Protein AF-A0A6S6SLJ6-F1 (afdb_monomer)

Radius of gyration: 41.12 Å; Cα contacts (8 Å, |Δi|>4): 2462; chains: 1; bounding box: 123×84×104 Å

Organism: NCBI:txid298394

Foldseek 3Di:
DDDDDDPDDPPDPPDPPPPQAFKWKAQEFAAAPLQADPVVRWGHQLCLVVVQAAQFFPQCDPPNVDPDGAGADPVQSPDDDQSHWQYKKKKFKAAVPGPPHGPDMDIFTATRNGITARRHPRDSIDIDRRDHFHWIKIWIGDLFFAIDIDDTDTIGSPYYYYYQQADDPDFLCFDDDPRTTHTQGARQVRPQKQALDDPPHSLVSLLCCQQVDPVNPVSDQQHWDAHDGSQSRSSNRTAHSDDPPHSSCSSQCCQQVRPVPPVSDNGRMRHHVVPPDDPPPQPPLLVVCLLVVDNPRPALLSLLVLLLSLLVVLLCACLVLLCLLQVDPSVLHRDPVNSGLQWWWAQQFLFFFFKDADGFFKAANDWFQDFPPPFDGDTTGQWIWGDDLATEIAGRAARLQVCVVPVVRTDVSNVSSVVSVLCSRLVHPDLQPAAFEEEEEQADCDPVGNRVVSVVVSCCVVRPPRYDYDDPNCCYAPNVLVVCVVPGSEYEYEQHDDPPHDLQRVLVSVLVSSNVHHYYYYHYGTQDADPSNVSNCVSSNMDTDGRSNRRSTIHGSHGCSVPSSPRDPLSVQLSLQSVCLVVVDDDWDLVPAPALRPVPIPCCVRNAVSNLQSLLVLLLVCQQSLPACSVDPIPSSLSSLLSSLLNLLQVDAALDAPPPDRPSNLRSPLSSLSSDHWSYQFRAARCYQFPPWHRDLVVFDFDKDKDKDFAFPFKDFPQWKARAGHKKKKFWADQDPKKKWKKFDDDDLLLQSSHHGSRNRGRRCRIGRIYTAHHRGMGMTHHSHMHTMMMGIPDGGDMIMMMMGRIHRALEAEAPVCFVVNVVRLVVCSTQWHKYDYQAEIETEGSVLQVVLQVVQVTSNSQRVLLLQQQNAQLVLLLQAAEPSHDDDCLSVVLCVVLVFDHHHDRHHAYEYCHRASDDQWAADRHTYHVHRDHSLDQRSQQSVLVVRFDPLLDAPPADDSLRRRLSSLRSQLVVCVVPVDDGDHFFAPQQLLLLQLLQLLVDPHSLVSLVVRPVVPDHSRSRNLLQLQLLLLLLLVVLDVRSSSLSNQLSRLVVLLVVQLPDQVSVCVNCRSSLNNVDGSVVSVVAHSLLSNQRRSCSSRLARCPVVCVSSSGDDDPSSVVSSVVSVGHHRAQKRFADGRSCVSNCGSSVVHIDHSNSPDHRPDD

Solvent-accessible surface area (backbone atoms only — not comparable to full-atom values): 61371 Å² total; per-residue (Å²): 139,81,88,88,85,92,87,88,88,85,85,86,88,80,74,79,74,75,72,78,51,49,44,25,26,35,28,45,30,45,42,54,39,58,28,52,36,83,92,78,72,30,38,51,39,40,23,47,79,69,69,42,64,66,55,52,65,87,42,55,48,84,88,63,56,38,86,74,84,50,43,55,38,71,75,54,70,73,41,57,79,57,61,16,44,40,48,72,33,38,39,36,34,20,49,60,97,42,88,87,64,59,72,42,73,49,68,28,31,29,21,16,65,18,43,37,21,36,36,72,78,64,37,50,70,42,74,44,62,85,39,70,65,47,53,25,24,48,30,49,35,47,70,23,30,37,48,43,70,48,71,75,39,77,43,28,68,61,69,38,81,44,65,59,34,64,67,62,101,81,63,77,50,34,45,72,55,96,83,33,20,18,35,35,42,33,10,41,82,58,79,50,42,27,32,48,41,69,83,95,21,26,50,56,53,41,44,49,54,43,34,67,35,88,86,34,84,79,54,43,63,60,40,76,44,73,49,77,55,42,50,28,36,45,45,62,34,51,30,26,58,41,67,90,89,26,30,49,60,53,33,42,46,48,27,35,67,32,89,85,34,81,81,54,38,55,64,38,73,46,56,36,88,88,59,92,79,70,70,85,73,61,58,72,38,46,55,51,21,54,64,61,45,42,55,90,75,43,55,57,64,62,33,48,53,48,36,55,49,46,54,61,57,37,41,55,57,62,42,69,56,52,22,57,37,33,41,35,36,98,84,48,44,73,38,93,84,66,73,27,48,53,56,25,29,36,48,56,48,38,45,9,26,29,41,38,68,32,82,73,60,32,37,68,76,36,58,22,72,24,37,46,94,96,44,72,65,55,82,40,32,36,23,37,39,36,67,76,70,25,31,37,37,43,28,23,23,47,68,43,38,34,32,71,76,37,72,81,29,39,40,72,44,37,52,49,32,53,54,31,45,54,28,59,45,54,71,38,95,57,60,73,84,41,76,44,41,36,42,56,28,32,55,44,72,45,96,90,43,41,37,43,61,23,46,51,52,49,47,48,69,75,22,71,90,18,65,45,64,67,62,85,80,64,28,35,56,86,40,30,54,69,58,49,72,73,63,41,54,29,39,37,37,37,42,53,74,62,101,83,57,53,45,63,63,43,34,51,45,52,50,52,41,24,70,72,45,33,11,37,41,38,33,32,75,34,32,71,80,44,71,38,34,54,47,42,27,60,75,67,54,40,40,86,66,43,54,18,62,88,40,28,47,20,32,54,61,37,46,50,71,84,52,72,62,62,68,55,70,57,58,49,26,34,50,49,27,50,50,39,64,73,67,62,64,58,82,75,64,66,87,58,32,65,74,59,48,54,87,75,30,79,54,51,52,71,51,35,47,49,11,36,50,38,43,27,51,52,28,44,50,36,30,46,67,65,48,42,59,59,82,46,88,68,56,59,56,63,50,33,48,33,44,35,14,54,42,34,32,62,70,38,67,55,59,34,25,81,84,83,35,58,52,47,61,53,49,46,37,53,37,17,47,28,23,56,57,36,31,34,80,49,24,74,50,36,68,48,33,43,82,69,42,78,55,84,59,86,88,60,76,65,42,68,50,75,47,80,44,70,31,29,29,59,47,46,78,61,66,34,21,41,42,45,31,39,48,31,36,41,33,31,72,35,80,56,99,57,58,38,25,43,30,31,46,79,62,57,53,51,36,34,39,55,54,30,91,54,27,24,26,39,70,44,60,66,33,51,65,60,34,72,51,54,69,69,31,72,51,62,33,5,38,34,72,30,36,51,30,35,41,30,27,79,41,62,82,43,67,42,34,41,39,40,34,49,27,40,75,44,28,43,32,69,50,72,88,29,48,62,61,24,52,51,38,58,66,68,52,88,45,54,46,29,37,45,44,53,97,46,42,36,42,43,20,34,36,69,35,43,54,50,30,30,59,79,41,77,35,59,53,52,41,51,54,41,28,45,49,34,47,47,11,43,34,37,36,41,48,27,36,38,42,81,76,33,64,90,49,63,79,56,52,51,50,29,57,75,36,76,47,76,70,53,70,53,76,57,49,43,39,32,33,27,40,64,23,50,39,81,67,54,24,64,59,81,50,20,23,21,63,53,54,63,45,44,74,34,58,64,58,30,31,35,54,17,64,78,63,49,60,77,58,81,42,51,83,93,59,74,76,78,28,64,18,48,59,40,28,43,51,23,27,23,50,46,21,74,75,69,69,50,84,59,90,54,77,74,34,57,50,64,64,52,47,53,53,49,23,54,24,67,78,45,99,50,37,45,63,43,32,42,65,75,42,58,69,74,50,55,45,48,55,55,38,47,54,53,51,45,53,21,31,50,32,28,65,72,66,48,27,92,57,22,72,49,54,48,12,42,47,38,34,46,53,53,52,53,58,60,19,66,74,42,67,69,47,26,71,70,38,25,60,52,62,53,40,68,89,57,52,67,71,54,61,74,66,57,50,36,35,31,49,42,52,33,41,54,18,57,66,39,56,28,30,36,69,69,42,46,43,65,71,38,50,74,65,49,73,66,40,55,50,51,48,57,73,66,70,42,59,68,47,73,67,60,46,60,46,42,58,46,42,35,51,40,78,40,39,19,66,76,56,45,62,46,61,66,74,50,73,73,73,82,91,73,135

InterPro domains:
  IPR000591 DEP domain [PS50186] (82-140)
  IPR031161 Peptidase family M60 domain [PS51723] (713-1036)
  IPR031161 Peptidase family M60 domain [SM01276] (713-1036)
  IPR040711 Immunomodulating metalloprotease, N-terminal domain [PF18650] (408-538)
  IPR041549 Immunomodulating metalloprotease, helical domain [PF18642] (575-681)
  IPR042279 Peptidase M60, enhancin-like domain 3 [G3DSA:1.10.390.30] (952-1143)
  IPR061490 Immunomodulating metalloprotease [NF038322] (289-1164)

Mean predicted aligned error: 14.6 Å

Structure (mmCIF, N/CA/C/O backbone):
data_AF-A0A6S6SLJ6-F1
#
_entry.id   AF-A0A6S6SLJ6-F1
#
loop_
_atom_site.group_PDB
_atom_site.id
_atom_site.type_symbol
_atom_site.label_atom_id
_atom_site.label_alt_id
_atom_site.label_comp_id
_atom_site.label_asym_id
_atom_site.label_entity_id
_atom_site.label_seq_id
_atom_site.pdbx_PDB_ins_code
_atom_site.Cartn_x
_atom_site.Cartn_y
_atom_site.Cartn_z
_atom_site.occupancy
_atom_site.B_iso_or_equiv
_atom_site.auth_seq_id
_atom_site.auth_comp_id
_atom_site.auth_asym_id
_atom_site.auth_atom_id
_atom_site.pdbx_PDB_model_num
ATOM 1 N N . MET A 1 1 ? -48.165 -51.529 -27.892 1.00 27.25 1 MET A N 1
ATOM 2 C CA . MET A 1 1 ? -47.359 -52.430 -27.039 1.00 27.25 1 MET A CA 1
ATOM 3 C C . MET A 1 1 ? -45.905 -52.014 -27.163 1.00 27.25 1 MET A C 1
ATOM 5 O O . MET A 1 1 ? -45.481 -51.895 -28.305 1.00 27.25 1 MET A O 1
ATOM 9 N N . PRO A 1 2 ? -45.128 -51.916 -26.074 1.00 43.16 2 PRO A N 1
ATOM 10 C CA . PRO A 1 2 ? -45.458 -51.512 -24.693 1.00 43.16 2 PRO A CA 1
ATOM 11 C C . PRO A 1 2 ? -44.649 -50.238 -24.293 1.00 43.16 2 PRO A C 1
ATOM 13 O O . PRO A 1 2 ? -43.641 -49.961 -24.926 1.00 43.16 2 PRO A O 1
ATOM 16 N N . ILE A 1 3 ? -45.086 -49.311 -23.424 1.00 32.50 3 ILE A N 1
ATOM 17 C CA . ILE A 1 3 ? -45.541 -49.354 -22.007 1.00 32.50 3 ILE A CA 1
ATOM 18 C C . ILE A 1 3 ? -44.363 -49.267 -21.003 1.00 32.50 3 ILE A C 1
ATOM 20 O O . ILE A 1 3 ? -43.396 -50.005 -21.144 1.00 32.50 3 ILE A O 1
ATOM 24 N N . TYR A 1 4 ? -44.564 -48.413 -19.974 1.00 33.16 4 TYR A N 1
ATOM 25 C CA . TYR A 1 4 ? -43.795 -48.115 -18.737 1.00 33.16 4 TYR A CA 1
ATOM 26 C C . TYR A 1 4 ? -42.821 -46.918 -18.848 1.00 33.16 4 TYR A C 1
ATOM 28 O O . TYR A 1 4 ? -41.809 -47.030 -19.513 1.00 33.16 4 TYR A O 1
ATOM 36 N N . ARG A 1 5 ? -43.007 -45.738 -18.229 1.00 32.59 5 ARG A N 1
ATOM 37 C CA . ARG A 1 5 ? -43.882 -45.263 -17.138 1.00 32.59 5 ARG A CA 1
ATOM 38 C C . ARG A 1 5 ? -44.220 -43.770 -17.354 1.00 32.59 5 ARG A C 1
ATOM 40 O O . ARG A 1 5 ? -43.352 -42.919 -17.223 1.00 32.59 5 ARG A O 1
ATOM 47 N N . VAL A 1 6 ? -45.490 -43.470 -17.623 1.00 36.97 6 VAL A N 1
ATOM 48 C CA . VAL A 1 6 ? -46.121 -42.151 -17.442 1.00 36.97 6 VAL A CA 1
ATOM 49 C C . VAL A 1 6 ? -47.198 -42.364 -16.390 1.00 36.97 6 VAL A C 1
ATOM 51 O O . VAL A 1 6 ? -48.203 -42.997 -16.689 1.00 36.97 6 VAL A O 1
ATOM 54 N N . LEU A 1 7 ? -46.923 -41.948 -15.155 1.00 33.97 7 LEU A N 1
ATOM 55 C CA . LEU A 1 7 ? -47.858 -41.777 -14.033 1.00 33.97 7 LEU A CA 1
ATOM 56 C C . LEU A 1 7 ? -46.991 -41.458 -12.812 1.00 33.97 7 LEU A C 1
ATOM 58 O O . LEU A 1 7 ? -46.484 -42.388 -12.205 1.00 33.97 7 LEU A O 1
ATOM 62 N N . PHE A 1 8 ? -46.722 -40.171 -12.568 1.00 31.16 8 PHE A N 1
ATOM 63 C CA . PHE A 1 8 ? -46.411 -39.521 -11.274 1.00 31.16 8 PHE A CA 1
ATOM 64 C C . PHE A 1 8 ? -45.802 -38.128 -11.537 1.00 31.16 8 PHE A C 1
ATOM 66 O O . PHE A 1 8 ? -44.668 -37.841 -11.184 1.00 31.16 8 PHE A O 1
ATOM 73 N N . ALA A 1 9 ? -46.551 -37.264 -12.225 1.00 32.75 9 ALA A N 1
ATOM 74 C CA . ALA A 1 9 ? -46.218 -35.842 -12.363 1.00 32.75 9 ALA A CA 1
ATOM 75 C C . ALA A 1 9 ? -47.490 -35.012 -12.608 1.00 32.75 9 ALA A C 1
ATOM 77 O O . ALA A 1 9 ? -47.533 -34.187 -13.513 1.00 32.75 9 ALA A O 1
ATOM 78 N N . THR A 1 10 ? -48.585 -35.305 -11.891 1.00 36.28 10 THR A N 1
ATOM 79 C CA . THR A 1 10 ? -49.792 -34.442 -11.859 1.00 36.28 10 THR A CA 1
ATOM 80 C C . THR A 1 10 ? -50.740 -34.793 -10.702 1.00 36.28 10 THR A C 1
ATOM 82 O O . THR A 1 10 ? -51.956 -34.797 -10.854 1.00 36.28 10 THR A O 1
ATOM 85 N N . LEU A 1 11 ? -50.194 -35.144 -9.532 1.00 33.16 11 LEU A N 1
ATOM 86 C CA . LEU A 1 11 ? -50.977 -35.316 -8.300 1.00 33.16 11 LEU A CA 1
ATOM 87 C C . LEU A 1 11 ? -50.059 -35.211 -7.073 1.00 33.16 11 LEU A C 1
ATOM 89 O O . LEU A 1 11 ? -49.830 -36.183 -6.369 1.00 33.16 11 LEU A O 1
ATOM 93 N N . LEU A 1 12 ? -49.476 -34.030 -6.857 1.00 33.16 12 LEU A N 1
ATOM 94 C CA . LEU A 1 12 ? -48.928 -33.632 -5.552 1.00 33.16 12 LEU A CA 1
ATOM 95 C C . LEU A 1 12 ? -49.021 -32.102 -5.389 1.00 33.16 12 LEU A C 1
ATOM 97 O O . LEU A 1 12 ? -48.075 -31.410 -5.048 1.00 33.16 12 LEU A O 1
ATOM 101 N N . LEU A 1 13 ? -50.205 -31.578 -5.702 1.00 38.47 13 LEU A N 1
ATOM 102 C CA . LEU A 1 13 ? -50.665 -30.221 -5.399 1.00 38.47 13 LEU A CA 1
ATOM 103 C C . LEU A 1 13 ? -52.056 -30.367 -4.765 1.00 38.47 13 LEU A C 1
ATOM 105 O O . LEU A 1 13 ? -53.057 -29.947 -5.325 1.00 38.47 13 LEU A O 1
ATOM 109 N N . ALA A 1 14 ? -52.116 -31.131 -3.668 1.00 38.00 14 ALA A N 1
ATOM 110 C CA . ALA A 1 14 ? -53.239 -31.222 -2.723 1.00 38.00 14 ALA A CA 1
ATOM 111 C C . ALA A 1 14 ? -52.898 -32.211 -1.589 1.00 38.00 14 ALA A C 1
ATOM 113 O O . ALA A 1 14 ? -53.624 -33.161 -1.315 1.00 38.00 14 ALA A O 1
ATOM 114 N N . SER A 1 15 ? -51.766 -32.001 -0.926 1.00 32.50 15 SER A N 1
ATOM 115 C CA . SER A 1 15 ? -51.633 -32.348 0.487 1.00 32.50 15 SER A CA 1
ATOM 116 C C . SER A 1 15 ? -50.831 -31.229 1.128 1.00 32.50 15 SER A C 1
ATOM 118 O O . SER A 1 15 ? -49.655 -31.379 1.448 1.00 32.50 15 SER A O 1
ATOM 120 N N . LEU A 1 16 ? -51.480 -30.069 1.252 1.00 37.25 16 LEU A N 1
ATOM 121 C CA . LEU A 1 16 ? -51.178 -29.173 2.355 1.00 37.25 16 LEU A CA 1
ATOM 122 C C . LEU A 1 16 ? -51.302 -30.041 3.607 1.00 37.25 16 LEU A C 1
ATOM 124 O O . LEU A 1 16 ? -52.408 -30.353 4.047 1.00 37.25 16 LEU A O 1
ATOM 128 N N . SER A 1 17 ? -50.173 -30.490 4.150 1.00 37.19 17 SER A N 1
ATOM 129 C CA . SER A 1 17 ? -50.115 -30.689 5.581 1.00 37.19 17 SER A CA 1
ATOM 130 C C . SER A 1 17 ? -50.408 -29.311 6.161 1.00 37.19 17 SER A C 1
ATOM 132 O O . SER A 1 17 ? -49.519 -28.466 6.249 1.00 37.19 17 SER A O 1
ATOM 134 N N . GLN A 1 18 ? -51.668 -29.057 6.515 1.00 36.84 18 GLN A N 1
ATOM 135 C CA . GLN A 1 18 ? -51.919 -28.230 7.680 1.00 36.84 18 GLN A CA 1
ATOM 136 C C . GLN A 1 18 ? -51.166 -28.936 8.804 1.00 36.84 18 GLN A C 1
ATOM 138 O O . GLN A 1 18 ? -51.639 -29.915 9.380 1.00 36.84 18 GLN A O 1
ATOM 143 N N . SER A 1 19 ? -49.926 -28.497 9.022 1.00 35.44 19 SER A N 1
ATOM 144 C CA . SER A 1 19 ? -49.346 -28.520 10.347 1.00 35.44 19 SER A CA 1
ATOM 145 C C . SER A 1 19 ? -50.387 -27.822 11.206 1.00 35.44 19 SER A C 1
ATOM 147 O O . SER A 1 19 ? -50.580 -26.614 11.094 1.00 35.44 19 SER A O 1
ATOM 149 N N . VAL A 1 20 ? -51.172 -28.607 11.939 1.00 43.00 20 VAL A N 1
ATOM 150 C CA . VAL A 1 20 ? -52.000 -28.085 13.017 1.00 43.00 20 VAL A CA 1
ATOM 151 C C . VAL A 1 20 ? -50.983 -27.658 14.064 1.00 43.00 20 VAL A C 1
ATOM 153 O O . VAL A 1 20 ? -50.576 -28.458 14.906 1.00 43.00 20 VAL A O 1
ATOM 156 N N . PHE A 1 21 ? -50.456 -26.443 13.907 1.00 47.69 21 PHE A N 1
ATOM 157 C CA . PHE A 1 21 ? -49.617 -25.832 14.917 1.00 47.69 21 PHE A CA 1
ATOM 158 C C . PHE A 1 21 ? -50.450 -25.751 16.197 1.00 47.69 21 PHE A C 1
ATOM 160 O O . PHE A 1 21 ? -51.665 -25.544 16.172 1.00 47.69 21 PHE A O 1
ATOM 167 N N . ALA A 1 22 ? -49.813 -26.068 17.316 1.00 54.38 22 ALA A N 1
ATOM 168 C CA . ALA A 1 22 ? -50.456 -26.041 18.612 1.00 54.38 22 ALA A CA 1
ATOM 169 C C . ALA A 1 22 ? -50.836 -24.591 18.942 1.00 54.38 22 ALA A C 1
ATOM 171 O O . ALA A 1 22 ? -49.946 -23.796 19.193 1.00 54.38 22 ALA A O 1
ATOM 172 N N . GLU A 1 23 ? -52.129 -24.265 18.955 1.00 72.81 23 GLU A N 1
ATOM 173 C CA . GLU A 1 23 ? -52.632 -22.953 19.379 1.00 72.81 23 GLU A CA 1
ATOM 174 C C . GLU A 1 23 ? -52.159 -22.673 20.812 1.00 72.81 23 GLU A C 1
ATOM 176 O O . GLU A 1 23 ? -52.597 -23.352 21.746 1.00 72.81 23 GLU A O 1
ATOM 181 N N . ILE A 1 24 ? -51.236 -21.722 20.996 1.00 86.00 24 ILE A N 1
ATOM 182 C CA . ILE A 1 24 ? -50.855 -21.311 22.348 1.00 86.00 24 ILE A CA 1
ATOM 183 C C . ILE A 1 24 ? -51.872 -20.318 22.888 1.00 86.00 24 ILE A C 1
ATOM 185 O O . ILE A 1 24 ? -52.482 -19.540 22.146 1.00 86.00 24 ILE A O 1
ATOM 189 N N . SER A 1 25 ? -52.038 -20.331 24.204 1.00 88.81 25 SER A N 1
ATOM 190 C CA . SER A 1 25 ? -53.030 -19.509 24.873 1.00 88.81 25 SER A CA 1
ATOM 191 C C . SER A 1 25 ? -52.442 -18.805 26.089 1.00 88.81 25 SER A C 1
ATOM 193 O O . SER A 1 25 ? -51.774 -19.432 26.910 1.00 88.81 25 SER A O 1
ATOM 195 N N . ILE A 1 26 ? -52.727 -17.510 26.239 1.00 94.50 26 ILE A N 1
ATOM 196 C CA . ILE A 1 26 ? -52.340 -16.731 27.420 1.00 94.50 26 ILE A CA 1
ATOM 197 C C . ILE A 1 26 ? -53.535 -15.981 28.006 1.00 94.50 26 ILE A C 1
ATOM 199 O O . ILE A 1 26 ? -54.493 -15.640 27.311 1.00 94.50 26 ILE A O 1
ATOM 203 N N . GLN A 1 27 ? -53.448 -15.692 29.298 1.00 96.12 27 GLN A N 1
ATOM 204 C CA . GLN A 1 27 ? -54.256 -14.692 29.981 1.00 96.12 27 GLN A CA 1
ATOM 205 C C . GLN A 1 27 ? -53.297 -13.634 30.520 1.00 96.12 27 GLN A C 1
ATOM 207 O O . GLN A 1 27 ? -52.374 -13.977 31.251 1.00 96.12 27 GLN A O 1
ATOM 212 N N . ALA A 1 28 ? -53.502 -12.365 30.173 1.00 95.81 28 ALA A N 1
ATOM 213 C CA . ALA A 1 28 ? -52.604 -11.284 30.565 1.00 95.81 28 ALA A CA 1
ATOM 214 C C . ALA A 1 28 ? -53.331 -10.202 31.372 1.00 95.81 28 ALA A C 1
ATOM 216 O O . ALA A 1 28 ? -54.507 -9.907 31.135 1.00 95.81 28 ALA A O 1
ATOM 217 N N . LYS A 1 29 ? -52.618 -9.605 32.330 1.00 96.44 29 LYS A N 1
ATOM 218 C CA . LYS A 1 29 ? -53.109 -8.499 33.153 1.00 96.44 29 LYS A CA 1
ATOM 219 C C . LYS A 1 29 ? -52.073 -7.383 33.247 1.00 96.44 29 LYS A C 1
ATOM 221 O O . LYS A 1 29 ? -50.943 -7.646 33.642 1.00 96.44 29 LYS A O 1
ATOM 226 N N . ALA A 1 30 ? -52.467 -6.152 32.940 1.00 96.00 30 ALA A N 1
ATOM 227 C CA . ALA A 1 30 ? -51.624 -4.959 33.013 1.00 96.00 30 ALA A CA 1
ATOM 228 C C . ALA A 1 30 ? -52.422 -3.758 33.547 1.00 96.00 30 ALA A C 1
ATOM 230 O O . ALA A 1 30 ? -53.651 -3.766 33.549 1.00 96.00 30 ALA A O 1
ATOM 231 N N . ILE A 1 31 ? -51.740 -2.724 34.037 1.00 96.31 31 ILE A N 1
ATOM 232 C CA . ILE A 1 31 ? -52.368 -1.463 34.458 1.00 96.31 31 ILE A CA 1
ATOM 233 C C . ILE A 1 31 ? -51.555 -0.311 33.873 1.00 96.31 31 ILE A C 1
ATOM 235 O O . ILE A 1 31 ? -50.328 -0.321 33.948 1.00 96.31 31 ILE A O 1
ATOM 239 N N . LEU A 1 32 ? -52.251 0.678 33.317 1.00 96.69 32 LEU A N 1
ATOM 240 C CA . LEU A 1 32 ? -51.667 1.910 32.799 1.00 96.69 32 LEU A CA 1
ATOM 241 C C . LEU A 1 32 ? -51.605 2.965 33.906 1.00 96.69 32 LEU A C 1
ATOM 243 O O . LEU A 1 32 ? -52.598 3.213 34.605 1.00 96.69 32 LEU A O 1
ATOM 247 N N . GLN A 1 33 ? -50.440 3.589 34.068 1.00 94.06 33 GLN A N 1
ATOM 248 C CA . GLN A 1 33 ? -50.315 4.793 34.880 1.00 94.06 33 GLN A CA 1
ATOM 249 C C . GLN A 1 33 ? -51.179 5.924 34.274 1.00 94.06 33 GLN A C 1
ATOM 251 O O . GLN A 1 33 ? -51.623 5.858 33.137 1.00 94.06 33 GLN A O 1
ATOM 256 N N . GLY A 1 34 ? -51.540 6.941 35.056 1.00 92.81 34 GLY A N 1
ATOM 257 C CA . GLY A 1 34 ? -52.418 8.028 34.595 1.00 92.81 34 GLY A CA 1
ATOM 258 C C . GLY A 1 34 ? -53.908 7.670 34.661 1.00 92.81 34 GLY A C 1
ATOM 259 O O . GLY A 1 34 ? -54.676 8.371 35.329 1.00 92.81 34 GLY A O 1
ATOM 260 N N . ALA A 1 35 ? -54.308 6.533 34.081 1.00 95.12 35 ALA A N 1
ATOM 261 C CA . ALA A 1 35 ? -55.680 6.021 34.153 1.00 95.12 35 ALA A CA 1
ATOM 262 C C . ALA A 1 35 ? -56.014 5.384 35.515 1.00 95.12 35 ALA A C 1
ATOM 264 O O . ALA A 1 35 ? -57.177 5.362 35.916 1.00 95.12 35 ALA A O 1
ATOM 265 N N . TYR A 1 36 ? -55.024 4.843 36.233 1.00 95.50 36 TYR A N 1
ATOM 266 C CA . TYR A 1 36 ? -55.238 4.144 37.505 1.00 95.50 36 TYR A CA 1
ATOM 267 C C . TYR A 1 36 ? -55.753 5.061 38.630 1.00 95.50 36 TYR A C 1
ATOM 269 O O . TYR A 1 36 ? -55.135 6.076 38.952 1.00 95.50 36 TYR A O 1
ATOM 277 N N . ASP A 1 37 ? -56.859 4.672 39.272 1.00 92.12 37 ASP A N 1
ATOM 278 C CA . ASP A 1 37 ? -57.400 5.313 40.471 1.00 92.12 37 ASP A CA 1
ATOM 279 C C . ASP A 1 37 ? -57.075 4.469 41.723 1.00 92.12 37 ASP A C 1
ATOM 281 O O . ASP A 1 37 ? -57.679 3.411 41.957 1.00 92.12 37 ASP A O 1
ATOM 285 N N . PRO A 1 38 ? -56.144 4.925 42.582 1.00 85.94 38 PRO A N 1
ATOM 286 C CA . PRO A 1 38 ? -55.786 4.193 43.792 1.00 85.94 38 PRO A CA 1
ATOM 287 C C . PRO A 1 38 ? -56.949 4.067 44.791 1.00 85.94 38 PRO A C 1
ATOM 289 O O . PRO A 1 38 ? -56.953 3.144 45.604 1.00 85.94 38 PRO A O 1
ATOM 292 N N . GLY A 1 39 ? -57.955 4.950 44.740 1.00 87.12 39 GLY A N 1
ATOM 293 C CA . GLY A 1 39 ? -59.072 4.973 45.688 1.00 87.12 39 GLY A CA 1
ATOM 294 C C . GLY A 1 39 ? -60.032 3.786 45.560 1.00 87.12 39 GLY A C 1
ATOM 295 O O . GLY A 1 39 ? -60.636 3.376 46.551 1.00 87.12 39 GLY A O 1
ATOM 296 N N . ASN A 1 40 ? -60.158 3.210 44.363 1.00 90.00 40 ASN A N 1
ATOM 297 C CA . ASN A 1 40 ? -61.001 2.037 44.097 1.00 90.00 40 ASN A CA 1
ATOM 298 C C . ASN A 1 40 ? -60.239 0.870 43.449 1.00 90.00 40 ASN A C 1
ATOM 300 O O . ASN A 1 40 ? -60.836 -0.177 43.200 1.00 90.00 40 ASN A O 1
ATOM 304 N N . SER A 1 41 ? -58.926 1.015 43.232 1.00 89.25 41 SER A N 1
ATOM 305 C CA . SER A 1 41 ? -58.064 -0.012 42.644 1.00 89.25 41 SER A CA 1
ATOM 306 C C . SER A 1 41 ? -58.429 -0.423 41.208 1.00 89.25 41 SER A C 1
ATOM 308 O O . SER A 1 41 ? -58.032 -1.513 40.780 1.00 89.25 41 SER A O 1
ATOM 310 N N . LEU A 1 42 ? -59.134 0.441 40.469 1.00 94.44 42 LEU A N 1
ATOM 311 C CA . LEU A 1 42 ? -59.495 0.284 39.058 1.00 94.44 42 LEU A CA 1
ATOM 312 C C . LEU A 1 42 ? -58.897 1.424 38.220 1.00 94.44 42 LEU A C 1
ATOM 314 O O . LEU A 1 42 ? -58.641 2.511 38.725 1.00 94.44 42 LEU A O 1
ATOM 318 N N . MET A 1 43 ? -58.713 1.200 36.921 1.00 97.38 43 MET A N 1
ATOM 319 C CA . MET A 1 43 ? -58.466 2.290 35.968 1.00 97.38 43 MET A CA 1
ATOM 320 C C . MET A 1 43 ? -59.762 3.048 35.668 1.00 97.38 43 MET A C 1
ATOM 322 O O . MET A 1 43 ? -60.850 2.495 35.829 1.00 97.38 43 MET A O 1
ATOM 326 N N . ARG A 1 44 ? -59.666 4.311 35.254 1.00 96.31 44 ARG A N 1
ATOM 327 C CA . ARG A 1 44 ? -60.773 5.078 34.669 1.00 96.31 44 ARG A CA 1
ATOM 328 C C . ARG A 1 44 ? -60.997 4.646 33.217 1.00 96.31 44 ARG A C 1
ATOM 330 O O . ARG A 1 44 ? -60.064 4.218 32.550 1.00 96.31 44 ARG A O 1
ATOM 337 N N . ASP A 1 45 ? -62.232 4.752 32.739 1.00 96.12 45 ASP A N 1
ATOM 338 C CA . ASP A 1 45 ? -62.656 4.445 31.364 1.00 96.12 45 ASP A CA 1
ATOM 339 C C . ASP A 1 45 ? -63.163 5.701 30.636 1.00 96.12 45 ASP A C 1
ATOM 341 O O . ASP A 1 45 ? -64.176 5.680 29.933 1.00 96.12 45 ASP A O 1
ATOM 345 N N . ASP A 1 46 ? -62.485 6.831 30.850 1.00 96.69 46 ASP A N 1
ATOM 346 C CA . ASP A 1 46 ? -62.913 8.145 30.361 1.00 96.69 46 ASP A CA 1
ATOM 347 C C . ASP A 1 46 ? -63.022 8.180 28.825 1.00 96.69 46 ASP A C 1
ATOM 349 O O . ASP A 1 46 ? -64.018 8.680 28.295 1.00 96.69 46 ASP A O 1
ATOM 353 N N . LEU A 1 47 ? -62.076 7.556 28.110 1.00 96.81 47 LEU A N 1
ATOM 354 C CA . LEU A 1 47 ? -62.101 7.430 26.646 1.00 96.81 47 LEU A CA 1
ATOM 355 C C . LEU A 1 47 ? -63.346 6.690 26.140 1.00 96.81 47 LEU A C 1
ATOM 357 O O . LEU A 1 47 ? -63.985 7.139 25.186 1.00 96.81 47 LEU A O 1
ATOM 361 N N . ARG A 1 48 ? -63.743 5.593 26.799 1.00 95.88 48 ARG A N 1
ATOM 362 C CA . ARG A 1 48 ? -64.969 4.850 26.468 1.00 95.88 48 ARG A CA 1
ATOM 363 C C . ARG A 1 48 ? -66.210 5.697 26.739 1.00 95.88 48 ARG A C 1
ATOM 365 O O . ARG A 1 48 ? -67.054 5.841 25.858 1.00 95.88 48 ARG A O 1
ATOM 372 N N . ASN A 1 49 ? -66.303 6.311 27.922 1.00 95.19 49 ASN A N 1
ATOM 373 C CA . ASN A 1 49 ? -67.440 7.161 28.302 1.00 95.19 49 ASN A CA 1
ATOM 374 C C . ASN A 1 49 ? -67.606 8.379 27.378 1.00 95.19 49 ASN A C 1
ATOM 376 O O . ASN A 1 49 ? -68.730 8.819 27.135 1.00 95.19 49 ASN A O 1
ATOM 380 N N . LYS A 1 50 ? -66.502 8.908 26.838 1.00 96.25 50 LYS A N 1
ATOM 381 C CA . LYS A 1 50 ? -66.494 9.997 25.851 1.00 96.25 50 LYS A CA 1
ATOM 382 C C . LYS A 1 50 ? -66.652 9.517 24.401 1.00 96.25 50 LYS A C 1
ATOM 384 O O . LYS A 1 50 ? -66.690 10.355 23.506 1.00 96.25 50 LYS A O 1
ATOM 389 N N . SER A 1 51 ? -66.782 8.207 24.161 1.00 94.81 51 SER A N 1
ATOM 390 C CA . SER A 1 51 ? -66.855 7.602 22.818 1.00 94.81 51 SER A CA 1
ATOM 391 C C . SER A 1 51 ? -65.652 7.948 21.926 1.00 94.81 51 SER A C 1
ATOM 393 O O . SER A 1 51 ? -65.809 8.194 20.734 1.00 94.81 51 SER A O 1
ATOM 395 N N . LEU A 1 52 ? -64.453 7.993 22.517 1.00 96.31 52 LEU A N 1
ATOM 396 C CA . LEU A 1 52 ? -63.197 8.337 21.841 1.00 96.31 52 LEU A CA 1
ATOM 397 C C . LEU A 1 52 ? -62.359 7.115 21.441 1.00 96.31 52 LEU A C 1
ATOM 399 O O . LEU A 1 52 ? -61.394 7.274 20.705 1.00 96.31 52 LEU A O 1
ATOM 403 N N . LEU A 1 53 ? -62.691 5.909 21.911 1.00 96.25 53 LEU A N 1
ATOM 404 C CA . LEU A 1 53 ? -61.951 4.702 21.529 1.00 96.25 53 LEU A CA 1
ATOM 405 C C . LEU A 1 53 ? -62.111 4.411 20.026 1.00 96.25 53 LEU A C 1
ATOM 407 O O . LEU A 1 53 ? -63.248 4.373 19.543 1.00 96.25 53 LEU A O 1
ATOM 411 N N . PRO A 1 54 ? -61.013 4.175 19.283 1.00 95.31 54 PRO A N 1
ATOM 412 C CA . PRO A 1 54 ? -61.096 3.834 17.874 1.00 95.31 54 PRO A CA 1
ATOM 413 C C . PRO A 1 54 ? -61.716 2.444 17.701 1.00 95.31 54 PRO A C 1
ATOM 415 O O . PRO A 1 54 ? -61.508 1.535 18.512 1.00 95.31 54 PRO A O 1
ATOM 418 N N . THR A 1 55 ? -62.504 2.294 16.635 1.00 94.06 55 THR A N 1
ATOM 419 C CA . THR A 1 55 ? -63.149 1.019 16.283 1.00 94.06 55 THR A CA 1
ATOM 420 C C . THR A 1 55 ? -62.177 0.037 15.632 1.00 94.06 55 THR A C 1
ATOM 422 O O . THR A 1 55 ? -62.381 -1.167 15.749 1.00 94.06 55 THR A O 1
ATOM 425 N N . GLU A 1 56 ? -61.108 0.535 15.010 1.00 95.81 56 GLU A N 1
ATOM 426 C CA . GLU A 1 56 ? -59.969 -0.233 14.500 1.00 95.81 56 GLU A CA 1
ATOM 427 C C . GLU A 1 56 ? -58.782 -0.110 15.466 1.00 95.81 56 GLU A C 1
ATOM 429 O O . GLU A 1 56 ? -58.643 0.895 16.169 1.00 95.81 56 GLU A O 1
ATOM 434 N N . GLN A 1 57 ? -57.929 -1.133 15.512 1.00 96.06 57 GLN A N 1
ATOM 435 C CA . GLN A 1 57 ? -56.711 -1.102 16.320 1.00 96.06 57 GLN A CA 1
ATOM 436 C C . GLN A 1 57 ? -55.776 0.065 15.898 1.00 96.06 57 GLN A C 1
ATOM 438 O O . GLN A 1 57 ? -55.607 0.308 14.701 1.00 96.06 57 GLN A O 1
ATOM 443 N N . PRO A 1 58 ? -55.158 0.805 16.842 1.00 94.88 58 PRO A N 1
ATOM 444 C CA . PRO A 1 58 ? -54.418 2.040 16.541 1.00 94.88 58 PRO A CA 1
ATOM 445 C C . PRO A 1 58 ? -52.935 1.848 16.163 1.00 94.88 58 PRO A C 1
ATOM 447 O O . PRO A 1 58 ? -52.219 2.827 15.973 1.00 94.88 58 PRO A O 1
ATOM 450 N N . TYR A 1 59 ? -52.442 0.615 16.067 1.00 94.69 59 TYR A N 1
ATOM 451 C CA . TYR A 1 59 ? -51.026 0.266 15.906 1.00 94.69 59 TYR A CA 1
ATOM 452 C C . TYR A 1 59 ? -50.584 0.061 14.447 1.00 94.69 59 TYR A C 1
ATOM 454 O O . TYR A 1 59 ? -49.468 -0.394 14.210 1.00 94.69 59 TYR A O 1
ATOM 462 N N . GLY A 1 60 ? -51.422 0.380 13.456 1.00 89.25 60 GLY A N 1
ATOM 463 C CA . GLY A 1 60 ? -51.104 0.184 12.031 1.00 89.25 60 GLY A CA 1
ATOM 464 C C . GLY A 1 60 ? -50.031 1.115 11.452 1.00 89.25 60 GLY A C 1
ATOM 465 O O . GLY A 1 60 ? -49.449 0.799 10.419 1.00 89.25 60 GLY A O 1
ATOM 466 N N . ASN A 1 61 ? -49.747 2.237 12.114 1.00 83.69 61 ASN A N 1
ATOM 467 C CA . ASN A 1 61 ? -48.766 3.234 11.674 1.00 83.69 61 ASN A CA 1
ATOM 468 C C . ASN A 1 61 ? -47.434 3.102 12.443 1.00 83.69 61 ASN A C 1
ATOM 470 O O . ASN A 1 61 ? -47.389 2.428 13.482 1.00 83.69 61 ASN A O 1
ATOM 474 N N . PRO A 1 62 ? -46.350 3.753 11.973 1.00 74.19 62 PRO A N 1
ATOM 475 C CA . PRO A 1 62 ? -45.107 3.850 12.730 1.00 74.19 62 PRO A CA 1
ATOM 476 C C . PRO A 1 62 ? -45.338 4.400 14.149 1.00 74.19 62 PRO A C 1
ATOM 478 O O . PRO A 1 62 ? -46.216 5.249 14.326 1.00 74.19 62 PRO A O 1
ATOM 481 N N . PRO A 1 63 ? -44.571 3.933 15.150 1.00 79.38 63 PRO A N 1
ATOM 482 C CA . PRO A 1 63 ? -43.468 2.969 15.051 1.00 79.38 63 PRO A CA 1
ATOM 483 C C . PRO A 1 63 ? -43.908 1.497 15.147 1.00 79.38 63 PRO A C 1
ATOM 485 O O . PRO A 1 63 ? -43.080 0.597 15.024 1.00 79.38 63 PRO A O 1
ATOM 488 N N . PHE A 1 64 ? -45.194 1.210 15.369 1.00 84.56 64 PHE A N 1
ATOM 489 C CA . PHE A 1 64 ? -45.651 -0.163 15.605 1.00 84.56 64 PHE A CA 1
ATOM 490 C C . PHE A 1 64 ? -45.789 -0.985 14.322 1.00 84.56 64 PHE A C 1
ATOM 492 O O . PHE A 1 64 ? -45.473 -2.176 14.353 1.00 84.56 64 PHE A O 1
ATOM 499 N N . ASN A 1 65 ? -46.249 -0.371 13.223 1.00 88.25 65 ASN A N 1
ATOM 500 C CA . ASN A 1 65 ? -46.439 -1.006 11.908 1.00 88.25 65 ASN A CA 1
ATOM 501 C C . ASN A 1 65 ? -47.178 -2.361 11.981 1.00 88.25 65 ASN A C 1
ATOM 503 O O . ASN A 1 65 ? -46.854 -3.318 11.277 1.00 88.25 65 ASN A O 1
ATOM 507 N N . TYR A 1 66 ? -48.153 -2.476 12.885 1.00 92.75 66 TYR A N 1
ATOM 508 C CA . TYR A 1 66 ? -48.893 -3.708 13.116 1.00 92.75 66 TYR A CA 1
ATOM 509 C C . TYR A 1 66 ? -49.972 -3.899 12.045 1.00 92.75 66 TYR A C 1
ATOM 511 O O . TYR A 1 66 ? -50.987 -3.205 12.032 1.00 92.75 66 TYR A O 1
ATOM 519 N N . ALA A 1 67 ? -49.771 -4.887 11.172 1.00 91.06 67 ALA A N 1
ATOM 520 C CA . ALA A 1 67 ? -50.656 -5.196 10.046 1.00 91.06 67 ALA A CA 1
ATOM 521 C C . ALA A 1 67 ? -51.969 -5.920 10.429 1.00 91.06 67 ALA A C 1
ATOM 523 O O . ALA A 1 67 ? -52.685 -6.408 9.550 1.00 91.06 67 ALA A O 1
ATOM 524 N N . GLY A 1 68 ? -52.274 -6.043 11.725 1.00 89.81 68 GLY A N 1
ATOM 525 C CA . GLY A 1 68 ? -53.502 -6.675 12.199 1.00 89.81 68 GLY A CA 1
ATOM 526 C C . GLY A 1 68 ? -54.754 -5.867 11.862 1.00 89.81 68 GLY A C 1
ATOM 527 O O . GLY A 1 68 ? -54.724 -4.641 11.764 1.00 89.81 68 GLY A O 1
ATOM 528 N N . ASN A 1 69 ? -55.872 -6.571 11.690 1.00 93.06 69 ASN A N 1
ATOM 529 C CA . ASN A 1 69 ? -57.165 -5.996 11.300 1.00 93.06 69 ASN A CA 1
ATOM 530 C C . ASN A 1 69 ? -58.218 -6.124 12.417 1.00 93.06 69 ASN A C 1
ATOM 532 O O . ASN A 1 69 ? -59.420 -6.190 12.150 1.00 93.06 69 ASN A O 1
ATOM 536 N N . GLU A 1 70 ? -57.784 -6.248 13.672 1.00 95.62 70 GLU A N 1
ATOM 537 C CA . GLU A 1 70 ? -58.674 -6.350 14.822 1.00 95.62 70 GLU A CA 1
ATOM 538 C C . GLU A 1 70 ? -59.542 -5.098 14.979 1.00 95.62 70 GLU A C 1
ATOM 540 O O . GLU A 1 70 ? -59.088 -3.963 14.828 1.00 95.62 70 GLU A O 1
ATOM 545 N N . THR A 1 71 ? -60.809 -5.324 15.329 1.00 95.81 71 THR A N 1
ATOM 546 C CA . THR A 1 71 ? -61.816 -4.278 15.526 1.00 95.81 71 THR A CA 1
ATOM 547 C C . THR A 1 71 ? -62.515 -4.450 16.869 1.00 95.81 71 THR A C 1
ATOM 549 O O . THR A 1 71 ? -62.721 -5.570 17.340 1.00 95.81 71 THR A O 1
ATOM 552 N N . LEU A 1 72 ? -62.873 -3.330 17.493 1.00 94.69 72 LEU A N 1
ATOM 553 C CA . LEU A 1 72 ? -63.606 -3.268 18.754 1.00 94.69 72 LEU A CA 1
ATOM 554 C C . LEU A 1 72 ? -65.094 -3.526 18.502 1.00 94.69 72 LEU A C 1
ATOM 556 O O . LEU A 1 72 ? -65.777 -2.741 17.842 1.00 94.69 72 LEU A O 1
ATOM 560 N N . THR A 1 73 ? -65.613 -4.617 19.063 1.00 93.00 73 THR A N 1
ATOM 561 C CA . THR A 1 73 ? -67.036 -4.963 18.936 1.00 93.00 73 THR A CA 1
ATOM 562 C C . THR A 1 73 ? -67.911 -4.085 19.832 1.00 93.00 73 THR A C 1
ATOM 564 O O . THR A 1 73 ? -67.615 -3.888 21.009 1.00 93.00 73 THR A O 1
ATOM 567 N N . ALA A 1 74 ? -69.031 -3.590 19.288 1.00 90.19 74 ALA A N 1
ATOM 568 C CA . ALA A 1 74 ? -69.932 -2.659 19.976 1.00 90.19 74 ALA A CA 1
ATOM 569 C C . ALA A 1 74 ? -70.469 -3.187 21.321 1.00 90.19 74 ALA A C 1
ATOM 571 O O . ALA A 1 74 ? -70.626 -2.410 22.254 1.00 90.19 74 ALA A O 1
ATOM 572 N N . GLU A 1 75 ? -70.678 -4.501 21.457 1.00 89.94 75 GLU A N 1
ATOM 573 C CA . GLU A 1 75 ? -71.129 -5.124 22.714 1.00 89.94 75 GLU A CA 1
ATOM 574 C C . GLU A 1 75 ? -70.147 -4.895 23.877 1.00 89.94 75 GLU A C 1
ATOM 576 O O . GLU A 1 75 ? -70.563 -4.766 25.028 1.00 89.94 75 GLU A O 1
ATOM 581 N N . LEU A 1 76 ? -68.842 -4.785 23.597 1.00 91.62 76 LEU A N 1
ATOM 582 C CA . LEU A 1 76 ? -67.830 -4.517 24.622 1.00 91.62 76 LEU A CA 1
ATOM 583 C C . LEU A 1 76 ? -67.834 -3.052 25.072 1.00 91.62 76 LEU A C 1
ATOM 585 O O . LEU A 1 76 ? -67.404 -2.762 26.188 1.00 91.62 76 LEU A O 1
ATOM 589 N N . LEU A 1 77 ? -68.357 -2.128 24.262 1.00 91.56 77 LEU A N 1
ATOM 590 C CA . LEU A 1 77 ? -68.504 -0.722 24.646 1.00 91.56 77 LEU A CA 1
ATOM 591 C C . LEU A 1 77 ? -69.635 -0.510 25.661 1.00 91.56 77 LEU A C 1
ATOM 593 O O . LEU A 1 77 ? -69.571 0.454 26.425 1.00 91.56 77 LEU A O 1
ATOM 597 N N . ASP A 1 78 ? -70.608 -1.423 25.724 1.00 89.50 78 ASP A N 1
ATOM 598 C CA . ASP A 1 78 ? -71.707 -1.398 26.699 1.00 89.50 78 ASP A CA 1
ATOM 599 C C . ASP A 1 78 ? -71.300 -1.938 28.085 1.00 89.50 78 ASP A C 1
ATOM 601 O O . ASP A 1 78 ? -72.077 -1.850 29.039 1.00 89.50 78 ASP A O 1
ATOM 605 N N . SER A 1 79 ? -70.087 -2.487 28.222 1.00 87.38 79 SER A N 1
ATOM 606 C CA . SER A 1 79 ? -69.585 -3.009 29.497 1.00 87.38 79 SER A CA 1
ATOM 607 C C . SER A 1 79 ? -69.353 -1.903 30.539 1.00 87.38 79 SER A C 1
ATOM 609 O O . SER A 1 79 ? -68.872 -0.810 30.230 1.00 87.38 79 SER A O 1
ATOM 611 N N . ASP A 1 80 ? -69.691 -2.195 31.800 1.00 88.75 80 ASP A N 1
ATOM 612 C CA . ASP A 1 80 ? -69.558 -1.287 32.943 1.00 88.75 80 ASP A CA 1
ATOM 613 C C . ASP A 1 80 ? -68.688 -1.893 34.066 1.00 88.75 80 ASP A C 1
ATOM 615 O O . ASP A 1 80 ? -68.092 -2.970 33.931 1.00 88.75 80 ASP A O 1
ATOM 619 N N . GLY A 1 81 ? -68.544 -1.163 35.178 1.00 91.06 81 GLY A N 1
ATOM 620 C CA . GLY A 1 81 ? -67.827 -1.644 36.361 1.00 91.06 81 GLY A CA 1
ATOM 621 C C . GLY A 1 81 ? -66.374 -2.041 36.075 1.00 91.06 81 GLY A C 1
ATOM 622 O O . GLY A 1 81 ? -65.657 -1.350 35.363 1.00 91.06 81 GLY A O 1
ATOM 623 N N . GLY A 1 82 ? -65.905 -3.154 36.645 1.00 91.75 82 GLY A N 1
ATOM 624 C CA . GLY A 1 82 ? -64.521 -3.614 36.457 1.00 91.75 82 GLY A CA 1
ATOM 625 C C . GLY A 1 82 ? -64.197 -4.115 35.043 1.00 91.75 82 GLY A C 1
ATOM 626 O O . GLY A 1 82 ? -63.021 -4.245 34.719 1.00 91.75 82 GLY A O 1
ATOM 627 N N . THR A 1 83 ? -65.209 -4.397 34.220 1.00 94.38 83 THR A N 1
ATOM 628 C CA . THR A 1 83 ? -65.059 -4.955 32.865 1.00 94.38 83 THR A CA 1
ATOM 629 C C . THR A 1 83 ? -65.097 -3.908 31.757 1.00 94.38 83 THR A C 1
ATOM 631 O O . THR A 1 83 ? -64.828 -4.254 30.611 1.00 94.38 83 THR A O 1
ATOM 634 N N . ALA A 1 84 ? -65.397 -2.647 32.083 1.00 96.31 84 ALA A N 1
ATOM 635 C CA . ALA A 1 84 ? -65.398 -1.563 31.107 1.00 96.31 84 ALA A CA 1
ATOM 636 C C . ALA A 1 84 ? -64.025 -1.407 30.432 1.00 96.31 84 ALA A C 1
ATOM 638 O O . ALA A 1 84 ? -62.989 -1.549 31.088 1.00 96.31 84 ALA A O 1
ATOM 639 N N . ILE A 1 85 ? -64.026 -1.105 29.133 1.00 97.75 85 ILE A N 1
ATOM 640 C CA . ILE A 1 85 ? -62.804 -0.933 28.336 1.00 97.75 85 ILE A CA 1
ATOM 641 C C . ILE A 1 85 ? -62.135 0.409 28.652 1.00 97.75 85 ILE A C 1
ATOM 643 O O . ILE A 1 85 ? -62.792 1.447 28.667 1.00 97.75 85 ILE A O 1
ATOM 647 N N . VAL A 1 86 ? -60.825 0.370 28.886 1.00 97.56 86 VAL A N 1
ATOM 648 C CA . VAL A 1 86 ? -59.955 1.525 29.136 1.00 97.56 86 VAL A CA 1
ATOM 649 C C . VAL A 1 86 ? -59.318 1.990 27.834 1.00 97.56 86 VAL A C 1
ATOM 651 O O . VAL A 1 86 ? -59.497 3.147 27.467 1.00 97.56 86 VAL A O 1
ATOM 654 N N . ASP A 1 87 ? -58.597 1.097 27.147 1.00 97.62 87 ASP A N 1
ATOM 655 C CA . ASP A 1 87 ? -57.922 1.378 25.877 1.00 97.62 87 ASP A CA 1
ATOM 656 C C . ASP A 1 87 ? -57.486 0.089 25.145 1.00 97.62 87 ASP A C 1
ATOM 658 O O . ASP A 1 87 ? -57.609 -1.013 25.683 1.00 97.62 87 ASP A O 1
ATOM 662 N N . TRP A 1 88 ? -56.964 0.231 23.929 1.00 97.88 88 TRP A N 1
ATOM 663 C CA . TRP A 1 88 ? -56.217 -0.780 23.190 1.00 97.88 88 TRP A CA 1
ATOM 664 C C . TRP A 1 88 ? -54.823 -1.023 23.790 1.00 97.88 88 TRP A C 1
ATOM 666 O O . TRP A 1 88 ? -54.207 -0.115 24.345 1.00 97.88 88 TRP A O 1
ATOM 676 N N . VAL A 1 89 ? -54.324 -2.252 23.648 1.00 97.69 89 VAL A N 1
ATOM 677 C CA . VAL A 1 89 ? -52.935 -2.675 23.912 1.00 97.69 89 VAL A CA 1
ATOM 678 C C . VAL A 1 89 ? -52.461 -3.602 22.792 1.00 97.69 89 VAL A C 1
ATOM 680 O O . VAL A 1 89 ? -53.272 -4.306 22.184 1.00 97.69 89 VAL A O 1
ATOM 683 N N . LEU A 1 90 ? -51.154 -3.639 22.535 1.00 96.44 90 LEU A N 1
ATOM 684 C CA . LEU A 1 90 ? -50.535 -4.574 21.596 1.00 96.44 90 LEU A CA 1
ATOM 685 C C . LEU A 1 90 ? -49.695 -5.594 22.365 1.00 96.44 90 LEU A C 1
ATOM 687 O O . LEU A 1 90 ? -48.831 -5.226 23.160 1.00 96.44 90 LEU A O 1
ATOM 691 N N . LEU A 1 91 ? -49.975 -6.875 22.142 1.00 95.38 91 LEU A N 1
ATOM 692 C CA . LEU A 1 91 ? -49.209 -7.978 22.707 1.00 95.38 91 LEU A CA 1
ATOM 693 C C . LEU A 1 91 ? -48.219 -8.492 21.674 1.00 95.38 91 LEU A C 1
ATOM 695 O O . LEU A 1 91 ? -48.647 -8.990 20.635 1.00 95.38 91 LEU A O 1
ATOM 699 N N . ASP A 1 92 ? -46.933 -8.422 22.002 1.00 92.38 92 ASP A N 1
ATOM 700 C CA . ASP A 1 92 ? -45.841 -8.944 21.181 1.00 92.38 92 ASP A CA 1
ATOM 701 C C . ASP A 1 92 ? -45.239 -10.177 21.881 1.00 92.38 92 ASP A C 1
ATOM 703 O O . ASP A 1 92 ? -44.897 -10.132 23.064 1.00 92.38 92 ASP A O 1
ATOM 707 N N . ILE A 1 93 ? -45.150 -11.302 21.169 1.00 90.94 93 ILE A N 1
ATOM 708 C CA . ILE A 1 93 ? -44.627 -12.577 21.676 1.00 90.94 93 ILE A CA 1
ATOM 709 C C . ILE A 1 93 ? -43.244 -12.815 21.074 1.00 90.94 93 ILE A C 1
ATOM 711 O O . ILE A 1 93 ? -43.128 -13.040 19.875 1.00 90.94 93 ILE A O 1
ATOM 715 N N . TYR A 1 94 ? -42.203 -12.810 21.896 1.00 85.94 94 TYR A N 1
ATOM 716 C CA . TYR A 1 94 ? -40.807 -12.973 21.488 1.00 85.94 94 TYR A CA 1
ATOM 717 C C . TYR A 1 94 ? -40.280 -14.344 21.887 1.00 85.94 94 TYR A C 1
ATOM 719 O O . TYR A 1 94 ? -40.557 -14.812 22.990 1.00 85.94 94 TYR A O 1
ATOM 727 N N . VAL A 1 95 ? -39.500 -14.998 21.025 1.00 81.00 95 VAL A N 1
ATOM 728 C CA . VAL A 1 95 ? -38.774 -16.219 21.418 1.00 81.00 95 VAL A CA 1
ATOM 729 C C . VAL A 1 95 ? -37.730 -15.832 22.466 1.00 81.00 95 VAL A C 1
ATOM 731 O O . VAL A 1 95 ? -37.019 -14.848 22.280 1.00 81.00 95 VAL A O 1
ATOM 734 N N . ALA A 1 96 ? -37.622 -16.574 23.572 1.00 69.44 96 ALA A N 1
ATOM 735 C CA . ALA A 1 96 ? -36.670 -16.229 24.628 1.00 69.44 96 ALA A CA 1
ATOM 736 C C . ALA A 1 96 ? -35.228 -16.162 24.081 1.00 69.44 96 ALA A C 1
ATOM 738 O O . ALA A 1 96 ? -34.736 -17.125 23.493 1.00 69.44 96 ALA A O 1
ATOM 739 N N . GLY A 1 97 ? -34.564 -15.015 24.266 1.00 56.94 97 GLY A N 1
ATOM 740 C CA . GLY A 1 97 ? -33.233 -14.731 23.711 1.00 56.94 97 GLY A CA 1
ATOM 741 C C . GLY A 1 97 ? -33.217 -14.055 22.329 1.00 56.94 97 GLY A C 1
ATOM 742 O O . GLY A 1 97 ? -32.135 -13.733 21.851 1.00 56.94 97 GLY A O 1
ATOM 743 N N . ASN A 1 98 ? -34.376 -13.810 21.700 1.00 60.09 98 ASN A N 1
ATOM 744 C CA . ASN A 1 98 ? -34.519 -13.014 20.475 1.00 60.09 98 ASN A CA 1
ATOM 745 C C . ASN A 1 98 ? -35.600 -11.934 20.662 1.00 60.09 98 ASN A C 1
ATOM 747 O O . ASN A 1 98 ? -36.793 -12.233 20.638 1.00 60.09 98 ASN A O 1
ATOM 751 N N . THR A 1 99 ? -35.178 -10.680 20.825 1.00 57.25 99 THR A N 1
ATOM 752 C CA . THR A 1 99 ? -36.064 -9.526 21.060 1.00 57.25 99 THR A CA 1
ATOM 753 C C . THR A 1 99 ? -36.271 -8.640 19.827 1.00 57.25 99 THR A C 1
ATOM 755 O O . THR A 1 99 ? -36.946 -7.620 19.933 1.00 57.25 99 THR A O 1
ATOM 758 N N . ASN A 1 100 ? -35.722 -9.011 18.665 1.00 50.84 100 ASN A N 1
ATOM 759 C CA . ASN A 1 100 ? -35.674 -8.126 17.495 1.00 50.84 100 ASN A CA 1
ATOM 760 C C . ASN A 1 100 ? -36.987 -8.125 16.699 1.00 50.84 100 ASN A C 1
ATOM 762 O O . ASN A 1 100 ? -37.479 -7.065 16.322 1.00 50.84 100 ASN A O 1
ATOM 766 N N . GLU A 1 101 ? -37.602 -9.296 16.502 1.00 72.56 101 GLU A N 1
ATOM 767 C CA . GLU A 1 101 ? -38.906 -9.427 15.842 1.00 72.56 101 GLU A CA 1
ATOM 768 C C . GLU A 1 101 ? -39.827 -10.351 16.658 1.00 72.56 101 GLU A C 1
ATOM 770 O O . GLU A 1 101 ? -39.413 -11.447 17.059 1.00 72.56 101 GLU A O 1
ATOM 775 N N . PRO A 1 102 ? -41.079 -9.945 16.937 1.00 82.56 102 PRO A N 1
ATOM 776 C CA . PRO A 1 102 ? -42.022 -10.805 17.633 1.00 82.56 102 PRO A CA 1
ATOM 777 C C . PRO A 1 102 ? -42.483 -11.959 16.734 1.00 82.56 102 PRO A C 1
ATOM 779 O O . PRO A 1 102 ? -42.961 -11.759 15.622 1.00 82.56 102 PRO A O 1
ATOM 782 N N . ALA A 1 103 ? -42.429 -13.179 17.265 1.00 84.56 103 ALA A N 1
ATOM 783 C CA . ALA A 1 103 ? -42.947 -14.389 16.630 1.00 84.56 103 ALA A CA 1
ATOM 784 C C . ALA A 1 103 ? -44.467 -14.345 16.403 1.00 84.56 103 ALA A C 1
ATOM 786 O O . ALA A 1 103 ? -44.979 -15.012 15.506 1.00 84.56 103 ALA A O 1
ATOM 787 N N . ALA A 1 104 ? -45.197 -13.587 17.222 1.00 89.50 104 ALA A N 1
ATOM 788 C CA . ALA A 1 104 ? -46.595 -13.259 16.981 1.00 89.50 104 ALA A CA 1
ATOM 789 C C . ALA A 1 104 ? -46.962 -11.930 17.631 1.00 89.50 104 ALA A C 1
ATOM 791 O O . ALA A 1 104 ? -46.376 -11.533 18.639 1.00 89.50 104 ALA A O 1
ATOM 792 N N . ARG A 1 105 ? -47.977 -11.271 17.075 1.00 93.12 105 ARG A N 1
ATOM 793 C CA . ARG A 1 105 ? -48.510 -10.008 17.582 1.00 93.12 105 ARG A CA 1
ATOM 794 C C . ARG A 1 105 ? -50.032 -10.072 17.603 1.00 93.12 105 ARG A C 1
ATOM 796 O O . ARG A 1 105 ? -50.616 -10.738 16.749 1.00 93.12 105 ARG A O 1
ATOM 803 N N . LYS A 1 106 ? -50.669 -9.418 18.574 1.00 94.56 106 LYS A N 1
ATOM 804 C CA . LYS A 1 106 ? -52.134 -9.315 18.641 1.00 94.56 106 LYS A CA 1
ATOM 805 C C . LYS A 1 106 ? -52.577 -8.027 19.322 1.00 94.56 106 LYS A C 1
ATOM 807 O O . LYS A 1 106 ? -52.165 -7.760 20.453 1.00 94.56 106 LYS A O 1
ATOM 812 N N . ALA A 1 107 ? -53.451 -7.261 18.670 1.00 97.25 107 ALA A N 1
ATOM 813 C CA . ALA A 1 107 ? -54.097 -6.114 19.301 1.00 97.25 107 ALA A CA 1
ATOM 814 C C . ALA A 1 107 ? -55.294 -6.582 20.142 1.00 97.25 107 ALA A C 1
ATOM 816 O O . ALA A 1 107 ? -56.147 -7.346 19.686 1.00 97.25 107 ALA A O 1
ATOM 817 N N . ALA A 1 108 ? -55.360 -6.117 21.384 1.00 97.75 108 ALA A N 1
ATOM 818 C CA . ALA A 1 108 ? -56.360 -6.517 22.366 1.00 97.75 108 ALA A CA 1
ATOM 819 C C . ALA A 1 108 ? -56.858 -5.304 23.165 1.00 97.75 108 ALA A C 1
ATOM 821 O O . ALA A 1 108 ? -56.347 -4.194 23.022 1.00 97.75 108 ALA A O 1
ATOM 822 N N . LEU A 1 109 ? -57.870 -5.510 24.007 1.00 97.94 109 LEU A N 1
ATOM 823 C CA . LEU A 1 109 ? -58.478 -4.451 24.810 1.00 97.94 109 LEU A CA 1
ATOM 824 C C . LEU A 1 109 ? -58.135 -4.614 26.282 1.00 97.94 109 LEU A C 1
ATOM 826 O O . LEU A 1 109 ? -58.199 -5.713 26.827 1.00 97.94 109 LEU A O 1
ATOM 830 N N . LEU A 1 110 ? -57.843 -3.506 26.946 1.00 98.12 110 LEU A N 1
ATOM 831 C CA . LEU A 1 110 ? -57.575 -3.453 28.373 1.00 98.12 110 LEU A CA 1
ATOM 832 C C . LEU A 1 110 ? -58.838 -3.060 29.147 1.00 98.12 110 LEU A C 1
ATOM 834 O O . LEU A 1 110 ? -59.451 -2.036 28.859 1.00 98.12 110 LEU A O 1
ATOM 838 N N . GLN A 1 111 ? -59.220 -3.843 30.156 1.00 97.81 111 GLN A N 1
ATOM 839 C CA . GLN A 1 111 ? -60.363 -3.561 31.034 1.00 97.81 111 GLN A CA 1
ATOM 840 C C . GLN A 1 111 ? -59.960 -2.792 32.298 1.00 97.81 111 GLN A C 1
ATOM 842 O O . GLN A 1 111 ? -58.819 -2.871 32.748 1.00 97.81 111 GLN A O 1
ATOM 847 N N . ARG A 1 112 ? -60.916 -2.114 32.954 1.00 97.06 112 ARG A N 1
ATOM 848 C CA . ARG A 1 112 ? -60.693 -1.322 34.185 1.00 97.06 112 ARG A CA 1
ATOM 849 C C . ARG A 1 112 ? -60.057 -2.101 35.339 1.00 97.06 112 ARG A C 1
ATOM 851 O O . ARG A 1 112 ? -59.344 -1.515 36.151 1.00 97.06 112 ARG A O 1
ATOM 858 N N . ASN A 1 113 ? -60.320 -3.401 35.439 1.00 95.25 113 ASN A N 1
ATOM 859 C CA . ASN A 1 113 ? -59.717 -4.294 36.434 1.00 95.25 113 ASN A CA 1
ATOM 860 C C . ASN A 1 113 ? -58.290 -4.770 36.067 1.00 95.25 113 ASN A C 1
ATOM 862 O O . ASN A 1 113 ? -57.665 -5.473 36.868 1.00 95.25 113 ASN A O 1
ATOM 866 N N . GLY A 1 114 ? -57.789 -4.390 34.888 1.00 95.81 114 GLY A N 1
ATOM 867 C CA . GLY A 1 114 ? -56.470 -4.701 34.343 1.00 95.81 114 GLY A CA 1
ATOM 868 C C . GLY A 1 114 ? -56.409 -5.921 33.423 1.00 95.81 114 GLY A C 1
ATOM 869 O O . GLY A 1 114 ? -55.341 -6.205 32.892 1.00 95.81 114 GLY A O 1
ATOM 870 N N . LEU A 1 115 ? -57.496 -6.678 33.242 1.00 97.50 115 LEU A N 1
ATOM 871 C CA . LEU A 1 115 ? -57.490 -7.834 32.341 1.00 97.50 115 LEU A CA 1
ATOM 872 C C . LEU A 1 115 ? -57.404 -7.388 30.880 1.00 97.50 115 LEU A C 1
ATOM 874 O O . LEU A 1 115 ? -58.097 -6.455 30.474 1.00 97.50 115 LEU A O 1
ATOM 878 N N . ILE A 1 116 ? -56.581 -8.086 30.101 1.00 98.19 116 ILE A N 1
ATOM 879 C CA . ILE A 1 116 ? -56.506 -7.921 28.651 1.00 98.19 116 ILE A CA 1
ATOM 880 C C . ILE A 1 116 ? -57.431 -8.958 28.008 1.00 98.19 116 ILE A C 1
ATOM 882 O O . ILE A 1 116 ? -57.340 -10.151 28.309 1.00 98.19 116 ILE A O 1
ATOM 886 N N . VAL A 1 117 ? -58.345 -8.498 27.155 1.00 97.25 117 VAL A N 1
ATOM 887 C CA . VAL A 1 117 ? -59.387 -9.314 26.524 1.00 97.25 117 VAL A CA 1
ATOM 888 C C . VAL A 1 117 ? -59.383 -9.173 25.009 1.00 97.25 117 VAL A C 1
ATOM 890 O O . VAL A 1 117 ? -58.981 -8.152 24.454 1.00 97.25 117 VAL A O 1
ATOM 893 N N . ASP A 1 118 ? -59.844 -10.220 24.337 1.00 96.19 118 ASP A N 1
ATOM 894 C CA . ASP A 1 118 ? -59.984 -10.249 22.888 1.00 96.19 118 ASP A CA 1
ATOM 895 C C . ASP A 1 118 ? -60.997 -9.192 22.417 1.00 96.19 118 ASP A C 1
ATOM 897 O O . ASP A 1 118 ? -62.095 -9.073 22.968 1.00 96.19 118 ASP A O 1
ATOM 901 N N . SER A 1 119 ? -60.623 -8.421 21.396 1.00 94.69 119 SER A N 1
ATOM 902 C CA . SER A 1 119 ? -61.374 -7.247 20.931 1.00 94.69 119 SER A CA 1
ATOM 903 C C . SER A 1 119 ? -62.711 -7.572 20.260 1.00 94.69 119 SER A C 1
ATOM 905 O O . SER A 1 119 ? -63.584 -6.702 20.160 1.00 94.69 119 SER A O 1
ATOM 907 N N . GLN A 1 120 ? -62.899 -8.830 19.852 1.00 91.75 120 GLN A N 1
ATOM 908 C CA . GLN A 1 120 ? -64.124 -9.305 19.220 1.00 91.75 120 GLN A CA 1
ATOM 909 C C . GLN A 1 120 ? -65.020 -10.077 20.186 1.00 91.75 120 GLN A C 1
ATOM 911 O O . GLN A 1 120 ? -66.233 -9.892 20.194 1.00 91.75 120 GLN A O 1
ATOM 916 N N . THR A 1 121 ? -64.430 -10.947 21.005 1.00 92.12 121 THR A N 1
ATOM 917 C CA . THR A 1 121 ? -65.184 -11.899 21.838 1.00 92.12 121 THR A CA 1
ATOM 918 C C . THR A 1 121 ? -65.284 -11.499 23.308 1.00 92.12 121 THR A C 1
ATOM 920 O O . THR A 1 121 ? -66.105 -12.060 24.033 1.00 92.12 121 THR A O 1
ATOM 923 N N . GLY A 1 122 ? -64.438 -10.580 23.785 1.00 91.88 122 GLY A N 1
ATOM 924 C CA . GLY A 1 122 ? -64.314 -10.258 25.211 1.00 91.88 122 GLY A CA 1
ATOM 925 C C . GLY A 1 122 ? -63.693 -11.377 26.055 1.00 91.88 122 GLY A C 1
ATOM 926 O O . GLY A 1 122 ? -63.705 -11.300 27.284 1.00 91.88 122 GLY A O 1
ATOM 927 N N . SER A 1 123 ? -63.159 -12.427 25.421 1.00 94.25 123 SER A N 1
ATOM 928 C CA . SER A 1 123 ? -62.494 -13.536 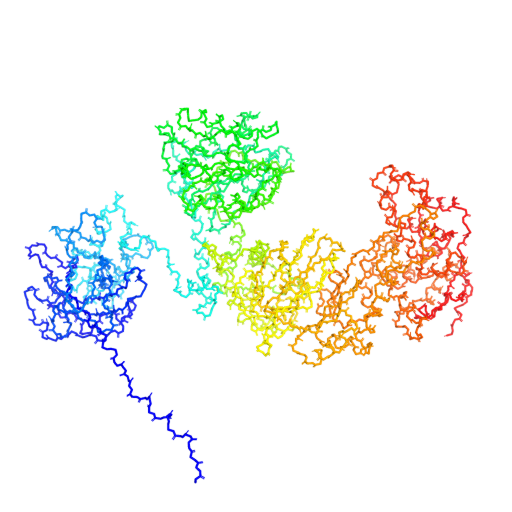26.105 1.00 94.25 123 SER A CA 1
ATOM 929 C C . SER A 1 123 ? -61.209 -13.069 26.788 1.00 94.25 123 SER A C 1
ATOM 931 O O . SER A 1 123 ? -60.378 -12.409 26.168 1.00 94.25 123 SER A O 1
ATOM 933 N N . THR A 1 124 ? -60.992 -13.473 28.043 1.00 93.25 124 THR A N 1
ATOM 934 C CA . THR A 1 124 ? -59.702 -13.294 28.741 1.00 93.25 124 THR A CA 1
ATOM 935 C C . THR A 1 124 ? -58.647 -14.311 28.303 1.00 93.25 124 THR A C 1
ATOM 937 O O . THR A 1 124 ? -57.510 -14.258 28.764 1.00 93.25 124 THR A O 1
ATOM 940 N N . GLN A 1 125 ? -59.041 -15.289 27.487 1.00 93.44 125 GLN A N 1
ATOM 941 C CA . GLN A 1 125 ? -58.164 -16.286 26.899 1.00 93.44 125 GLN A CA 1
ATOM 942 C C . GLN A 1 125 ? -57.780 -15.812 25.494 1.00 93.44 125 GLN A C 1
ATOM 944 O O . GLN A 1 125 ? -58.593 -15.878 24.572 1.00 93.44 125 GLN A O 1
ATOM 949 N N . LEU A 1 126 ? -56.550 -15.321 25.352 1.00 93.94 126 LEU A N 1
ATOM 950 C CA . LEU A 1 126 ? -55.995 -14.816 24.101 1.00 93.94 126 LEU A CA 1
ATOM 951 C C . LEU A 1 126 ? -55.214 -15.936 23.427 1.00 93.94 126 LEU A C 1
ATOM 953 O O . LEU A 1 126 ? -54.331 -16.533 24.047 1.00 93.94 126 LEU A O 1
ATOM 957 N N . THR A 1 127 ? -55.558 -16.243 22.181 1.00 90.81 127 THR A N 1
ATOM 958 C CA . THR A 1 127 ? -54.925 -17.325 21.429 1.00 90.81 127 THR A CA 1
ATOM 959 C C . THR A 1 127 ? -54.085 -16.813 20.268 1.00 90.81 127 THR A C 1
ATOM 961 O O . THR A 1 127 ? -54.405 -15.787 19.659 1.00 90.81 127 THR A O 1
ATOM 964 N N . PHE A 1 128 ? -53.000 -17.540 19.992 1.00 90.75 128 PHE A N 1
ATOM 965 C CA . PHE A 1 128 ? -52.033 -17.259 18.935 1.00 90.75 128 PHE A CA 1
ATOM 966 C C . PHE A 1 128 ? -51.841 -18.538 18.098 1.00 90.75 128 PHE A C 1
ATOM 968 O O . PHE A 1 128 ? -51.180 -19.474 18.556 1.00 90.75 128 PHE A O 1
ATOM 975 N N . PRO A 1 129 ? -52.462 -18.624 16.908 1.00 80.25 129 PRO A N 1
ATOM 976 C CA . PRO A 1 129 ? -52.581 -19.879 16.160 1.00 80.25 129 PRO A CA 1
ATOM 977 C C . PRO A 1 129 ? -51.299 -20.321 15.430 1.00 80.25 129 PRO A C 1
ATOM 979 O O . PRO A 1 129 ? -51.185 -21.496 15.086 1.00 80.25 129 PRO A O 1
ATOM 982 N N . ASP A 1 130 ? -50.333 -19.419 15.226 1.00 76.31 130 ASP A N 1
ATOM 983 C CA . ASP A 1 130 ? -49.181 -19.632 14.330 1.00 76.31 130 ASP A CA 1
ATOM 984 C C . ASP A 1 130 ? -47.832 -19.817 15.049 1.00 76.31 130 ASP A C 1
ATOM 986 O O . ASP A 1 130 ? -46.774 -19.787 14.420 1.00 76.31 130 ASP A O 1
ATOM 990 N N . ILE A 1 131 ? -47.841 -20.041 16.366 1.00 82.12 131 ILE A N 1
ATOM 991 C CA . ILE A 1 131 ? -46.618 -20.234 17.160 1.00 82.12 131 ILE A CA 1
ATOM 992 C C . ILE A 1 131 ? -46.654 -21.545 17.944 1.00 82.12 131 ILE A C 1
ATOM 994 O O . ILE A 1 131 ? -47.703 -22.006 18.380 1.00 82.12 131 ILE A O 1
ATOM 998 N N . LYS A 1 132 ? -45.492 -22.193 18.066 1.00 83.38 132 LYS A N 1
ATOM 999 C CA . LYS A 1 132 ? -45.329 -23.498 18.727 1.00 83.38 132 LYS A CA 1
ATOM 1000 C C . LYS A 1 132 ? -45.231 -23.341 20.249 1.00 83.38 132 LYS A C 1
ATOM 1002 O O . LYS A 1 132 ? -44.950 -22.261 20.744 1.00 83.38 132 LYS A O 1
ATOM 1007 N N . ALA A 1 133 ? -45.407 -24.435 20.989 1.00 84.56 133 ALA A N 1
ATOM 1008 C CA . ALA A 1 133 ? -45.070 -24.445 22.410 1.00 84.56 133 ALA A CA 1
ATOM 1009 C C . ALA A 1 133 ? -43.543 -24.351 22.587 1.00 84.56 133 ALA A C 1
ATOM 1011 O O . ALA A 1 133 ? -42.814 -25.161 22.009 1.00 84.56 133 ALA A O 1
ATOM 1012 N N . ASP A 1 134 ? -43.079 -23.354 23.336 1.00 86.12 134 ASP A N 1
ATOM 1013 C CA . ASP A 1 134 ? -41.663 -23.060 23.591 1.00 86.12 134 ASP A CA 1
ATOM 1014 C C . ASP A 1 134 ? -41.542 -22.047 24.748 1.00 86.12 134 ASP A C 1
ATOM 1016 O O . ASP A 1 134 ? -42.545 -21.645 25.351 1.00 86.12 134 ASP A O 1
ATOM 1020 N N . VAL A 1 135 ? -40.319 -21.622 25.057 1.00 84.88 135 VAL A N 1
ATOM 1021 C CA . VAL A 1 135 ? -40.049 -20.539 26.006 1.00 84.88 135 VAL A CA 1
ATOM 1022 C C . VAL A 1 135 ? -40.089 -19.188 25.284 1.00 84.88 135 VAL A C 1
ATOM 1024 O O . VAL A 1 135 ? -39.325 -18.938 24.351 1.00 84.88 135 VAL A O 1
ATOM 1027 N N . TYR A 1 136 ? -40.963 -18.297 25.747 1.00 87.81 136 TYR A N 1
ATOM 1028 C CA . TYR A 1 136 ? -41.205 -16.976 25.167 1.00 87.81 136 TYR A CA 1
ATOM 1029 C C . TYR A 1 136 ? -41.098 -15.865 26.212 1.00 87.81 136 TYR A C 1
ATOM 1031 O O . TYR A 1 136 ? -41.201 -16.101 27.412 1.00 87.81 136 TYR A O 1
ATOM 1039 N N . GLN A 1 137 ? -40.952 -14.630 25.750 1.00 90.75 137 GLN A N 1
ATOM 1040 C CA . GLN A 1 137 ? -41.221 -13.421 26.520 1.00 90.75 137 GLN A CA 1
ATOM 1041 C C . GLN A 1 137 ? -42.422 -12.709 25.905 1.00 90.75 137 GLN A C 1
ATOM 1043 O O . GLN A 1 137 ? -42.555 -12.638 24.685 1.00 90.75 137 GLN A O 1
ATOM 1048 N N . VAL A 1 138 ? -43.314 -12.193 26.744 1.00 90.25 138 VAL A N 1
ATOM 1049 C CA . VAL A 1 138 ? -44.510 -11.470 26.303 1.00 90.25 138 VAL A CA 1
ATOM 1050 C C . VAL A 1 138 ? -44.347 -10.006 26.658 1.00 90.25 138 VAL A C 1
ATOM 1052 O O . VAL A 1 138 ? -44.141 -9.676 27.827 1.00 90.25 138 VAL A O 1
ATOM 1055 N N . ALA A 1 139 ? -44.460 -9.136 25.663 1.00 91.25 139 ALA A N 1
ATOM 1056 C CA . ALA A 1 139 ? -44.444 -7.699 25.847 1.00 91.25 139 ALA A CA 1
ATOM 1057 C C . ALA A 1 139 ? -45.861 -7.124 25.764 1.00 91.25 139 ALA A C 1
ATOM 1059 O O . ALA A 1 139 ? -46.622 -7.449 24.851 1.00 91.25 139 ALA A O 1
ATOM 1060 N N . VAL A 1 140 ? -46.199 -6.239 26.702 1.00 93.75 140 VAL A N 1
ATOM 1061 C CA . VAL A 1 140 ? -47.390 -5.388 26.631 1.00 93.75 140 VAL A CA 1
ATOM 1062 C C . VAL A 1 140 ? -46.945 -4.006 26.181 1.00 93.75 140 VAL A C 1
ATOM 1064 O O . VAL A 1 140 ? -46.220 -3.318 26.903 1.00 93.75 140 VAL A O 1
ATOM 1067 N N . ARG A 1 141 ? -47.378 -3.613 24.984 1.00 93.00 141 ARG A N 1
ATOM 1068 C CA . ARG A 1 141 ? -47.110 -2.307 24.382 1.00 93.00 141 ARG A CA 1
ATOM 1069 C C . ARG A 1 141 ? -48.374 -1.466 24.384 1.00 93.00 141 ARG A C 1
ATOM 1071 O O . ARG A 1 141 ? -49.491 -1.972 24.251 1.00 93.00 141 ARG A O 1
ATOM 1078 N N . HIS A 1 142 ? -48.191 -0.163 24.522 1.00 94.75 142 HIS A N 1
ATOM 1079 C CA . HIS A 1 142 ? -49.272 0.811 24.534 1.00 94.75 142 HIS A CA 1
ATOM 1080 C C . HIS A 1 142 ? -48.837 2.072 23.788 1.00 94.75 142 HIS A C 1
ATOM 1082 O O . HIS A 1 142 ? -47.646 2.317 23.625 1.00 94.75 142 HIS A O 1
ATOM 1088 N N . ARG A 1 143 ? -49.804 2.859 23.314 1.00 92.62 143 ARG A N 1
ATOM 1089 C CA . ARG A 1 143 ? -49.564 4.027 22.453 1.00 92.62 143 ARG A CA 1
ATOM 1090 C C . ARG A 1 143 ? -48.808 5.176 23.127 1.00 92.62 143 ARG A C 1
ATOM 1092 O O . ARG A 1 143 ? -48.378 6.070 22.421 1.00 92.62 143 ARG A O 1
ATOM 1099 N N . ASN A 1 144 ? -48.749 5.226 24.460 1.00 93.12 144 ASN A N 1
ATOM 1100 C CA . ASN A 1 144 ? -48.094 6.327 25.177 1.00 93.12 144 ASN A CA 1
ATOM 1101 C C . ASN A 1 144 ? -47.461 5.934 26.518 1.00 93.12 144 ASN A C 1
ATOM 1103 O O . ASN A 1 144 ? -47.145 6.786 27.358 1.00 93.12 144 ASN A O 1
ATOM 1107 N N . HIS A 1 145 ? -47.275 4.630 26.715 1.00 94.44 145 HIS A N 1
ATOM 1108 C CA . HIS A 1 145 ? -46.587 4.085 27.875 1.00 94.44 145 HIS A CA 1
ATOM 1109 C C . HIS A 1 145 ? -45.350 3.292 27.457 1.00 94.44 145 HIS A C 1
ATOM 1111 O O . HIS A 1 145 ? -45.273 2.785 26.336 1.00 94.44 145 HIS A O 1
ATOM 1117 N N . LEU A 1 146 ? -44.391 3.157 28.372 1.00 92.31 146 LEU A N 1
ATOM 1118 C CA . LEU A 1 146 ? -43.244 2.276 28.177 1.00 92.31 146 LEU A CA 1
ATOM 1119 C C . LEU A 1 146 ? -43.676 0.811 28.103 1.00 92.31 146 LEU A C 1
ATOM 1121 O O . LEU A 1 146 ? -44.518 0.345 28.878 1.00 92.31 146 LEU A O 1
ATOM 1125 N N . THR A 1 147 ? -43.061 0.083 27.173 1.00 89.50 147 THR A N 1
ATOM 1126 C CA . THR A 1 147 ? -43.279 -1.352 26.984 1.00 89.50 147 THR A CA 1
ATOM 1127 C C . THR A 1 147 ? -42.876 -2.131 28.240 1.00 89.50 147 THR A C 1
ATOM 1129 O O . THR A 1 147 ? -41.871 -1.839 28.876 1.00 89.50 147 THR A O 1
ATOM 1132 N N . THR A 1 148 ? -43.639 -3.156 28.617 1.00 87.25 148 THR A N 1
ATOM 1133 C CA . THR A 1 148 ? -43.250 -4.065 29.710 1.00 87.25 148 THR A CA 1
ATOM 1134 C C . THR A 1 148 ? -43.118 -5.485 29.190 1.00 87.25 148 THR A C 1
ATOM 1136 O O . THR A 1 148 ? -44.081 -6.017 28.640 1.00 87.25 148 THR A O 1
ATOM 1139 N N . LEU A 1 149 ? -41.961 -6.110 29.420 1.00 85.69 149 LEU A N 1
ATOM 1140 C CA . LEU A 1 149 ? -41.699 -7.509 29.084 1.00 85.69 149 LEU A CA 1
ATOM 1141 C C . LEU A 1 149 ? -41.877 -8.431 30.292 1.00 85.69 149 LEU A C 1
ATOM 1143 O O . LEU A 1 149 ? -41.588 -8.069 31.432 1.00 85.69 149 LEU A O 1
ATOM 1147 N N . SER A 1 150 ? -42.335 -9.654 30.036 1.00 86.44 150 SER A N 1
ATOM 1148 C CA . SER A 1 150 ? -42.322 -10.723 31.027 1.00 86.44 150 SER A CA 1
ATOM 1149 C C . SER A 1 150 ? -40.918 -11.318 31.161 1.00 86.44 150 SER A C 1
ATOM 1151 O O . SER A 1 150 ? -40.091 -11.249 30.245 1.00 86.44 150 SER A O 1
ATOM 1153 N N . GLN A 1 151 ? -40.673 -12.010 32.275 1.00 83.06 151 GLN A N 1
ATOM 1154 C CA . GLN A 1 151 ? -39.605 -13.009 32.305 1.00 83.06 151 GLN A CA 1
ATOM 1155 C C . GLN A 1 151 ? -39.894 -14.111 31.271 1.00 83.06 151 GLN A C 1
ATOM 1157 O O . GLN A 1 151 ? -41.044 -14.296 30.849 1.00 83.06 151 GLN A O 1
ATOM 1162 N N . ALA A 1 152 ? -38.849 -14.830 30.861 1.00 84.50 152 ALA A N 1
ATOM 1163 C CA . ALA A 1 152 ? -38.981 -15.972 29.967 1.00 84.50 152 ALA A CA 1
ATOM 1164 C C . ALA A 1 152 ? -39.911 -17.026 30.593 1.00 84.50 152 ALA A C 1
ATOM 1166 O O . ALA A 1 152 ? -39.701 -17.461 31.726 1.00 84.50 152 ALA A O 1
ATOM 1167 N N . ILE A 1 153 ? 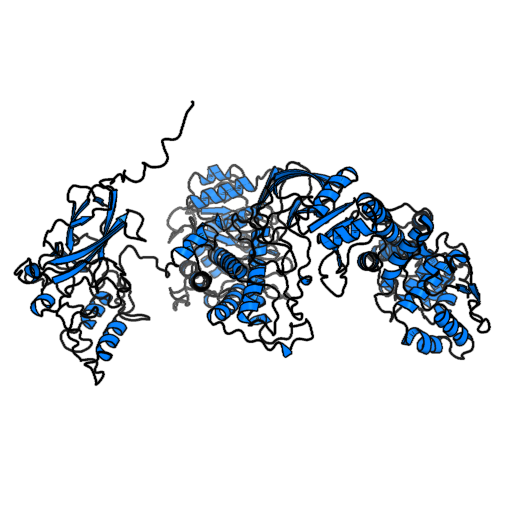-40.955 -17.411 29.866 1.00 85.81 153 ILE A N 1
ATOM 1168 C CA . ILE A 1 153 ? -42.022 -18.290 30.335 1.00 85.81 153 ILE A CA 1
ATOM 1169 C C . ILE A 1 153 ? -42.361 -19.334 29.274 1.00 85.81 153 ILE A C 1
ATOM 1171 O O . ILE A 1 153 ? -42.375 -19.049 28.079 1.00 85.81 153 ILE A O 1
ATOM 1175 N N . GLU A 1 154 ? -42.655 -20.555 29.708 1.00 89.62 154 GLU A N 1
ATOM 1176 C CA . GLU A 1 154 ? -43.130 -21.604 28.810 1.00 89.62 154 GLU A CA 1
ATOM 1177 C C . GLU A 1 154 ? -44.588 -21.330 28.416 1.00 89.62 154 GLU A C 1
ATOM 1179 O O . GLU A 1 154 ? -45.483 -21.245 29.267 1.00 89.62 154 GLU A O 1
ATOM 1184 N N . LEU A 1 155 ? -44.831 -21.189 27.114 1.00 88.88 155 LEU A N 1
ATOM 1185 C CA . LEU A 1 155 ? -46.175 -21.091 26.561 1.00 88.88 155 LEU A CA 1
ATOM 1186 C C . LEU A 1 155 ? -46.527 -22.391 25.844 1.00 88.88 155 LEU A C 1
ATOM 1188 O O . LEU A 1 155 ? -45.716 -22.964 25.121 1.00 88.88 155 LEU A O 1
ATOM 1192 N N . SER A 1 156 ? -47.752 -22.869 26.052 1.00 84.25 156 SER A N 1
ATOM 1193 C CA . SER A 1 156 ? -48.245 -24.125 25.485 1.00 84.25 156 SER A CA 1
ATOM 1194 C C . SER A 1 156 ? -49.736 -24.016 25.139 1.00 84.25 156 SER A C 1
ATOM 1196 O O . SER A 1 156 ? -50.321 -22.936 25.220 1.00 84.25 156 SER A O 1
ATOM 1198 N N . GLN A 1 157 ? -50.373 -25.137 24.778 1.00 80.75 157 GLN A N 1
ATOM 1199 C CA . GLN A 1 157 ? -51.831 -25.193 24.580 1.00 80.75 157 GLN A CA 1
ATOM 1200 C C . GLN A 1 157 ? -52.626 -24.949 25.873 1.00 80.75 157 GLN A C 1
ATOM 1202 O O . GLN A 1 157 ? -53.804 -24.599 25.821 1.00 80.75 157 GLN A O 1
ATOM 1207 N N . ALA A 1 158 ? -52.012 -25.156 27.043 1.00 84.75 158 ALA A N 1
ATOM 1208 C CA . ALA A 1 158 ? -52.619 -24.769 28.308 1.00 84.75 158 ALA A CA 1
ATOM 1209 C C . ALA A 1 158 ? -52.478 -23.254 28.499 1.00 84.75 158 ALA A C 1
ATOM 1211 O O . ALA A 1 158 ? -51.392 -22.712 28.313 1.00 84.75 158 ALA A O 1
ATOM 1212 N N . THR A 1 159 ? -53.563 -22.580 28.894 1.00 88.75 159 THR A N 1
ATOM 1213 C CA . THR A 1 159 ? -53.549 -21.128 29.104 1.00 88.75 159 THR A CA 1
ATOM 1214 C C . THR A 1 159 ? -52.588 -20.729 30.220 1.00 88.75 159 THR A C 1
ATOM 1216 O O . THR A 1 159 ? -52.818 -21.056 31.387 1.00 88.75 159 THR A O 1
ATOM 1219 N N . THR A 1 160 ? -51.549 -19.976 29.867 1.00 92.25 160 THR A N 1
ATOM 1220 C CA . THR A 1 160 ? -50.569 -19.438 30.818 1.00 92.25 160 THR A CA 1
ATOM 1221 C C . THR A 1 160 ? -51.010 -18.061 31.322 1.00 92.25 160 THR A C 1
ATOM 1223 O O . THR A 1 160 ? -51.341 -17.180 30.530 1.00 92.25 160 THR A O 1
ATOM 1226 N N . SER A 1 161 ? -51.014 -17.857 32.643 1.00 92.44 161 SER A N 1
ATOM 1227 C CA . SER A 1 161 ? -51.375 -16.573 33.263 1.00 92.44 161 SER A CA 1
ATOM 1228 C C . SER A 1 161 ? -50.147 -15.682 33.452 1.00 92.44 161 SER A C 1
ATOM 1230 O O . SER A 1 161 ? -49.197 -16.073 34.125 1.00 92.44 161 SER A O 1
ATOM 1232 N N . LEU A 1 162 ? -50.211 -14.459 32.930 1.00 92.62 162 LEU A N 1
ATOM 1233 C CA . LEU A 1 162 ? -49.197 -13.413 33.026 1.00 92.62 162 LEU A CA 1
ATOM 1234 C C . LEU A 1 162 ? -49.779 -12.192 33.737 1.00 92.62 162 LEU A C 1
ATOM 1236 O O . LEU A 1 162 ? -50.722 -11.567 33.254 1.00 92.62 162 LEU A O 1
ATOM 1240 N N . ASP A 1 163 ? -49.222 -11.843 34.893 1.00 92.62 163 ASP A N 1
ATOM 1241 C CA . ASP A 1 163 ? -49.679 -10.698 35.679 1.00 92.62 163 ASP A CA 1
ATOM 1242 C C . ASP A 1 163 ? -48.564 -9.659 35.816 1.00 92.62 163 ASP A C 1
ATOM 1244 O O . ASP A 1 163 ? -47.712 -9.733 36.702 1.00 92.62 163 ASP A O 1
ATOM 1248 N N . PHE A 1 164 ? -48.595 -8.656 34.940 1.00 91.62 164 PHE A N 1
ATOM 1249 C CA . PHE A 1 164 ? -47.641 -7.549 34.924 1.00 91.62 164 PHE A CA 1
ATOM 1250 C C . PHE A 1 164 ? -47.860 -6.559 36.077 1.00 91.62 164 PHE A C 1
ATOM 1252 O O . PHE A 1 164 ? -47.070 -5.628 36.233 1.00 91.62 164 PHE A O 1
ATOM 1259 N N . THR A 1 165 ? -48.900 -6.752 36.899 1.00 92.19 165 THR A N 1
ATOM 1260 C CA . THR A 1 165 ? -49.214 -5.885 38.046 1.00 92.19 165 THR A CA 1
ATOM 1261 C C . THR A 1 165 ? -48.502 -6.302 39.333 1.00 92.19 165 THR A C 1
ATOM 1263 O O . THR A 1 165 ? -48.538 -5.568 40.326 1.00 92.19 165 THR A O 1
ATOM 1266 N N . GLN A 1 166 ? -47.834 -7.460 39.321 1.00 88.56 166 GLN A N 1
ATOM 1267 C CA . GLN A 1 166 ? -47.054 -7.959 40.450 1.00 88.56 166 GLN A CA 1
ATOM 1268 C C . GLN A 1 166 ? -45.808 -7.100 40.676 1.00 88.56 166 GLN A C 1
ATOM 1270 O O . GLN A 1 166 ? -45.068 -6.789 39.745 1.00 88.56 166 GLN A O 1
ATOM 1275 N N . THR A 1 167 ? -45.581 -6.717 41.931 1.00 82.31 167 THR A N 1
ATOM 1276 C CA . THR A 1 167 ? -44.411 -5.933 42.333 1.00 82.31 167 THR A CA 1
ATOM 1277 C C . THR A 1 167 ? -43.251 -6.851 42.689 1.00 82.31 167 THR A C 1
ATOM 1279 O O . THR A 1 167 ? -43.362 -7.622 43.644 1.00 82.31 167 THR A O 1
ATOM 1282 N N . GLU A 1 168 ? -42.127 -6.719 41.992 1.00 70.38 168 GLU A N 1
ATOM 1283 C CA . GLU A 1 168 ? -40.849 -7.297 42.415 1.00 70.38 168 GLU A CA 1
ATOM 1284 C C . GLU A 1 168 ? -40.000 -6.231 43.121 1.00 70.38 168 GLU A C 1
ATOM 1286 O O . GLU A 1 168 ? -40.060 -5.049 42.790 1.00 70.38 168 GLU A O 1
ATOM 1291 N N . THR A 1 169 ? -39.225 -6.628 44.133 1.00 53.03 169 THR A N 1
ATOM 1292 C CA . THR A 1 169 ? -38.564 -5.719 45.092 1.00 53.03 169 THR A CA 1
ATOM 1293 C C . THR A 1 169 ? -37.432 -4.846 44.523 1.00 53.03 169 THR A C 1
ATOM 1295 O O . THR A 1 169 ? -36.799 -4.119 45.284 1.00 53.03 169 THR A O 1
ATOM 1298 N N . SER A 1 170 ? -37.180 -4.876 43.215 1.00 60.72 170 SER A N 1
ATOM 1299 C CA . SER A 1 170 ? -36.082 -4.150 42.557 1.00 60.72 170 SER A CA 1
ATOM 1300 C C . SER A 1 170 ? -36.385 -3.722 41.117 1.00 60.72 170 SER A C 1
ATOM 1302 O O . SER A 1 170 ? -35.471 -3.320 40.404 1.00 60.72 170 SER A O 1
ATOM 1304 N N . ASP A 1 171 ? -37.636 -3.824 40.667 1.00 69.94 171 ASP A N 1
ATOM 1305 C CA . ASP A 1 171 ? -37.986 -3.499 39.287 1.00 69.94 171 ASP A CA 1
ATOM 1306 C C . ASP A 1 171 ? -38.296 -2.004 39.114 1.00 69.94 171 ASP A C 1
ATOM 1308 O O . ASP A 1 171 ? -39.309 -1.508 39.608 1.00 69.94 171 ASP A O 1
ATOM 1312 N N . THR A 1 172 ? -37.418 -1.291 38.404 1.00 78.75 172 THR A N 1
ATOM 1313 C CA . THR A 1 172 ? -37.599 0.122 38.039 1.00 78.75 172 THR A CA 1
ATOM 1314 C C . THR A 1 172 ? -38.247 0.312 36.665 1.00 78.75 172 THR A C 1
ATOM 1316 O O . THR A 1 172 ? -38.618 1.425 36.315 1.00 78.75 172 THR A O 1
ATOM 1319 N N . THR A 1 173 ? -38.438 -0.753 35.882 1.00 79.38 173 THR A N 1
ATOM 1320 C CA . THR A 1 173 ? -39.028 -0.687 34.526 1.00 79.38 173 THR A CA 1
ATOM 1321 C C . THR A 1 173 ? -40.519 -0.416 34.515 1.00 79.38 173 THR A C 1
ATOM 1323 O O . THR A 1 173 ? -41.103 -0.142 33.470 1.00 79.38 173 THR A O 1
ATOM 1326 N N . ARG A 1 174 ? -41.144 -0.506 35.687 1.00 87.62 174 ARG A N 1
ATOM 1327 C CA . ARG A 1 174 ? -42.561 -0.271 35.910 1.00 87.62 174 ARG A CA 1
ATOM 1328 C C . ARG A 1 174 ? -42.741 0.718 37.046 1.00 87.62 174 ARG A C 1
ATOM 1330 O O . ARG A 1 174 ? -42.013 0.698 38.039 1.00 87.62 174 ARG A O 1
ATOM 1337 N N . TYR A 1 175 ? -43.769 1.545 36.933 1.00 90.00 175 TYR A N 1
ATOM 1338 C CA . TYR A 1 175 ? -44.170 2.437 38.005 1.00 90.00 175 TYR A CA 1
ATOM 1339 C C . TYR A 1 175 ? -44.839 1.635 39.122 1.00 90.00 175 TYR A C 1
ATOM 1341 O O . TYR A 1 175 ? -45.878 1.007 38.911 1.00 90.00 175 TYR A O 1
ATOM 1349 N N . VAL A 1 176 ? -44.272 1.665 40.329 1.00 88.00 176 VAL A N 1
ATOM 1350 C CA . VAL A 1 176 ? -44.830 0.961 41.490 1.00 88.00 176 VAL A CA 1
ATOM 1351 C C . VAL A 1 176 ? -45.504 1.943 42.446 1.00 88.00 176 VAL A C 1
ATOM 1353 O O . VAL A 1 176 ? -44.870 2.850 42.982 1.00 88.00 176 VAL A O 1
ATOM 1356 N N . SER A 1 177 ? -46.792 1.728 42.723 1.00 84.69 177 SER A N 1
ATOM 1357 C CA . SER A 1 177 ? -47.543 2.475 43.741 1.00 84.69 177 SER A CA 1
ATOM 1358 C C . SER A 1 177 ? -48.542 1.570 44.460 1.00 84.69 177 SER A C 1
ATOM 1360 O O . SER A 1 177 ? -49.198 0.739 43.838 1.00 84.69 177 SER A O 1
ATOM 1362 N N . GLN A 1 178 ? -48.655 1.712 45.787 1.00 82.19 178 GLN A N 1
ATOM 1363 C CA . GLN A 1 178 ? -49.570 0.933 46.643 1.00 82.19 178 GLN A CA 1
ATOM 1364 C C . GLN A 1 178 ? -49.526 -0.596 46.403 1.00 82.19 178 GLN A C 1
ATOM 1366 O O . GLN A 1 178 ? -50.566 -1.251 46.353 1.00 82.19 178 GLN A O 1
ATOM 1371 N N . ASN A 1 179 ? -48.323 -1.169 46.266 1.00 82.25 179 ASN A N 1
ATOM 1372 C CA . ASN A 1 179 ? -48.089 -2.590 45.958 1.00 82.25 179 ASN A CA 1
ATOM 1373 C C . ASN A 1 179 ? -48.696 -3.074 44.626 1.00 82.25 179 ASN A C 1
ATOM 1375 O O . ASN A 1 179 ? -49.041 -4.249 44.493 1.00 82.25 179 ASN A O 1
ATOM 1379 N N . LYS A 1 180 ? -48.814 -2.192 43.631 1.00 87.31 180 LYS A N 1
ATOM 1380 C CA . LYS A 1 180 ? -49.085 -2.575 42.243 1.00 87.31 180 LYS A CA 1
ATOM 1381 C C . LYS A 1 180 ? -48.056 -1.969 41.303 1.00 87.31 180 LYS A C 1
ATOM 1383 O O . LYS A 1 180 ? -47.733 -0.789 41.434 1.00 87.31 180 LYS A O 1
ATOM 1388 N N . ALA A 1 181 ? -47.587 -2.779 40.362 1.00 90.94 181 ALA A N 1
ATOM 1389 C CA . ALA A 1 181 ? -46.778 -2.339 39.236 1.00 90.94 181 ALA A CA 1
ATOM 1390 C C . ALA A 1 181 ? -47.682 -1.905 38.068 1.00 90.94 181 ALA A C 1
ATOM 1392 O O . ALA A 1 181 ? -48.750 -2.483 37.841 1.00 90.94 181 ALA A O 1
ATOM 1393 N N . MET A 1 182 ? -47.272 -0.860 37.359 1.00 93.19 182 MET A N 1
ATOM 1394 C CA . MET A 1 182 ? -47.993 -0.232 36.253 1.00 93.19 182 MET A CA 1
ATOM 1395 C C . MET A 1 182 ? -47.004 0.128 35.145 1.00 93.19 182 MET A C 1
ATOM 1397 O O . MET A 1 182 ? -45.834 0.386 35.424 1.00 93.19 182 MET A O 1
ATOM 1401 N N . LEU A 1 183 ? -47.464 0.177 33.898 1.00 94.12 183 LEU A N 1
ATOM 1402 C CA . LEU A 1 183 ? -46.654 0.699 32.797 1.00 94.12 183 LEU A CA 1
ATOM 1403 C C . LEU A 1 183 ? -46.425 2.201 33.026 1.00 94.12 183 LEU A C 1
ATOM 1405 O O . LEU A 1 183 ? -47.351 2.893 33.452 1.00 94.12 183 LEU A O 1
ATOM 1409 N N . TRP A 1 184 ? -45.217 2.704 32.761 1.00 94.44 184 TRP A N 1
ATOM 1410 C CA . TRP A 1 184 ? -44.901 4.131 32.897 1.00 94.44 184 TRP A CA 1
ATOM 1411 C C . TRP A 1 184 ? -45.578 4.951 31.800 1.00 94.44 184 TRP A C 1
ATOM 1413 O O . TRP A 1 184 ? -45.393 4.647 30.627 1.00 94.44 184 TRP A O 1
ATOM 1423 N N . ALA A 1 185 ? -46.317 5.998 32.162 1.00 94.75 185 ALA A N 1
ATOM 1424 C CA . ALA A 1 185 ? -46.858 6.970 31.209 1.00 94.75 185 ALA A CA 1
ATOM 1425 C C . ALA A 1 185 ? -45.778 7.988 30.807 1.00 94.75 185 ALA A C 1
ATOM 1427 O O . ALA A 1 185 ? -44.988 8.399 31.655 1.00 94.75 185 ALA A O 1
ATOM 1428 N N . GLY A 1 186 ? -45.765 8.454 29.558 1.00 93.12 186 GLY A N 1
ATOM 1429 C CA . GLY A 1 186 ? -44.912 9.586 29.157 1.00 93.12 186 GLY A CA 1
ATOM 1430 C C . GLY A 1 186 ? -44.177 9.439 27.833 1.00 93.12 186 GLY A C 1
ATOM 1431 O O . GLY A 1 186 ? -43.554 10.403 27.419 1.00 93.12 186 GLY A O 1
ATOM 1432 N N . ASN A 1 187 ? -44.275 8.276 27.190 1.00 91.62 187 ASN A N 1
ATOM 1433 C CA . ASN A 1 187 ? -43.621 7.939 25.923 1.00 91.62 187 ASN A CA 1
ATOM 1434 C C . ASN A 1 187 ? -44.480 8.442 24.751 1.00 91.62 187 ASN A C 1
ATOM 1436 O O . ASN A 1 187 ? -45.214 7.675 24.128 1.00 91.62 187 ASN A O 1
ATOM 1440 N N . THR A 1 188 ? -44.503 9.757 24.551 1.00 90.75 188 THR A N 1
ATOM 1441 C CA . THR A 1 188 ? -45.424 10.458 23.640 1.00 90.75 188 THR A CA 1
ATOM 1442 C C . THR A 1 188 ? -45.076 10.301 22.165 1.00 90.75 188 THR A C 1
ATOM 1444 O O . THR A 1 188 ? -45.967 10.422 21.324 1.00 90.75 188 THR A O 1
ATOM 1447 N N . ASP A 1 189 ? -43.811 10.035 21.849 1.00 86.25 189 ASP A N 1
ATOM 1448 C CA . ASP A 1 189 ? -43.319 9.769 20.494 1.00 86.25 189 ASP A CA 1
ATOM 1449 C C . ASP A 1 189 ? -43.163 8.264 20.201 1.00 86.25 189 ASP A C 1
ATOM 1451 O O . ASP A 1 189 ? -42.854 7.867 19.076 1.00 86.25 189 ASP A O 1
ATOM 1455 N N . THR A 1 190 ? -43.465 7.411 21.188 1.00 84.19 190 THR A N 1
ATOM 1456 C CA . THR A 1 190 ? -43.444 5.944 21.111 1.00 84.19 190 THR A CA 1
ATOM 1457 C C . THR A 1 190 ? -42.069 5.315 20.849 1.00 84.19 190 THR A C 1
ATOM 1459 O O . THR A 1 190 ? -41.997 4.179 20.375 1.00 84.19 190 THR A O 1
ATOM 1462 N N . ASN A 1 191 ? -40.982 5.990 21.233 1.00 80.19 191 ASN A N 1
ATOM 1463 C CA . ASN A 1 191 ? -39.598 5.525 21.079 1.00 80.19 191 ASN A CA 1
ATOM 1464 C C . ASN A 1 191 ? -39.085 4.596 22.213 1.00 80.19 191 ASN A C 1
ATOM 1466 O O . ASN A 1 191 ? -37.913 4.236 22.220 1.00 80.19 191 ASN A O 1
ATOM 1470 N N . ASN A 1 192 ? -39.954 4.192 23.155 1.00 84.94 192 ASN A N 1
ATOM 1471 C CA . ASN A 1 192 ? -39.626 3.385 24.354 1.00 84.94 192 ASN A CA 1
ATOM 1472 C C . ASN A 1 192 ? -38.726 4.096 25.384 1.00 84.94 192 ASN A C 1
ATOM 1474 O O . ASN A 1 192 ? -38.162 3.457 26.279 1.00 84.94 192 ASN A O 1
ATOM 1478 N N . GLN A 1 193 ? -38.686 5.421 25.339 1.00 88.62 193 GLN A N 1
ATOM 1479 C CA . GLN A 1 193 ? -38.041 6.267 26.328 1.00 88.62 193 GLN A CA 1
ATOM 1480 C C . GLN A 1 193 ? -39.054 7.274 26.888 1.00 88.62 193 GLN A C 1
ATOM 1482 O O . GLN A 1 193 ? -40.122 7.502 26.325 1.00 88.62 193 GLN A O 1
ATOM 1487 N N . ILE A 1 194 ? -38.763 7.820 28.069 1.00 92.19 194 ILE A N 1
ATOM 1488 C CA . ILE A 1 194 ? -39.439 9.019 28.571 1.00 92.19 194 ILE A CA 1
ATOM 1489 C C . ILE A 1 194 ? -38.362 10.048 28.864 1.00 92.19 194 ILE A C 1
ATOM 1491 O O . ILE A 1 194 ? -37.543 9.862 29.774 1.00 92.19 194 ILE A O 1
ATOM 1495 N N . VAL A 1 195 ? -38.392 11.144 28.114 1.00 91.06 195 VAL A N 1
ATOM 1496 C CA . VAL A 1 195 ? -37.413 12.226 28.182 1.00 91.06 195 VAL A CA 1
ATOM 1497 C C . VAL A 1 195 ? -38.132 13.539 28.473 1.00 91.06 195 VAL A C 1
ATOM 1499 O O . VAL A 1 195 ? -38.895 14.058 27.662 1.00 91.06 195 VAL A O 1
ATOM 1502 N N . ALA A 1 196 ? -37.865 14.129 29.641 1.00 89.44 196 ALA A N 1
ATOM 1503 C CA . ALA A 1 196 ? -38.479 15.405 30.015 1.00 89.44 196 ALA A CA 1
ATOM 1504 C C . ALA A 1 196 ? -37.729 16.630 29.463 1.00 89.44 196 ALA A C 1
ATOM 1506 O O . ALA A 1 196 ? -38.359 17.664 29.235 1.00 89.44 196 ALA A O 1
ATOM 1507 N N . SER A 1 197 ? -36.409 16.547 29.262 1.00 83.56 197 SER A N 1
ATOM 1508 C CA . SER A 1 197 ? -35.559 17.661 28.819 1.00 83.56 197 SER A CA 1
ATOM 1509 C C . SER A 1 197 ? -34.307 17.151 28.097 1.00 83.56 197 SER A C 1
ATOM 1511 O O . SER A 1 197 ? -33.650 16.244 28.593 1.00 83.56 197 SER A O 1
ATOM 1513 N N . GLY A 1 198 ? -33.934 17.771 26.975 1.00 76.31 198 GLY A N 1
ATOM 1514 C CA . GLY A 1 198 ? -32.826 17.337 26.106 1.00 76.31 198 GLY A CA 1
ATOM 1515 C C . GLY A 1 198 ? -33.212 17.399 24.621 1.00 76.31 198 GLY A C 1
ATOM 1516 O O . GLY A 1 198 ? -34.308 17.872 24.314 1.00 76.31 198 GLY A O 1
ATOM 1517 N N . PRO A 1 199 ? -32.345 16.978 23.688 1.00 70.12 199 PRO A N 1
ATOM 1518 C CA . PRO A 1 199 ? -32.750 16.682 22.310 1.00 70.12 199 PRO A CA 1
ATOM 1519 C C . PRO A 1 199 ? -33.866 15.623 22.280 1.00 70.12 199 PRO A C 1
ATOM 1521 O O . PRO A 1 199 ? -33.954 14.828 23.212 1.00 70.12 199 PRO A O 1
ATOM 1524 N N . ASP A 1 200 ? -34.733 15.671 21.264 1.00 78.50 200 ASP A N 1
ATOM 1525 C CA . ASP A 1 200 ? -35.781 14.663 21.001 1.00 78.50 200 ASP A CA 1
ATOM 1526 C C . ASP A 1 200 ? -36.629 14.267 22.225 1.00 78.50 200 ASP A C 1
ATOM 1528 O O . ASP A 1 200 ? -36.910 13.104 22.482 1.00 78.50 200 ASP A O 1
ATOM 1532 N N . ASN A 1 201 ? -37.024 15.268 23.023 1.00 88.56 201 ASN A N 1
ATOM 1533 C CA . ASN A 1 201 ? -37.761 15.046 24.266 1.00 88.56 201 ASN A CA 1
ATOM 1534 C C . ASN A 1 201 ? -39.292 14.992 24.082 1.00 88.56 201 ASN A C 1
ATOM 1536 O O . ASN A 1 201 ? -39.877 15.760 23.311 1.00 88.56 201 ASN A O 1
ATOM 1540 N N . ASP A 1 202 ? -39.956 14.177 24.902 1.00 93.88 202 ASP A N 1
ATOM 1541 C CA . ASP A 1 202 ? -41.414 14.011 24.927 1.00 93.88 202 ASP A CA 1
ATOM 1542 C C . ASP A 1 202 ? -42.169 15.294 25.302 1.00 93.88 202 ASP A C 1
ATOM 1544 O O . ASP A 1 202 ? -43.291 15.536 24.849 1.00 93.88 202 ASP A O 1
ATOM 1548 N N . SER A 1 203 ? -41.554 16.170 26.108 1.00 93.69 203 SER A N 1
ATOM 1549 C CA . SER A 1 203 ? -42.154 17.463 26.465 1.00 93.69 203 SER A CA 1
ATOM 1550 C C . SER A 1 203 ? -42.412 18.325 25.224 1.00 93.69 203 SER A C 1
ATOM 1552 O O . SER A 1 203 ? -43.444 18.996 25.139 1.00 93.69 203 SER A O 1
ATOM 1554 N N . ASN A 1 204 ? -41.497 18.302 24.253 1.00 92.44 204 ASN A N 1
ATOM 1555 C CA . ASN A 1 204 ? -41.601 19.026 22.992 1.00 92.44 204 ASN A CA 1
ATOM 1556 C C . ASN A 1 204 ? -42.623 18.380 22.059 1.00 92.44 204 ASN A C 1
ATOM 1558 O O . ASN A 1 204 ? -43.368 19.115 21.406 1.00 92.44 204 ASN A O 1
ATOM 1562 N N . THR A 1 205 ? -42.707 17.049 22.022 1.00 92.50 205 THR A N 1
ATOM 1563 C CA . THR A 1 205 ? -43.750 16.322 21.281 1.00 92.50 205 THR A CA 1
ATOM 1564 C C . THR A 1 205 ? -45.138 16.717 21.789 1.00 92.50 205 THR A C 1
ATOM 1566 O O . THR A 1 205 ? -45.990 17.151 21.007 1.00 92.50 205 THR A O 1
ATOM 1569 N N . LEU A 1 206 ? -45.333 16.711 23.113 1.00 93.06 206 LEU A N 1
ATOM 1570 C CA . LEU A 1 206 ? -46.560 17.163 23.775 1.00 93.06 206 LEU A CA 1
ATOM 1571 C C . LEU A 1 206 ? -46.871 18.634 23.464 1.00 93.06 206 LEU A C 1
ATOM 1573 O O . LEU A 1 206 ? -47.980 18.972 23.043 1.00 93.06 206 LEU A O 1
ATOM 1577 N N . PHE A 1 207 ? -45.886 19.521 23.635 1.00 94.38 207 PHE A N 1
ATOM 1578 C CA . PHE A 1 207 ? -46.038 20.954 23.377 1.00 94.38 207 PHE A CA 1
ATOM 1579 C C . PHE A 1 207 ? -46.434 21.241 21.928 1.00 94.38 207 PHE A C 1
ATOM 1581 O O . PHE A 1 207 ? -47.393 21.970 21.664 1.00 94.38 207 PHE A O 1
ATOM 1588 N N . THR A 1 208 ? -45.710 20.637 20.987 1.00 92.56 208 THR A N 1
ATOM 1589 C CA . THR A 1 208 ? -45.913 20.825 19.551 1.00 92.56 208 THR A CA 1
ATOM 1590 C C . THR A 1 208 ? -47.282 20.314 19.143 1.00 92.56 208 THR A C 1
ATOM 1592 O O . THR A 1 208 ? -47.995 21.014 18.422 1.00 92.56 208 THR A O 1
ATOM 1595 N N . ARG A 1 209 ? -47.709 19.151 19.648 1.00 94.19 209 ARG A N 1
ATOM 1596 C CA . ARG A 1 209 ? -49.028 18.600 19.338 1.00 94.19 209 ARG A CA 1
ATOM 1597 C C . ARG A 1 209 ? -50.168 19.516 19.794 1.00 94.19 209 ARG A C 1
ATOM 1599 O O . ARG A 1 209 ? -51.102 19.734 19.025 1.00 94.19 209 ARG A O 1
ATOM 1606 N N . VAL A 1 210 ? -50.061 20.118 20.985 1.00 94.88 210 VAL A N 1
ATOM 1607 C CA . VAL A 1 210 ? -51.040 21.102 21.494 1.00 94.88 210 VAL A CA 1
ATOM 1608 C C . VAL A 1 210 ? -51.038 22.391 20.664 1.00 94.88 210 VAL A C 1
ATOM 1610 O O . VAL A 1 210 ? -52.103 22.935 20.370 1.00 94.88 210 VAL A O 1
ATOM 1613 N N . LEU A 1 211 ? -49.866 22.903 20.278 1.00 94.75 211 LEU A N 1
ATOM 1614 C CA . LEU A 1 211 ? -49.753 24.148 19.508 1.00 94.75 211 LEU A CA 1
ATOM 1615 C C . LEU A 1 211 ? -50.215 24.026 18.056 1.00 94.75 211 LEU A C 1
ATOM 1617 O O . LEU A 1 211 ? -50.720 24.997 17.494 1.00 94.75 211 LEU A O 1
ATOM 1621 N N . THR A 1 212 ? -49.994 22.866 17.444 1.00 93.62 212 THR A N 1
ATOM 1622 C CA . THR A 1 212 ? -50.255 22.624 16.017 1.00 93.62 212 THR A CA 1
ATOM 1623 C C . THR A 1 212 ? -51.649 22.075 15.744 1.00 93.62 212 THR A C 1
ATOM 1625 O O . THR A 1 212 ? -52.007 21.877 14.583 1.00 93.62 212 THR A O 1
ATOM 1628 N N . ASP A 1 213 ? -52.454 21.850 16.785 1.00 92.94 213 ASP A N 1
ATOM 1629 C CA . ASP A 1 213 ? -53.818 21.383 16.604 1.00 92.94 213 ASP A CA 1
ATOM 1630 C C . ASP A 1 213 ? -54.648 22.367 15.769 1.00 92.94 213 ASP A C 1
ATOM 1632 O O . ASP A 1 213 ? -54.622 23.581 15.983 1.00 92.94 213 ASP A O 1
ATOM 1636 N N . SER A 1 214 ? -55.409 21.831 14.812 1.00 90.75 214 SER A N 1
ATOM 1637 C CA . SER A 1 214 ? -56.190 22.639 13.871 1.00 90.75 214 SER A CA 1
ATOM 1638 C C . SER A 1 214 ? -57.251 23.519 14.546 1.00 90.75 214 SER A C 1
ATOM 1640 O O . SER A 1 214 ? -57.622 24.558 13.995 1.00 90.75 214 SER A O 1
ATOM 1642 N N . GLU A 1 215 ? -57.714 23.149 15.746 1.00 92.94 215 GLU A N 1
ATOM 1643 C CA . GLU A 1 215 ? -58.655 23.944 16.536 1.00 92.94 215 GLU A CA 1
ATOM 1644 C C . GLU A 1 215 ? -57.951 25.004 17.414 1.00 92.94 215 GLU A C 1
ATOM 1646 O O . GLU A 1 215 ? -58.597 25.946 17.886 1.00 92.94 215 GLU A O 1
ATOM 1651 N N . ASN A 1 216 ? -56.621 24.940 17.571 1.00 94.12 216 ASN A N 1
ATOM 1652 C CA . ASN A 1 216 ? -55.806 25.918 18.299 1.00 94.12 216 ASN A CA 1
ATOM 1653 C C . ASN A 1 216 ? -55.294 27.048 17.386 1.00 94.12 216 ASN A C 1
ATOM 1655 O O . ASN A 1 216 ? -54.099 27.328 17.298 1.00 94.12 216 ASN A O 1
ATOM 1659 N N . ALA A 1 217 ? -56.207 27.762 16.723 1.00 89.50 217 ALA A N 1
ATOM 1660 C CA . ALA A 1 217 ? -55.856 28.806 15.748 1.00 89.50 217 ALA A CA 1
ATOM 1661 C C . ALA A 1 217 ? -54.996 29.964 16.310 1.00 89.50 217 ALA A C 1
ATOM 1663 O O . ALA A 1 217 ? -54.433 30.743 15.545 1.00 89.50 217 ALA A O 1
ATOM 1664 N N . SER A 1 218 ? -54.925 30.119 17.638 1.00 91.44 218 SER A N 1
ATOM 1665 C CA . SER A 1 218 ? -54.113 31.144 18.317 1.00 91.44 218 SER A CA 1
ATOM 1666 C C . SER A 1 218 ? -52.801 30.609 18.901 1.00 91.44 218 SER A C 1
ATOM 1668 O O . SER A 1 218 ? -52.102 31.381 19.552 1.00 91.44 218 SER A O 1
ATOM 1670 N N . GLN A 1 219 ? -52.480 29.324 18.691 1.00 91.88 219 GLN A N 1
ATOM 1671 C CA . GLN A 1 219 ? -51.245 28.673 19.148 1.00 91.88 219 GLN A CA 1
ATOM 1672 C C . GLN A 1 219 ? -50.952 28.944 20.634 1.00 91.88 219 GLN A C 1
ATOM 1674 O O . GLN A 1 219 ? -49.844 29.316 21.022 1.00 91.88 219 GLN A O 1
ATOM 1679 N N . ILE A 1 220 ? -51.973 28.809 21.487 1.00 92.38 220 ILE A N 1
ATOM 1680 C CA . ILE A 1 220 ? -51.829 29.028 22.931 1.00 92.38 220 ILE A CA 1
ATOM 1681 C C . ILE A 1 220 ? -51.476 27.715 23.640 1.00 92.38 220 ILE A C 1
ATOM 1683 O O . ILE A 1 220 ? -52.087 26.678 23.391 1.00 92.38 220 ILE A O 1
ATOM 1687 N N . ALA A 1 221 ? -50.504 27.762 24.554 1.00 88.38 221 ALA A N 1
ATOM 1688 C CA . ALA A 1 221 ? -49.973 26.585 25.256 1.00 88.38 221 ALA A CA 1
ATOM 1689 C C . ALA A 1 221 ? -50.949 25.948 26.269 1.00 88.38 221 ALA A C 1
ATOM 1691 O O . ALA A 1 221 ? -50.751 24.817 26.703 1.00 88.38 221 ALA A O 1
ATOM 1692 N N . ASN A 1 222 ? -51.994 26.672 26.676 1.00 91.81 222 ASN A N 1
ATOM 1693 C CA . ASN A 1 222 ? -53.051 26.186 27.568 1.00 91.81 222 ASN A CA 1
ATOM 1694 C C . ASN A 1 222 ? -54.326 25.767 26.814 1.00 91.81 222 ASN A C 1
ATOM 1696 O O . ASN A 1 222 ? -55.403 25.707 27.410 1.00 91.81 222 ASN A O 1
ATOM 1700 N N . PHE A 1 223 ? -54.223 25.531 25.503 1.00 94.62 223 PHE A N 1
ATOM 1701 C CA . PHE A 1 223 ? -55.295 24.935 24.717 1.00 94.62 223 PHE A CA 1
ATOM 1702 C C . PHE A 1 223 ? -55.571 23.501 25.187 1.00 94.62 223 PHE A C 1
ATOM 1704 O O . PHE A 1 223 ? -54.650 22.763 25.532 1.00 94.62 223 PHE A O 1
ATOM 1711 N N . THR A 1 224 ? -56.846 23.112 25.202 1.00 94.62 224 THR A N 1
ATOM 1712 C CA . THR A 1 224 ? -57.272 21.748 25.528 1.00 94.62 224 THR A CA 1
ATOM 1713 C C . THR A 1 224 ? -57.561 21.001 24.236 1.00 94.62 224 THR A C 1
ATOM 1715 O O . THR A 1 224 ? -58.631 21.183 23.653 1.00 94.62 224 THR A O 1
ATOM 1718 N N . LEU A 1 225 ? -56.626 20.153 23.816 1.00 94.12 225 LEU A N 1
ATOM 1719 C CA . LEU A 1 225 ? -56.805 19.261 22.674 1.00 94.12 225 LEU A CA 1
ATOM 1720 C C . LEU A 1 225 ? -57.670 18.084 23.121 1.00 94.12 225 LEU A C 1
ATOM 1722 O O . LEU A 1 225 ? -57.339 17.421 24.095 1.00 94.12 225 LEU A O 1
ATOM 1726 N N . ARG A 1 226 ? -58.802 17.842 22.454 1.00 93.81 226 ARG A N 1
ATOM 1727 C CA . ARG A 1 226 ? -59.732 16.754 22.802 1.00 93.81 226 ARG A CA 1
ATOM 1728 C C . ARG A 1 226 ? -59.645 15.643 21.775 1.00 93.81 226 ARG A C 1
ATOM 1730 O O . ARG A 1 226 ? -59.774 15.913 20.585 1.00 93.81 226 ARG A O 1
ATOM 1737 N N . GLY A 1 227 ? -59.517 14.403 22.225 1.00 92.88 227 GLY A N 1
ATOM 1738 C CA . GLY A 1 227 ? -59.496 13.266 21.315 1.00 92.88 227 GLY A CA 1
ATOM 1739 C C . GLY A 1 227 ? -58.761 12.054 21.861 1.00 92.88 227 GLY A C 1
ATOM 1740 O O . GLY A 1 227 ? -58.423 11.980 23.038 1.00 92.88 227 GLY A O 1
ATOM 1741 N N . TYR A 1 228 ? -58.547 11.096 20.965 1.00 94.62 228 TYR A N 1
ATOM 1742 C CA . TYR A 1 228 ? -57.722 9.919 21.189 1.00 94.62 228 TYR A CA 1
ATOM 1743 C C . TYR A 1 228 ? -56.313 10.216 20.672 1.00 94.62 228 TYR A C 1
ATOM 1745 O O . TYR A 1 228 ? -56.064 10.103 19.474 1.00 94.62 228 TYR A O 1
ATOM 1753 N N . ASP A 1 229 ? -55.420 10.654 21.557 1.00 92.38 229 ASP A N 1
ATOM 1754 C CA . ASP A 1 229 ? -54.086 11.138 21.187 1.00 92.38 229 ASP A CA 1
ATOM 1755 C C . ASP A 1 229 ? -52.997 10.448 22.025 1.00 92.38 229 ASP A C 1
ATOM 1757 O O . ASP A 1 229 ? -53.234 10.083 23.178 1.00 92.38 229 ASP A O 1
ATOM 1761 N N . ALA A 1 230 ? -51.802 10.259 21.457 1.00 92.44 230 ALA A N 1
ATOM 1762 C CA . ALA A 1 230 ? -50.661 9.700 22.189 1.00 92.44 230 ALA A CA 1
ATOM 1763 C C . ALA A 1 230 ? -50.205 10.639 23.321 1.00 92.44 230 ALA A C 1
ATOM 1765 O O . ALA A 1 230 ? -49.699 10.200 24.348 1.00 92.44 230 ALA A O 1
ATOM 1766 N N . THR A 1 231 ? -50.465 11.937 23.191 1.00 94.44 231 THR A N 1
ATOM 1767 C CA . THR A 1 231 ? -50.076 12.941 24.187 1.00 94.44 231 THR A CA 1
ATOM 1768 C C . THR A 1 231 ? -51.033 13.052 25.389 1.00 94.44 231 THR A C 1
ATOM 1770 O O . THR A 1 231 ? -50.726 13.764 26.341 1.00 94.44 231 THR A O 1
ATOM 1773 N N . ASP A 1 232 ? -52.171 12.341 25.394 1.00 95.25 232 ASP A N 1
ATOM 1774 C CA . ASP A 1 232 ? -53.100 12.210 26.538 1.00 95.25 232 ASP A CA 1
ATOM 1775 C C . ASP A 1 232 ? -52.581 11.159 27.540 1.00 95.25 232 ASP A C 1
ATOM 1777 O O . ASP A 1 232 ? -52.970 9.986 27.518 1.00 95.25 232 ASP A O 1
ATOM 1781 N N . LEU A 1 233 ? -51.636 11.568 28.388 1.00 95.56 233 LEU A N 1
ATOM 1782 C CA . LEU A 1 233 ? -50.916 10.689 29.315 1.00 95.56 233 LEU A CA 1
ATOM 1783 C C . LEU A 1 233 ? -51.769 10.281 30.517 1.00 95.56 233 LEU A C 1
ATOM 1785 O O . LEU A 1 233 ? -51.556 9.218 31.103 1.00 95.56 233 LEU A O 1
ATOM 1789 N N . ASN A 1 234 ? -52.726 11.122 30.914 1.00 93.38 234 ASN A N 1
ATOM 1790 C CA . ASN A 1 234 ? -53.642 10.810 32.006 1.00 93.38 234 ASN A CA 1
ATOM 1791 C C . ASN A 1 234 ? -54.865 9.981 31.548 1.00 93.38 234 ASN A C 1
ATOM 1793 O O . ASN A 1 234 ? -55.587 9.463 32.405 1.00 93.38 234 ASN A O 1
ATOM 1797 N N . MET A 1 235 ? -55.048 9.799 30.234 1.00 94.69 235 MET A N 1
ATOM 1798 C CA . MET A 1 235 ? -56.101 9.007 29.590 1.00 94.69 235 MET A CA 1
ATOM 1799 C C . MET A 1 235 ? -57.520 9.544 29.822 1.00 94.69 235 MET A C 1
ATOM 1801 O O . MET A 1 235 ? -58.488 8.776 29.818 1.00 94.69 235 MET A O 1
ATOM 1805 N N . ASP A 1 236 ? -57.667 10.849 30.057 1.00 94.19 236 ASP A N 1
ATOM 1806 C CA . ASP A 1 236 ? -58.969 11.471 30.274 1.00 94.19 236 ASP A CA 1
ATOM 1807 C C . ASP A 1 236 ? -59.675 11.846 28.961 1.00 94.19 236 ASP A C 1
ATOM 1809 O O . ASP A 1 236 ? -60.868 12.152 28.986 1.00 94.19 236 ASP A O 1
ATOM 1813 N N . GLY A 1 237 ? -59.004 11.778 27.808 1.00 94.50 237 GLY A N 1
ATOM 1814 C CA . GLY A 1 237 ? -59.501 12.208 26.497 1.00 94.50 237 GLY A CA 1
ATOM 1815 C C . GLY A 1 237 ? -59.208 13.672 26.168 1.00 94.50 237 GLY A C 1
ATOM 1816 O O . GLY A 1 237 ? -59.861 14.241 25.280 1.00 94.50 237 GLY A O 1
ATOM 1817 N N . SER A 1 238 ? -58.292 14.299 26.908 1.00 93.75 238 SER A N 1
ATOM 1818 C CA . SER A 1 238 ? -57.875 15.683 26.710 1.00 93.75 238 SER A CA 1
ATOM 1819 C C . SER A 1 238 ? -56.381 15.855 26.996 1.00 93.75 238 SER A C 1
ATOM 1821 O O . SER A 1 238 ? -55.953 15.665 28.124 1.00 93.75 238 SER A O 1
ATOM 1823 N N . THR A 1 239 ? -55.610 16.319 26.012 1.00 94.88 239 THR A N 1
ATOM 1824 C CA . THR A 1 239 ? -54.199 16.686 26.190 1.00 94.88 239 THR A CA 1
ATOM 1825 C C . THR A 1 239 ? -54.074 18.158 26.579 1.00 94.88 239 THR A C 1
ATOM 1827 O O . THR A 1 239 ? -54.581 19.047 25.878 1.00 94.88 239 THR A O 1
ATOM 1830 N N . LEU A 1 240 ? -53.363 18.440 27.673 1.00 93.19 240 LEU A N 1
ATOM 1831 C CA . LEU A 1 240 ? -53.008 19.793 28.109 1.00 93.19 240 LEU A CA 1
ATOM 1832 C C . LEU A 1 240 ? -51.500 19.913 28.373 1.00 93.19 240 LEU A C 1
ATOM 1834 O O . LEU A 1 240 ? -50.944 19.178 29.184 1.00 93.19 240 LEU A O 1
ATOM 1838 N N . PHE A 1 241 ? -50.861 20.934 27.789 1.00 93.44 241 PHE A N 1
ATOM 1839 C CA . PHE A 1 241 ? -49.478 21.303 28.125 1.00 93.44 241 PHE A CA 1
ATOM 1840 C C . PHE A 1 241 ? -49.404 22.283 29.308 1.00 93.44 241 PHE A C 1
ATOM 1842 O O . PHE A 1 241 ? -48.558 22.142 30.180 1.00 93.44 241 PHE A O 1
ATOM 1849 N N . ALA A 1 242 ? -50.297 23.276 29.395 1.00 89.56 242 ALA A N 1
ATOM 1850 C CA . ALA A 1 242 ? -50.299 24.250 30.492 1.00 89.56 242 ALA A CA 1
ATOM 1851 C C . ALA A 1 242 ? -51.688 24.421 31.129 1.00 89.56 242 ALA A C 1
ATOM 1853 O O . ALA A 1 242 ? -52.695 24.542 30.438 1.00 89.56 242 ALA A O 1
ATOM 1854 N N . GLY A 1 243 ? -51.738 24.500 32.464 1.00 86.56 243 GLY A N 1
ATOM 1855 C CA . GLY A 1 243 ? -52.975 24.645 33.246 1.00 86.56 243 GLY A CA 1
ATOM 1856 C C . GLY A 1 243 ? -53.151 23.557 34.316 1.00 86.56 243 GLY A C 1
ATOM 1857 O O . GLY A 1 243 ? -52.289 22.689 34.452 1.00 86.56 243 GLY A O 1
ATOM 1858 N N . PRO A 1 244 ? -54.222 23.608 35.128 1.00 84.19 244 PRO A N 1
ATOM 1859 C CA . PRO A 1 244 ? -54.516 22.567 36.113 1.00 84.19 244 PRO A CA 1
ATOM 1860 C C . PRO A 1 244 ? -54.808 21.219 35.441 1.00 84.19 244 PRO A C 1
ATOM 1862 O O . PRO A 1 244 ? -55.576 21.178 34.486 1.00 84.19 244 PRO A O 1
ATOM 1865 N N . GLY A 1 245 ? -54.241 20.131 35.971 1.00 81.88 245 GLY A N 1
ATOM 1866 C CA . GLY A 1 245 ? -54.472 18.775 35.450 1.00 81.88 245 GLY A CA 1
ATOM 1867 C C . GLY A 1 245 ? -53.750 18.451 34.137 1.00 81.88 245 GLY A C 1
ATOM 1868 O O . GLY A 1 245 ? -54.171 17.532 33.452 1.00 81.88 245 GLY A O 1
ATOM 1869 N N . ASN A 1 246 ? -52.701 19.202 33.788 1.00 92.44 246 ASN A N 1
ATOM 1870 C CA . ASN A 1 246 ? -51.924 18.992 32.565 1.00 92.44 246 ASN A CA 1
ATOM 1871 C C . ASN A 1 246 ? -51.132 17.666 32.548 1.00 92.44 246 ASN A C 1
ATOM 1873 O O . ASN A 1 246 ? -50.770 17.132 33.599 1.00 92.44 246 ASN A O 1
ATOM 1877 N N . ASP A 1 247 ? -50.837 17.178 31.344 1.00 96.12 247 ASP A N 1
ATOM 1878 C CA . ASP A 1 247 ? -50.108 15.930 31.094 1.00 96.12 247 ASP A CA 1
ATOM 1879 C C . ASP A 1 247 ? -48.597 16.084 31.306 1.00 96.12 247 ASP A C 1
ATOM 1881 O O . ASP A 1 247 ? -47.934 15.162 31.784 1.00 96.12 247 ASP A O 1
ATOM 1885 N N . ILE A 1 248 ? -48.048 17.278 31.041 1.00 94.38 248 ILE A N 1
ATOM 1886 C CA . ILE A 1 248 ? -46.611 17.552 31.201 1.00 94.38 248 ILE A CA 1
ATOM 1887 C C . ILE A 1 248 ? -46.129 17.322 32.640 1.00 94.38 248 ILE A C 1
ATOM 1889 O O . ILE A 1 248 ? -45.014 16.851 32.853 1.00 94.38 248 ILE A O 1
ATOM 1893 N N . ASN A 1 249 ? -46.971 17.591 33.641 1.00 93.88 249 ASN A N 1
ATOM 1894 C CA . ASN A 1 249 ? -46.632 17.343 35.038 1.00 93.88 249 ASN A CA 1
ATOM 1895 C C . ASN A 1 249 ? -46.454 15.847 35.324 1.00 93.88 249 ASN A C 1
ATOM 1897 O O . ASN A 1 249 ? -45.602 15.496 36.135 1.00 93.88 249 ASN A O 1
ATOM 1901 N N . LEU A 1 250 ? -47.247 14.973 34.690 1.00 93.50 250 LEU A N 1
ATOM 1902 C CA . LEU A 1 250 ? -47.119 13.522 34.852 1.00 93.50 250 LEU A CA 1
ATOM 1903 C C . LEU A 1 250 ? -45.805 13.030 34.232 1.00 93.50 250 LEU A C 1
ATOM 1905 O O . LEU A 1 250 ? -45.053 12.319 34.894 1.00 93.50 250 LEU A O 1
ATOM 1909 N N . LEU A 1 251 ? -45.493 13.489 33.017 1.00 94.88 251 LEU A N 1
ATOM 1910 C CA . LEU A 1 251 ? -44.242 13.199 32.307 1.00 94.88 251 LEU A CA 1
ATOM 1911 C C . LEU A 1 251 ? -43.015 13.641 33.120 1.00 94.88 251 LEU A C 1
ATOM 1913 O O . LEU A 1 251 ? -42.135 12.837 33.426 1.00 94.88 251 LEU A O 1
ATOM 1917 N N . GLN A 1 252 ? -42.979 14.907 33.546 1.00 93.81 252 GLN A N 1
ATOM 1918 C CA . GLN A 1 252 ? -41.864 15.450 34.326 1.00 93.81 252 GLN A CA 1
ATOM 1919 C C . GLN A 1 252 ? -41.733 14.779 35.696 1.00 93.81 252 GLN A C 1
ATOM 1921 O O . GLN A 1 252 ? -40.616 14.526 36.145 1.00 93.81 252 GLN A O 1
ATOM 1926 N N . ALA A 1 253 ? -42.852 14.466 36.362 1.00 91.94 253 ALA A N 1
ATOM 1927 C CA . ALA A 1 253 ? -42.829 13.749 37.633 1.00 91.94 253 ALA A CA 1
ATOM 1928 C C . ALA A 1 253 ? -42.263 12.334 37.476 1.00 91.94 253 ALA A C 1
ATOM 1930 O O . ALA A 1 253 ? -41.496 11.904 38.334 1.00 91.94 253 ALA A O 1
ATOM 1931 N N . ASN A 1 254 ? -42.591 11.634 36.387 1.00 93.81 254 ASN A N 1
ATOM 1932 C CA . ASN A 1 254 ? -42.062 10.300 36.116 1.00 93.81 254 ASN A CA 1
ATOM 1933 C C . ASN A 1 254 ? -40.548 10.303 35.931 1.00 93.81 254 ASN A C 1
ATOM 1935 O O . ASN A 1 254 ? -39.877 9.452 36.506 1.00 93.81 254 ASN A O 1
ATOM 1939 N N . VAL A 1 255 ? -40.004 11.296 35.225 1.00 92.75 255 VAL A N 1
ATOM 1940 C CA . VAL A 1 255 ? -38.552 11.460 35.079 1.00 92.75 255 VAL A CA 1
ATOM 1941 C C . VAL A 1 255 ? -37.897 11.842 36.408 1.00 92.75 255 VAL A C 1
ATOM 1943 O O . VAL A 1 255 ? -36.961 11.180 36.854 1.00 92.75 255 VAL A O 1
ATOM 1946 N N . LEU A 1 256 ? -38.396 12.882 37.082 1.00 91.00 256 LEU A N 1
ATOM 1947 C CA . LEU A 1 256 ? -37.791 13.423 38.307 1.00 91.00 256 LEU A CA 1
ATOM 1948 C C . LEU A 1 256 ? -37.821 12.455 39.491 1.00 91.00 256 LEU A C 1
ATOM 1950 O O . LEU A 1 256 ? -36.906 12.460 40.312 1.00 91.00 256 LEU A O 1
ATOM 1954 N N . LEU A 1 257 ? -38.898 11.679 39.610 1.00 89.62 257 LEU A N 1
ATOM 1955 C CA . LEU A 1 257 ? -39.137 10.776 40.736 1.00 89.62 257 LEU A CA 1
ATOM 1956 C C . LEU A 1 257 ? -38.795 9.322 40.400 1.00 89.62 257 LEU A C 1
ATOM 1958 O O . LEU A 1 257 ? -39.088 8.433 41.204 1.00 89.62 257 LEU A O 1
ATOM 1962 N N . HIS A 1 258 ? -38.192 9.066 39.235 1.00 89.75 258 HIS A N 1
ATOM 1963 C CA . HIS A 1 258 ? -37.756 7.727 38.872 1.00 89.75 258 HIS A CA 1
ATOM 1964 C C . HIS A 1 258 ? -36.758 7.199 39.922 1.00 89.75 258 HIS A C 1
ATOM 1966 O O . HIS A 1 258 ? -35.799 7.905 40.241 1.00 89.75 258 HIS A O 1
ATOM 1972 N N . PRO A 1 259 ? -36.909 5.968 40.450 1.00 85.38 259 PRO A N 1
ATOM 1973 C CA . PRO A 1 259 ? -36.020 5.450 41.496 1.00 85.38 259 PRO A CA 1
ATOM 1974 C C . PRO A 1 259 ? -34.533 5.407 41.103 1.00 85.38 259 PRO A C 1
ATOM 1976 O O . PRO A 1 259 ? -33.669 5.505 41.971 1.00 85.38 259 PRO A O 1
ATOM 1979 N N . GLY A 1 260 ? -34.236 5.280 39.803 1.00 82.94 260 GLY A N 1
ATOM 1980 C CA . GLY A 1 260 ? -32.875 5.345 39.256 1.00 82.94 260 GLY A CA 1
ATOM 1981 C C . GLY A 1 260 ? -32.330 6.767 39.046 1.00 82.94 260 GLY A C 1
ATOM 1982 O O . GLY A 1 260 ? -31.127 6.931 38.860 1.00 82.94 260 GLY A O 1
ATOM 1983 N N . ASN A 1 261 ? -33.173 7.804 39.116 1.00 84.94 261 ASN A N 1
ATOM 1984 C CA . ASN A 1 261 ? -32.775 9.206 38.977 1.00 84.94 261 ASN A CA 1
ATOM 1985 C C . ASN A 1 261 ? -32.348 9.797 40.329 1.00 84.94 261 ASN A C 1
ATOM 1987 O O . ASN A 1 261 ? -32.989 10.685 40.894 1.00 84.94 261 ASN A O 1
ATOM 1991 N N . THR A 1 262 ? -31.243 9.292 40.872 1.00 83.75 262 THR A N 1
ATOM 1992 C CA . THR A 1 262 ? -30.726 9.705 42.190 1.00 83.75 262 THR A CA 1
ATOM 1993 C C . THR A 1 262 ? -30.293 11.174 42.239 1.00 83.75 262 THR A C 1
ATOM 1995 O O . THR A 1 262 ? -30.282 11.775 43.313 1.00 83.75 262 THR A O 1
ATOM 1998 N N . ALA A 1 263 ? -29.986 11.767 41.082 1.00 80.31 263 ALA A N 1
ATOM 1999 C CA . ALA A 1 263 ? -29.633 13.176 40.932 1.00 80.31 263 ALA A CA 1
ATOM 2000 C C . ALA A 1 263 ? -30.852 14.105 40.775 1.00 80.31 263 ALA A C 1
ATOM 2002 O O . ALA A 1 263 ? -30.682 15.325 40.748 1.00 80.31 263 ALA A O 1
ATOM 2003 N N . THR A 1 264 ? -32.077 13.567 40.680 1.00 86.19 264 THR A N 1
ATOM 2004 C CA . THR A 1 264 ? -33.317 14.329 40.422 1.00 86.19 264 THR A CA 1
ATOM 2005 C C . THR A 1 264 ? -33.216 15.242 39.193 1.00 86.19 264 THR A C 1
ATOM 2007 O O . THR A 1 264 ? -33.664 16.389 39.209 1.00 86.19 264 THR A O 1
ATOM 2010 N N . SER A 1 265 ? -32.581 14.752 38.127 1.00 84.38 265 SER A N 1
ATOM 2011 C CA . SER A 1 265 ? -32.337 15.534 36.916 1.00 84.38 265 SER A CA 1
ATOM 2012 C C . SER A 1 265 ? -33.487 15.437 35.915 1.00 84.38 265 SER A C 1
ATOM 2014 O O . SER A 1 265 ? -34.015 14.354 35.676 1.00 84.38 265 SER A O 1
ATOM 2016 N N . LEU A 1 266 ? -33.847 16.555 35.277 1.00 81.12 266 LEU A N 1
ATOM 2017 C CA . LEU A 1 266 ? -34.871 16.591 34.221 1.00 81.12 266 LEU A CA 1
ATOM 2018 C C . LEU A 1 266 ? -34.407 15.983 32.889 1.00 81.12 266 LEU A C 1
ATOM 2020 O O . LEU A 1 266 ? -35.248 15.688 32.049 1.00 81.12 266 LEU A O 1
ATOM 2024 N N . ASN A 1 267 ? -33.100 15.806 32.685 1.00 82.00 267 ASN A N 1
ATOM 2025 C CA . ASN A 1 267 ? -32.548 15.143 31.497 1.00 82.00 267 ASN A CA 1
ATOM 2026 C C . ASN A 1 267 ? -32.280 13.643 31.705 1.00 82.00 267 ASN A C 1
ATOM 2028 O O . ASN A 1 267 ? -31.629 13.019 30.875 1.00 82.00 267 ASN A O 1
ATOM 2032 N N . TYR A 1 268 ? -32.734 13.073 32.824 1.00 83.94 268 TYR A N 1
ATOM 2033 C CA . TYR A 1 268 ? -32.678 11.632 33.031 1.00 83.94 268 TYR A CA 1
ATOM 2034 C C . TYR A 1 268 ? -33.638 10.934 32.061 1.00 83.94 268 TYR A C 1
ATOM 2036 O O . TYR A 1 268 ? -34.786 11.355 31.921 1.00 83.94 268 TYR A O 1
ATOM 2044 N N . ILE A 1 269 ? -33.173 9.868 31.414 1.00 88.00 269 ILE A N 1
ATOM 2045 C CA . ILE A 1 269 ? -33.964 9.081 30.466 1.00 88.00 269 ILE A CA 1
ATOM 2046 C C . ILE A 1 269 ? -34.527 7.870 31.210 1.00 88.00 269 ILE A C 1
ATOM 2048 O O . ILE A 1 269 ? -33.771 7.074 31.771 1.00 88.00 269 ILE A O 1
ATOM 2052 N N . VAL A 1 270 ? -35.854 7.730 31.236 1.00 88.00 270 VAL A N 1
ATOM 2053 C CA . VAL A 1 270 ? -36.503 6.518 31.757 1.00 88.00 270 VAL A CA 1
ATOM 2054 C C . VAL A 1 270 ? -36.660 5.525 30.609 1.00 88.00 270 VAL A C 1
ATOM 2056 O O . VAL A 1 270 ? -37.282 5.856 29.604 1.00 88.00 270 VAL A O 1
ATOM 2059 N N . THR A 1 271 ? -36.125 4.313 30.763 1.00 82.50 271 THR A N 1
ATOM 2060 C CA . THR A 1 271 ? -36.184 3.242 29.754 1.00 82.50 271 THR A CA 1
ATOM 2061 C C . THR A 1 271 ? -36.696 1.929 30.351 1.00 82.50 271 THR A C 1
ATOM 2063 O O . THR A 1 271 ? -36.883 1.787 31.564 1.00 82.50 271 THR A O 1
ATOM 2066 N N . THR A 1 272 ? -36.939 0.942 29.489 1.00 69.56 272 THR A N 1
ATOM 2067 C CA . THR A 1 272 ? -37.264 -0.436 29.889 1.00 69.56 272 THR A CA 1
ATOM 2068 C C . THR A 1 272 ? -35.966 -1.242 30.117 1.00 69.56 272 THR A C 1
ATOM 2070 O O . THR A 1 272 ? -34.957 -0.985 29.464 1.00 69.56 272 THR A O 1
ATOM 2073 N N . ALA A 1 273 ? -35.927 -2.217 31.044 1.00 50.06 273 ALA A N 1
ATOM 2074 C CA . ALA A 1 273 ? -34.677 -2.911 31.441 1.00 50.06 273 ALA A CA 1
ATOM 2075 C C . ALA A 1 273 ? -34.131 -3.928 30.421 1.00 50.06 273 ALA A C 1
ATOM 2077 O O . ALA A 1 273 ? -33.289 -4.748 30.782 1.00 50.06 273 ALA A O 1
ATOM 2078 N N . SER A 1 274 ? -34.555 -3.882 29.158 1.00 41.59 274 SER A N 1
ATOM 2079 C CA . SER A 1 274 ? -33.834 -4.560 28.073 1.00 41.59 274 SER A CA 1
ATOM 2080 C C . SER A 1 274 ? -33.041 -3.606 27.178 1.00 41.59 274 SER A C 1
ATOM 2082 O O . SER A 1 274 ? -32.400 -4.076 26.251 1.00 41.59 274 SER A O 1
ATOM 2084 N N . GLU A 1 275 ? -33.033 -2.298 27.456 1.00 37.78 275 GLU A N 1
ATOM 2085 C CA . GLU A 1 275 ? -32.366 -1.291 26.610 1.00 37.78 275 GLU A CA 1
ATOM 2086 C C . GLU A 1 275 ? -31.368 -0.433 27.401 1.00 37.78 275 GLU A C 1
ATOM 2088 O O . GLU A 1 275 ? -31.253 0.776 27.226 1.00 37.78 275 GLU A O 1
ATOM 2093 N N . SER A 1 276 ? -30.584 -1.061 28.279 1.00 28.17 276 SER A N 1
ATOM 2094 C CA . SER A 1 276 ? -29.286 -0.493 28.668 1.00 28.17 276 SER A CA 1
ATOM 2095 C C . SER A 1 276 ? -28.246 -0.893 27.617 1.00 28.17 276 SER A C 1
ATOM 2097 O O . SER A 1 276 ? -27.399 -1.727 27.912 1.00 28.17 276 SER A O 1
ATOM 2099 N N . THR A 1 277 ? -28.414 -0.409 26.376 1.00 30.56 277 THR A N 1
ATOM 2100 C CA . THR A 1 277 ? -27.455 -0.368 25.237 1.00 30.56 277 THR A CA 1
ATOM 2101 C C . THR A 1 277 ? -28.212 -0.092 23.925 1.00 30.56 277 THR A C 1
ATOM 2103 O O . THR A 1 277 ? -28.475 -1.016 23.171 1.00 30.56 277 THR A O 1
ATOM 2106 N N . ILE A 1 278 ? -28.582 1.164 23.644 1.00 30.30 278 ILE A N 1
ATOM 2107 C CA . ILE A 1 278 ? -28.929 1.640 22.286 1.00 30.30 278 ILE A CA 1
ATOM 2108 C C . ILE A 1 278 ? -28.507 3.134 22.242 1.00 30.30 278 ILE A C 1
ATOM 2110 O O . ILE A 1 278 ? -29.107 3.918 22.967 1.00 30.30 278 ILE A O 1
ATOM 2114 N N . GLY A 1 279 ? -27.476 3.647 21.553 1.00 28.67 279 GLY A N 1
ATOM 2115 C CA . GLY A 1 279 ? -26.712 3.128 20.417 1.00 28.67 279 GLY A CA 1
ATOM 2116 C C . GLY A 1 279 ? -27.684 2.750 19.322 1.00 28.67 279 GLY A C 1
ATOM 2117 O O . GLY A 1 279 ? -28.135 1.609 19.371 1.00 28.67 279 GLY A O 1
ATOM 2118 N N . ILE A 1 280 ? -28.108 3.689 18.461 1.00 29.14 280 ILE A N 1
ATOM 2119 C CA . ILE A 1 280 ? -29.123 3.420 17.430 1.00 29.14 280 ILE A CA 1
ATOM 2120 C C . ILE A 1 280 ? -28.689 2.121 16.772 1.00 29.14 280 ILE A C 1
ATOM 2122 O O . ILE A 1 280 ? -27.618 2.051 16.184 1.00 29.14 280 ILE A O 1
ATOM 2126 N N . THR A 1 281 ? -29.427 1.030 17.012 1.00 36.22 281 THR A N 1
ATOM 2127 C CA . THR A 1 281 ? -28.958 -0.251 16.504 1.00 36.22 281 THR A CA 1
ATOM 2128 C C . THR A 1 281 ? -29.055 -0.117 14.993 1.00 36.22 281 THR A C 1
ATOM 2130 O O . THR A 1 281 ? -30.151 0.160 14.492 1.00 36.22 281 THR A O 1
ATOM 2133 N N . PRO A 1 282 ? -27.934 -0.254 14.273 1.00 42.91 282 PRO A N 1
ATOM 2134 C CA . PRO A 1 282 ? -27.913 -0.194 12.826 1.00 42.91 282 PRO A CA 1
ATOM 2135 C C . PRO A 1 282 ? -29.001 -1.124 12.285 1.00 42.91 282 PRO A C 1
ATOM 2137 O O . PRO A 1 282 ? -29.253 -2.167 12.905 1.00 42.91 282 PRO A O 1
ATOM 2140 N N . PRO A 1 283 ? -29.659 -0.785 11.162 1.00 56.88 283 PRO A N 1
ATOM 2141 C CA . PRO A 1 283 ? -30.693 -1.631 10.578 1.00 56.88 283 PRO A CA 1
ATOM 2142 C C . PRO A 1 283 ? -30.229 -3.089 10.543 1.00 56.88 283 PRO A C 1
ATOM 2144 O O . PRO A 1 283 ? -29.057 -3.348 10.277 1.00 56.88 283 PRO A O 1
ATOM 2147 N N . GLU A 1 284 ? -31.118 -4.056 10.784 1.00 73.50 284 GLU A N 1
ATOM 2148 C CA . GLU A 1 284 ? -30.777 -5.492 10.816 1.00 73.50 284 GLU A CA 1
ATOM 2149 C C . GLU A 1 284 ? -29.905 -5.925 9.613 1.00 73.50 284 GLU A C 1
ATOM 2151 O O . GLU A 1 284 ? -29.033 -6.787 9.726 1.00 73.50 284 GLU A O 1
ATOM 2156 N N . ALA A 1 285 ? -30.096 -5.269 8.466 1.00 81.75 285 ALA A N 1
ATOM 2157 C CA . ALA A 1 285 ? -29.290 -5.410 7.261 1.00 81.75 285 ALA A CA 1
ATOM 2158 C C . ALA A 1 285 ? -27.792 -5.089 7.446 1.00 81.75 285 ALA A C 1
ATOM 2160 O O . ALA A 1 285 ? -26.957 -5.833 6.931 1.00 81.75 285 ALA A O 1
ATOM 2161 N N . VAL A 1 286 ? -27.438 -4.028 8.180 1.00 87.12 286 VAL A N 1
ATOM 2162 C CA . VAL A 1 286 ? -26.048 -3.642 8.474 1.00 87.12 286 VAL A CA 1
ATOM 2163 C C . VAL A 1 286 ? -25.375 -4.707 9.330 1.00 87.12 286 VAL A C 1
ATOM 2165 O O . VAL A 1 286 ? -24.292 -5.171 8.981 1.00 87.12 286 VAL A O 1
ATOM 2168 N N . GLU A 1 287 ? -26.023 -5.177 10.397 1.00 90.06 287 GLU A N 1
ATOM 2169 C CA . GLU A 1 287 ? -25.449 -6.230 11.244 1.00 90.06 287 GLU A CA 1
ATOM 2170 C C . GLU A 1 287 ? -25.326 -7.566 10.498 1.00 90.06 287 GLU A C 1
ATOM 2172 O O . GLU A 1 287 ? -24.311 -8.258 10.616 1.00 90.06 287 GLU A O 1
ATOM 2177 N N . GLN A 1 288 ? -26.297 -7.907 9.641 1.00 88.50 288 GLN A N 1
ATOM 2178 C CA . GLN A 1 288 ? -26.171 -9.051 8.731 1.00 88.50 288 GLN A CA 1
ATOM 2179 C C . GLN A 1 288 ? -24.989 -8.880 7.764 1.00 88.50 288 GLN A C 1
ATOM 2181 O O . GLN A 1 288 ? -24.269 -9.849 7.501 1.00 88.50 288 GLN A O 1
ATOM 2186 N N . ALA A 1 289 ? -24.761 -7.676 7.235 1.00 91.75 289 ALA A N 1
ATOM 2187 C CA . ALA A 1 289 ? -23.638 -7.389 6.347 1.00 91.75 289 ALA A CA 1
ATOM 2188 C C . ALA A 1 289 ? -22.292 -7.485 7.079 1.00 91.75 289 ALA A C 1
ATOM 2190 O O . ALA A 1 289 ? -21.362 -8.095 6.556 1.00 91.75 289 ALA A O 1
ATOM 2191 N N . LEU A 1 290 ? -22.204 -6.976 8.310 1.00 94.12 290 LEU A N 1
ATOM 2192 C CA . LEU A 1 290 ? -21.014 -7.061 9.160 1.00 94.12 290 LEU A CA 1
ATOM 2193 C C . LEU A 1 290 ? -20.676 -8.491 9.577 1.00 94.12 290 LEU A C 1
ATOM 2195 O O . LEU A 1 290 ? -19.500 -8.844 9.622 1.00 94.12 290 LEU A O 1
ATOM 2199 N N . ALA A 1 291 ? -21.688 -9.311 9.859 1.00 90.19 291 ALA A N 1
ATOM 2200 C CA . ALA A 1 291 ? -21.499 -10.712 10.223 1.00 90.19 291 ALA A CA 1
ATOM 2201 C C . ALA A 1 291 ? -21.155 -11.596 9.015 1.00 90.19 291 ALA A C 1
ATOM 2203 O O . ALA A 1 291 ? -20.410 -12.563 9.146 1.00 90.19 291 ALA A O 1
ATOM 2204 N N . SER A 1 292 ? -21.711 -11.296 7.838 1.00 90.81 292 SER A N 1
ATOM 2205 C CA . SER A 1 292 ? -21.503 -12.110 6.632 1.00 90.81 292 SER A CA 1
ATOM 2206 C C . SER A 1 292 ? -20.354 -11.634 5.745 1.00 90.81 292 SER A C 1
ATOM 2208 O O . SER A 1 292 ? -19.879 -12.401 4.912 1.00 90.81 292 SER A O 1
ATOM 2210 N N . GLY A 1 293 ? -19.938 -10.372 5.860 1.00 94.00 293 GLY A N 1
ATOM 2211 C CA . GLY A 1 293 ? -19.075 -9.724 4.876 1.00 94.00 293 GLY A CA 1
ATOM 2212 C C . GLY A 1 293 ? -19.752 -9.549 3.514 1.00 94.00 293 GLY A C 1
ATOM 2213 O O . GLY A 1 293 ? -19.079 -9.607 2.487 1.00 94.00 293 GLY A O 1
ATOM 2214 N N . SER A 1 294 ? -21.079 -9.394 3.458 1.00 92.88 294 SER A N 1
ATOM 2215 C CA . SER A 1 294 ? -21.824 -9.291 2.199 1.00 92.88 294 SER A CA 1
ATOM 2216 C C . SER A 1 294 ? -22.750 -8.081 2.154 1.00 92.88 294 SER A C 1
ATOM 2218 O O . SER A 1 294 ? -23.601 -7.907 3.019 1.00 92.88 294 SER A O 1
ATOM 2220 N N . VAL A 1 295 ? -22.666 -7.308 1.068 1.00 94.00 295 VAL A N 1
ATOM 2221 C CA . VAL A 1 295 ? -23.527 -6.134 0.831 1.00 94.00 295 VAL A CA 1
ATOM 2222 C C . VAL A 1 295 ? -24.888 -6.461 0.204 1.00 94.00 295 VAL A C 1
ATOM 2224 O O . VAL A 1 295 ? -25.669 -5.568 -0.092 1.00 94.00 295 VAL A O 1
ATOM 2227 N N . LYS A 1 296 ? -25.217 -7.742 -0.020 1.00 89.31 296 LYS A N 1
ATOM 2228 C CA . LYS A 1 296 ? -26.392 -8.155 -0.820 1.00 89.31 296 LYS A CA 1
ATOM 2229 C C . LYS A 1 296 ? -27.751 -7.662 -0.305 1.00 89.31 296 LYS A C 1
ATOM 2231 O O . LYS A 1 296 ? -28.707 -7.655 -1.075 1.00 89.31 296 LYS A O 1
ATOM 2236 N N . LYS A 1 297 ? -27.865 -7.353 0.987 1.00 86.31 297 LYS A N 1
ATOM 2237 C CA . LYS A 1 297 ? -29.132 -7.005 1.652 1.00 86.31 297 LYS A CA 1
ATOM 2238 C C . LYS A 1 297 ? -29.133 -5.617 2.295 1.00 86.31 297 LYS A C 1
ATOM 2240 O O . LYS A 1 297 ? -30.095 -5.301 2.981 1.00 86.31 297 LYS A O 1
ATOM 2245 N N . VAL A 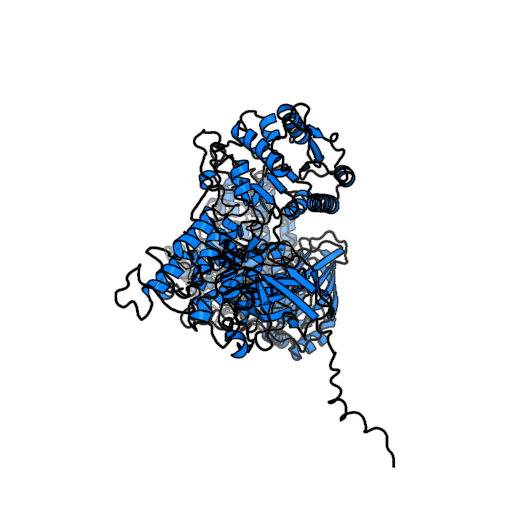1 298 ? -28.077 -4.832 2.105 1.00 89.38 298 VAL A N 1
ATOM 2246 C CA . VAL A 1 298 ? -27.898 -3.525 2.748 1.00 89.38 298 VAL A CA 1
ATOM 2247 C C . VAL A 1 298 ? -27.639 -2.467 1.681 1.00 89.38 298 VAL A C 1
ATOM 2249 O O . VAL A 1 298 ? -26.967 -2.732 0.682 1.00 89.38 298 VAL A O 1
ATOM 2252 N N . SER A 1 299 ? -28.199 -1.279 1.866 1.00 90.81 299 SER A N 1
ATOM 2253 C CA . SER A 1 299 ? -27.962 -0.141 0.982 1.00 90.81 299 SER A CA 1
ATOM 2254 C C . SER A 1 299 ? -26.670 0.600 1.341 1.00 90.81 299 SER A C 1
ATOM 2256 O O . SER A 1 299 ? -26.155 0.495 2.454 1.00 90.81 299 SER A O 1
ATOM 2258 N N . SER A 1 300 ? -26.134 1.378 0.397 1.00 93.50 300 SER A N 1
ATOM 2259 C CA . SER A 1 300 ? -24.958 2.217 0.663 1.00 93.50 300 SER A CA 1
ATOM 2260 C C . SER A 1 300 ? -25.245 3.306 1.700 1.00 93.50 300 SER A C 1
ATOM 2262 O O . SER A 1 300 ? -24.355 3.620 2.478 1.00 93.50 300 SER A O 1
ATOM 2264 N N . ALA A 1 301 ? -26.475 3.835 1.739 1.00 92.00 301 ALA A N 1
ATOM 2265 C CA . ALA A 1 301 ? -26.897 4.833 2.723 1.00 92.00 301 ALA A CA 1
ATOM 2266 C C . ALA A 1 301 ? -26.868 4.259 4.148 1.00 92.00 301 ALA A C 1
ATOM 2268 O O . ALA A 1 301 ? -26.207 4.815 5.012 1.00 92.00 301 ALA A O 1
ATOM 2269 N N . GLU A 1 302 ? -27.456 3.075 4.368 1.00 93.06 302 GLU A N 1
ATOM 2270 C CA . GLU A 1 302 ? -27.420 2.416 5.686 1.00 93.06 302 GLU A CA 1
ATOM 2271 C C . GLU A 1 302 ? -25.985 2.108 6.150 1.00 93.06 302 GLU A C 1
ATOM 2273 O O . GLU A 1 302 ? -25.681 2.195 7.338 1.00 93.06 302 GLU A O 1
ATOM 2278 N N . LEU A 1 303 ? -25.088 1.745 5.222 1.00 96.00 303 LEU A N 1
ATOM 2279 C CA . LEU A 1 303 ? -23.670 1.542 5.532 1.00 96.00 303 LEU A CA 1
ATOM 2280 C C . LEU A 1 303 ? -22.964 2.860 5.867 1.00 96.00 303 LEU A C 1
ATOM 2282 O O . LEU A 1 303 ? -22.168 2.884 6.804 1.00 96.00 303 LEU A O 1
ATOM 2286 N N . LEU A 1 304 ? -23.227 3.931 5.116 1.00 96.94 304 LEU A N 1
ATOM 2287 C CA . LEU A 1 304 ? -22.642 5.253 5.338 1.00 96.94 304 LEU A CA 1
ATOM 2288 C C . LEU A 1 304 ? -23.057 5.820 6.700 1.00 96.94 304 LEU A C 1
ATOM 2290 O O . LEU A 1 304 ? -22.178 6.156 7.495 1.00 96.94 304 LEU A O 1
ATOM 2294 N N . ASP A 1 305 ? -24.357 5.812 6.998 1.00 92.19 305 ASP A N 1
ATOM 2295 C CA . ASP A 1 305 ? -24.922 6.260 8.275 1.00 92.19 305 ASP A CA 1
ATOM 2296 C C . ASP A 1 305 ? -24.288 5.502 9.444 1.00 92.19 305 ASP A C 1
ATOM 2298 O O . ASP A 1 305 ? -23.729 6.101 10.364 1.00 92.19 305 ASP A O 1
ATOM 2302 N N . ALA A 1 306 ? -24.267 4.166 9.360 1.00 91.81 306 ALA A N 1
ATOM 2303 C CA . ALA A 1 306 ? -23.654 3.329 10.386 1.00 91.81 306 ALA A CA 1
ATOM 2304 C C . ALA A 1 306 ? -22.144 3.584 10.528 1.00 91.81 306 ALA A C 1
ATOM 2306 O O . ALA A 1 306 ? -21.592 3.417 11.618 1.00 91.81 306 ALA A O 1
ATOM 2307 N N . THR A 1 307 ? -21.451 3.958 9.444 1.00 96.25 307 THR A N 1
ATOM 2308 C CA . THR A 1 307 ? -20.017 4.289 9.476 1.00 96.25 307 THR A CA 1
ATOM 2309 C C . THR A 1 307 ? -19.786 5.590 10.236 1.00 96.25 307 THR A C 1
ATOM 2311 O O . THR A 1 307 ? -18.931 5.623 11.122 1.00 96.25 307 THR A O 1
ATOM 2314 N N . LEU A 1 308 ? -20.556 6.636 9.922 1.00 94.81 308 LEU A N 1
ATOM 2315 C CA . LEU A 1 308 ? -20.486 7.934 10.593 1.00 94.81 308 LEU A CA 1
ATOM 2316 C C . LEU A 1 308 ? -20.840 7.814 12.080 1.00 94.81 308 LEU A C 1
ATOM 2318 O O . LEU A 1 308 ? -20.083 8.300 12.921 1.00 94.81 308 LEU A O 1
ATOM 2322 N N . GLU A 1 309 ? -21.911 7.088 12.409 1.00 90.12 309 GLU A N 1
ATOM 2323 C CA . GLU A 1 309 ? -22.291 6.791 13.794 1.00 90.12 309 GLU A CA 1
ATOM 2324 C C . GLU A 1 309 ? -21.166 6.057 14.534 1.00 90.12 309 GLU A C 1
ATOM 2326 O O . GLU A 1 309 ? -20.746 6.477 15.610 1.00 90.12 309 GLU A O 1
ATOM 2331 N N . THR A 1 310 ? -20.590 5.020 13.917 1.00 92.50 310 THR A N 1
ATOM 2332 C CA . THR A 1 310 ? -19.485 4.256 14.515 1.00 92.50 310 THR A CA 1
ATOM 2333 C C . THR A 1 310 ? -18.259 5.137 14.791 1.00 92.50 310 THR A C 1
ATOM 2335 O O . THR A 1 310 ? -17.551 4.906 15.772 1.00 92.50 310 THR A O 1
ATOM 2338 N N . ILE A 1 311 ? -17.970 6.141 13.953 1.00 91.75 311 ILE A N 1
ATOM 2339 C CA . ILE A 1 311 ? -16.892 7.105 14.226 1.00 91.75 311 ILE A CA 1
ATOM 2340 C C . ILE A 1 311 ? -17.224 7.930 15.474 1.00 91.75 311 ILE A C 1
ATOM 2342 O O . ILE A 1 311 ? -16.390 8.037 16.372 1.00 91.75 311 ILE A O 1
ATOM 2346 N N . THR A 1 312 ? -18.438 8.471 15.560 1.00 86.75 312 THR A N 1
ATOM 2347 C CA . THR A 1 312 ? -18.881 9.271 16.710 1.00 86.75 312 THR A CA 1
ATOM 2348 C C . THR A 1 312 ? -18.885 8.466 18.011 1.00 86.75 312 THR A C 1
ATOM 2350 O O . THR A 1 312 ? -18.370 8.942 19.023 1.00 86.75 312 THR A O 1
ATOM 2353 N N . ASP A 1 313 ? -19.383 7.231 17.992 1.00 85.94 313 ASP A N 1
ATOM 2354 C CA . ASP A 1 313 ? -19.426 6.363 19.172 1.00 85.94 313 ASP A CA 1
ATOM 2355 C C . ASP A 1 313 ? -18.022 6.023 19.681 1.00 85.94 313 ASP A C 1
ATOM 2357 O O . ASP A 1 313 ? -17.727 6.117 20.879 1.00 85.94 313 ASP A O 1
ATOM 2361 N N . ASN A 1 314 ? -17.112 5.697 18.760 1.00 89.00 314 ASN A N 1
ATOM 2362 C CA . ASN A 1 314 ? -15.739 5.331 19.096 1.00 89.00 314 ASN A CA 1
ATOM 2363 C C . ASN A 1 314 ? -14.918 6.498 19.661 1.00 89.00 314 ASN A C 1
ATOM 2365 O O . ASN A 1 314 ? -13.913 6.254 20.332 1.00 89.00 314 ASN A O 1
ATOM 2369 N N . GLN A 1 315 ? -15.337 7.755 19.469 1.00 86.62 315 GLN A N 1
ATOM 2370 C CA . GLN A 1 315 ? -14.696 8.912 20.105 1.00 86.62 315 GLN A CA 1
ATOM 2371 C C . GLN A 1 315 ? -14.699 8.801 21.639 1.00 86.62 315 GLN A C 1
ATOM 2373 O O . GLN A 1 315 ? -13.750 9.230 22.301 1.00 86.62 315 GLN A O 1
ATOM 2378 N N . ASN A 1 316 ? -15.746 8.194 22.201 1.00 85.38 316 ASN A N 1
ATOM 2379 C CA . ASN A 1 316 ? -15.916 8.022 23.642 1.00 85.38 316 ASN A CA 1
ATOM 2380 C C . ASN A 1 316 ? -15.434 6.656 24.149 1.00 85.38 316 ASN A C 1
ATOM 2382 O O . ASN A 1 316 ? -15.629 6.335 25.326 1.00 85.38 316 ASN A O 1
ATOM 2386 N N . LEU A 1 317 ? -14.781 5.856 23.298 1.00 89.31 317 LEU A N 1
ATOM 2387 C CA . LEU A 1 317 ? -14.275 4.544 23.677 1.00 89.31 317 LEU A CA 1
ATOM 2388 C C . LEU A 1 317 ? -13.357 4.654 24.903 1.00 89.31 317 LEU A C 1
ATOM 2390 O O . LEU A 1 317 ? -12.350 5.369 24.899 1.00 89.31 317 LEU A O 1
ATOM 2394 N N . LEU A 1 318 ? -13.726 3.924 25.961 1.00 92.19 318 LEU A N 1
ATOM 2395 C CA . LEU A 1 318 ? -13.012 3.872 27.239 1.00 92.19 318 LEU A CA 1
ATOM 2396 C C . LEU A 1 318 ? -12.799 5.245 27.895 1.00 92.19 318 LEU A C 1
ATOM 2398 O O . LEU A 1 318 ? -11.837 5.445 28.641 1.00 92.19 318 LEU A O 1
ATOM 2402 N N . PHE A 1 319 ? -13.711 6.192 27.666 1.00 91.69 319 PHE A N 1
ATOM 2403 C CA . PHE A 1 319 ? -13.657 7.506 28.303 1.00 91.69 319 PHE A CA 1
ATOM 2404 C C . PHE A 1 319 ? -13.680 7.410 29.838 1.00 91.69 319 PHE A C 1
ATOM 2406 O O . PHE A 1 319 ? -12.846 8.024 30.505 1.00 91.69 319 PHE A O 1
ATOM 2413 N N . ASP A 1 320 ? -14.532 6.555 30.408 1.00 92.31 320 ASP A N 1
ATOM 2414 C CA . ASP A 1 320 ? -14.571 6.305 31.857 1.00 92.31 320 ASP A CA 1
ATOM 2415 C C . ASP A 1 320 ? -13.249 5.731 32.387 1.00 92.31 320 ASP A C 1
ATOM 2417 O O . ASP A 1 320 ? -12.768 6.129 33.449 1.00 92.31 320 ASP A O 1
ATOM 2421 N N . ALA A 1 321 ? -12.596 4.851 31.621 1.00 94.62 321 ALA A N 1
ATOM 2422 C CA . ALA A 1 321 ? -11.276 4.344 31.982 1.00 94.62 321 ALA A CA 1
ATOM 2423 C C . ALA A 1 321 ? -10.235 5.472 31.970 1.00 94.62 321 ALA A C 1
ATOM 2425 O O . ALA A 1 321 ? -9.473 5.612 32.923 1.00 94.62 321 ALA A O 1
ATOM 2426 N N . LYS A 1 322 ? -10.224 6.333 30.944 1.00 95.00 322 LYS A N 1
ATOM 2427 C CA . LYS A 1 322 ? -9.320 7.496 30.885 1.00 95.00 322 LYS A CA 1
ATOM 2428 C C . LYS A 1 322 ? -9.537 8.439 32.069 1.00 95.00 322 LYS A C 1
ATOM 2430 O O . LYS A 1 322 ? -8.566 8.856 32.704 1.00 95.00 322 LYS A O 1
ATOM 2435 N N . THR A 1 323 ? -10.789 8.752 32.407 1.00 95.25 323 THR A N 1
ATOM 2436 C CA . THR A 1 323 ? -11.087 9.619 33.558 1.00 95.25 323 THR A CA 1
ATOM 2437 C C . THR A 1 323 ? -10.659 8.978 34.878 1.00 95.25 323 THR A C 1
ATOM 2439 O O . THR A 1 323 ? -10.121 9.680 35.737 1.00 95.25 323 THR A O 1
ATOM 2442 N N . GLN A 1 324 ? -10.785 7.653 35.024 1.00 95.06 324 GLN A N 1
ATOM 2443 C CA . GLN A 1 324 ? -10.243 6.911 36.165 1.00 95.06 324 GLN A CA 1
ATOM 2444 C C . GLN A 1 324 ? -8.709 6.984 36.221 1.00 95.06 324 GLN A C 1
ATOM 2446 O O . GLN A 1 324 ? -8.152 7.331 37.264 1.00 95.06 324 GLN A O 1
ATOM 2451 N N . LEU A 1 325 ? -8.019 6.696 35.112 1.00 96.62 325 LEU A N 1
ATOM 2452 C CA . LEU A 1 325 ? -6.554 6.663 35.042 1.00 96.62 325 LEU A CA 1
ATOM 2453 C C . LEU A 1 325 ? -5.922 8.009 35.404 1.00 96.62 325 LEU A C 1
ATOM 2455 O O . LEU A 1 325 ? -4.942 8.049 36.149 1.00 96.62 325 LEU A O 1
ATOM 2459 N N . PHE A 1 326 ? -6.508 9.112 34.937 1.00 97.69 326 PHE A N 1
ATOM 2460 C CA . PHE A 1 326 ? -6.014 10.468 35.194 1.00 97.69 326 PHE A CA 1
ATOM 2461 C C . PHE A 1 326 ? -6.690 11.167 36.379 1.00 97.69 326 PHE A C 1
ATOM 2463 O O . PHE A 1 326 ? -6.380 12.324 36.671 1.00 97.69 326 PHE A O 1
ATOM 2470 N N . ASN A 1 327 ? -7.586 10.477 37.089 1.00 96.19 327 ASN A N 1
ATOM 2471 C CA . ASN A 1 327 ? -8.338 11.012 38.222 1.00 96.19 327 ASN A CA 1
ATOM 2472 C C . ASN A 1 327 ? -9.072 12.332 37.886 1.00 96.19 327 ASN A C 1
ATOM 2474 O O . ASN A 1 327 ? -8.948 13.346 38.580 1.00 96.19 327 ASN A O 1
ATOM 2478 N N . LEU A 1 328 ? -9.815 12.323 36.781 1.00 95.62 328 LEU A N 1
ATOM 2479 C CA . LEU A 1 328 ? -10.600 13.448 36.267 1.00 95.62 328 LEU A CA 1
ATOM 2480 C C . LEU A 1 328 ? -12.047 13.406 36.793 1.00 95.62 328 LEU A C 1
ATOM 2482 O O . LEU A 1 328 ? -12.443 12.508 37.548 1.00 95.62 328 LEU A O 1
ATOM 2486 N N . ASN A 1 329 ? -12.829 14.429 36.458 1.00 92.62 329 ASN A N 1
ATOM 2487 C CA . ASN A 1 329 ? -14.286 14.396 36.580 1.00 92.62 329 ASN A CA 1
ATOM 2488 C C . ASN A 1 329 ? -14.895 13.491 35.496 1.00 92.62 329 ASN A C 1
ATOM 2490 O O . ASN A 1 329 ? -14.240 13.163 34.508 1.00 92.62 329 ASN A O 1
ATOM 2494 N N . THR A 1 330 ? -16.172 13.133 35.652 1.00 88.81 330 THR A N 1
ATOM 2495 C CA . THR A 1 330 ? -16.914 12.327 34.666 1.00 88.81 330 THR A CA 1
ATOM 2496 C C . THR A 1 330 ? -17.141 13.044 33.335 1.00 88.81 330 THR A C 1
ATOM 2498 O O . THR A 1 330 ? -17.610 12.422 32.398 1.00 88.81 330 THR A O 1
ATOM 2501 N N . ASP A 1 331 ? -16.853 14.344 33.243 1.00 87.12 331 ASP A N 1
ATOM 2502 C CA . ASP A 1 331 ? -16.872 15.128 32.002 1.00 87.12 331 ASP A CA 1
ATOM 2503 C C . ASP A 1 331 ? -15.468 15.300 31.388 1.00 87.12 331 ASP A C 1
ATOM 2505 O O . ASP A 1 331 ? -15.304 16.029 30.414 1.00 87.12 331 ASP A O 1
ATOM 2509 N N . GLY A 1 332 ? -14.440 14.657 31.956 1.00 91.44 332 GLY A N 1
ATOM 2510 C CA . GLY A 1 332 ? -13.051 14.766 31.500 1.00 91.44 332 GLY A CA 1
ATOM 2511 C C . GLY A 1 332 ? -12.316 16.017 31.984 1.00 91.44 332 GLY A C 1
ATOM 2512 O O . GLY A 1 332 ? -11.110 16.133 31.763 1.00 91.44 332 GLY A O 1
ATOM 2513 N N . ALA A 1 333 ? -12.983 16.935 32.689 1.00 93.88 333 ALA A N 1
ATOM 2514 C CA . ALA A 1 333 ? -12.323 18.106 33.248 1.00 93.88 333 ALA A CA 1
ATOM 2515 C C . ALA A 1 333 ? -11.454 17.745 34.463 1.00 93.88 333 ALA A C 1
ATOM 2517 O O . ALA A 1 333 ? -11.746 16.821 35.232 1.00 93.88 333 ALA A O 1
ATOM 2518 N N . ALA A 1 334 ? -10.394 18.526 34.681 1.00 95.38 334 ALA A N 1
ATOM 2519 C CA . ALA A 1 334 ? -9.585 18.419 35.888 1.00 95.38 334 ALA A CA 1
ATOM 2520 C C . ALA A 1 334 ? -10.411 18.741 37.145 1.00 95.38 334 ALA A C 1
ATOM 2522 O O . ALA A 1 334 ? -11.254 19.642 37.166 1.00 95.38 334 ALA A O 1
ATOM 2523 N N . ARG A 1 335 ? -10.139 18.019 38.231 1.00 95.06 335 ARG A N 1
ATOM 2524 C CA . ARG A 1 335 ? -10.770 18.236 39.531 1.00 95.06 335 ARG A CA 1
ATOM 2525 C C . ARG A 1 335 ? -10.257 19.516 40.174 1.00 95.06 335 ARG A C 1
ATOM 2527 O O . ARG A 1 335 ? -9.059 19.790 40.216 1.00 95.06 335 ARG A O 1
ATOM 2534 N N . ASN A 1 336 ? -11.179 20.258 40.780 1.00 92.62 336 ASN A N 1
ATOM 2535 C CA . ASN A 1 336 ? -10.878 21.520 41.461 1.00 92.62 336 ASN A CA 1
ATOM 2536 C C . ASN A 1 336 ? -9.984 21.358 42.704 1.00 92.62 336 ASN A C 1
ATOM 2538 O O . ASN A 1 336 ? -9.440 22.345 43.195 1.00 92.62 336 ASN A O 1
ATOM 2542 N N . ASP A 1 337 ? -9.850 20.142 43.237 1.00 92.62 337 ASP A N 1
ATOM 2543 C CA . ASP A 1 337 ? -8.988 19.838 44.384 1.00 92.62 337 ASP A CA 1
ATOM 2544 C C . ASP A 1 337 ? -7.511 19.625 44.003 1.00 92.62 337 ASP A C 1
ATOM 2546 O O . ASP A 1 337 ? -6.674 19.440 44.887 1.00 92.62 337 ASP A O 1
ATOM 2550 N N . GLY A 1 338 ? -7.182 19.675 42.705 1.00 90.94 338 GLY A N 1
ATOM 2551 C CA . GLY A 1 338 ? -5.827 19.483 42.189 1.00 90.94 338 GLY A CA 1
ATOM 2552 C C . GLY A 1 338 ? -5.349 18.029 42.202 1.00 90.94 338 GLY A C 1
ATOM 2553 O O . GLY A 1 338 ? -4.160 17.791 42.009 1.00 90.94 338 GLY A O 1
ATOM 2554 N N . SER A 1 339 ? -6.241 17.061 42.440 1.00 93.94 339 SER A N 1
ATOM 2555 C CA . SER A 1 339 ? -5.891 15.635 42.477 1.00 93.94 339 SER A CA 1
ATOM 2556 C C . SER A 1 339 ? -5.767 14.988 41.092 1.00 93.94 339 SER A C 1
ATOM 2558 O O . SER A 1 339 ? -5.282 13.860 40.990 1.00 93.94 339 SER A O 1
ATOM 2560 N N . SER A 1 340 ? -6.206 15.669 40.032 1.00 97.69 340 SER A N 1
ATOM 2561 C CA . SER A 1 340 ? -6.080 15.184 38.656 1.00 97.69 340 SER A CA 1
ATOM 2562 C C . SER A 1 340 ? -4.634 15.163 38.172 1.00 97.69 340 SER A C 1
ATOM 2564 O O . SER A 1 340 ? -3.833 16.040 38.496 1.00 97.69 340 SER A O 1
ATOM 2566 N N . LEU A 1 341 ? -4.315 14.161 37.357 1.00 97.62 341 LEU A N 1
ATOM 2567 C CA . LEU A 1 341 ? -2.984 13.942 36.808 1.00 97.62 341 LEU A CA 1
ATOM 2568 C C . LEU A 1 341 ? -2.818 14.720 35.492 1.00 97.62 341 LEU A C 1
ATOM 2570 O O . LEU A 1 341 ? -2.979 14.161 34.412 1.00 97.62 341 LEU A O 1
ATOM 2574 N N . THR A 1 342 ? -2.551 16.025 35.589 1.00 96.75 342 THR A N 1
ATOM 2575 C CA . THR A 1 342 ? -2.431 16.951 34.441 1.00 96.75 342 THR A CA 1
ATOM 2576 C C . THR A 1 342 ? -1.014 17.457 34.165 1.00 96.75 342 THR A C 1
ATOM 2578 O O . THR A 1 342 ? -0.817 18.420 33.433 1.00 96.75 342 THR A O 1
ATOM 2581 N N . ASN A 1 343 ? -0.009 16.848 34.786 1.00 97.06 343 ASN A N 1
ATOM 2582 C CA . ASN A 1 343 ? 1.392 17.218 34.650 1.00 97.06 343 ASN A CA 1
ATOM 2583 C C . ASN A 1 343 ? 2.263 15.961 34.756 1.00 97.06 343 ASN A C 1
ATOM 2585 O O . ASN A 1 343 ? 3.025 15.809 35.709 1.00 97.06 343 ASN A O 1
ATOM 2589 N N . ILE A 1 344 ? 2.111 15.028 33.816 1.00 97.88 344 ILE A N 1
ATOM 2590 C CA . ILE A 1 344 ? 2.841 13.752 33.794 1.00 97.88 344 ILE A CA 1
ATOM 2591 C C . ILE A 1 344 ? 4.190 13.917 33.082 1.00 97.88 344 ILE A C 1
ATOM 2593 O O . ILE A 1 344 ? 4.256 14.439 31.969 1.00 97.88 344 ILE A O 1
ATOM 2597 N N . ASP A 1 345 ? 5.260 13.424 33.709 1.00 98.38 345 ASP A N 1
ATOM 2598 C CA . ASP A 1 345 ? 6.596 13.334 33.112 1.00 98.38 345 ASP A CA 1
ATOM 2599 C C . ASP A 1 345 ? 7.012 11.867 32.998 1.00 98.38 345 ASP A C 1
ATOM 2601 O O . ASP A 1 345 ? 6.970 11.121 33.980 1.00 98.38 345 ASP A O 1
ATOM 2605 N N . TRP A 1 346 ? 7.457 11.473 31.805 1.00 98.50 346 TRP A N 1
ATOM 2606 C CA . TRP A 1 346 ? 8.091 10.180 31.568 1.00 98.50 346 TRP A CA 1
ATOM 2607 C C . TRP A 1 346 ? 9.164 10.310 30.491 1.00 98.50 346 TRP A C 1
ATOM 2609 O O . TRP A 1 346 ? 8.869 10.653 29.345 1.00 98.50 346 TRP A O 1
ATOM 2619 N N . ASN A 1 347 ? 10.411 10.005 30.849 1.00 98.12 347 ASN A N 1
ATOM 2620 C CA . ASN A 1 347 ? 11.514 9.832 29.911 1.00 98.12 347 ASN A CA 1
ATOM 2621 C C . ASN A 1 347 ? 11.748 8.334 29.626 1.00 98.12 347 ASN A C 1
ATOM 2623 O O . ASN A 1 347 ? 12.477 7.683 30.381 1.00 98.12 347 ASN A O 1
ATOM 2627 N N . PRO A 1 348 ? 11.182 7.787 28.533 1.00 96.88 348 PRO A N 1
ATOM 2628 C CA . PRO A 1 348 ? 11.327 6.376 28.180 1.00 96.88 348 PRO A CA 1
ATOM 2629 C C . PRO A 1 348 ? 12.726 6.022 27.648 1.00 96.88 348 PRO A C 1
ATOM 2631 O O . PRO A 1 348 ? 13.033 4.841 27.520 1.00 96.88 348 PRO A O 1
ATOM 2634 N N . THR A 1 349 ? 13.578 7.032 27.412 1.00 95.31 349 THR A N 1
ATOM 2635 C CA . THR A 1 349 ? 14.875 6.970 26.718 1.00 95.31 349 THR A CA 1
ATOM 2636 C C . THR A 1 349 ? 14.758 6.596 25.235 1.00 95.31 349 THR A C 1
ATOM 2638 O O . THR A 1 349 ? 13.689 6.653 24.633 1.00 95.31 349 THR A O 1
ATOM 2641 N N . HIS A 1 350 ? 15.905 6.311 24.618 1.00 95.00 350 HIS A N 1
ATOM 2642 C CA . HIS A 1 350 ? 16.019 5.845 23.241 1.00 95.00 350 HIS A CA 1
ATOM 2643 C C . HIS A 1 350 ? 15.640 4.358 23.099 1.00 95.00 350 HIS A C 1
ATOM 2645 O O . HIS A 1 350 ? 15.399 3.911 21.986 1.00 95.00 350 HIS A O 1
ATOM 2651 N N . ASP A 1 351 ? 15.545 3.624 24.214 1.00 94.94 351 ASP A N 1
ATOM 2652 C CA . ASP A 1 351 ? 15.198 2.201 24.277 1.00 94.94 351 ASP A CA 1
ATOM 2653 C C . ASP A 1 351 ? 13.683 2.016 24.476 1.00 94.94 351 ASP A C 1
ATOM 2655 O O . ASP A 1 351 ? 13.234 1.458 25.482 1.00 94.94 351 ASP A O 1
ATOM 2659 N N . ALA A 1 352 ? 12.896 2.564 23.552 1.00 96.94 352 ALA A N 1
ATOM 2660 C CA . ALA A 1 352 ? 11.438 2.507 23.574 1.00 96.94 352 ALA A CA 1
ATOM 2661 C C . ALA A 1 352 ? 10.858 2.536 22.157 1.00 96.94 352 ALA A C 1
ATOM 2663 O O . ALA A 1 352 ? 11.485 3.047 21.228 1.00 96.94 352 ALA A O 1
ATOM 2664 N N . THR A 1 353 ? 9.631 2.054 22.007 1.00 97.19 353 THR A N 1
ATOM 2665 C CA . THR A 1 353 ? 8.869 2.074 20.761 1.00 97.19 353 THR A CA 1
ATOM 2666 C C . THR A 1 353 ? 7.685 3.033 20.837 1.00 97.19 353 THR A C 1
ATOM 2668 O O . THR A 1 353 ? 7.098 3.235 21.901 1.00 97.19 353 THR A O 1
ATOM 2671 N N . MET A 1 354 ? 7.322 3.610 19.694 1.00 96.94 354 MET A N 1
ATOM 2672 C CA . MET A 1 354 ? 6.038 4.275 19.496 1.00 96.94 354 MET A CA 1
ATOM 2673 C C . MET A 1 354 ? 5.026 3.273 18.947 1.00 96.94 354 MET A C 1
ATOM 2675 O O . MET A 1 354 ? 5.342 2.462 18.072 1.00 96.94 354 MET A O 1
ATOM 2679 N N . LEU A 1 355 ? 3.806 3.367 19.450 1.00 96.50 355 LEU A N 1
ATOM 2680 C CA . LEU A 1 355 ? 2.705 2.461 19.176 1.00 96.50 355 LEU A CA 1
ATOM 2681 C C . LEU A 1 355 ? 1.682 3.119 18.245 1.00 96.50 355 LEU A C 1
ATOM 2683 O O . LEU A 1 355 ? 1.709 4.329 18.015 1.00 96.50 355 LEU A O 1
ATOM 2687 N N . LEU A 1 356 ? 0.775 2.304 17.721 1.00 93.44 356 LEU A N 1
ATOM 2688 C CA . LEU A 1 356 ? -0.411 2.760 17.015 1.00 93.44 356 LEU A CA 1
ATOM 2689 C C . LEU A 1 356 ? -1.626 1.940 17.459 1.00 93.44 356 LEU A C 1
ATOM 2691 O O . LEU A 1 356 ? -1.626 0.707 17.365 1.00 93.44 356 LEU A O 1
ATOM 2695 N N . SER A 1 357 ? -2.637 2.645 17.949 1.00 93.44 357 SER A N 1
ATOM 2696 C CA . SER A 1 357 ? -3.942 2.131 18.342 1.00 93.44 357 SER A CA 1
ATOM 2697 C C . SER A 1 357 ? -4.790 1.729 17.134 1.00 93.44 357 SER A C 1
ATOM 2699 O O . SER A 1 357 ? -4.626 2.227 16.020 1.00 93.44 357 SER A O 1
ATOM 2701 N N . THR A 1 358 ? -5.724 0.809 17.363 1.00 92.69 358 THR A N 1
ATOM 2702 C CA . THR A 1 358 ? -6.766 0.446 16.404 1.00 92.69 358 THR A CA 1
ATOM 2703 C C . THR A 1 358 ? -8.059 1.118 16.840 1.00 92.69 358 THR A C 1
ATOM 2705 O O . THR A 1 358 ? -8.694 0.700 17.812 1.00 92.69 358 THR A O 1
ATOM 2708 N N . TYR A 1 359 ? -8.457 2.159 16.109 1.00 92.94 359 TYR A N 1
ATOM 2709 C CA . TYR A 1 359 ? -9.654 2.937 16.414 1.00 92.94 359 TYR A CA 1
ATOM 2710 C C . TYR A 1 359 ? -10.906 2.048 16.480 1.00 92.94 359 TYR A C 1
ATOM 2712 O O . TYR A 1 359 ? -11.153 1.241 15.578 1.00 92.94 359 TYR A O 1
ATOM 2720 N N . GLY A 1 360 ? -11.667 2.183 17.569 1.00 91.19 360 GLY A N 1
ATOM 2721 C CA . GLY A 1 360 ? -12.833 1.351 17.882 1.00 91.19 360 GLY A CA 1
ATOM 2722 C C . GLY A 1 360 ? -12.533 0.028 18.596 1.00 91.19 360 GLY A C 1
ATOM 2723 O O . GLY A 1 360 ? -13.463 -0.633 19.042 1.00 91.19 360 GLY A O 1
ATOM 2724 N N . MET A 1 361 ? -11.260 -0.357 18.740 1.00 91.19 361 MET A N 1
ATOM 2725 C CA . MET A 1 361 ? -10.843 -1.549 19.499 1.00 91.19 361 MET A CA 1
ATOM 2726 C C . MET A 1 361 ? -10.124 -1.180 20.794 1.00 91.19 361 MET A C 1
ATOM 2728 O O . MET A 1 361 ? -10.315 -1.805 21.833 1.00 91.19 361 MET A O 1
ATOM 2732 N N . ASN A 1 362 ? -9.268 -0.167 20.726 1.00 94.44 362 ASN A N 1
ATOM 2733 C CA . ASN A 1 362 ? -8.494 0.340 21.847 1.00 94.44 362 ASN A CA 1
ATOM 2734 C C . ASN A 1 362 ? -8.270 1.848 21.671 1.00 94.44 362 ASN A C 1
ATOM 2736 O O . ASN A 1 362 ? -8.664 2.439 20.665 1.00 94.44 362 ASN A O 1
ATOM 2740 N N . THR A 1 363 ? -7.681 2.491 22.676 1.00 93.69 363 THR A N 1
ATOM 2741 C CA . THR A 1 363 ? -7.443 3.937 22.651 1.00 93.69 363 THR A CA 1
ATOM 2742 C C . THR A 1 363 ? -6.087 4.294 23.248 1.00 93.69 363 THR A C 1
ATOM 2744 O O . THR A 1 363 ? -5.680 3.699 24.255 1.00 93.69 363 THR A O 1
ATOM 2747 N N . PRO A 1 364 ? -5.396 5.315 22.707 1.00 94.88 364 PRO A N 1
ATOM 2748 C CA . PRO A 1 364 ? -4.222 5.861 23.360 1.00 94.88 364 PRO A CA 1
ATOM 2749 C C . PRO A 1 364 ? -4.610 6.529 24.682 1.00 94.88 364 PRO A C 1
ATOM 2751 O O . PRO A 1 364 ? -5.679 7.134 24.814 1.00 94.88 364 PRO A O 1
ATOM 2754 N N . VAL A 1 365 ? -3.713 6.413 25.657 1.00 95.56 365 VAL A N 1
ATOM 2755 C CA . VAL A 1 365 ? -3.761 7.109 26.952 1.00 95.56 365 VAL A CA 1
ATOM 2756 C C . VAL A 1 365 ? -2.539 7.991 27.162 1.00 95.56 365 VAL A C 1
ATOM 2758 O O . VAL A 1 365 ? -2.658 9.044 27.772 1.00 95.56 365 VAL A O 1
ATOM 2761 N N . LEU A 1 366 ? -1.375 7.605 26.634 1.00 96.81 366 LEU A N 1
ATOM 2762 C CA . LEU A 1 366 ? -0.156 8.408 26.704 1.00 96.81 366 LEU A CA 1
ATOM 2763 C C . LEU A 1 366 ? 0.340 8.704 25.294 1.00 96.81 366 LEU A C 1
ATOM 2765 O O . LEU A 1 366 ? 0.568 7.785 24.504 1.00 96.81 366 LEU A O 1
ATOM 2769 N N . VAL A 1 367 ? 0.551 9.989 25.018 1.00 95.94 367 VAL A N 1
ATOM 2770 C CA . VAL A 1 367 ? 1.075 10.498 23.749 1.00 95.94 367 VAL A CA 1
ATOM 2771 C C . VAL A 1 367 ? 2.272 11.391 24.054 1.00 95.94 367 VAL A C 1
ATOM 2773 O O . VAL A 1 367 ? 2.224 12.226 24.958 1.00 95.94 367 VAL A O 1
ATOM 2776 N N . THR A 1 368 ? 3.374 11.203 23.336 1.00 96.75 368 THR A N 1
ATOM 2777 C CA . THR A 1 368 ? 4.576 12.019 23.511 1.00 96.75 368 THR A CA 1
ATOM 2778 C C . THR A 1 368 ? 4.298 13.464 23.121 1.00 96.75 368 THR A C 1
ATOM 2780 O O . THR A 1 368 ? 3.734 13.724 22.069 1.00 96.75 368 THR A O 1
ATOM 2783 N N . ASN A 1 369 ? 4.735 14.420 23.934 1.00 96.50 369 ASN A N 1
ATOM 2784 C CA . ASN A 1 369 ? 4.561 15.855 23.676 1.00 96.50 369 ASN A CA 1
ATOM 2785 C C . ASN A 1 369 ? 5.892 16.626 23.752 1.00 96.50 369 ASN A C 1
ATOM 2787 O O . ASN A 1 369 ? 5.925 17.855 23.728 1.00 96.50 369 ASN A O 1
ATOM 2791 N N . SER A 1 370 ? 7.011 15.910 23.884 1.00 97.69 370 SER A N 1
ATOM 2792 C CA . SER A 1 370 ? 8.347 16.483 24.016 1.00 97.69 370 SER A CA 1
ATOM 2793 C C . SER A 1 370 ? 9.415 15.528 23.469 1.00 97.69 370 SER A C 1
ATOM 2795 O O . SER A 1 370 ? 9.138 14.377 23.133 1.00 97.69 370 SER A O 1
ATOM 2797 N N . ALA A 1 371 ? 10.652 16.010 23.358 1.00 97.56 371 ALA A N 1
ATOM 2798 C CA . ALA A 1 371 ? 11.817 15.230 22.948 1.00 97.56 371 ALA A CA 1
ATOM 2799 C C . ALA A 1 371 ? 13.061 15.655 23.746 1.00 97.56 371 ALA A C 1
ATOM 2801 O O . ALA A 1 371 ? 13.052 16.676 24.439 1.00 97.56 371 ALA A O 1
ATOM 2802 N N . ALA A 1 372 ? 14.136 14.868 23.685 1.00 94.38 372 ALA A N 1
ATOM 2803 C CA . ALA A 1 372 ? 15.430 15.277 24.229 1.00 94.38 372 ALA A CA 1
ATOM 2804 C C . ALA A 1 372 ? 15.949 16.568 23.563 1.00 94.38 372 ALA A C 1
ATOM 2806 O O . ALA A 1 372 ? 15.630 16.863 22.411 1.00 94.38 372 ALA A O 1
ATOM 2807 N N . ASP A 1 373 ? 16.789 17.324 24.273 1.00 93.25 373 ASP A N 1
ATOM 2808 C CA . ASP A 1 373 ? 17.318 18.599 23.778 1.00 93.25 373 ASP A CA 1
ATOM 2809 C C . ASP A 1 373 ? 18.017 18.435 22.418 1.00 93.25 373 ASP A C 1
ATOM 2811 O O . ASP A 1 373 ? 18.908 17.598 22.247 1.00 93.25 373 ASP A O 1
ATOM 2815 N N . GLY A 1 374 ? 17.609 19.253 21.443 1.00 93.00 374 GLY A N 1
ATOM 2816 C CA . GLY A 1 374 ? 18.123 19.214 20.071 1.00 93.00 374 GLY A CA 1
ATOM 2817 C C . GLY A 1 374 ? 17.402 18.245 19.125 1.00 93.00 374 GLY A C 1
ATOM 2818 O O . GLY A 1 374 ? 17.824 18.130 17.976 1.00 93.00 374 GLY A O 1
ATOM 2819 N N . TYR A 1 375 ? 16.329 17.580 19.568 1.00 95.44 375 TYR A N 1
ATOM 2820 C CA . TYR A 1 375 ? 15.511 16.675 18.750 1.00 95.44 375 TYR A CA 1
ATOM 2821 C C . TYR A 1 375 ? 14.139 17.286 18.436 1.00 95.44 375 TYR A C 1
ATOM 2823 O O . TYR A 1 375 ? 13.616 18.108 19.187 1.00 95.44 375 TYR A O 1
ATOM 2831 N N . THR A 1 376 ? 13.553 16.891 17.302 1.00 96.69 376 THR A N 1
ATOM 2832 C CA . THR A 1 376 ? 12.211 17.328 16.892 1.00 96.69 376 THR A CA 1
ATOM 2833 C C . THR A 1 376 ? 11.139 16.575 17.673 1.00 96.69 376 THR A C 1
ATOM 2835 O O . THR A 1 376 ? 11.180 15.348 17.756 1.00 96.69 376 THR A O 1
ATOM 2838 N N . THR A 1 377 ? 10.162 17.307 18.202 1.00 96.38 377 THR A N 1
ATOM 2839 C CA . THR A 1 377 ? 8.983 16.746 18.867 1.00 96.38 377 THR A CA 1
ATOM 2840 C C . THR A 1 377 ? 7.990 16.194 17.850 1.00 96.38 377 THR A C 1
ATOM 2842 O O . THR A 1 377 ? 7.710 16.836 16.841 1.00 96.38 377 THR A O 1
ATOM 2845 N N . TYR A 1 378 ? 7.445 15.018 18.148 1.00 95.62 378 TYR A N 1
ATOM 2846 C CA . TYR A 1 378 ? 6.339 14.406 17.419 1.00 95.62 378 TYR A CA 1
ATOM 2847 C C . TYR A 1 378 ? 5.313 13.903 18.433 1.00 95.62 378 TYR A C 1
ATOM 2849 O O . TYR A 1 378 ? 5.698 13.406 19.494 1.00 95.62 378 TYR A O 1
ATOM 2857 N N . GLU A 1 379 ? 4.032 14.007 18.090 1.00 93.44 379 GLU A N 1
ATOM 2858 C CA . GLU A 1 379 ? 2.942 13.416 18.864 1.00 93.44 379 GLU A CA 1
ATOM 2859 C C . GLU A 1 379 ? 2.752 11.965 18.444 1.00 93.44 379 GLU A C 1
ATOM 2861 O O . GLU A 1 379 ? 2.352 11.673 17.315 1.00 93.44 379 GLU A O 1
ATOM 2866 N N . LYS A 1 380 ? 3.154 11.047 19.324 1.00 94.75 380 LYS A N 1
ATOM 2867 C CA . LYS A 1 380 ? 3.157 9.610 19.061 1.00 94.75 380 LYS A CA 1
ATOM 2868 C C . LYS A 1 380 ? 2.675 8.845 20.273 1.00 94.75 380 LYS A C 1
ATOM 2870 O O . LYS A 1 380 ? 3.014 9.183 21.406 1.00 94.75 380 LYS A O 1
ATOM 2875 N N . GLU A 1 381 ? 1.865 7.826 20.034 1.00 95.94 381 GLU A N 1
ATOM 2876 C CA . GLU A 1 381 ? 1.315 7.014 21.109 1.00 95.94 381 GLU A CA 1
ATOM 2877 C C . GLU A 1 381 ? 2.432 6.184 21.746 1.00 95.94 381 GLU A C 1
ATOM 2879 O O . GLU A 1 381 ? 3.276 5.604 21.065 1.00 95.94 381 GLU A O 1
ATOM 2884 N N . ILE A 1 382 ? 2.451 6.132 23.072 1.00 97.62 382 ILE A N 1
ATOM 2885 C CA . ILE A 1 382 ? 3.407 5.330 23.847 1.00 97.62 382 ILE A CA 1
ATOM 2886 C C . ILE A 1 382 ? 2.715 4.537 24.962 1.00 97.62 382 ILE A C 1
ATOM 2888 O O . ILE A 1 382 ? 3.332 3.694 25.608 1.00 97.62 382 ILE A O 1
ATOM 2892 N N . GLY A 1 383 ? 1.422 4.775 25.183 1.00 97.81 383 GLY A N 1
ATOM 2893 C CA . GLY A 1 383 ? 0.588 3.985 26.078 1.00 97.81 383 GLY A CA 1
ATOM 2894 C C . GLY A 1 383 ? -0.807 3.828 25.495 1.00 97.81 383 GLY A C 1
ATOM 2895 O O . GLY A 1 383 ? -1.433 4.833 25.157 1.00 97.81 383 GLY A O 1
ATOM 2896 N N . ILE A 1 384 ? -1.288 2.592 25.399 1.00 98.31 384 ILE A N 1
ATOM 2897 C CA . ILE A 1 384 ? -2.601 2.229 24.848 1.00 98.31 384 ILE A CA 1
ATOM 2898 C C . ILE A 1 384 ? -3.339 1.358 25.864 1.00 98.31 384 ILE A C 1
ATOM 2900 O O . ILE A 1 384 ? -2.719 0.514 26.513 1.00 98.31 384 ILE A O 1
ATOM 2904 N N . ILE A 1 385 ? -4.653 1.547 25.984 1.00 97.94 385 ILE A N 1
ATOM 2905 C CA . ILE A 1 385 ? -5.542 0.664 26.749 1.00 97.94 385 ILE A CA 1
ATOM 2906 C C . ILE A 1 385 ? -6.625 0.070 25.861 1.00 97.94 385 ILE A C 1
ATOM 2908 O O . ILE A 1 385 ? -7.097 0.729 24.934 1.00 97.94 385 ILE A O 1
ATOM 2912 N N . GLY A 1 386 ? -7.059 -1.140 26.191 1.00 96.62 386 GLY A N 1
ATOM 2913 C CA . GLY A 1 386 ? -8.236 -1.763 25.597 1.00 96.62 386 GLY A CA 1
ATOM 2914 C C . GLY A 1 386 ? -8.981 -2.638 26.600 1.00 96.62 386 GLY A C 1
ATOM 2915 O O . GLY A 1 386 ? -8.434 -3.040 27.631 1.00 96.62 386 GLY A O 1
ATOM 2916 N N . GLU A 1 387 ? -10.245 -2.907 26.298 1.00 92.94 387 GLU A N 1
ATOM 2917 C CA . GLU A 1 387 ? -11.129 -3.754 27.095 1.00 92.94 387 GLU A CA 1
ATOM 2918 C C . GLU A 1 387 ? -12.018 -4.553 26.139 1.00 92.94 387 GLU A C 1
ATOM 2920 O O . GLU A 1 387 ? -12.719 -3.979 25.310 1.00 92.94 387 GLU A O 1
ATOM 2925 N N . ASP A 1 388 ? -11.956 -5.877 26.252 1.00 83.56 388 ASP A N 1
ATOM 2926 C CA . ASP A 1 388 ? -12.914 -6.807 25.644 1.00 83.56 388 ASP A CA 1
ATOM 2927 C C . ASP A 1 388 ? -13.342 -7.803 26.732 1.00 83.56 388 ASP A C 1
ATOM 2929 O O . ASP A 1 388 ? -14.011 -7.427 27.692 1.00 83.56 388 ASP A O 1
ATOM 2933 N N . THR A 1 389 ? -12.885 -9.055 26.661 1.00 86.81 389 THR A N 1
ATOM 2934 C CA . THR A 1 389 ? -13.121 -10.059 27.706 1.00 86.81 389 THR A CA 1
ATOM 2935 C C . THR A 1 389 ? -12.234 -9.815 28.935 1.00 86.81 389 THR A C 1
ATOM 2937 O O . THR A 1 389 ? -12.612 -10.154 30.057 1.00 86.81 389 THR A O 1
ATOM 2940 N N . SER A 1 390 ? -11.071 -9.183 28.741 1.00 93.75 390 SER A N 1
ATOM 2941 C CA . SER A 1 390 ? -10.215 -8.660 29.807 1.00 93.75 390 SER A CA 1
ATOM 2942 C C . SER A 1 390 ? -9.695 -7.261 29.472 1.00 93.75 390 SER A C 1
ATOM 2944 O O . SER A 1 390 ? -9.780 -6.796 28.331 1.00 93.75 390 SER A O 1
ATOM 2946 N N . ARG A 1 391 ? -9.160 -6.581 30.490 1.00 97.75 391 ARG A N 1
ATOM 2947 C CA . ARG A 1 391 ? -8.508 -5.272 30.361 1.00 97.75 391 ARG A CA 1
ATOM 2948 C C . ARG A 1 391 ? -7.031 -5.447 30.075 1.00 97.75 391 ARG A C 1
ATOM 2950 O O . ARG A 1 391 ? -6.369 -6.277 30.699 1.00 97.75 391 ARG A O 1
ATOM 2957 N N . TYR A 1 392 ? -6.491 -4.615 29.198 1.00 98.44 392 TYR A N 1
ATOM 2958 C CA . TYR A 1 392 ? -5.059 -4.595 28.949 1.00 98.44 392 TYR A CA 1
ATOM 2959 C C . TYR A 1 392 ? -4.512 -3.182 28.784 1.00 98.44 392 TYR A C 1
ATOM 2961 O O . TYR A 1 392 ? -5.210 -2.253 28.377 1.00 98.44 392 TYR A O 1
ATOM 2969 N N . MET A 1 393 ? -3.230 -3.037 29.105 1.00 98.69 393 MET A N 1
ATOM 2970 C CA . MET A 1 393 ? -2.446 -1.832 28.880 1.00 98.69 393 MET A CA 1
ATOM 2971 C C . MET A 1 393 ? -1.134 -2.211 28.201 1.00 98.69 393 MET A C 1
ATOM 2973 O O . MET A 1 393 ? -0.432 -3.107 28.663 1.00 98.69 393 MET A O 1
ATOM 2977 N N . VAL A 1 394 ? -0.794 -1.504 27.128 1.00 98.75 394 VAL A N 1
ATOM 2978 C CA . VAL A 1 394 ? 0.455 -1.668 26.379 1.00 98.75 394 VAL A CA 1
ATOM 2979 C C . VAL A 1 394 ? 1.264 -0.390 26.520 1.00 98.75 394 VAL A C 1
ATOM 2981 O O . VAL A 1 394 ? 0.801 0.678 26.122 1.00 98.75 394 VAL A O 1
ATOM 2984 N N . LEU A 1 395 ? 2.469 -0.491 27.076 1.00 98.75 395 LEU A N 1
ATOM 2985 C CA . LEU A 1 395 ? 3.416 0.616 27.181 1.00 98.75 395 LEU A CA 1
ATOM 2986 C C . LEU A 1 395 ? 4.596 0.387 26.236 1.00 98.75 395 LEU A C 1
ATOM 2988 O O . LEU A 1 395 ? 5.194 -0.688 26.226 1.00 98.75 395 LEU A O 1
ATOM 2992 N N . GLY A 1 396 ? 4.968 1.421 25.481 1.00 97.81 396 GLY A N 1
ATOM 2993 C CA . GLY A 1 396 ? 6.073 1.415 24.517 1.00 97.81 396 GLY A CA 1
ATOM 2994 C C . GLY A 1 396 ? 7.470 1.341 25.146 1.00 97.81 396 GLY A C 1
ATOM 2995 O O . GLY A 1 396 ? 8.472 1.382 24.446 1.00 97.81 396 GLY A O 1
ATOM 2996 N N . GLY A 1 397 ? 7.560 1.206 26.465 1.00 97.38 397 GLY A N 1
ATOM 2997 C CA . GLY A 1 397 ? 8.793 0.985 27.210 1.00 97.38 397 GLY A CA 1
ATOM 2998 C C . GLY A 1 397 ? 8.472 0.533 28.632 1.00 97.38 397 GLY A C 1
ATOM 2999 O O . GLY A 1 397 ? 7.305 0.342 28.977 1.00 97.38 397 GLY A O 1
ATOM 3000 N N . ASN A 1 398 ? 9.499 0.407 29.473 1.00 98.12 398 ASN A N 1
ATOM 3001 C CA . ASN A 1 398 ? 9.354 0.029 30.878 1.00 98.12 398 ASN A CA 1
ATOM 3002 C C . ASN A 1 398 ? 9.633 1.232 31.808 1.00 98.12 398 ASN A C 1
ATOM 3004 O O . ASN A 1 398 ? 10.802 1.531 32.082 1.00 98.12 398 ASN A O 1
ATOM 3008 N N . PRO A 1 399 ? 8.593 1.911 32.340 1.00 98.31 399 PRO A N 1
ATOM 3009 C CA . PRO A 1 399 ? 8.769 3.055 33.235 1.00 98.31 399 PRO A CA 1
ATOM 3010 C C . PRO A 1 399 ? 9.585 2.716 34.489 1.00 98.31 399 PRO A C 1
ATOM 3012 O O . PRO A 1 399 ? 10.401 3.521 34.938 1.00 98.31 399 PRO A O 1
ATOM 3015 N N . MET A 1 400 ? 9.411 1.512 35.042 1.00 98.25 400 MET A N 1
ATOM 3016 C CA . MET A 1 400 ? 10.110 1.070 36.250 1.00 98.25 400 MET A CA 1
ATOM 3017 C C . MET A 1 400 ? 11.611 0.912 35.988 1.00 98.25 400 MET A C 1
ATOM 3019 O O . MET A 1 400 ? 12.417 1.317 36.829 1.00 98.25 400 MET A O 1
ATOM 3023 N N . ARG A 1 401 ? 12.013 0.411 34.807 1.00 97.69 401 ARG A N 1
ATOM 3024 C CA . ARG A 1 401 ? 13.423 0.413 34.373 1.00 97.69 401 ARG A CA 1
ATOM 3025 C C . ARG A 1 401 ? 13.973 1.834 34.358 1.00 97.69 401 ARG A C 1
ATOM 3027 O O . ARG A 1 401 ? 15.076 2.057 34.861 1.00 97.69 401 ARG A O 1
ATOM 3034 N N . ASN A 1 402 ? 13.247 2.775 33.752 1.00 97.75 402 ASN A N 1
ATOM 3035 C CA . ASN A 1 402 ? 13.708 4.158 33.648 1.00 97.75 402 ASN A CA 1
ATOM 3036 C C . ASN A 1 402 ? 13.924 4.751 35.048 1.00 97.75 402 ASN A C 1
ATOM 3038 O O . ASN A 1 402 ? 15.021 5.230 35.331 1.00 97.75 402 ASN A O 1
ATOM 3042 N N . TYR A 1 403 ? 12.942 4.598 35.942 1.00 98.06 403 TYR A N 1
ATOM 3043 C CA . TYR A 1 403 ? 13.006 5.093 37.320 1.00 98.06 403 TYR A CA 1
ATOM 3044 C C . TYR A 1 403 ? 14.153 4.476 38.121 1.00 98.06 403 TYR A C 1
ATOM 3046 O O . TYR A 1 403 ? 14.883 5.172 38.822 1.00 98.06 403 TYR A O 1
ATOM 3054 N N . ARG A 1 404 ? 14.371 3.164 37.973 1.00 97.25 404 ARG A N 1
ATOM 3055 C CA . ARG A 1 404 ? 15.491 2.469 38.617 1.00 97.25 404 ARG A CA 1
ATOM 3056 C C . ARG A 1 404 ? 16.846 3.055 38.208 1.00 97.25 404 ARG A C 1
ATOM 3058 O O . ARG A 1 404 ? 17.780 3.063 39.010 1.00 97.25 404 ARG A O 1
ATOM 3065 N N . ARG A 1 405 ? 16.990 3.467 36.944 1.00 96.75 405 ARG A N 1
ATOM 3066 C CA . ARG A 1 405 ? 18.242 4.033 36.417 1.00 96.75 405 ARG A CA 1
ATOM 3067 C C . ARG A 1 405 ? 18.422 5.502 36.773 1.00 96.75 405 ARG A C 1
ATOM 3069 O O . ARG A 1 405 ? 19.554 5.924 36.995 1.00 96.75 405 ARG A O 1
ATOM 3076 N N . ASP A 1 406 ? 17.329 6.246 36.772 1.00 97.12 406 ASP A N 1
ATOM 3077 C CA . ASP A 1 406 ? 17.276 7.679 37.012 1.00 97.12 406 ASP A CA 1
ATOM 3078 C C . ASP A 1 406 ? 15.930 8.005 37.666 1.00 97.12 406 ASP A C 1
ATOM 3080 O O . ASP A 1 406 ? 14.880 7.936 37.021 1.00 97.12 406 ASP A O 1
ATOM 3084 N N . ASP A 1 407 ? 15.962 8.362 38.948 1.00 95.12 407 ASP A N 1
ATOM 3085 C CA . ASP A 1 407 ? 14.768 8.649 39.745 1.00 95.12 407 ASP A CA 1
ATOM 3086 C C . ASP A 1 407 ? 14.034 9.923 39.294 1.00 95.12 407 ASP A C 1
ATOM 3088 O O . ASP A 1 407 ? 12.905 10.161 39.717 1.00 95.12 407 ASP A O 1
ATOM 3092 N N . THR A 1 408 ? 14.633 10.707 38.390 1.00 96.38 408 THR A N 1
ATOM 3093 C CA . THR A 1 408 ? 14.014 11.880 37.759 1.00 96.38 408 THR A CA 1
ATOM 3094 C C . THR A 1 408 ? 13.292 11.562 36.449 1.00 96.38 408 THR A C 1
ATOM 3096 O O . THR A 1 408 ? 12.637 12.432 35.874 1.00 96.38 408 THR A O 1
ATOM 3099 N N . SER A 1 409 ? 13.391 10.323 35.956 1.00 97.56 409 SER A N 1
ATOM 3100 C CA . SER A 1 409 ? 12.776 9.914 34.686 1.00 97.56 409 SER A CA 1
ATOM 3101 C C . SER A 1 409 ? 11.252 9.789 34.742 1.00 97.56 409 SER A C 1
ATOM 3103 O O . SER A 1 409 ? 10.621 9.829 33.686 1.00 97.56 409 SER A O 1
ATOM 3105 N N . LEU A 1 410 ? 10.674 9.659 35.940 1.00 98.25 410 LEU A N 1
ATOM 3106 C CA . LEU A 1 410 ? 9.239 9.710 36.218 1.00 98.25 410 LEU A CA 1
ATOM 3107 C C . LEU A 1 410 ? 8.983 10.762 37.297 1.00 98.25 410 LEU A C 1
ATOM 3109 O O . LEU A 1 410 ? 9.777 10.901 38.226 1.00 98.25 410 LEU A O 1
ATOM 3113 N N . ASN A 1 411 ? 7.846 11.451 37.231 1.00 98.12 411 ASN A N 1
ATOM 3114 C CA . ASN A 1 411 ? 7.360 12.238 38.364 1.00 98.12 411 ASN A CA 1
ATOM 3115 C C . ASN A 1 411 ? 6.281 11.480 39.166 1.00 98.12 411 ASN A C 1
ATOM 3117 O O . ASN A 1 411 ? 5.799 10.424 38.753 1.00 98.12 411 ASN A O 1
ATOM 3121 N N . GLU A 1 412 ? 5.873 12.010 40.326 1.00 97.38 412 GLU A N 1
ATOM 3122 C CA . GLU A 1 412 ? 4.868 11.336 41.170 1.00 97.38 412 GLU A CA 1
ATOM 3123 C C . GLU A 1 412 ? 3.503 11.181 40.488 1.00 97.38 412 GLU A C 1
ATOM 3125 O O . GLU A 1 412 ? 2.789 10.227 40.786 1.00 97.38 412 GLU A O 1
ATOM 3130 N N . GLN A 1 413 ? 3.137 12.057 39.545 1.00 98.25 413 GLN A N 1
ATOM 3131 C CA . GLN A 1 413 ? 1.898 11.868 38.787 1.00 98.25 413 GLN A CA 1
ATOM 3132 C C . GLN A 1 413 ? 1.989 10.668 37.845 1.00 98.25 413 GLN A C 1
ATOM 3134 O O . GLN A 1 413 ? 1.024 9.920 37.741 1.00 98.25 413 GLN A O 1
ATOM 3139 N N . MET A 1 414 ? 3.143 10.429 37.217 1.00 98.38 414 MET A N 1
ATOM 3140 C CA . MET A 1 414 ? 3.357 9.222 36.418 1.00 98.38 414 MET A CA 1
ATOM 3141 C C . MET A 1 414 ? 3.323 7.958 37.286 1.00 98.38 414 MET A C 1
ATOM 3143 O O . MET A 1 414 ? 2.750 6.946 36.890 1.00 98.38 414 MET A O 1
ATOM 3147 N N . HIS A 1 415 ? 3.867 8.009 38.506 1.00 98.00 415 HIS A N 1
ATOM 3148 C CA . HIS A 1 415 ? 3.708 6.905 39.453 1.00 98.00 415 HIS A CA 1
ATOM 3149 C C . HIS A 1 415 ? 2.245 6.672 39.842 1.00 98.00 415 HIS A C 1
ATOM 3151 O O . HIS A 1 415 ? 1.793 5.530 39.816 1.00 98.00 415 HIS A O 1
ATOM 3157 N N . GLN A 1 416 ? 1.495 7.732 40.148 1.00 97.62 416 GLN A N 1
ATOM 3158 C CA . GLN A 1 416 ? 0.073 7.622 40.463 1.00 97.62 416 GLN A CA 1
ATOM 3159 C C . GLN A 1 416 ? -0.739 7.109 39.266 1.00 97.62 416 GLN A C 1
ATOM 3161 O O . GLN A 1 416 ? -1.651 6.313 39.463 1.00 97.62 416 GLN A O 1
ATOM 3166 N N . PHE A 1 417 ? -0.386 7.500 38.037 1.00 98.12 417 PHE A N 1
ATOM 3167 C CA . PHE A 1 417 ? -0.971 6.950 36.815 1.00 98.12 417 PHE A CA 1
ATOM 3168 C C . PHE A 1 417 ? -0.753 5.436 36.746 1.00 98.12 417 PHE A C 1
ATOM 3170 O O . PHE A 1 417 ? -1.720 4.707 36.579 1.00 98.12 417 PHE A O 1
ATOM 3177 N N . LEU A 1 418 ? 0.472 4.945 36.974 1.00 98.12 418 LEU A N 1
ATOM 3178 C CA . LEU A 1 418 ? 0.762 3.503 36.998 1.00 98.12 418 LEU A CA 1
ATOM 3179 C C . LEU A 1 418 ? -0.022 2.766 38.098 1.00 98.12 418 LEU A C 1
ATOM 3181 O O . LEU A 1 418 ? -0.538 1.678 37.856 1.00 98.12 418 LEU A O 1
ATOM 3185 N N . GLU A 1 419 ? -0.164 3.355 39.290 1.00 96.69 419 GLU A N 1
ATOM 3186 C CA . GLU A 1 419 ? -0.996 2.787 40.362 1.00 96.69 419 GLU A CA 1
ATOM 3187 C C . GLU A 1 419 ? -2.488 2.742 39.966 1.00 96.69 419 GLU A C 1
ATOM 3189 O O . GLU A 1 419 ? -3.163 1.735 40.207 1.00 96.69 419 GLU A O 1
ATOM 3194 N N . ASN A 1 420 ? -2.995 3.794 39.310 1.00 97.00 420 ASN A N 1
ATOM 3195 C CA . ASN A 1 420 ? -4.357 3.842 38.774 1.00 97.00 420 ASN A CA 1
ATOM 3196 C C . ASN A 1 420 ? -4.553 2.813 37.650 1.00 97.00 420 ASN A C 1
ATOM 3198 O O . ASN A 1 420 ? -5.608 2.187 37.584 1.00 97.00 420 ASN A O 1
ATOM 3202 N N . SER A 1 421 ? -3.534 2.579 36.817 1.00 97.56 421 SER A N 1
ATOM 3203 C CA . SER A 1 421 ? -3.540 1.545 35.778 1.00 97.56 421 SER A CA 1
ATOM 3204 C C . SER A 1 421 ? -3.694 0.153 36.367 1.00 97.56 421 SER A C 1
ATOM 3206 O O . SER A 1 421 ? -4.532 -0.609 35.896 1.00 97.56 421 SER A O 1
ATOM 3208 N N . LEU A 1 422 ? -2.953 -0.177 37.430 1.00 96.31 422 LEU A N 1
ATOM 3209 C CA . LEU A 1 422 ? -3.103 -1.468 38.109 1.00 96.31 422 LEU A CA 1
ATOM 3210 C C . LEU A 1 422 ? -4.492 -1.616 38.745 1.00 96.31 422 LEU A C 1
ATOM 3212 O O . LEU A 1 422 ? -5.095 -2.686 38.666 1.00 96.31 422 LEU A O 1
ATOM 3216 N N . SER A 1 423 ? -5.026 -0.546 39.341 1.00 95.00 423 SER A N 1
ATOM 3217 C CA . SER A 1 423 ? -6.391 -0.521 39.885 1.00 95.00 423 SER A CA 1
ATOM 3218 C C . SER A 1 423 ? -7.444 -0.765 38.799 1.00 95.00 423 SER A C 1
ATOM 3220 O O . SER A 1 423 ? -8.325 -1.608 38.975 1.00 95.00 423 SER A O 1
ATOM 3222 N N . TRP A 1 424 ? -7.328 -0.081 37.658 1.00 96.69 424 TRP A N 1
ATOM 3223 C CA . TRP A 1 424 ? -8.234 -0.246 36.525 1.00 96.69 424 TRP A CA 1
ATOM 3224 C C . TRP A 1 424 ? -8.138 -1.652 35.926 1.00 96.69 424 TRP A C 1
ATOM 3226 O O . TRP A 1 424 ? -9.166 -2.319 35.817 1.00 96.69 424 TRP A O 1
ATOM 3236 N N . LEU A 1 425 ? -6.928 -2.136 35.623 1.00 97.50 425 LEU A N 1
ATOM 3237 C CA . LEU A 1 425 ? -6.687 -3.470 35.060 1.00 97.50 425 LEU A CA 1
ATOM 3238 C C . LEU A 1 425 ? -7.310 -4.567 35.927 1.00 97.50 425 LEU A C 1
ATOM 3240 O O . LEU A 1 425 ? -8.037 -5.415 35.424 1.00 97.50 425 LEU A O 1
ATOM 3244 N N . THR A 1 426 ? -7.073 -4.515 37.238 1.00 94.31 426 THR A N 1
ATOM 3245 C CA . THR A 1 426 ? -7.548 -5.536 38.186 1.00 94.31 426 THR A CA 1
ATOM 3246 C C . THR A 1 426 ? -8.993 -5.330 38.643 1.00 94.31 426 THR A C 1
ATOM 3248 O O . THR A 1 426 ? -9.530 -6.171 39.357 1.00 94.31 426 THR A O 1
ATOM 3251 N N . THR A 1 427 ? -9.639 -4.220 38.267 1.00 91.81 427 THR A N 1
ATOM 3252 C CA . THR A 1 427 ? -10.963 -3.775 38.756 1.00 91.81 427 THR A CA 1
ATOM 3253 C C . THR A 1 427 ? -11.031 -3.514 40.271 1.00 91.81 427 THR A C 1
ATOM 3255 O O . THR A 1 427 ? -12.106 -3.474 40.873 1.00 91.81 427 THR A O 1
ATOM 3258 N N . ARG A 1 428 ? -9.877 -3.313 40.922 1.00 87.25 428 ARG A N 1
ATOM 3259 C CA . ARG A 1 428 ? -9.768 -3.180 42.382 1.00 87.25 428 ARG A CA 1
ATOM 3260 C C . ARG A 1 428 ? -9.543 -1.733 42.789 1.00 87.25 428 ARG A C 1
ATOM 3262 O O . ARG A 1 428 ? -8.533 -1.132 42.443 1.00 87.25 428 ARG A O 1
ATOM 3269 N N . ASN A 1 429 ? -10.443 -1.206 43.617 1.00 74.06 429 ASN A N 1
ATOM 3270 C CA . ASN A 1 429 ? -10.393 0.181 44.099 1.00 74.06 429 ASN A CA 1
ATOM 3271 C C . ASN A 1 429 ? -9.227 0.472 45.063 1.00 74.06 429 ASN A C 1
ATOM 3273 O O . ASN A 1 429 ? -8.858 1.629 45.236 1.00 74.06 429 ASN A O 1
ATOM 3277 N N . ASP A 1 430 ? -8.665 -0.553 45.714 1.00 76.88 430 ASP A N 1
ATOM 3278 C CA . ASP A 1 430 ? -7.509 -0.407 46.602 1.00 76.88 430 ASP A CA 1
ATOM 3279 C C . ASP A 1 430 ? -6.646 -1.681 46.624 1.00 76.88 430 ASP A C 1
ATOM 3281 O O . ASP A 1 430 ? -6.996 -2.703 47.219 1.00 76.88 430 ASP A O 1
ATOM 3285 N N . LEU A 1 431 ? -5.486 -1.606 45.974 1.00 83.81 431 LEU A N 1
ATOM 3286 C CA . LEU A 1 431 ? -4.472 -2.664 45.962 1.00 83.81 431 LEU A CA 1
ATOM 3287 C C . LEU A 1 431 ? -3.546 -2.624 47.195 1.00 83.81 431 LEU A C 1
ATOM 3289 O O . LEU A 1 431 ? -2.765 -3.547 47.402 1.00 83.81 431 LEU A O 1
ATOM 3293 N N . LYS A 1 432 ? -3.618 -1.581 48.035 1.00 85.50 432 LYS A N 1
ATOM 3294 C CA . LYS A 1 432 ? -2.750 -1.407 49.217 1.00 85.50 432 LYS A CA 1
ATOM 3295 C C . LYS A 1 432 ? -3.304 -2.055 50.484 1.00 85.50 432 LYS A C 1
ATOM 3297 O O . LYS A 1 432 ? -2.574 -2.171 51.469 1.00 85.50 432 LYS A O 1
ATOM 3302 N N . SER A 1 433 ? -4.567 -2.471 50.489 1.00 80.56 433 SER A N 1
ATOM 3303 C CA . SER A 1 433 ? -5.213 -3.087 51.658 1.00 80.56 433 SER A CA 1
ATOM 3304 C C . SER A 1 433 ? -5.595 -4.554 51.474 1.00 80.56 433 SER A C 1
ATOM 3306 O O . SER A 1 433 ? -5.864 -5.234 52.465 1.00 80.56 433 SER A O 1
ATOM 3308 N N . THR A 1 434 ? -5.607 -5.052 50.239 1.00 84.69 434 THR A N 1
ATOM 3309 C CA . THR A 1 434 ? -5.999 -6.428 49.920 1.00 84.69 434 THR A CA 1
ATOM 3310 C C . THR A 1 434 ? -4.873 -7.105 49.132 1.00 84.69 434 THR A C 1
ATOM 3312 O O . THR A 1 434 ? -4.395 -6.497 48.172 1.00 84.69 434 THR A O 1
ATOM 3315 N N . PRO A 1 435 ? -4.470 -8.348 49.463 1.00 89.75 435 PRO A N 1
ATOM 3316 C CA . PRO A 1 435 ? -3.418 -9.043 48.727 1.00 89.75 435 PRO A CA 1
ATOM 3317 C C . PRO A 1 435 ? -3.750 -9.243 47.240 1.00 89.75 435 PRO A C 1
ATOM 3319 O O . PRO A 1 435 ? -4.921 -9.390 46.891 1.00 89.75 435 PRO A O 1
ATOM 3322 N N . SER A 1 436 ? -2.743 -9.237 46.371 1.00 91.06 436 SER A N 1
ATOM 3323 C CA . SER A 1 436 ? -2.853 -9.422 44.919 1.00 91.06 436 SER A CA 1
ATOM 3324 C C . SER A 1 436 ? -1.752 -10.358 44.425 1.00 91.06 436 SER A C 1
ATOM 3326 O O . SER A 1 436 ? -0.602 -10.235 44.853 1.00 91.06 436 SER A O 1
ATOM 3328 N N . ASN A 1 437 ? -2.098 -11.293 43.545 1.00 94.69 437 ASN A N 1
ATOM 3329 C CA . ASN A 1 437 ? -1.165 -12.228 42.939 1.00 94.69 437 ASN A CA 1
ATOM 3330 C C . ASN A 1 437 ? -0.880 -11.843 41.484 1.00 94.69 437 ASN A C 1
ATOM 3332 O O . ASN A 1 437 ? -1.786 -11.806 40.657 1.00 94.69 437 ASN A O 1
ATOM 3336 N N . VAL A 1 438 ? 0.386 -11.592 41.167 1.00 97.06 438 VAL A N 1
ATOM 3337 C CA . VAL A 1 438 ? 0.841 -11.130 39.853 1.00 97.06 438 VAL A CA 1
ATOM 3338 C C . VAL A 1 438 ? 1.745 -12.185 39.228 1.00 97.06 438 VAL A C 1
ATOM 3340 O O . VAL A 1 438 ? 2.672 -12.674 39.869 1.00 97.06 438 VAL A O 1
ATOM 3343 N N . VAL A 1 439 ? 1.516 -12.512 37.961 1.00 98.44 439 VAL A N 1
ATOM 3344 C CA . VAL A 1 439 ? 2.476 -13.283 37.163 1.00 98.44 439 VAL A CA 1
ATOM 3345 C C . VAL A 1 439 ? 3.336 -12.312 36.367 1.00 98.44 439 VAL A C 1
ATOM 3347 O O . VAL A 1 439 ? 2.810 -11.418 35.716 1.00 98.44 439 VAL A O 1
ATOM 3350 N N . ILE A 1 440 ? 4.653 -12.482 36.430 1.00 98.44 440 ILE A N 1
ATOM 3351 C CA . ILE A 1 440 ? 5.643 -11.763 35.627 1.00 98.44 440 ILE A CA 1
ATOM 3352 C C . ILE A 1 440 ? 6.319 -12.788 34.717 1.00 98.44 440 ILE A C 1
ATOM 3354 O O . ILE A 1 440 ? 6.852 -13.783 35.217 1.00 98.44 440 ILE A O 1
ATOM 3358 N N . ALA A 1 441 ? 6.281 -12.552 33.408 1.00 98.00 441 ALA A N 1
ATOM 3359 C CA . ALA A 1 441 ? 6.842 -13.451 32.402 1.00 98.00 441 ALA A CA 1
ATOM 3360 C C . ALA A 1 441 ? 7.545 -12.677 31.282 1.00 98.00 441 ALA A C 1
ATOM 3362 O O . ALA A 1 441 ? 7.203 -11.528 30.995 1.00 98.00 441 ALA A O 1
ATOM 3363 N N . HIS A 1 442 ? 8.513 -13.314 30.630 1.00 97.25 442 HIS A N 1
ATOM 3364 C CA . HIS A 1 442 ? 9.236 -12.802 29.468 1.00 97.25 442 HIS A CA 1
ATOM 3365 C C . HIS A 1 442 ? 9.795 -11.388 29.674 1.00 97.25 442 HIS A C 1
ATOM 3367 O O . HIS A 1 442 ? 9.730 -10.549 28.774 1.00 97.25 442 HIS A O 1
ATOM 3373 N N . MET A 1 443 ? 10.344 -11.098 30.860 1.00 96.00 443 MET A N 1
ATOM 3374 C CA . MET A 1 443 ? 11.008 -9.828 31.173 1.00 96.00 443 MET A CA 1
ATOM 3375 C C . MET A 1 443 ? 12.507 -10.044 31.358 1.00 96.00 443 MET A C 1
ATOM 3377 O O . MET A 1 443 ? 12.937 -10.963 32.036 1.00 96.00 443 MET A O 1
ATOM 3381 N N . ASN A 1 444 ? 13.316 -9.168 30.771 1.00 95.38 444 ASN A N 1
ATOM 3382 C CA . ASN A 1 444 ? 14.773 -9.260 30.843 1.00 95.38 444 ASN A CA 1
ATOM 3383 C C . ASN A 1 444 ? 15.294 -8.815 32.237 1.00 95.38 444 ASN A C 1
ATOM 3385 O O . ASN A 1 444 ? 14.754 -7.869 32.816 1.00 95.38 444 ASN A O 1
ATOM 3389 N N . ASP A 1 445 ? 16.356 -9.444 32.764 1.00 95.69 445 ASP A N 1
ATOM 3390 C CA . ASP A 1 445 ? 17.109 -8.971 33.952 1.00 95.69 445 ASP A CA 1
ATOM 3391 C C . ASP A 1 445 ? 18.621 -8.802 33.683 1.00 95.69 445 ASP A C 1
ATOM 3393 O O . ASP A 1 445 ? 19.495 -9.189 34.464 1.00 95.69 445 ASP A O 1
ATOM 3397 N N . SER A 1 446 ? 18.970 -8.236 32.529 1.00 94.69 446 SER A N 1
ATOM 3398 C CA . SER A 1 446 ? 20.359 -7.969 32.145 1.00 94.69 446 SER A CA 1
ATOM 3399 C C . SER A 1 446 ? 20.872 -6.627 32.672 1.00 94.69 446 SER A C 1
ATOM 3401 O O . SER A 1 446 ? 20.132 -5.759 33.136 1.00 94.69 446 SER A O 1
ATOM 3403 N N . TYR A 1 447 ? 22.183 -6.400 32.522 1.00 93.06 447 TYR A N 1
ATOM 3404 C CA . TYR A 1 447 ? 22.789 -5.101 32.830 1.00 93.06 447 TYR A CA 1
ATOM 3405 C C . TYR A 1 447 ? 22.141 -3.942 32.060 1.00 93.06 447 TYR A C 1
ATOM 3407 O O . TYR A 1 447 ? 22.058 -2.845 32.610 1.00 93.06 447 TYR A O 1
ATOM 3415 N N . TYR A 1 448 ? 21.711 -4.162 30.811 1.00 92.06 448 TYR A N 1
ATOM 3416 C CA . TYR A 1 448 ? 21.111 -3.139 29.944 1.00 92.06 448 TYR A CA 1
ATOM 3417 C C . TYR A 1 448 ? 19.597 -3.021 30.140 1.00 92.06 448 TYR A C 1
ATOM 3419 O O . TYR A 1 448 ? 19.072 -1.906 30.160 1.00 92.06 448 TYR A O 1
ATOM 3427 N N . PHE A 1 449 ? 18.925 -4.130 30.430 1.00 95.75 449 PHE A N 1
ATOM 3428 C CA . PHE A 1 449 ? 17.482 -4.178 30.646 1.00 95.75 449 PHE A CA 1
ATOM 3429 C C . PHE A 1 449 ? 17.176 -4.884 31.973 1.00 95.75 449 PHE A C 1
ATOM 3431 O O . PHE A 1 449 ? 16.831 -6.059 31.960 1.00 95.75 449 PHE A O 1
ATOM 3438 N N . PRO A 1 450 ? 17.348 -4.202 33.125 1.00 97.06 450 PRO A N 1
ATOM 3439 C CA . PRO A 1 450 ? 17.038 -4.732 34.457 1.00 97.06 450 PRO A CA 1
ATOM 3440 C C . PRO A 1 450 ? 15.527 -4.662 34.736 1.00 97.06 450 PRO A C 1
ATOM 3442 O O . PRO A 1 450 ? 15.099 -4.174 35.784 1.00 97.06 450 PRO A O 1
ATOM 3445 N N . ASP A 1 451 ? 14.722 -5.043 33.752 1.00 97.62 451 ASP A N 1
ATOM 3446 C CA . ASP A 1 451 ? 13.287 -4.794 33.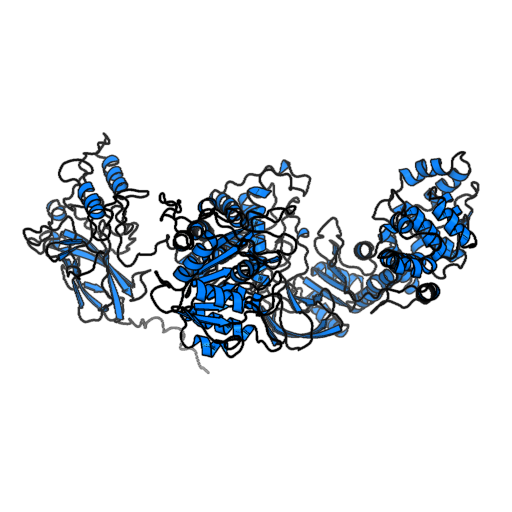691 1.00 97.62 451 ASP A CA 1
ATOM 3447 C C . ASP A 1 451 ? 12.549 -5.580 34.766 1.00 97.62 451 ASP A C 1
ATOM 3449 O O . ASP A 1 451 ? 11.759 -5.012 35.521 1.00 97.62 451 ASP A O 1
ATOM 3453 N N . GLU A 1 452 ? 12.859 -6.868 34.884 1.00 96.94 452 GLU A N 1
ATOM 3454 C CA . GLU A 1 452 ? 12.185 -7.756 35.819 1.00 96.94 452 GLU A CA 1
ATOM 3455 C C . GLU A 1 452 ? 12.409 -7.318 37.276 1.00 96.94 452 GLU A C 1
ATOM 3457 O O . GLU A 1 452 ? 11.458 -7.119 38.041 1.00 96.94 452 GLU A O 1
ATOM 3462 N N . ARG A 1 453 ? 13.666 -7.075 37.668 1.00 97.44 453 ARG A N 1
ATOM 3463 C CA . ARG A 1 453 ? 13.981 -6.573 39.016 1.00 97.44 453 ARG A CA 1
ATOM 3464 C C . ARG A 1 453 ? 13.424 -5.180 39.279 1.00 97.44 453 ARG A C 1
ATOM 3466 O O . ARG A 1 453 ? 13.093 -4.880 40.421 1.00 97.44 453 ARG A O 1
ATOM 3473 N N . ALA A 1 454 ? 13.354 -4.311 38.268 1.00 98.19 454 ALA A N 1
ATOM 3474 C CA . ALA A 1 454 ? 12.815 -2.964 38.429 1.00 98.19 454 ALA A CA 1
ATOM 3475 C C . ALA A 1 454 ? 11.314 -3.003 38.727 1.00 98.19 454 ALA A C 1
ATOM 3477 O O . ALA A 1 454 ? 10.853 -2.302 39.625 1.00 98.19 454 ALA A O 1
ATOM 3478 N N . VAL A 1 455 ? 10.568 -3.858 38.022 1.00 98.31 455 VAL A N 1
ATOM 3479 C CA . VAL A 1 455 ? 9.135 -4.061 38.264 1.00 98.31 455 VAL A CA 1
ATOM 3480 C C . VAL A 1 455 ? 8.892 -4.624 39.662 1.00 98.31 455 VAL A C 1
ATOM 3482 O O . VAL A 1 455 ? 8.070 -4.080 40.397 1.00 98.31 455 VAL A O 1
ATOM 3485 N N . ARG A 1 456 ? 9.644 -5.655 40.069 1.00 97.94 456 ARG A N 1
ATOM 3486 C CA . ARG A 1 456 ? 9.534 -6.260 41.409 1.00 97.94 456 ARG A CA 1
ATOM 3487 C C . ARG A 1 456 ? 9.813 -5.249 42.526 1.00 97.94 456 ARG A C 1
ATOM 3489 O O . ARG A 1 456 ? 9.004 -5.110 43.437 1.00 97.94 456 ARG A O 1
ATOM 3496 N N . GLU A 1 457 ? 10.908 -4.491 42.423 1.00 97.75 457 GLU A N 1
ATOM 3497 C CA . GLU A 1 457 ? 11.254 -3.454 43.407 1.00 97.75 457 GLU A CA 1
ATOM 3498 C C . GLU A 1 457 ? 10.192 -2.350 43.488 1.00 97.75 457 GLU A C 1
ATOM 3500 O O . GLU A 1 457 ? 9.853 -1.904 44.585 1.00 97.75 457 GLU A O 1
ATOM 3505 N N . TRP A 1 458 ? 9.638 -1.924 42.348 1.00 97.88 458 TRP A N 1
ATOM 3506 C CA . TRP A 1 458 ? 8.584 -0.913 42.324 1.00 97.88 458 TRP A CA 1
ATOM 3507 C C . TRP A 1 458 ? 7.284 -1.424 42.964 1.00 97.88 458 TRP A C 1
ATOM 3509 O O . TRP A 1 458 ? 6.681 -0.710 43.768 1.00 97.88 458 TRP A O 1
ATOM 3519 N N . LEU A 1 459 ? 6.880 -2.668 42.675 1.00 97.25 459 LEU A N 1
ATOM 3520 C CA . LEU A 1 459 ? 5.715 -3.307 43.299 1.00 97.25 459 LEU A CA 1
ATOM 3521 C C . LEU A 1 459 ? 5.887 -3.421 44.819 1.00 97.25 459 LEU A C 1
ATOM 3523 O O . LEU A 1 459 ? 4.989 -3.027 45.561 1.00 97.25 459 LEU A O 1
ATOM 3527 N N . ASP A 1 460 ? 7.050 -3.877 45.291 1.00 96.12 460 ASP A N 1
ATOM 3528 C CA . ASP A 1 460 ? 7.347 -3.996 46.723 1.00 96.12 460 ASP A CA 1
ATOM 3529 C C . ASP A 1 460 ? 7.346 -2.631 47.428 1.00 96.12 460 ASP A C 1
ATOM 3531 O O . ASP A 1 460 ? 6.871 -2.503 48.560 1.00 96.12 460 ASP A O 1
ATOM 3535 N N . GLN A 1 461 ? 7.871 -1.597 46.761 1.00 95.50 461 GLN A N 1
ATOM 3536 C CA . GLN A 1 461 ? 7.913 -0.235 47.288 1.00 95.50 461 GLN A CA 1
ATOM 3537 C C . GLN A 1 461 ? 6.510 0.377 47.401 1.00 95.50 461 GLN A C 1
ATOM 3539 O O . GLN A 1 461 ? 6.211 1.049 48.391 1.00 95.50 461 GLN A O 1
ATOM 3544 N N . ARG A 1 462 ? 5.659 0.181 46.387 1.00 93.75 462 ARG A N 1
ATOM 3545 C CA . ARG A 1 462 ? 4.335 0.817 46.295 1.00 93.75 462 ARG A CA 1
ATOM 3546 C C . ARG A 1 462 ? 3.233 0.027 47.011 1.00 93.75 462 ARG A C 1
ATOM 3548 O O . ARG A 1 462 ? 2.295 0.641 47.525 1.00 93.75 462 ARG A O 1
ATOM 3555 N N . TYR A 1 463 ? 3.379 -1.294 47.125 1.00 94.19 463 TYR A N 1
ATOM 3556 C CA . TYR A 1 463 ? 2.406 -2.214 47.730 1.00 94.19 463 TYR A CA 1
ATOM 3557 C C . TYR A 1 463 ? 3.053 -3.152 48.770 1.00 94.19 463 TYR A C 1
ATOM 3559 O O . TYR A 1 463 ? 2.985 -4.381 48.643 1.00 94.19 463 TYR A O 1
ATOM 3567 N N . PRO A 1 464 ? 3.678 -2.603 49.830 1.00 93.50 464 PRO A N 1
ATOM 3568 C CA . PRO A 1 464 ? 4.493 -3.378 50.760 1.00 93.50 464 PRO A CA 1
ATOM 3569 C C . PRO A 1 464 ? 3.689 -4.491 51.443 1.00 93.50 464 PRO A C 1
ATOM 3571 O O . PRO A 1 464 ? 2.773 -4.236 52.227 1.00 93.50 464 PRO A O 1
ATOM 3574 N N . GLY A 1 465 ? 4.064 -5.742 51.158 1.00 91.94 465 GLY A N 1
ATOM 3575 C CA . GLY A 1 465 ? 3.436 -6.941 51.721 1.00 91.94 465 GLY A CA 1
ATOM 3576 C C . GLY A 1 465 ? 2.044 -7.270 51.169 1.00 91.94 465 GLY A C 1
ATOM 3577 O O . GLY A 1 465 ? 1.385 -8.143 51.729 1.00 91.94 465 GLY A O 1
ATOM 3578 N N . GLN A 1 466 ? 1.595 -6.587 50.111 1.00 93.75 466 GLN A N 1
ATOM 3579 C CA . GLN A 1 466 ? 0.288 -6.820 49.486 1.00 93.75 466 GLN A CA 1
ATOM 3580 C C . GLN A 1 466 ? 0.390 -7.519 48.132 1.00 93.75 466 GLN A C 1
ATOM 3582 O O . GLN A 1 466 ? -0.567 -8.157 47.720 1.00 93.75 466 GLN A O 1
ATOM 3587 N N . VAL A 1 467 ? 1.526 -7.445 47.442 1.00 93.94 467 VAL A N 1
ATOM 3588 C CA . VAL A 1 467 ? 1.710 -8.132 46.159 1.00 93.94 467 VAL A CA 1
ATOM 3589 C C . VAL A 1 467 ? 2.555 -9.388 46.356 1.00 93.94 467 VAL A C 1
ATOM 3591 O O . VAL A 1 467 ? 3.599 -9.346 47.006 1.00 93.94 467 VAL A O 1
ATOM 3594 N N . SER A 1 468 ? 2.103 -10.507 45.793 1.00 94.81 468 SER A N 1
ATOM 3595 C CA . SER A 1 468 ? 2.908 -11.711 45.588 1.00 94.81 468 SER A CA 1
ATOM 3596 C C . SER A 1 468 ? 3.125 -11.942 44.101 1.00 94.81 468 SER A C 1
ATOM 3598 O O . SER A 1 468 ? 2.240 -11.668 43.297 1.00 94.81 468 SER A O 1
ATOM 3600 N N . TYR A 1 469 ? 4.289 -12.471 43.740 1.00 96.62 469 TYR A N 1
ATOM 3601 C CA . TYR A 1 469 ? 4.619 -12.806 42.360 1.00 96.62 469 TYR A CA 1
ATOM 3602 C C . TYR A 1 469 ? 5.485 -14.067 42.278 1.00 96.62 469 TYR A C 1
ATOM 3604 O O . TYR A 1 469 ? 6.117 -14.469 43.261 1.00 96.62 469 TYR A O 1
ATOM 3612 N N . ASN A 1 470 ? 5.511 -14.705 41.107 1.00 97.44 470 ASN A N 1
ATOM 3613 C CA . ASN A 1 470 ? 6.334 -15.884 40.821 1.00 97.44 470 ASN A CA 1
ATOM 3614 C C . ASN A 1 470 ? 7.837 -15.590 40.954 1.00 97.44 470 ASN A C 1
ATOM 3616 O O . ASN A 1 470 ? 8.270 -14.438 40.903 1.00 97.44 470 ASN A O 1
ATOM 3620 N N . ALA A 1 471 ? 8.656 -16.633 41.116 1.00 96.19 471 ALA A N 1
ATOM 3621 C CA . ALA A 1 471 ? 10.112 -16.485 41.092 1.00 96.19 471 ALA A CA 1
ATOM 3622 C C . ALA A 1 471 ? 10.601 -16.083 39.688 1.00 96.19 471 ALA A C 1
ATOM 3624 O O . ALA A 1 471 ? 9.912 -16.343 38.700 1.00 96.19 471 ALA A O 1
ATOM 3625 N N . ALA A 1 472 ? 11.774 -15.452 39.612 1.00 93.25 472 ALA A N 1
ATOM 3626 C CA . ALA A 1 472 ? 12.329 -14.977 38.346 1.00 93.25 472 ALA A CA 1
ATOM 3627 C C . ALA A 1 472 ? 12.442 -16.093 37.299 1.00 93.25 472 ALA A C 1
ATOM 3629 O O . ALA A 1 472 ? 12.778 -17.223 37.660 1.00 93.25 472 ALA A O 1
ATOM 3630 N N . ASP A 1 473 ? 12.084 -15.774 36.053 1.00 89.88 473 ASP A N 1
ATOM 3631 C CA . ASP A 1 473 ? 12.096 -16.659 34.873 1.00 89.88 473 ASP A CA 1
ATOM 3632 C C . ASP A 1 473 ? 11.237 -17.944 34.979 1.00 89.88 473 ASP A C 1
ATOM 3634 O O . ASP A 1 473 ? 11.254 -18.800 34.097 1.00 89.88 473 ASP A O 1
ATOM 3638 N N . THR A 1 474 ? 10.469 -18.138 36.062 1.00 95.69 474 THR A N 1
ATOM 3639 C CA . THR A 1 474 ? 9.748 -19.413 36.296 1.00 95.69 474 THR A CA 1
ATOM 3640 C C . THR A 1 474 ? 8.441 -19.571 35.526 1.00 95.69 474 THR A C 1
ATOM 3642 O O . THR A 1 474 ? 7.880 -20.667 35.524 1.00 95.69 474 THR A O 1
ATOM 3645 N N . CYS A 1 475 ? 7.954 -18.502 34.898 1.00 96.62 475 CYS A N 1
ATOM 3646 C CA . CYS A 1 475 ? 6.701 -18.484 34.142 1.00 96.62 475 CYS A CA 1
ATOM 3647 C C . CYS A 1 475 ? 6.918 -18.148 32.663 1.00 96.62 475 CYS A C 1
ATOM 3649 O O . CYS A 1 475 ? 5.979 -17.717 32.003 1.00 96.62 475 CYS A O 1
ATOM 3651 N N . ASP A 1 476 ? 8.134 -18.338 32.155 1.00 95.56 476 ASP A N 1
ATOM 3652 C CA . ASP A 1 476 ? 8.454 -18.126 30.747 1.00 95.56 476 ASP A CA 1
ATOM 3653 C C . ASP A 1 476 ? 8.114 -19.368 29.910 1.00 95.56 476 ASP A C 1
ATOM 3655 O O . ASP A 1 476 ? 8.040 -20.500 30.407 1.00 95.56 476 ASP A O 1
ATOM 3659 N N . ASP A 1 477 ? 7.915 -19.144 28.615 1.00 95.56 477 ASP A N 1
ATOM 3660 C CA . ASP A 1 477 ? 7.679 -20.165 27.600 1.00 95.56 477 ASP A CA 1
ATOM 3661 C C . ASP A 1 477 ? 6.514 -21.097 27.984 1.00 95.56 477 ASP A C 1
ATOM 3663 O O . ASP A 1 477 ? 5.443 -20.664 28.414 1.00 95.56 477 ASP A O 1
ATOM 3667 N N . ILE A 1 478 ? 6.709 -22.411 27.852 1.00 92.44 478 ILE A N 1
ATOM 3668 C CA . ILE A 1 478 ? 5.691 -23.426 28.135 1.00 92.44 478 ILE A CA 1
ATOM 3669 C C . ILE A 1 478 ? 5.239 -23.444 29.607 1.00 92.44 478 ILE A C 1
ATOM 3671 O O . ILE A 1 478 ? 4.172 -23.980 29.914 1.00 92.44 478 ILE A O 1
ATOM 3675 N N . ALA A 1 479 ? 6.022 -22.872 30.531 1.00 96.19 479 ALA A N 1
ATOM 3676 C CA . ALA A 1 479 ? 5.648 -22.797 31.943 1.00 96.19 479 ALA A CA 1
ATOM 3677 C C . ALA A 1 479 ? 4.563 -21.740 32.210 1.00 96.19 479 ALA A C 1
ATOM 3679 O O . ALA A 1 479 ? 3.851 -21.849 33.214 1.00 96.19 479 ALA A O 1
ATOM 3680 N N . LEU A 1 480 ? 4.389 -20.766 31.305 1.00 97.50 480 LEU A N 1
ATOM 3681 C CA . LEU A 1 480 ? 3.421 -19.676 31.443 1.00 97.50 480 LEU A CA 1
ATOM 3682 C C . LEU A 1 480 ? 1.996 -20.190 31.681 1.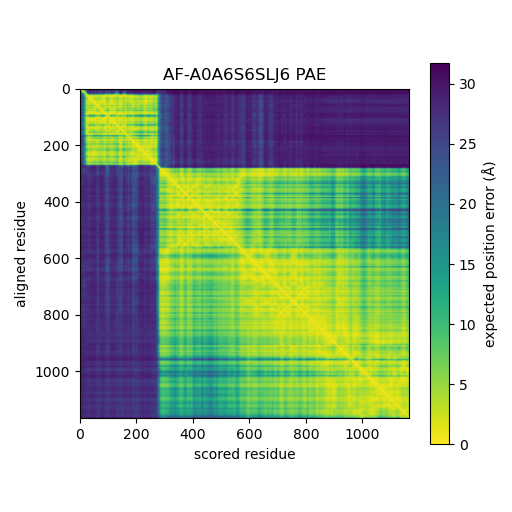00 97.50 480 LEU A C 1
ATOM 3684 O O . LEU A 1 480 ? 1.304 -19.689 32.565 1.00 97.50 480 LEU A O 1
ATOM 3688 N N . ALA A 1 481 ? 1.579 -21.233 30.957 1.00 96.88 481 ALA A N 1
ATOM 3689 C CA . ALA A 1 481 ? 0.238 -21.804 31.080 1.00 96.88 481 ALA A CA 1
ATOM 3690 C C . ALA A 1 481 ? -0.066 -22.260 32.519 1.00 96.88 481 ALA A C 1
ATOM 3692 O O . ALA A 1 481 ? -1.073 -21.863 33.102 1.00 96.88 481 ALA A O 1
ATOM 3693 N N . ALA A 1 482 ? 0.856 -22.998 33.145 1.00 96.88 482 ALA A N 1
ATOM 3694 C CA . ALA A 1 482 ? 0.689 -23.466 34.521 1.00 96.88 482 ALA A CA 1
ATOM 3695 C C . ALA A 1 482 ? 0.680 -22.314 35.543 1.00 96.88 482 ALA A C 1
ATOM 3697 O O . ALA A 1 482 ? 0.020 -22.406 36.580 1.00 96.88 482 ALA A O 1
ATOM 3698 N N . CYS A 1 483 ? 1.403 -21.225 35.264 1.00 97.44 483 CYS A N 1
ATOM 3699 C CA . CYS A 1 483 ? 1.373 -20.024 36.094 1.00 97.44 483 CYS A CA 1
ATOM 3700 C C . CYS A 1 483 ? 0.068 -19.233 35.967 1.00 97.44 483 CYS A C 1
ATOM 3702 O O . CYS A 1 483 ? -0.289 -18.521 36.901 1.00 97.44 483 CYS A O 1
ATOM 3704 N N . LEU A 1 484 ? -0.639 -19.333 34.841 1.00 97.56 484 LEU A N 1
ATOM 3705 C CA . LEU A 1 484 ? -1.909 -18.639 34.616 1.00 97.56 484 LEU A CA 1
ATOM 3706 C C . LEU A 1 484 ? -3.120 -19.475 35.056 1.00 97.56 484 LEU A C 1
ATOM 3708 O O . LEU A 1 484 ? -4.123 -18.899 35.468 1.00 97.56 484 LEU A O 1
ATOM 3712 N N . ASP A 1 485 ? -2.999 -20.807 35.108 1.00 93.69 485 ASP A N 1
ATOM 3713 C CA . ASP A 1 485 ? -4.040 -21.731 35.598 1.00 93.69 485 ASP A CA 1
ATOM 3714 C C . ASP A 1 485 ? -4.485 -21.464 37.050 1.00 93.69 485 ASP A C 1
ATOM 3716 O O . ASP A 1 485 ? -5.578 -21.859 37.461 1.00 93.69 485 ASP A O 1
ATOM 3720 N N . ILE A 1 486 ? -3.656 -20.785 37.850 1.00 91.06 486 ILE A N 1
ATOM 3721 C CA . ILE A 1 486 ? -4.015 -20.367 39.216 1.00 91.06 486 ILE A CA 1
ATOM 3722 C C . ILE A 1 486 ? -4.883 -19.097 39.250 1.00 91.06 486 ILE A C 1
ATOM 3724 O O . ILE A 1 486 ? -5.182 -18.622 40.344 1.00 91.06 486 ILE A O 1
ATOM 3728 N N . ALA A 1 487 ? -5.258 -18.557 38.084 1.00 92.88 487 ALA A N 1
ATOM 3729 C CA . ALA A 1 487 ? -6.034 -17.332 37.900 1.00 92.88 487 ALA A CA 1
ATOM 3730 C C . ALA A 1 487 ? -5.459 -16.133 38.689 1.00 92.88 487 ALA A C 1
ATOM 3732 O O . ALA A 1 487 ? -6.088 -15.665 39.643 1.00 92.88 487 ALA A O 1
ATOM 3733 N N . PRO A 1 488 ? -4.242 -15.654 38.351 1.00 96.38 488 PRO A N 1
ATOM 3734 C CA . PRO A 1 488 ? -3.666 -14.470 38.988 1.00 96.38 488 PRO A CA 1
ATOM 3735 C C . PRO A 1 488 ? -4.517 -13.216 38.741 1.00 96.38 488 PRO A C 1
ATOM 3737 O O . PRO A 1 488 ? -5.254 -13.131 37.762 1.00 96.38 488 PRO A O 1
ATOM 3740 N N . ASP A 1 489 ? -4.363 -12.212 39.606 1.00 96.12 489 ASP A N 1
ATOM 3741 C CA . ASP A 1 489 ? -5.035 -10.917 39.474 1.00 96.12 489 ASP A CA 1
ATOM 3742 C C . ASP A 1 489 ? -4.519 -10.115 38.262 1.00 96.12 489 ASP A C 1
ATOM 3744 O O . ASP A 1 489 ? -5.237 -9.257 37.756 1.00 96.12 489 ASP A O 1
ATOM 3748 N N . LEU A 1 490 ? -3.275 -10.344 37.820 1.00 97.81 490 LEU A N 1
ATOM 3749 C CA . LEU A 1 490 ? -2.637 -9.627 36.708 1.00 97.81 490 LEU A CA 1
ATOM 3750 C C . LEU A 1 490 ? -1.498 -10.443 36.083 1.00 97.81 490 LEU A C 1
ATOM 3752 O O . LEU A 1 490 ? -0.682 -11.023 36.802 1.00 97.81 490 LEU A O 1
ATOM 3756 N N . LEU A 1 491 ? -1.385 -10.396 34.754 1.00 98.56 491 LEU A N 1
ATOM 3757 C CA . LEU A 1 491 ? -0.184 -10.783 34.012 1.00 98.56 491 LEU A CA 1
ATOM 3758 C C . LEU A 1 491 ? 0.615 -9.535 33.609 1.00 98.56 491 LEU A C 1
ATOM 3760 O O . LEU A 1 491 ? 0.086 -8.638 32.958 1.00 98.56 491 LEU A O 1
ATOM 3764 N N . ILE A 1 492 ? 1.900 -9.494 33.950 1.00 98.69 492 ILE A N 1
ATOM 3765 C CA . ILE A 1 492 ? 2.874 -8.530 33.440 1.00 98.69 492 ILE A CA 1
ATOM 3766 C C . ILE A 1 492 ? 3.810 -9.262 32.484 1.00 98.69 492 ILE A C 1
ATOM 3768 O O . ILE A 1 492 ? 4.445 -10.243 32.872 1.00 98.69 492 ILE A O 1
ATOM 3772 N N . ILE A 1 493 ? 3.902 -8.791 31.242 1.00 98.50 493 ILE A N 1
ATOM 3773 C CA . ILE A 1 493 ? 4.664 -9.480 30.197 1.00 98.50 493 ILE A CA 1
ATOM 3774 C C . ILE A 1 493 ? 5.433 -8.510 29.292 1.00 98.50 493 ILE A C 1
ATOM 3776 O O . ILE A 1 493 ? 5.049 -7.350 29.125 1.00 98.50 493 ILE A O 1
ATOM 3780 N N . SER A 1 494 ? 6.536 -8.981 28.709 1.00 97.69 494 SER A N 1
ATOM 3781 C CA . SER A 1 494 ? 7.285 -8.282 27.659 1.00 97.69 494 SER A CA 1
ATOM 3782 C C . SER A 1 494 ? 7.613 -9.228 26.495 1.00 97.69 494 SER A C 1
ATOM 3784 O O . SER A 1 494 ? 7.176 -10.373 26.454 1.00 97.69 494 SER A O 1
ATOM 3786 N N . GLN A 1 495 ? 8.358 -8.734 25.510 1.00 96.12 495 GLN A N 1
ATOM 3787 C CA . GLN A 1 495 ? 8.727 -9.460 24.289 1.00 96.12 495 GLN A CA 1
ATOM 3788 C C . GLN A 1 495 ? 10.086 -10.174 24.374 1.00 96.12 495 GLN A C 1
ATOM 3790 O O . GLN A 1 495 ? 10.690 -10.468 23.336 1.00 96.12 495 GLN A O 1
ATOM 3795 N N . HIS A 1 496 ? 10.625 -10.382 25.580 1.00 95.38 496 HIS A N 1
ATOM 3796 C CA . HIS A 1 496 ? 11.913 -11.050 25.742 1.00 95.38 496 HIS A CA 1
ATOM 3797 C C . HIS A 1 496 ? 11.791 -12.536 25.377 1.00 95.38 496 HIS A C 1
ATOM 3799 O O . HIS A 1 496 ? 10.893 -13.224 25.856 1.00 95.38 496 HIS A O 1
ATOM 3805 N N . MET A 1 497 ? 12.693 -13.020 24.523 1.00 90.38 497 MET A N 1
ATOM 3806 C CA . MET A 1 497 ? 12.724 -14.411 24.068 1.00 90.38 497 MET A CA 1
ATOM 3807 C C . MET A 1 497 ? 14.020 -15.087 24.512 1.00 90.38 497 MET A C 1
ATOM 3809 O O . MET A 1 497 ? 15.078 -14.449 24.515 1.00 90.38 497 MET A O 1
ATOM 3813 N N . HIS A 1 498 ? 13.919 -16.381 24.808 1.00 87.62 498 HIS A N 1
ATOM 3814 C CA . HIS A 1 498 ? 15.038 -17.312 24.941 1.00 87.62 498 HIS A CA 1
ATOM 3815 C C . HIS A 1 498 ? 15.271 -18.030 23.600 1.00 87.62 498 HIS A C 1
ATOM 3817 O O . HIS A 1 498 ? 14.419 -17.993 22.712 1.00 87.62 498 HIS A O 1
ATOM 3823 N N . ASP A 1 499 ? 16.417 -18.700 23.437 1.00 82.38 499 ASP A N 1
ATOM 3824 C CA . ASP A 1 499 ? 16.795 -19.343 22.162 1.00 82.38 499 ASP A CA 1
ATOM 3825 C C . ASP A 1 499 ? 15.784 -20.411 21.680 1.00 82.38 499 ASP A C 1
ATOM 3827 O O . ASP A 1 499 ? 15.699 -20.679 20.483 1.00 82.38 499 ASP A O 1
ATOM 3831 N N . GLU A 1 500 ? 15.015 -21.015 22.596 1.00 84.62 500 GLU A N 1
ATOM 3832 C CA . GLU A 1 500 ? 14.033 -22.079 22.317 1.00 84.62 500 GLU A CA 1
ATOM 3833 C C . GLU A 1 500 ? 12.566 -21.621 22.481 1.00 84.62 500 GLU A C 1
ATOM 3835 O O . GLU A 1 500 ? 11.663 -22.458 22.513 1.00 84.62 500 GLU A O 1
ATOM 3840 N N . SER A 1 501 ? 12.307 -20.310 22.593 1.00 89.19 501 SER A N 1
ATOM 3841 C CA . SER A 1 501 ? 10.950 -19.778 22.778 1.00 89.19 501 SER A CA 1
ATOM 3842 C C . SER A 1 501 ? 10.044 -20.048 21.572 1.00 89.19 501 SER A C 1
ATOM 3844 O O . SER A 1 501 ? 10.385 -19.730 20.432 1.00 89.19 501 SER A O 1
ATOM 3846 N N . ASP A 1 502 ? 8.840 -20.557 21.839 1.00 92.00 502 ASP A N 1
ATOM 3847 C CA . ASP A 1 502 ? 7.767 -20.706 20.851 1.00 92.00 502 ASP A CA 1
ATOM 3848 C C . ASP A 1 502 ? 6.796 -19.521 20.954 1.00 92.00 502 ASP A C 1
ATOM 3850 O O . ASP A 1 502 ? 5.961 -19.441 21.859 1.00 92.00 502 ASP A O 1
ATOM 3854 N N . THR A 1 503 ? 6.921 -18.582 20.014 1.00 92.62 503 THR A N 1
ATOM 3855 C CA . THR A 1 503 ? 6.178 -17.315 20.015 1.00 92.62 503 THR A CA 1
ATOM 3856 C C . THR A 1 503 ? 4.672 -17.485 19.881 1.00 92.62 503 THR A C 1
ATOM 3858 O O . THR A 1 503 ? 3.927 -16.669 20.429 1.00 92.62 503 THR A O 1
ATOM 3861 N N . ASP A 1 504 ? 4.229 -18.510 19.150 1.00 89.56 504 ASP A N 1
ATOM 3862 C CA . ASP A 1 504 ? 2.810 -18.756 18.894 1.00 89.56 504 ASP A CA 1
ATOM 3863 C C . ASP A 1 504 ? 2.181 -19.381 20.143 1.00 89.56 504 ASP A C 1
ATOM 3865 O O . ASP A 1 504 ? 1.170 -18.885 20.636 1.00 89.56 504 ASP A O 1
ATOM 3869 N N . THR A 1 505 ? 2.854 -20.366 20.751 1.00 94.31 505 THR A N 1
ATOM 3870 C CA . THR A 1 505 ? 2.411 -20.981 22.014 1.00 94.31 505 THR A CA 1
ATOM 3871 C C . THR A 1 505 ? 2.285 -19.951 23.147 1.00 94.31 505 THR A C 1
ATOM 3873 O O . THR A 1 505 ? 1.308 -19.973 23.903 1.00 94.31 505 THR A O 1
ATOM 3876 N N . ILE A 1 506 ? 3.243 -19.024 23.275 1.00 96.81 506 ILE A N 1
ATOM 3877 C CA . ILE A 1 506 ? 3.193 -17.963 24.296 1.00 96.81 506 ILE A CA 1
ATOM 3878 C C . ILE A 1 506 ? 2.014 -17.019 24.033 1.00 96.81 506 ILE A C 1
ATOM 3880 O O . ILE A 1 506 ? 1.223 -16.757 24.941 1.00 96.81 506 ILE A O 1
ATOM 3884 N N . ALA A 1 507 ? 1.866 -16.523 22.800 1.00 95.06 507 ALA A N 1
ATOM 3885 C CA . ALA A 1 507 ? 0.789 -15.600 22.447 1.00 95.06 507 ALA A CA 1
ATOM 3886 C C . ALA A 1 507 ? -0.602 -16.238 22.605 1.00 95.06 507 ALA A C 1
ATOM 3888 O O . ALA A 1 507 ? -1.503 -15.596 23.149 1.00 95.06 507 ALA A O 1
ATOM 3889 N N . ASP A 1 508 ? -0.765 -17.508 22.225 1.00 94.19 508 ASP A N 1
ATOM 3890 C CA . ASP A 1 508 ? -1.997 -18.274 22.439 1.00 94.19 508 ASP A CA 1
ATOM 3891 C C . ASP A 1 508 ? -2.308 -18.437 23.929 1.00 94.19 508 ASP A C 1
ATOM 3893 O O . ASP A 1 508 ? -3.456 -18.286 24.351 1.00 94.19 508 ASP A O 1
ATOM 3897 N N . THR A 1 509 ? -1.288 -18.678 24.754 1.00 97.38 509 THR A N 1
ATOM 3898 C CA . THR A 1 509 ? -1.449 -18.769 26.211 1.00 97.38 509 THR A CA 1
ATOM 3899 C C . THR A 1 509 ? -1.935 -17.438 26.801 1.00 97.38 509 THR A C 1
ATOM 3901 O O . THR A 1 509 ? -2.856 -17.425 27.622 1.00 97.38 509 THR A O 1
ATOM 3904 N N . VAL A 1 510 ? -1.383 -16.308 26.344 1.00 97.25 510 VAL A N 1
ATOM 3905 C CA . VAL A 1 510 ? -1.854 -14.966 26.733 1.00 97.25 510 VAL A CA 1
ATOM 3906 C C . VAL A 1 510 ? -3.292 -14.734 26.269 1.00 97.25 510 VAL A C 1
ATOM 3908 O O . VAL A 1 510 ? -4.121 -14.287 27.062 1.00 97.25 510 VAL A O 1
ATOM 3911 N N . LYS A 1 511 ? -3.626 -15.097 25.025 1.00 94.75 511 LYS A N 1
ATOM 3912 C CA . LYS A 1 511 ? -4.987 -14.996 24.480 1.00 94.75 511 LYS A CA 1
ATOM 3913 C C . LYS A 1 511 ? -5.994 -15.792 25.314 1.00 94.75 511 LYS A C 1
ATOM 3915 O O . LYS A 1 511 ? -7.068 -15.285 25.638 1.00 94.75 511 LYS A O 1
ATOM 3920 N N . VAL A 1 512 ? -5.644 -17.020 25.707 1.00 95.12 512 VAL A N 1
ATOM 3921 C CA . VAL A 1 512 ? -6.477 -17.861 26.581 1.00 95.12 512 VAL A CA 1
ATOM 3922 C C . VAL A 1 512 ? -6.676 -17.195 27.940 1.00 95.12 512 VAL A C 1
ATOM 3924 O O . VAL A 1 512 ? -7.814 -17.096 28.397 1.00 95.12 512 VAL A O 1
ATOM 3927 N N . ALA A 1 513 ? -5.618 -16.677 28.561 1.00 95.81 513 ALA A N 1
ATOM 3928 C CA . ALA A 1 513 ? -5.723 -15.985 29.843 1.00 95.81 513 ALA A CA 1
ATOM 3929 C C . ALA A 1 513 ? -6.617 -14.736 29.767 1.00 95.81 513 ALA A C 1
ATOM 3931 O O . ALA A 1 513 ? -7.488 -14.547 30.618 1.00 95.81 513 ALA A O 1
ATOM 3932 N N . MET A 1 514 ? -6.486 -13.935 28.706 1.00 95.38 514 MET A N 1
ATOM 3933 C CA . MET A 1 514 ? -7.374 -12.797 28.454 1.00 95.38 514 MET A CA 1
ATOM 3934 C C . MET A 1 514 ? -8.834 -13.238 28.276 1.00 95.38 514 MET A C 1
ATOM 3936 O O . MET A 1 514 ? -9.737 -12.632 28.847 1.00 95.38 514 MET A O 1
ATOM 3940 N N . SER A 1 515 ? -9.083 -14.346 27.570 1.00 93.12 515 SER A N 1
ATOM 3941 C CA . SER A 1 515 ? -10.438 -14.909 27.428 1.00 93.12 515 SER A CA 1
ATOM 3942 C C . SER A 1 515 ? -11.042 -15.415 28.748 1.00 93.12 515 SER A C 1
ATOM 3944 O O . SER A 1 515 ? -12.258 -15.554 28.864 1.00 93.12 515 SER A O 1
ATOM 3946 N N . GLN A 1 516 ? -10.204 -15.673 29.756 1.00 93.94 516 GLN A N 1
ATOM 3947 C CA . GLN A 1 516 ? -10.609 -16.036 31.117 1.00 93.94 516 GLN A CA 1
ATOM 3948 C C . GLN A 1 516 ? -10.753 -14.814 32.040 1.00 93.94 516 GLN A C 1
ATOM 3950 O O . GLN A 1 516 ? -11.024 -14.973 33.230 1.00 93.94 516 GLN A O 1
ATOM 3955 N N . GLY A 1 517 ? -10.584 -13.599 31.510 1.00 95.31 517 GLY A N 1
ATOM 3956 C CA . GLY A 1 517 ? -10.696 -12.354 32.265 1.00 95.31 517 GLY A CA 1
ATOM 3957 C C . GLY A 1 517 ? -9.415 -11.932 32.990 1.00 95.31 517 GLY A C 1
ATOM 3958 O O . GLY A 1 517 ? -9.462 -10.964 33.744 1.00 95.31 517 GLY A O 1
ATOM 3959 N N . ILE A 1 518 ? -8.276 -12.606 32.775 1.00 97.56 518 ILE A N 1
ATOM 3960 C CA . ILE A 1 518 ? -6.994 -12.193 33.368 1.00 97.56 518 ILE A CA 1
ATOM 3961 C C . ILE A 1 518 ? -6.512 -10.926 32.639 1.00 97.56 518 ILE A C 1
ATOM 3963 O O . ILE A 1 518 ? -6.327 -10.957 31.415 1.00 97.56 518 ILE A O 1
ATOM 3967 N N . PRO A 1 519 ? -6.318 -9.799 33.348 1.00 98.12 519 PRO A N 1
ATOM 3968 C CA . PRO A 1 519 ? -5.861 -8.567 32.727 1.00 98.12 519 PRO A CA 1
ATOM 3969 C C . PRO A 1 519 ? -4.355 -8.608 32.444 1.00 98.12 519 PRO A C 1
ATOM 3971 O O . PRO A 1 519 ? -3.600 -9.320 33.114 1.00 98.12 519 PRO A O 1
ATOM 3974 N N . VAL A 1 520 ? -3.910 -7.818 31.463 1.00 98.62 520 VAL A N 1
ATOM 3975 C CA . VAL A 1 520 ? -2.518 -7.832 30.984 1.00 98.62 520 VAL A CA 1
ATOM 3976 C C . VAL A 1 520 ? -1.895 -6.437 30.995 1.00 98.62 520 VAL A C 1
ATOM 3978 O O . VAL A 1 520 ? -2.414 -5.501 30.393 1.00 98.62 520 VAL A O 1
ATOM 3981 N N . LEU A 1 521 ? -0.733 -6.302 31.629 1.00 98.69 521 LEU A N 1
ATOM 3982 C CA . LEU A 1 521 ? 0.159 -5.157 31.473 1.00 98.69 521 LEU A CA 1
ATOM 3983 C C . LEU A 1 521 ? 1.356 -5.576 30.617 1.00 98.69 521 LEU A C 1
ATOM 3985 O O . LEU A 1 521 ? 2.276 -6.242 31.091 1.00 98.69 521 LEU A O 1
ATOM 3989 N N . TYR A 1 522 ? 1.352 -5.159 29.357 1.00 98.69 522 TYR A N 1
ATOM 3990 C CA . TYR A 1 522 ? 2.487 -5.322 28.466 1.00 98.69 522 TYR A CA 1
ATOM 3991 C C . TYR A 1 522 ? 3.429 -4.119 28.586 1.00 98.69 522 TYR A C 1
ATOM 3993 O O . TYR A 1 522 ? 3.011 -2.972 28.409 1.00 98.69 522 TYR A O 1
ATOM 4001 N N . MET A 1 523 ? 4.714 -4.371 28.826 1.00 98.38 523 MET A N 1
ATOM 4002 C CA . MET A 1 523 ? 5.759 -3.342 28.807 1.00 98.38 523 MET A CA 1
ATOM 4003 C C . MET A 1 523 ? 6.828 -3.708 27.793 1.00 98.38 523 MET A C 1
ATOM 4005 O O . MET A 1 523 ? 7.493 -4.732 27.920 1.00 98.38 523 MET A O 1
ATOM 4009 N N . HIS A 1 524 ? 6.997 -2.876 26.775 1.00 97.69 524 HIS A N 1
ATOM 4010 C CA . HIS A 1 524 ? 7.914 -3.153 25.680 1.00 97.69 524 HIS A CA 1
ATOM 4011 C C . HIS A 1 524 ? 9.391 -3.083 26.123 1.00 97.69 524 HIS A C 1
ATOM 4013 O O . HIS A 1 524 ? 9.755 -2.271 26.978 1.00 97.69 524 HIS A O 1
ATOM 4019 N N . LEU A 1 525 ? 10.236 -3.945 25.546 1.00 96.12 525 LEU A N 1
ATOM 4020 C CA . LEU A 1 525 ? 11.622 -4.140 25.990 1.00 96.12 525 LEU A CA 1
ATOM 4021 C C . LEU A 1 525 ? 12.547 -2.978 25.582 1.00 96.12 525 LEU A C 1
ATOM 4023 O O . LEU A 1 525 ? 13.126 -2.336 26.459 1.00 96.12 525 LEU A O 1
ATOM 4027 N N . ASP A 1 526 ? 12.684 -2.701 24.283 1.00 93.88 526 ASP A N 1
ATOM 4028 C CA . ASP A 1 526 ? 13.629 -1.725 23.715 1.00 93.88 526 ASP A CA 1
ATOM 4029 C C . ASP A 1 526 ? 13.018 -0.942 22.530 1.00 93.88 526 ASP A C 1
ATOM 4031 O O . ASP A 1 526 ? 11.816 -0.726 22.494 1.00 93.88 526 ASP A O 1
ATOM 4035 N N . GLY A 1 527 ? 13.813 -0.416 21.592 1.00 93.12 527 GLY A N 1
ATOM 4036 C CA . GLY A 1 527 ? 13.280 0.282 20.409 1.00 93.12 527 GLY A CA 1
ATOM 4037 C C . GLY A 1 527 ? 12.804 -0.633 19.270 1.00 93.12 527 GLY A C 1
ATOM 4038 O O . GLY A 1 527 ? 12.088 -0.190 18.361 1.00 93.12 527 GLY A O 1
ATOM 4039 N N . GLY A 1 528 ? 13.215 -1.903 19.296 1.00 93.81 528 GLY A N 1
ATOM 4040 C CA . GLY A 1 528 ? 12.965 -2.880 18.244 1.00 93.81 528 GLY A CA 1
ATOM 4041 C C . GLY A 1 528 ? 11.772 -3.780 18.548 1.00 93.81 528 GLY A C 1
ATOM 4042 O O . GLY A 1 528 ? 11.313 -3.886 19.677 1.00 93.81 528 GLY A O 1
ATOM 4043 N N . ILE A 1 529 ? 11.275 -4.483 17.531 1.00 93.25 529 ILE A N 1
ATOM 4044 C CA . ILE A 1 529 ? 10.194 -5.461 17.695 1.00 93.25 529 ILE A CA 1
ATOM 4045 C C . ILE A 1 529 ? 10.684 -6.880 17.390 1.00 93.25 529 ILE A C 1
ATOM 4047 O O . ILE A 1 529 ? 11.200 -7.149 16.299 1.00 93.25 529 ILE A O 1
ATOM 4051 N N . THR A 1 530 ? 10.524 -7.789 18.355 1.00 93.06 530 THR A N 1
ATOM 4052 C CA . THR A 1 530 ? 10.824 -9.222 18.190 1.00 93.06 530 THR A CA 1
ATOM 4053 C C . THR A 1 530 ? 9.632 -9.957 17.570 1.00 93.06 530 THR A C 1
ATOM 4055 O O . THR A 1 530 ? 8.543 -9.395 17.459 1.00 93.06 530 THR A O 1
ATOM 4058 N N . GLU A 1 531 ? 9.803 -11.218 17.156 1.00 89.12 531 GLU A N 1
ATOM 4059 C CA . GLU A 1 531 ? 8.671 -12.015 16.652 1.00 89.12 531 GLU A CA 1
ATOM 4060 C C . GLU A 1 531 ? 7.595 -12.215 17.734 1.00 89.12 531 GLU A C 1
ATOM 4062 O O . GLU A 1 531 ? 6.419 -12.013 17.444 1.00 89.12 531 GLU A O 1
ATOM 4067 N N . LEU A 1 532 ? 7.990 -12.468 18.993 1.00 94.25 532 LEU A N 1
ATOM 4068 C CA . LEU A 1 532 ? 7.059 -12.501 20.129 1.00 94.25 532 LEU A CA 1
ATOM 4069 C C . LEU A 1 532 ? 6.336 -11.158 20.318 1.00 94.25 532 LEU A C 1
ATOM 4071 O O . LEU A 1 532 ? 5.136 -11.126 20.567 1.00 94.25 532 LEU A O 1
ATOM 4075 N N . GLY A 1 533 ? 7.044 -10.035 20.168 1.00 94.94 533 GLY A N 1
ATOM 4076 C CA . GLY A 1 533 ? 6.427 -8.709 20.212 1.00 94.94 533 GLY A CA 1
ATOM 4077 C C . GLY A 1 533 ? 5.338 -8.538 19.151 1.00 94.94 533 GLY A C 1
ATOM 4078 O O . GLY A 1 533 ? 4.256 -8.047 19.464 1.00 94.94 533 GLY A O 1
ATOM 4079 N N . ARG A 1 534 ? 5.581 -9.000 17.913 1.00 90.62 534 ARG A N 1
ATOM 4080 C CA . ARG A 1 534 ? 4.582 -8.964 16.825 1.00 90.62 534 ARG A CA 1
ATOM 4081 C C . ARG A 1 534 ? 3.366 -9.835 17.134 1.00 90.62 534 ARG A C 1
ATOM 4083 O O . ARG A 1 534 ? 2.241 -9.377 16.935 1.00 90.62 534 ARG A O 1
ATOM 4090 N N . THR A 1 535 ? 3.571 -11.062 17.619 1.00 90.75 535 THR A N 1
ATOM 4091 C CA . THR A 1 535 ? 2.460 -11.976 17.927 1.00 90.75 535 THR A CA 1
ATOM 4092 C C . THR A 1 535 ? 1.642 -11.488 19.123 1.00 90.75 535 THR A C 1
ATOM 4094 O O . THR A 1 535 ? 0.414 -11.519 19.061 1.00 90.75 535 THR A O 1
ATOM 4097 N N . LEU A 1 536 ? 2.273 -10.937 20.165 1.00 95.75 536 LEU A N 1
ATOM 4098 C CA . LEU A 1 536 ? 1.572 -10.333 21.305 1.00 95.75 536 LEU A CA 1
ATOM 4099 C C . LEU A 1 536 ? 0.806 -9.063 20.918 1.00 95.75 536 LEU A C 1
ATOM 4101 O O . LEU A 1 536 ? -0.348 -8.907 21.304 1.00 95.75 536 LEU A O 1
ATOM 4105 N N . PHE A 1 537 ? 1.399 -8.177 20.114 1.00 94.88 537 PHE A N 1
ATOM 4106 C CA . PHE A 1 537 ? 0.735 -6.962 19.622 1.00 94.88 537 PHE A CA 1
ATOM 4107 C C . PHE A 1 537 ? -0.581 -7.258 18.892 1.00 94.88 537 PHE A C 1
ATOM 4109 O O . PHE A 1 537 ? -1.556 -6.525 19.078 1.00 94.88 537 PHE A O 1
ATOM 4116 N N . SER A 1 538 ? -0.649 -8.376 18.159 1.00 88.88 538 SER A N 1
ATOM 4117 C CA . SER A 1 538 ? -1.894 -8.826 17.528 1.00 88.88 538 SER A CA 1
ATOM 4118 C C . SER A 1 538 ? -3.002 -9.161 18.537 1.00 88.88 538 SER A C 1
ATOM 4120 O O . SER A 1 538 ? -4.159 -8.855 18.272 1.00 88.88 538 SER A O 1
ATOM 4122 N N . GLN A 1 539 ? -2.667 -9.677 19.728 1.00 91.25 539 GLN A N 1
ATOM 4123 C CA . GLN A 1 539 ? -3.653 -9.966 20.784 1.00 91.25 539 GLN A CA 1
ATOM 4124 C C . GLN A 1 539 ? -4.240 -8.690 21.401 1.00 91.25 539 GLN A C 1
ATOM 4126 O O . GLN A 1 539 ? -5.352 -8.697 21.922 1.00 91.25 539 GLN A O 1
ATOM 4131 N N . PHE A 1 540 ? -3.498 -7.583 21.329 1.00 93.88 540 PHE A N 1
ATOM 4132 C CA . PHE A 1 540 ? -3.897 -6.285 21.874 1.00 93.88 540 PHE A CA 1
ATOM 4133 C C . PHE A 1 540 ? -4.484 -5.340 20.817 1.00 93.88 540 PHE A C 1
ATOM 4135 O O . PHE A 1 540 ? -4.870 -4.217 21.154 1.00 93.88 540 PHE A O 1
ATOM 4142 N N . ASN A 1 541 ? -4.540 -5.752 19.546 1.00 91.62 541 ASN A N 1
ATOM 4143 C CA . ASN A 1 541 ? -4.883 -4.889 18.410 1.00 91.62 541 ASN A CA 1
ATOM 4144 C C . ASN A 1 541 ? -4.005 -3.621 18.347 1.00 91.62 541 ASN A C 1
ATOM 4146 O O . ASN A 1 541 ? -4.489 -2.525 18.058 1.00 91.62 541 ASN A O 1
ATOM 4150 N N . VAL A 1 542 ? -2.716 -3.748 18.671 1.00 93.62 542 VAL A N 1
ATOM 4151 C CA . VAL A 1 542 ? -1.732 -2.654 18.627 1.00 93.62 542 VAL A CA 1
ATOM 4152 C C . VAL A 1 542 ? -0.765 -2.898 17.479 1.00 93.62 542 VAL A C 1
ATOM 4154 O O . VAL A 1 542 ? -0.394 -4.034 17.205 1.00 93.62 542 VAL A O 1
ATOM 4157 N N . SER A 1 543 ? -0.331 -1.834 16.811 1.00 92.00 543 SER A N 1
ATOM 4158 C CA . SER A 1 543 ? 0.715 -1.905 15.792 1.00 92.00 543 SER A CA 1
ATOM 4159 C C . SER A 1 543 ? 1.992 -1.207 16.251 1.00 92.00 543 SER A C 1
ATOM 4161 O O . SER A 1 543 ? 1.961 -0.205 16.964 1.00 92.00 543 SER A O 1
ATOM 4163 N N . TYR A 1 544 ? 3.134 -1.735 15.816 1.00 93.88 544 TYR A N 1
ATOM 4164 C CA . TYR A 1 544 ? 4.418 -1.050 15.944 1.00 93.88 544 TYR A CA 1
ATOM 4165 C C . TYR A 1 544 ? 4.465 0.128 14.978 1.00 93.88 544 TYR A C 1
ATOM 4167 O O . TYR A 1 544 ? 4.211 -0.052 13.786 1.00 93.88 544 TYR A O 1
ATOM 4175 N N . GLN A 1 545 ? 4.830 1.310 15.471 1.00 92.00 545 GLN A N 1
ATOM 4176 C CA . GLN A 1 545 ? 4.991 2.485 14.627 1.00 92.00 545 GLN A CA 1
ATOM 4177 C C . GLN A 1 545 ? 6.468 2.808 14.415 1.00 92.00 545 GLN A C 1
ATOM 4179 O O . GLN A 1 545 ? 6.957 2.655 13.296 1.00 92.00 545 GLN A O 1
ATOM 4184 N N . TRP A 1 546 ? 7.187 3.234 15.461 1.00 93.75 546 TRP A N 1
ATOM 4185 C CA . TRP A 1 546 ? 8.569 3.724 15.349 1.00 93.75 546 TRP A CA 1
ATOM 4186 C C . TRP A 1 546 ? 9.496 3.203 16.447 1.00 93.75 546 TRP A C 1
ATOM 4188 O O . TRP A 1 546 ? 9.079 2.960 17.577 1.00 93.75 546 TRP A O 1
ATOM 4198 N N . ASP A 1 547 ? 10.785 3.155 16.120 1.00 96.19 547 ASP A N 1
ATOM 4199 C CA . ASP A 1 547 ? 11.879 3.104 17.087 1.00 96.19 547 ASP A CA 1
ATOM 4200 C C . ASP A 1 547 ? 12.148 4.523 17.622 1.00 96.19 547 ASP A C 1
ATOM 4202 O O . ASP A 1 547 ? 12.283 5.484 16.849 1.00 96.19 547 ASP A O 1
ATOM 4206 N N . ASN A 1 548 ? 12.253 4.676 18.944 1.00 97.06 548 ASN A N 1
ATOM 4207 C CA . ASN A 1 548 ? 12.581 5.949 19.575 1.00 97.06 548 ASN A CA 1
ATOM 4208 C C . ASN A 1 548 ? 14.090 6.273 19.581 1.00 97.06 548 ASN A C 1
ATOM 4210 O O . ASN A 1 548 ? 14.471 7.351 20.052 1.00 97.06 548 ASN A O 1
ATOM 4214 N N . TYR A 1 549 ? 14.956 5.416 19.023 1.00 95.62 549 TYR A N 1
ATOM 4215 C CA . TYR A 1 549 ? 16.416 5.552 19.066 1.00 95.62 549 TYR A CA 1
ATOM 4216 C C . TYR A 1 549 ? 16.911 6.930 18.597 1.00 95.62 549 TYR A C 1
ATOM 4218 O O . TYR A 1 549 ? 17.687 7.618 19.272 1.00 95.62 549 TYR A O 1
ATOM 4226 N N . TRP A 1 550 ? 16.410 7.363 17.436 1.00 94.69 550 TRP A N 1
ATOM 4227 C CA . TRP A 1 550 ? 16.799 8.619 16.787 1.00 94.69 550 TRP A CA 1
ATOM 4228 C C . TRP A 1 550 ? 15.897 9.804 17.134 1.00 94.69 550 TRP A C 1
ATOM 4230 O O . TRP A 1 550 ? 16.264 10.938 16.836 1.00 94.69 550 TRP A O 1
ATOM 4240 N N . LYS A 1 551 ? 14.715 9.564 17.713 1.00 95.44 551 LYS A N 1
ATOM 4241 C CA . LYS A 1 551 ? 13.713 10.609 17.985 1.00 95.44 551 LYS A CA 1
ATOM 4242 C C . LYS A 1 551 ? 13.758 11.090 19.431 1.00 95.44 551 LYS A C 1
ATOM 4244 O O . LYS A 1 551 ? 13.604 12.285 19.667 1.00 95.44 551 LYS A O 1
ATOM 4249 N N . LYS A 1 552 ? 14.038 10.184 20.375 1.00 96.25 552 LYS A N 1
ATOM 4250 C CA . LYS A 1 552 ? 14.165 10.464 21.814 1.00 96.25 552 LYS A CA 1
ATOM 4251 C C . LYS A 1 552 ? 12.962 11.229 22.370 1.00 96.25 552 LYS A C 1
ATOM 4253 O O . LYS A 1 552 ? 13.119 12.187 23.130 1.00 96.25 552 LYS A O 1
ATOM 4258 N N . LEU A 1 553 ? 11.775 10.818 21.938 1.00 98.25 553 LEU A N 1
ATOM 4259 C CA . LEU A 1 553 ? 10.491 11.343 22.372 1.00 98.25 553 LEU A CA 1
ATOM 4260 C C . LEU A 1 553 ? 10.232 10.979 23.829 1.00 98.25 553 LEU A C 1
ATOM 4262 O O . LEU A 1 553 ? 10.674 9.932 24.308 1.00 98.25 553 LEU A O 1
ATOM 4266 N N . LYS A 1 554 ? 9.539 11.871 24.530 1.00 98.06 554 LYS A N 1
ATOM 4267 C CA . LYS A 1 554 ? 9.213 11.758 25.951 1.00 98.06 554 LYS A CA 1
ATOM 4268 C C . LYS A 1 554 ? 7.911 12.494 26.266 1.00 98.06 554 LYS A C 1
ATOM 4270 O O . LYS A 1 554 ? 7.412 13.272 25.449 1.00 98.06 554 LYS A O 1
ATOM 4275 N N . LEU A 1 555 ? 7.398 12.276 27.471 1.00 98.25 555 LEU A N 1
ATOM 4276 C CA . LEU A 1 555 ? 6.339 13.087 28.057 1.00 98.25 555 LEU A CA 1
ATOM 4277 C C . LEU A 1 555 ? 6.976 14.130 28.970 1.00 98.25 555 LEU A C 1
ATOM 4279 O O . LEU A 1 555 ? 7.832 13.798 29.795 1.00 98.25 555 LEU A O 1
ATOM 4283 N N . SER A 1 556 ? 6.568 15.384 28.813 1.00 97.44 556 SER A N 1
ATOM 4284 C CA . SER A 1 556 ? 6.944 16.469 29.713 1.00 97.44 556 SER A CA 1
ATOM 4285 C C . SER A 1 556 ? 5.737 17.353 29.982 1.00 97.44 556 SER A C 1
ATOM 4287 O O . SER A 1 556 ? 5.162 17.892 29.038 1.00 97.44 556 SER A O 1
ATOM 4289 N N . ALA A 1 557 ? 5.357 17.495 31.252 1.00 96.75 557 ALA A N 1
ATOM 4290 C CA . ALA A 1 557 ? 4.152 18.205 31.673 1.00 96.75 557 ALA A CA 1
ATOM 4291 C C . ALA A 1 557 ? 2.911 17.790 30.856 1.00 96.75 557 ALA A C 1
ATOM 4293 O O . ALA A 1 557 ? 2.136 18.633 30.409 1.00 96.75 557 ALA A O 1
ATOM 4294 N N . PHE A 1 558 ? 2.770 16.488 30.586 1.00 97.12 558 PHE A N 1
ATOM 4295 C CA . PHE A 1 558 ? 1.674 15.965 29.777 1.00 97.12 558 PHE A CA 1
ATOM 4296 C C . PHE A 1 558 ? 0.340 16.152 30.508 1.00 97.12 558 PHE A C 1
ATOM 4298 O O . PHE A 1 558 ? 0.185 15.703 31.648 1.00 97.12 558 PHE A O 1
ATOM 4305 N N . ASP A 1 559 ? -0.601 16.807 29.826 1.00 96.06 559 ASP A N 1
ATOM 4306 C CA . ASP A 1 559 ? -1.949 17.109 30.300 1.00 96.06 559 ASP A CA 1
ATOM 4307 C C . ASP A 1 559 ? -2.980 16.366 29.427 1.00 96.06 559 ASP A C 1
ATOM 4309 O O . ASP A 1 559 ? -3.175 16.734 28.264 1.00 96.06 559 ASP A O 1
ATOM 4313 N N . PRO A 1 560 ? -3.658 15.332 29.960 1.00 93.25 560 PRO A N 1
ATOM 4314 C CA . PRO A 1 560 ? -4.601 14.519 29.200 1.00 93.25 560 PRO A CA 1
ATOM 4315 C C . PRO A 1 560 ? -5.906 15.262 28.891 1.00 93.25 560 PRO A C 1
ATOM 4317 O O . PRO A 1 560 ? -6.636 14.849 27.994 1.00 93.25 560 PRO A O 1
ATOM 4320 N N . THR A 1 561 ? -6.227 16.357 29.595 1.00 91.06 561 THR A N 1
ATOM 4321 C CA . THR A 1 561 ? -7.510 17.065 29.415 1.00 91.06 561 THR A CA 1
ATOM 4322 C C . THR A 1 561 ? -7.654 17.692 28.029 1.00 91.06 561 THR A C 1
ATOM 4324 O O . THR A 1 561 ? -8.768 17.930 27.571 1.00 91.06 561 THR A O 1
ATOM 4327 N N . GLN A 1 562 ? -6.536 17.912 27.335 1.00 80.88 562 GLN A N 1
ATOM 4328 C CA . GLN A 1 562 ? -6.510 18.492 25.992 1.00 80.88 562 GLN A CA 1
ATOM 4329 C C . GLN A 1 562 ? -6.783 17.462 24.889 1.00 80.88 562 GLN A C 1
ATOM 4331 O O . GLN A 1 562 ? -7.141 17.845 23.779 1.00 80.88 562 GLN A O 1
ATOM 4336 N N . SER A 1 563 ? -6.620 16.168 25.177 1.00 80.69 563 SER A N 1
ATOM 4337 C CA . SER A 1 563 ? -6.637 15.098 24.169 1.00 80.69 563 SER A CA 1
ATOM 4338 C C . SER A 1 563 ? -7.523 13.903 24.532 1.00 80.69 563 SER A C 1
ATOM 4340 O O . SER A 1 563 ? -7.615 12.952 23.759 1.00 80.69 563 SER A O 1
ATOM 4342 N N . ILE A 1 564 ? -8.221 13.942 25.673 1.00 85.56 564 ILE A N 1
ATOM 4343 C CA . ILE A 1 564 ? -8.967 12.796 26.217 1.00 85.56 564 ILE A CA 1
ATOM 4344 C C . ILE A 1 564 ? -10.031 12.218 25.262 1.00 85.56 564 ILE A C 1
ATOM 4346 O O . ILE A 1 564 ? -10.228 11.000 25.241 1.00 85.56 564 ILE A O 1
ATOM 4350 N N . GLN A 1 565 ? -10.657 13.065 24.439 1.00 84.12 565 GLN A N 1
ATOM 4351 C CA . GLN A 1 565 ? -11.648 12.711 23.406 1.00 84.12 565 GLN A CA 1
ATOM 4352 C C . GLN A 1 565 ? -11.188 13.112 21.993 1.00 84.12 565 GLN A C 1
ATOM 4354 O O . GLN A 1 565 ? -12.014 13.322 21.102 1.00 84.12 565 GLN A O 1
ATOM 4359 N N . ALA A 1 566 ? -9.880 13.282 21.783 1.00 84.56 566 ALA A N 1
ATOM 4360 C CA . ALA A 1 566 ? -9.357 13.607 20.462 1.00 84.56 566 ALA A CA 1
ATOM 4361 C C . ALA A 1 566 ? -9.597 12.442 19.490 1.00 84.56 566 ALA A C 1
ATOM 4363 O O . ALA A 1 566 ? -9.311 11.285 19.801 1.00 84.56 566 ALA A O 1
ATOM 4364 N N . VAL A 1 567 ? -10.109 12.766 18.305 1.00 88.19 567 VAL A N 1
ATOM 4365 C CA . VAL A 1 567 ? -10.204 11.830 17.182 1.00 88.19 567 VAL A CA 1
ATOM 4366 C C . VAL A 1 567 ? -8.870 11.873 16.424 1.00 88.19 567 VAL A C 1
ATOM 4368 O O . VAL A 1 567 ? -8.378 12.975 16.164 1.00 88.19 567 VAL A O 1
ATOM 4371 N N . PRO A 1 568 ? -8.251 10.723 16.089 1.00 90.25 568 PRO A N 1
ATOM 4372 C CA . PRO A 1 568 ? -7.025 10.706 15.294 1.00 90.25 568 PRO A CA 1
ATOM 4373 C C . PRO A 1 568 ? -7.214 11.413 13.948 1.00 90.25 568 PRO A C 1
ATOM 4375 O O . PRO A 1 568 ? -8.283 11.312 13.344 1.00 90.25 568 PRO A O 1
ATOM 4378 N N . ALA A 1 569 ? -6.173 12.092 13.461 1.00 91.25 569 ALA A N 1
ATOM 4379 C CA . ALA A 1 569 ? -6.249 12.908 12.248 1.00 91.25 569 ALA A CA 1
ATOM 4380 C C . ALA A 1 569 ? -6.742 12.104 11.034 1.00 91.25 569 ALA A C 1
ATOM 4382 O O . ALA A 1 569 ? -7.593 12.580 10.287 1.00 91.25 569 ALA A O 1
ATOM 4383 N N . GLU A 1 570 ? -6.275 10.865 10.891 1.00 93.50 570 GLU A N 1
ATOM 4384 C CA . GLU A 1 570 ? -6.664 9.951 9.818 1.00 93.50 570 GLU A CA 1
ATOM 4385 C C . GLU A 1 570 ? -8.160 9.601 9.878 1.00 93.50 570 GLU A C 1
ATOM 4387 O O . GLU A 1 570 ? -8.823 9.505 8.849 1.00 93.50 570 GLU A O 1
ATOM 4392 N N . ILE A 1 571 ? -8.725 9.459 11.082 1.00 96.12 571 ILE A N 1
ATOM 4393 C CA . ILE A 1 571 ? -10.157 9.191 11.270 1.00 96.12 571 ILE A CA 1
ATOM 4394 C C . ILE A 1 571 ? -10.984 10.448 11.001 1.00 96.12 571 ILE A C 1
ATOM 4396 O O . ILE A 1 571 ? -12.030 10.355 10.364 1.00 96.12 571 ILE A O 1
ATOM 4400 N N . SER A 1 572 ? -10.512 11.625 11.421 1.00 96.31 572 SER A N 1
ATOM 4401 C CA . SER A 1 572 ? -11.164 12.894 11.082 1.00 96.31 572 SER A CA 1
ATOM 4402 C C . SER A 1 572 ? -11.186 13.137 9.571 1.00 96.31 572 SER A C 1
ATOM 4404 O O . SER A 1 572 ? -12.210 13.557 9.049 1.00 96.31 572 SER A O 1
ATOM 4406 N N . GLN A 1 573 ? -10.105 12.815 8.855 1.00 98.31 573 GLN A N 1
ATOM 4407 C CA . GLN A 1 573 ? -10.044 12.905 7.390 1.00 98.31 573 GLN A CA 1
ATOM 4408 C C . GLN A 1 573 ? -11.036 11.949 6.712 1.00 98.31 573 GLN A C 1
ATOM 4410 O O . GLN A 1 573 ? -11.718 12.339 5.764 1.00 98.31 573 GLN A O 1
ATOM 4415 N N . ILE A 1 574 ? -11.167 10.715 7.219 1.00 98.69 574 ILE A N 1
ATOM 4416 C CA . ILE A 1 574 ? -12.205 9.776 6.764 1.00 98.69 574 ILE A CA 1
ATOM 4417 C C . ILE A 1 574 ? -13.595 10.366 7.021 1.00 98.69 574 ILE A C 1
ATOM 4419 O O . ILE A 1 574 ? -14.426 10.369 6.119 1.00 98.69 574 ILE A O 1
ATOM 4423 N N . GLN A 1 575 ? -13.845 10.898 8.218 1.00 98.25 575 GLN A N 1
ATOM 4424 C CA . GLN A 1 575 ? -15.135 11.483 8.575 1.00 98.25 575 GLN A CA 1
ATOM 4425 C C . GLN A 1 575 ? -15.500 12.674 7.679 1.00 98.25 575 GLN A C 1
ATOM 4427 O O . GLN A 1 575 ? -16.637 12.748 7.225 1.00 98.25 575 GLN A O 1
ATOM 4432 N N . THR A 1 576 ? -14.552 13.568 7.374 1.00 98.50 576 THR A N 1
ATOM 4433 C CA . THR A 1 576 ? -14.754 14.681 6.430 1.00 98.50 576 THR A CA 1
ATOM 4434 C C . THR A 1 576 ? -15.224 14.170 5.070 1.00 98.50 576 THR A C 1
ATOM 4436 O O . THR A 1 576 ? -16.260 14.607 4.575 1.00 98.50 576 THR A O 1
ATOM 4439 N N . MET A 1 577 ? -14.516 13.192 4.502 1.00 98.69 577 MET A N 1
ATOM 4440 C CA . MET A 1 577 ? -14.879 12.602 3.214 1.00 98.69 577 MET A CA 1
ATOM 4441 C C . MET A 1 577 ? -16.266 11.935 3.249 1.00 98.69 577 MET A C 1
ATOM 4443 O O . MET A 1 577 ? -17.068 12.107 2.333 1.00 98.69 577 MET A O 1
ATOM 4447 N N . LEU A 1 578 ? -16.579 11.187 4.311 1.00 98.62 578 LEU A N 1
ATOM 4448 C CA . LEU A 1 578 ? -17.881 10.529 4.462 1.00 98.62 578 LEU A CA 1
ATOM 4449 C C . LEU A 1 578 ? -19.031 11.535 4.630 1.00 98.62 578 LEU A C 1
ATOM 4451 O O . LEU A 1 578 ? -20.095 11.321 4.058 1.00 98.62 578 LEU A O 1
ATOM 4455 N N . ASN A 1 579 ? -18.818 12.645 5.342 1.00 98.31 579 ASN A N 1
ATOM 4456 C CA . ASN A 1 579 ? -19.811 13.716 5.466 1.00 98.31 579 ASN A CA 1
ATOM 4457 C C . ASN A 1 579 ? -20.137 14.351 4.106 1.00 98.31 579 ASN A C 1
ATOM 4459 O O . ASN A 1 579 ? -21.294 14.658 3.841 1.00 98.31 579 ASN A O 1
ATOM 4463 N N . HIS A 1 580 ? -19.146 14.508 3.223 1.00 98.38 580 HIS A N 1
ATOM 4464 C CA . HIS A 1 580 ? -19.391 14.968 1.852 1.00 98.38 580 HIS A CA 1
ATOM 4465 C C . HIS A 1 580 ? -20.169 13.943 1.013 1.00 98.38 580 HIS A C 1
ATOM 4467 O O . HIS A 1 580 ? -20.997 14.318 0.183 1.00 98.38 580 HIS A O 1
ATOM 4473 N N . PHE A 1 581 ? -19.955 12.639 1.229 1.00 98.12 581 PHE A N 1
ATOM 4474 C CA . PHE A 1 581 ? -20.789 11.612 0.596 1.00 98.12 581 PHE A CA 1
ATOM 4475 C C . PHE A 1 581 ? -22.233 11.616 1.095 1.00 98.12 581 PHE A C 1
ATOM 4477 O O . PHE A 1 581 ? -23.119 11.329 0.294 1.00 98.12 581 PHE A O 1
ATOM 4484 N N . ASP A 1 582 ? -22.453 11.925 2.373 1.00 96.94 582 ASP A N 1
ATOM 4485 C CA . ASP A 1 582 ? -23.786 12.032 2.977 1.00 96.94 582 ASP A CA 1
ATOM 4486 C C . ASP A 1 582 ? -24.525 13.286 2.480 1.00 96.94 582 ASP A C 1
ATOM 4488 O O . ASP A 1 582 ? -25.678 13.225 2.057 1.00 96.94 582 ASP A O 1
ATOM 4492 N N . ALA A 1 583 ? -23.824 14.421 2.429 1.00 96.56 583 ALA A N 1
ATOM 4493 C CA . ALA A 1 583 ? -24.362 15.681 1.920 1.00 96.56 583 ALA A CA 1
ATOM 4494 C C . ALA A 1 583 ? -24.500 15.728 0.385 1.00 96.56 583 ALA A C 1
ATOM 4496 O O . ALA A 1 583 ? -25.218 16.585 -0.137 1.00 96.56 583 ALA A O 1
ATOM 4497 N N . GLU A 1 584 ? -23.808 14.833 -0.328 1.00 95.94 584 GLU A N 1
ATOM 4498 C CA . GLU A 1 584 ? -23.680 14.793 -1.791 1.00 95.94 584 GLU A CA 1
ATOM 4499 C C . GLU A 1 584 ? -23.246 16.136 -2.408 1.00 95.94 584 GLU A C 1
ATOM 4501 O O . GLU A 1 584 ? -23.731 16.536 -3.469 1.00 95.94 584 GLU A O 1
ATOM 4506 N N . ASP A 1 585 ? -22.324 16.841 -1.751 1.00 96.12 585 ASP A N 1
ATOM 4507 C CA . ASP A 1 585 ? -22.017 18.253 -2.014 1.00 96.12 585 ASP A CA 1
ATOM 4508 C C . ASP A 1 585 ? -20.618 18.520 -2.600 1.00 96.12 585 ASP A C 1
ATOM 4510 O O . ASP A 1 585 ? -20.197 19.678 -2.677 1.00 96.12 585 ASP A O 1
ATOM 4514 N N . TYR A 1 586 ? -19.902 17.485 -3.055 1.00 96.62 586 TYR A N 1
ATOM 4515 C CA . TYR A 1 586 ? -18.630 17.672 -3.755 1.00 96.62 586 TYR A CA 1
ATOM 4516 C C . TYR A 1 586 ? -18.797 18.552 -5.004 1.00 96.62 586 TYR A C 1
ATOM 4518 O O . TYR A 1 586 ? -19.662 18.315 -5.850 1.00 96.62 586 TYR A O 1
ATOM 4526 N N . ALA A 1 587 ? -17.939 19.569 -5.105 1.00 94.19 587 ALA A N 1
ATOM 4527 C CA . ALA A 1 587 ? -17.880 20.499 -6.227 1.00 94.19 587 ALA A CA 1
ATOM 4528 C C . ALA A 1 587 ? -16.457 21.069 -6.374 1.00 94.19 587 ALA A C 1
ATOM 4530 O O . ALA A 1 587 ? -16.104 22.069 -5.740 1.00 94.19 587 ALA A O 1
ATOM 4531 N N . PHE A 1 588 ? -15.632 20.434 -7.201 1.00 95.56 588 PHE A N 1
ATOM 4532 C CA . PHE A 1 588 ? -14.253 20.827 -7.469 1.00 95.56 588 PHE A CA 1
ATOM 4533 C C . PHE A 1 588 ? -14.120 21.651 -8.754 1.00 95.56 588 PHE A C 1
ATOM 4535 O O . PHE A 1 588 ? -14.818 21.451 -9.746 1.00 95.56 588 PHE A O 1
ATOM 4542 N N . ASP A 1 589 ? -13.177 22.595 -8.743 1.00 94.56 589 ASP A N 1
ATOM 4543 C CA . ASP A 1 589 ? -12.818 23.381 -9.924 1.00 94.56 589 ASP A CA 1
ATOM 4544 C C . ASP A 1 589 ? -11.777 22.636 -10.772 1.00 94.56 589 ASP A C 1
ATOM 4546 O O . ASP A 1 589 ? -10.568 22.851 -10.651 1.00 94.56 589 ASP A O 1
ATOM 4550 N N . TRP A 1 590 ? -12.251 21.727 -11.627 1.00 94.62 590 TRP A N 1
ATOM 4551 C CA . TRP A 1 590 ? -11.391 20.907 -12.486 1.00 94.62 590 TRP A CA 1
ATOM 4552 C C . TRP A 1 590 ? -10.627 21.704 -13.554 1.00 94.62 590 TRP A C 1
ATOM 4554 O O . TRP A 1 590 ? -9.632 21.194 -14.078 1.00 94.62 590 TRP A O 1
ATOM 4564 N N . ASP A 1 591 ? -11.020 22.954 -13.837 1.00 91.94 591 ASP A N 1
ATOM 4565 C CA . ASP A 1 591 ? -10.279 23.858 -14.733 1.00 91.94 591 ASP A CA 1
ATOM 4566 C C . ASP A 1 591 ? -8.899 24.232 -14.159 1.00 91.94 591 ASP A C 1
ATOM 4568 O O . ASP A 1 591 ? -8.017 24.681 -14.894 1.00 91.94 591 ASP A O 1
ATOM 4572 N N . SER A 1 592 ? -8.687 24.016 -12.855 1.00 91.88 592 SER A N 1
ATOM 4573 C CA . SER A 1 592 ? -7.401 24.219 -12.182 1.00 91.88 592 SER A CA 1
ATOM 4574 C C . SER A 1 592 ? -6.392 23.075 -12.400 1.00 91.88 592 SER A C 1
ATOM 4576 O O . SER A 1 592 ? -5.241 23.208 -11.982 1.00 91.88 592 SER A O 1
ATOM 4578 N N . CYS A 1 593 ? -6.767 21.961 -13.049 1.00 92.88 593 CYS A N 1
ATOM 4579 C CA . CYS A 1 593 ? -5.804 20.912 -13.412 1.00 92.88 593 CYS A CA 1
ATOM 4580 C C . CYS A 1 593 ? -4.901 21.343 -14.584 1.00 92.88 593 CYS A C 1
ATOM 4582 O O . CYS A 1 593 ? -5.370 21.893 -15.580 1.00 92.88 593 CYS A O 1
ATOM 4584 N N . ASP A 1 594 ? -3.620 20.971 -14.533 1.00 91.38 594 ASP A N 1
ATOM 4585 C CA . ASP A 1 594 ? -2.711 21.018 -15.686 1.00 91.38 594 ASP A CA 1
ATOM 4586 C C . ASP A 1 594 ? -2.660 19.634 -16.355 1.00 91.38 594 ASP A C 1
ATOM 4588 O O . ASP A 1 594 ? -1.898 18.742 -15.966 1.00 91.38 594 ASP A O 1
ATOM 4592 N N . GLY A 1 595 ? -3.555 19.417 -17.322 1.00 88.94 595 GLY A N 1
ATOM 4593 C CA . GLY A 1 595 ? -3.748 18.115 -17.963 1.00 88.94 595 GLY A CA 1
ATOM 4594 C C . GLY A 1 595 ? -4.281 17.061 -16.983 1.00 88.94 595 GLY A C 1
ATOM 4595 O O . GLY A 1 595 ? -5.415 17.161 -16.508 1.00 88.94 595 GLY A O 1
ATOM 4596 N N . GLU A 1 596 ? -3.468 16.038 -16.706 1.00 91.38 596 GLU A N 1
ATOM 4597 C CA . GLU A 1 596 ? -3.753 14.989 -15.710 1.00 91.38 596 GLU A CA 1
ATOM 4598 C C . GLU A 1 596 ? -3.310 15.376 -14.290 1.00 91.38 596 GLU A C 1
ATOM 4600 O O . GLU A 1 596 ? -3.636 14.681 -13.325 1.00 91.38 596 GLU A O 1
ATOM 4605 N N . ASN A 1 597 ? -2.547 16.464 -14.138 1.00 92.50 597 ASN A N 1
ATOM 4606 C CA . ASN A 1 597 ? -2.100 16.909 -12.830 1.00 92.50 597 ASN A CA 1
ATOM 4607 C C . ASN A 1 597 ? -3.175 17.765 -12.154 1.00 92.50 597 ASN A C 1
ATOM 4609 O O . ASN A 1 597 ? -3.370 18.927 -12.506 1.00 92.50 597 ASN A O 1
ATOM 4613 N N . CYS A 1 598 ? -3.825 17.193 -11.146 1.00 94.44 598 CYS A N 1
ATOM 4614 C CA . CYS A 1 598 ? -4.863 17.851 -10.357 1.00 94.44 598 CYS A CA 1
ATOM 4615 C C . CYS A 1 598 ? -4.430 18.135 -8.905 1.00 94.44 598 CYS A C 1
ATOM 4617 O O . CYS A 1 598 ? -5.281 18.371 -8.052 1.00 94.44 598 CYS A O 1
ATOM 4619 N N . SER A 1 599 ? -3.122 18.128 -8.602 1.00 91.06 599 SER A N 1
ATOM 4620 C CA . SER A 1 599 ? -2.612 18.339 -7.233 1.00 91.06 599 SER A CA 1
ATOM 4621 C C . SER A 1 599 ? -2.871 19.740 -6.669 1.00 91.06 599 SER A C 1
ATOM 4623 O O . SER A 1 599 ? -2.822 19.926 -5.459 1.00 91.06 599 SER A O 1
ATOM 4625 N N . GLU A 1 600 ? -3.118 20.727 -7.533 1.00 90.38 600 GLU A N 1
ATOM 4626 C CA . GLU A 1 600 ? -3.338 22.131 -7.152 1.00 90.38 600 GLU A CA 1
ATOM 4627 C C . GLU A 1 600 ? -4.826 22.477 -6.955 1.00 90.38 600 GLU A C 1
ATOM 4629 O O . GLU A 1 600 ? -5.160 23.624 -6.646 1.00 90.38 600 GLU A O 1
ATOM 4634 N N . ILE A 1 601 ? -5.743 21.511 -7.120 1.00 94.69 601 ILE A N 1
ATOM 4635 C CA . ILE A 1 601 ? -7.166 21.751 -6.862 1.00 94.69 601 ILE A CA 1
ATOM 4636 C C . ILE A 1 601 ? -7.371 22.039 -5.379 1.00 94.69 601 ILE A C 1
ATOM 4638 O O . ILE A 1 601 ? -7.051 21.236 -4.502 1.00 94.69 601 ILE A O 1
ATOM 4642 N N . THR A 1 602 ? -7.976 23.192 -5.104 1.00 95.44 602 THR A N 1
ATOM 4643 C CA . THR A 1 602 ? -8.318 23.588 -3.740 1.00 95.44 602 THR A CA 1
ATOM 4644 C C . THR A 1 602 ? -9.334 22.610 -3.153 1.00 95.44 602 THR A C 1
ATOM 4646 O O . THR A 1 602 ? -10.400 22.401 -3.723 1.00 95.44 602 THR A O 1
ATOM 4649 N N . GLY A 1 603 ? -9.004 22.027 -2.001 1.00 94.69 603 GLY A N 1
ATOM 4650 C CA . GLY A 1 603 ? -9.880 21.124 -1.256 1.00 94.69 603 GLY A CA 1
ATOM 4651 C C . GLY A 1 603 ? -9.828 19.655 -1.685 1.00 94.69 603 GLY A C 1
ATOM 4652 O O . GLY A 1 603 ? -10.141 18.808 -0.861 1.00 94.69 603 GLY A O 1
ATOM 4653 N N . LEU A 1 604 ? -9.377 19.301 -2.897 1.00 96.38 604 LEU A N 1
ATOM 4654 C CA . LEU A 1 604 ? -9.343 17.888 -3.329 1.00 96.38 604 LEU A CA 1
ATOM 4655 C C . LEU A 1 604 ? -8.511 17.018 -2.379 1.00 96.38 604 LEU A C 1
ATOM 4657 O O . LEU A 1 604 ? -8.910 15.913 -2.012 1.00 96.38 604 LEU A O 1
ATOM 4661 N N . GLU A 1 605 ? -7.371 17.549 -1.945 1.00 96.44 605 GLU A N 1
ATOM 4662 C CA . GLU A 1 605 ? -6.486 16.866 -1.009 1.00 96.44 605 GLU A CA 1
ATOM 4663 C C . GLU A 1 605 ? -7.122 16.713 0.387 1.00 96.44 605 GLU A C 1
ATOM 4665 O O . GLU A 1 605 ? -7.173 15.611 0.931 1.00 96.44 605 GLU A O 1
ATOM 4670 N N . THR A 1 606 ? -7.618 17.809 0.972 1.00 97.00 606 THR A N 1
ATOM 4671 C CA . THR A 1 606 ? -8.060 17.860 2.379 1.00 97.00 606 THR A CA 1
ATOM 4672 C C . THR A 1 606 ? -9.478 17.350 2.602 1.00 97.00 606 THR A C 1
ATOM 4674 O O . THR A 1 606 ? -9.747 16.764 3.646 1.00 97.00 606 THR A O 1
ATOM 4677 N N . GLU A 1 607 ? -10.371 17.545 1.631 1.00 97.62 607 GLU A N 1
ATOM 4678 C CA . GLU A 1 607 ? -11.786 17.172 1.732 1.00 97.62 607 GLU A CA 1
ATOM 4679 C C . GLU A 1 607 ? -12.066 15.757 1.197 1.00 97.62 607 GLU A C 1
ATOM 4681 O O . GLU A 1 607 ? -13.156 15.221 1.401 1.00 97.62 607 GLU A O 1
ATOM 4686 N N . PHE A 1 608 ? -11.106 15.132 0.498 1.00 98.44 608 PHE A N 1
ATOM 4687 C CA . PHE A 1 608 ? -11.281 13.799 -0.086 1.00 98.44 608 PHE A CA 1
ATOM 4688 C C . PHE A 1 608 ? -10.024 12.910 -0.020 1.00 98.44 608 PHE A C 1
ATOM 4690 O O . PHE A 1 608 ? -10.057 11.862 0.631 1.00 98.44 608 PHE A O 1
ATOM 4697 N N . GLN A 1 609 ? -8.920 13.290 -0.683 1.00 98.00 609 GLN A N 1
ATOM 4698 C CA . GLN A 1 609 ? -7.796 12.376 -0.961 1.00 98.00 609 GLN A CA 1
ATOM 4699 C C . GLN A 1 609 ? -7.167 11.816 0.320 1.00 98.00 609 GLN A C 1
ATOM 4701 O O . GLN A 1 609 ? -6.935 10.612 0.410 1.00 98.00 609 GLN A O 1
ATOM 4706 N N . GLN A 1 610 ? -6.981 12.651 1.346 1.00 98.44 610 GLN A N 1
ATOM 4707 C CA . GLN A 1 610 ? -6.443 12.218 2.639 1.00 98.44 610 GLN A CA 1
ATOM 4708 C C . GLN A 1 610 ? -7.318 11.158 3.325 1.00 98.44 610 GLN A C 1
ATOM 4710 O O . GLN A 1 610 ? -6.793 10.185 3.867 1.00 98.44 610 GLN A O 1
ATOM 4715 N N . GLY A 1 611 ? -8.646 11.306 3.270 1.00 98.62 611 GLY A N 1
ATOM 4716 C CA . GLY A 1 611 ? -9.584 10.324 3.820 1.00 98.62 611 GLY A CA 1
ATOM 4717 C C . GLY A 1 611 ? -9.540 9.001 3.054 1.00 98.62 611 GLY A C 1
ATOM 4718 O O . GLY A 1 611 ? -9.457 7.929 3.658 1.00 98.62 611 GLY A O 1
ATOM 4719 N N . ALA A 1 612 ? -9.515 9.064 1.721 1.00 98.69 612 ALA A N 1
ATOM 4720 C CA . ALA A 1 612 ? -9.400 7.883 0.869 1.00 98.69 612 ALA A CA 1
ATOM 4721 C C . ALA A 1 612 ? -8.059 7.148 1.079 1.00 98.69 612 ALA A C 1
ATOM 4723 O O . ALA A 1 612 ? -8.034 5.922 1.210 1.00 98.69 612 ALA A O 1
ATOM 4724 N N . ASP A 1 613 ? -6.945 7.875 1.186 1.00 98.62 613 ASP A N 1
ATOM 4725 C CA . ASP A 1 613 ? -5.618 7.304 1.442 1.00 98.62 613 ASP A CA 1
ATOM 4726 C C . ASP A 1 613 ? -5.494 6.696 2.843 1.00 98.62 613 ASP A C 1
ATOM 4728 O O . ASP A 1 613 ? -4.853 5.649 3.011 1.00 98.62 613 ASP A O 1
ATOM 4732 N N . ALA A 1 614 ? -6.144 7.294 3.845 1.00 98.31 614 ALA A N 1
ATOM 4733 C CA . ALA A 1 614 ? -6.250 6.718 5.181 1.00 98.31 614 ALA A CA 1
ATOM 4734 C C . ALA A 1 614 ? -6.986 5.368 5.145 1.00 98.31 614 ALA A C 1
ATOM 4736 O O . ALA A 1 614 ? -6.489 4.378 5.694 1.00 98.31 614 ALA A O 1
ATOM 4737 N N . VAL A 1 615 ? -8.111 5.279 4.421 1.00 98.75 615 VAL A N 1
ATOM 4738 C CA . VAL A 1 615 ? -8.823 4.007 4.205 1.00 98.75 615 VAL A CA 1
ATOM 4739 C C . VAL A 1 615 ? -7.946 3.002 3.463 1.00 98.75 615 VAL A C 1
ATOM 4741 O O . VAL A 1 615 ? -7.832 1.853 3.893 1.00 98.75 615 VAL A O 1
ATOM 4744 N N . ARG A 1 616 ? -7.259 3.415 2.393 1.00 98.56 616 ARG A N 1
ATOM 4745 C CA . ARG A 1 616 ? -6.377 2.516 1.637 1.00 98.56 616 ARG A CA 1
ATOM 4746 C C . ARG A 1 616 ? -5.255 1.949 2.492 1.00 98.56 616 ARG A C 1
ATOM 4748 O O . ARG A 1 616 ? -4.947 0.756 2.397 1.00 98.56 616 ARG A O 1
ATOM 4755 N N . SER A 1 617 ? -4.648 2.792 3.319 1.00 97.12 617 SER A N 1
ATOM 4756 C CA . SER A 1 617 ? -3.590 2.398 4.248 1.00 97.12 617 SER A CA 1
ATOM 4757 C C . SER A 1 617 ? -4.111 1.381 5.262 1.00 97.12 617 SER A C 1
ATOM 4759 O O . SER A 1 617 ? -3.465 0.357 5.488 1.00 97.12 617 SER A O 1
ATOM 4761 N N . MET A 1 618 ? -5.317 1.606 5.789 1.00 95.88 618 MET A N 1
ATOM 4762 C CA . MET A 1 618 ? -6.001 0.697 6.707 1.00 95.88 618 MET A CA 1
ATOM 4763 C C . MET A 1 618 ? -6.271 -0.675 6.067 1.00 95.88 618 MET A C 1
ATOM 4765 O O . MET A 1 618 ? -5.863 -1.694 6.622 1.00 95.88 618 MET A O 1
ATOM 4769 N N . MET A 1 619 ? -6.866 -0.721 4.871 1.00 97.94 619 MET A N 1
ATOM 4770 C CA . MET A 1 619 ? -7.158 -1.986 4.176 1.00 97.94 619 MET A CA 1
ATOM 4771 C C . MET A 1 619 ? -5.885 -2.744 3.780 1.00 97.94 619 MET A C 1
ATOM 4773 O O . MET A 1 619 ? -5.793 -3.960 3.954 1.00 97.94 619 MET A O 1
ATOM 4777 N N . THR A 1 620 ? -4.858 -2.023 3.320 1.00 97.06 620 THR A N 1
ATOM 4778 C CA . THR A 1 620 ? -3.558 -2.610 2.957 1.00 97.06 620 THR A CA 1
ATOM 4779 C C . THR A 1 620 ? -2.845 -3.205 4.174 1.00 97.06 620 THR A C 1
ATOM 4781 O O . THR A 1 620 ? -2.221 -4.266 4.066 1.00 97.06 620 THR A O 1
ATOM 4784 N N . ALA A 1 621 ? -2.933 -2.545 5.333 1.00 92.25 621 ALA A N 1
ATOM 4785 C CA . ALA A 1 621 ? -2.369 -3.049 6.581 1.00 92.25 621 ALA A CA 1
ATOM 4786 C C . ALA A 1 621 ? -3.061 -4.348 7.021 1.00 92.25 621 ALA A C 1
ATOM 4788 O O . ALA A 1 621 ? -2.370 -5.306 7.367 1.00 92.25 621 ALA A O 1
ATOM 4789 N N . LEU A 1 622 ? -4.393 -4.417 6.926 1.00 94.44 622 LEU A N 1
ATOM 4790 C CA . LEU A 1 622 ? -5.168 -5.622 7.245 1.00 94.44 622 LEU A CA 1
ATOM 4791 C C . LEU A 1 622 ? -4.836 -6.796 6.309 1.00 94.44 622 LEU A C 1
ATOM 4793 O O . LEU A 1 622 ? -4.593 -7.906 6.787 1.00 94.44 622 LEU A O 1
ATOM 4797 N N . ASP A 1 623 ? -4.743 -6.547 4.997 1.00 97.00 623 ASP A N 1
ATOM 4798 C CA . ASP A 1 623 ? -4.325 -7.558 4.014 1.00 97.00 623 ASP A CA 1
ATOM 4799 C C . ASP A 1 623 ? -2.914 -8.089 4.315 1.00 97.00 623 ASP A C 1
ATOM 4801 O O . ASP A 1 623 ? -2.674 -9.298 4.327 1.00 97.00 623 ASP A O 1
ATOM 4805 N N . THR A 1 624 ? -1.970 -7.189 4.601 1.00 93.25 624 THR A N 1
ATOM 4806 C CA . THR A 1 624 ? -0.573 -7.552 4.891 1.00 93.25 624 THR A CA 1
ATOM 4807 C C . THR A 1 624 ? -0.449 -8.317 6.211 1.00 93.25 624 THR A C 1
ATOM 4809 O O . THR A 1 624 ? 0.363 -9.240 6.318 1.00 93.25 624 THR A O 1
ATOM 4812 N N . ALA A 1 625 ? -1.273 -7.966 7.202 1.00 88.44 625 ALA A N 1
ATOM 4813 C CA . ALA A 1 625 ? -1.358 -8.652 8.486 1.00 88.44 625 ALA A CA 1
ATOM 4814 C C . ALA A 1 625 ? -2.029 -10.031 8.388 1.00 88.44 625 ALA A C 1
ATOM 4816 O O . ALA A 1 625 ? -1.910 -10.814 9.330 1.00 88.44 625 ALA A O 1
ATOM 4817 N N . LYS A 1 626 ? -2.685 -10.352 7.260 1.00 93.00 626 LYS A N 1
ATOM 4818 C CA . LYS A 1 626 ? -3.445 -11.598 7.062 1.00 93.00 626 LYS A CA 1
ATOM 4819 C C . LYS A 1 626 ? -4.516 -11.796 8.135 1.00 93.00 626 LYS A C 1
ATOM 4821 O O . LYS A 1 626 ? -4.747 -12.910 8.607 1.00 93.00 626 LYS A O 1
ATOM 4826 N N . LEU A 1 627 ? -5.131 -10.696 8.550 1.00 91.19 627 LEU A N 1
ATOM 4827 C CA . LEU A 1 627 ? -6.216 -10.700 9.518 1.00 91.19 627 LEU A CA 1
ATOM 4828 C C . LEU A 1 627 ? -7.518 -10.722 8.737 1.00 91.19 627 LEU A C 1
ATOM 4830 O O . LEU A 1 627 ? -7.701 -9.812 7.941 1.00 91.19 627 LEU A O 1
ATOM 4834 N N . ASN A 1 628 ? -8.391 -11.713 8.945 1.00 95.25 628 ASN A N 1
ATOM 4835 C CA . ASN A 1 628 ? -9.743 -11.733 8.377 1.00 95.25 628 ASN A CA 1
ATOM 4836 C C . ASN A 1 628 ? -10.720 -11.105 9.372 1.00 95.25 628 ASN A C 1
ATOM 4838 O O . ASN A 1 628 ? -11.292 -11.793 10.214 1.00 95.25 628 ASN A O 1
ATOM 4842 N N . ILE A 1 629 ? -10.923 -9.789 9.284 1.00 94.88 629 ILE A N 1
ATOM 4843 C CA . ILE A 1 629 ? -11.699 -9.061 10.295 1.00 94.88 629 ILE A CA 1
ATOM 4844 C C . ILE A 1 629 ? -13.158 -9.526 10.367 1.00 94.88 629 ILE A C 1
ATOM 4846 O O . ILE A 1 629 ? -13.768 -9.403 11.422 1.00 94.88 629 ILE A O 1
ATOM 4850 N N . PHE A 1 630 ? -13.726 -10.089 9.293 1.00 95.62 630 PHE A N 1
ATOM 4851 C CA . PHE A 1 630 ? -15.108 -10.594 9.273 1.00 95.62 630 PHE A CA 1
ATOM 4852 C C . PHE A 1 630 ? -15.300 -11.886 10.080 1.00 95.62 630 PHE A C 1
ATOM 4854 O O . PHE A 1 630 ? -16.433 -12.219 10.414 1.00 95.62 630 PHE A O 1
ATOM 4861 N N . GLU A 1 631 ? -14.216 -12.570 10.447 1.00 93.06 631 GLU A N 1
ATOM 4862 C CA . GLU A 1 631 ? -14.233 -13.714 11.370 1.00 93.06 631 GLU A CA 1
ATOM 4863 C C . GLU A 1 631 ? -13.941 -13.302 12.825 1.00 93.06 631 GLU A C 1
ATOM 4865 O O . GLU A 1 631 ? -14.133 -14.098 13.744 1.00 93.06 631 GLU A O 1
ATOM 4870 N N . GLU A 1 632 ? -13.537 -12.049 13.052 1.00 86.62 632 GLU A N 1
ATOM 4871 C CA . GLU A 1 632 ? -13.177 -11.517 14.367 1.00 86.62 632 GLU A CA 1
ATOM 4872 C C . GLU A 1 632 ? -14.322 -10.734 15.026 1.00 86.62 632 GLU A C 1
ATOM 4874 O O . GLU A 1 632 ? -15.156 -10.093 14.368 1.00 86.62 632 GLU A O 1
ATOM 4879 N N . LYS A 1 633 ? -14.321 -10.719 16.365 1.00 81.25 633 LYS A N 1
ATOM 4880 C CA . LYS A 1 633 ? -15.138 -9.782 17.149 1.00 81.25 633 LYS A CA 1
ATOM 4881 C C . LYS A 1 633 ? -14.537 -8.373 17.047 1.00 81.25 633 LYS A C 1
ATOM 4883 O O . LYS A 1 633 ? -13.322 -8.212 17.089 1.00 81.25 633 LYS A O 1
ATOM 4888 N N . GLY A 1 634 ? -15.383 -7.349 16.919 1.00 88.69 634 GLY A N 1
ATOM 4889 C CA . GLY A 1 634 ? -14.945 -5.956 16.763 1.00 88.69 634 GLY A CA 1
ATOM 4890 C C . GLY A 1 634 ? -14.680 -5.545 15.308 1.00 88.69 634 GLY A C 1
ATOM 4891 O O . GLY A 1 634 ? -15.369 -6.015 14.397 1.00 88.69 634 GLY A O 1
ATOM 4892 N N . PHE A 1 635 ? -13.723 -4.631 15.101 1.00 93.75 635 PHE A N 1
ATOM 4893 C CA . PHE A 1 635 ? -13.348 -4.027 13.809 1.00 93.75 635 PHE A CA 1
ATOM 4894 C C . PHE A 1 635 ? -14.513 -3.380 13.051 1.00 93.75 635 PHE A C 1
ATOM 4896 O O . PHE A 1 635 ? -14.563 -3.394 11.820 1.00 93.75 635 PHE A O 1
ATOM 4903 N N . ARG A 1 636 ? -15.494 -2.846 13.785 1.00 95.19 636 ARG A N 1
ATOM 4904 C CA . ARG A 1 636 ? -16.751 -2.365 13.208 1.00 95.19 636 ARG A CA 1
ATOM 4905 C C . ARG A 1 636 ? -16.521 -1.313 12.120 1.00 95.19 636 ARG A C 1
ATOM 4907 O O . ARG A 1 636 ? -17.018 -1.483 11.012 1.00 95.19 636 ARG A O 1
ATOM 4914 N N . LEU A 1 637 ? -15.720 -0.284 12.407 1.00 97.00 637 LEU A N 1
ATOM 4915 C CA . LEU A 1 637 ? -15.413 0.780 11.447 1.00 97.00 637 LEU A CA 1
ATOM 4916 C C . LEU A 1 637 ? -14.743 0.225 10.183 1.00 97.00 637 LEU A C 1
ATOM 4918 O O . LEU A 1 637 ? -15.154 0.530 9.071 1.00 97.00 637 LEU A O 1
ATOM 4922 N N . GLN A 1 638 ? -13.736 -0.630 10.355 1.00 97.69 638 GLN A N 1
ATOM 4923 C CA . GLN A 1 638 ? -12.966 -1.230 9.267 1.00 97.69 638 GLN A CA 1
ATOM 4924 C C . GLN A 1 638 ? -13.869 -2.077 8.358 1.00 97.69 638 GLN A C 1
ATOM 4926 O O . GLN A 1 638 ? -13.802 -1.965 7.134 1.00 97.69 638 GLN A O 1
ATOM 4931 N N . LYS A 1 639 ? -14.753 -2.889 8.954 1.00 98.38 639 LYS A N 1
ATOM 4932 C CA . LYS A 1 639 ? -15.743 -3.690 8.222 1.00 98.38 639 LYS A CA 1
ATOM 4933 C C . LYS A 1 639 ? -16.715 -2.803 7.450 1.00 98.38 639 LYS A C 1
ATOM 4935 O O . LYS A 1 639 ? -16.966 -3.077 6.280 1.00 98.38 639 LYS A O 1
ATOM 4940 N N . LEU A 1 640 ? -17.240 -1.750 8.081 1.00 98.62 640 LEU A N 1
ATOM 4941 C CA . LEU A 1 640 ? -18.169 -0.814 7.447 1.00 98.62 640 LEU A CA 1
ATOM 4942 C C . LEU A 1 640 ? -17.525 -0.084 6.264 1.00 98.62 640 LEU A C 1
ATOM 4944 O O . LEU A 1 640 ? -18.123 -0.046 5.196 1.00 98.62 640 LEU A O 1
ATOM 4948 N N . LEU A 1 641 ? -16.285 0.398 6.402 1.00 98.81 641 LEU A N 1
ATOM 4949 C CA . LEU A 1 641 ? -15.545 1.035 5.306 1.00 98.81 641 LEU A CA 1
ATOM 4950 C C . LEU A 1 641 ? -15.330 0.080 4.125 1.00 98.81 641 LEU A C 1
ATOM 4952 O O . LEU A 1 641 ? -15.557 0.464 2.977 1.00 98.81 641 LEU A O 1
ATOM 4956 N N . ALA A 1 642 ? -14.941 -1.172 4.397 1.00 98.75 642 ALA A N 1
ATOM 4957 C CA . ALA A 1 642 ? -14.789 -2.188 3.358 1.00 98.75 642 ALA A CA 1
ATOM 4958 C C . ALA A 1 642 ? -16.128 -2.481 2.657 1.00 98.75 642 ALA A C 1
ATOM 4960 O O . ALA A 1 642 ? -16.192 -2.484 1.431 1.00 98.75 642 ALA A O 1
ATOM 4961 N N . LEU A 1 643 ? -17.215 -2.668 3.415 1.00 98.75 643 LEU A N 1
ATOM 4962 C CA . LEU A 1 643 ? -18.556 -2.915 2.871 1.00 98.75 643 LEU A CA 1
ATOM 4963 C C . LEU A 1 643 ? -19.111 -1.710 2.100 1.00 98.75 643 LEU A C 1
ATOM 4965 O O . LEU A 1 643 ? -19.757 -1.893 1.071 1.00 98.75 643 LEU A O 1
ATOM 4969 N N . LEU A 1 644 ? -18.858 -0.481 2.551 1.00 98.75 644 LEU A N 1
ATOM 4970 C CA . LEU A 1 644 ? -19.255 0.731 1.836 1.00 98.75 644 LEU A CA 1
ATOM 4971 C C . LEU A 1 644 ? -18.542 0.806 0.481 1.00 98.75 644 LEU A C 1
ATOM 4973 O O . LEU A 1 644 ? -19.187 1.025 -0.545 1.00 98.75 644 LEU A O 1
ATOM 4977 N N . GLY A 1 645 ? -17.237 0.516 0.464 1.00 98.62 645 GLY A N 1
ATOM 4978 C CA . GLY A 1 645 ? -16.468 0.354 -0.766 1.00 98.62 645 GLY A CA 1
ATOM 4979 C C . GLY A 1 645 ? -17.042 -0.733 -1.674 1.00 98.62 645 GLY A C 1
ATOM 4980 O O . GLY A 1 645 ? -17.273 -0.483 -2.854 1.00 98.62 645 GLY A O 1
ATOM 4981 N N . ASP A 1 646 ? -17.331 -1.922 -1.134 1.00 98.69 646 ASP A N 1
ATOM 4982 C CA . ASP A 1 646 ? -17.967 -3.014 -1.882 1.00 98.69 646 ASP A CA 1
ATOM 4983 C C . ASP A 1 646 ? -19.285 -2.551 -2.527 1.00 98.69 646 ASP A C 1
ATOM 4985 O O . ASP A 1 646 ? -19.525 -2.833 -3.700 1.00 98.69 646 ASP A O 1
ATOM 4989 N N . SER A 1 647 ? -20.117 -1.824 -1.774 1.00 98.12 647 SER A N 1
ATOM 4990 C CA . SER A 1 647 ? -21.428 -1.323 -2.199 1.00 98.12 647 SER A CA 1
ATOM 4991 C C . SER A 1 647 ? -21.327 -0.297 -3.333 1.00 98.12 647 SER A C 1
ATOM 4993 O O . SER A 1 647 ? -22.065 -0.398 -4.317 1.00 98.12 647 SER A O 1
ATOM 4995 N N . TYR A 1 648 ? -20.386 0.649 -3.250 1.00 98.44 648 TYR A N 1
ATOM 4996 C CA . TYR A 1 648 ? -20.142 1.611 -4.328 1.00 98.44 648 TYR A CA 1
ATOM 4997 C C . TYR A 1 648 ? -19.534 0.954 -5.571 1.00 98.44 648 TYR A C 1
ATOM 4999 O O . TYR A 1 648 ? -19.976 1.265 -6.676 1.00 98.44 648 TYR A O 1
ATOM 5007 N N . ARG A 1 649 ? -18.637 -0.037 -5.425 1.00 97.25 649 ARG A N 1
ATOM 5008 C CA . ARG A 1 649 ? -18.108 -0.797 -6.580 1.00 97.25 649 ARG A CA 1
ATOM 5009 C C . ARG A 1 649 ? -19.198 -1.506 -7.384 1.00 97.25 649 ARG A C 1
ATOM 5011 O O . ARG A 1 649 ? -19.014 -1.717 -8.576 1.00 97.25 649 ARG A O 1
ATOM 5018 N N . GLN A 1 650 ? -20.324 -1.882 -6.766 1.00 96.38 650 GLN A N 1
ATOM 5019 C CA . GLN A 1 650 ? -21.448 -2.488 -7.500 1.00 96.38 650 GLN A CA 1
ATOM 5020 C C . GLN A 1 650 ? -22.185 -1.491 -8.410 1.00 96.38 650 GLN A C 1
ATOM 5022 O O . GLN A 1 650 ? -22.921 -1.917 -9.301 1.00 96.38 650 GLN A O 1
ATOM 5027 N N . GLN A 1 651 ? -22.009 -0.188 -8.177 1.00 94.56 651 GLN A N 1
ATOM 5028 C CA . GLN A 1 651 ? -22.680 0.908 -8.885 1.00 94.56 651 GLN A CA 1
ATOM 5029 C C . GLN A 1 651 ? -21.755 1.625 -9.880 1.00 94.56 651 GLN A C 1
ATOM 5031 O O . GLN A 1 651 ? -22.239 2.347 -10.748 1.00 94.56 651 GLN A O 1
ATOM 5036 N N . THR A 1 652 ? -20.440 1.424 -9.770 1.00 96.38 652 THR A N 1
ATOM 5037 C CA . THR A 1 652 ? -19.439 1.996 -10.675 1.00 96.38 652 THR A CA 1
ATOM 5038 C C . THR A 1 652 ? -19.608 1.471 -12.099 1.00 96.38 652 THR A C 1
ATOM 5040 O O . THR A 1 652 ? -19.786 0.273 -12.312 1.00 96.38 652 THR A O 1
ATOM 5043 N N . SER A 1 653 ? -19.495 2.369 -13.080 1.00 97.06 653 SER A N 1
ATOM 5044 C CA . SER A 1 653 ? -19.384 2.014 -14.493 1.00 97.06 653 SER A CA 1
ATOM 5045 C C . SER A 1 653 ? -18.345 2.893 -15.177 1.00 97.06 653 SER A C 1
ATOM 5047 O O . SER A 1 653 ? -18.276 4.093 -14.916 1.00 97.06 653 SER A O 1
ATOM 5049 N N . PHE A 1 654 ? -17.533 2.286 -16.037 1.00 97.75 654 PHE A N 1
ATOM 5050 C CA . PHE A 1 654 ? -16.424 2.934 -16.723 1.00 97.75 654 PHE A CA 1
ATOM 5051 C C . PHE A 1 654 ? -16.725 3.165 -18.220 1.00 97.75 654 PHE A C 1
ATOM 5053 O O . PHE A 1 654 ? -17.474 2.399 -18.829 1.00 97.75 654 PHE A O 1
ATOM 5060 N N . PRO A 1 655 ? -16.095 4.172 -18.863 1.00 97.81 655 PRO A N 1
ATOM 5061 C CA . PRO A 1 655 ? -15.197 5.164 -18.271 1.00 97.81 655 PRO A CA 1
ATOM 5062 C C . PRO A 1 655 ? -15.947 6.275 -17.523 1.00 97.81 655 PRO A C 1
ATOM 5064 O O . PRO A 1 655 ? -17.078 6.617 -17.863 1.00 97.81 655 PRO A O 1
ATOM 5067 N N . MET A 1 656 ? -15.276 6.861 -16.535 1.00 97.75 656 MET A N 1
ATOM 5068 C CA . MET A 1 656 ? -15.696 8.068 -15.826 1.00 97.75 656 MET A CA 1
ATOM 5069 C C . MET A 1 656 ? -14.746 9.218 -16.176 1.00 97.75 656 MET A C 1
ATOM 5071 O O . MET A 1 656 ? -13.583 9.003 -16.531 1.00 97.75 656 MET A O 1
ATOM 5075 N N . ASP A 1 657 ? -15.242 10.446 -16.081 1.00 96.38 657 ASP A N 1
ATOM 5076 C CA . ASP A 1 657 ? -14.493 11.648 -16.435 1.00 96.38 657 ASP A CA 1
ATOM 5077 C C . ASP A 1 657 ? -14.761 12.761 -15.424 1.00 96.38 657 ASP A C 1
ATOM 5079 O O . ASP A 1 657 ? -15.903 12.976 -15.023 1.00 96.38 657 ASP A O 1
ATOM 5083 N N . LYS A 1 658 ? -13.710 13.493 -15.041 1.00 94.50 658 LYS A N 1
ATOM 5084 C CA . LYS A 1 658 ? -13.794 14.552 -14.026 1.00 94.50 658 LYS A CA 1
ATOM 5085 C C . LYS A 1 658 ? -14.702 15.729 -14.408 1.00 94.50 658 LYS A C 1
ATOM 5087 O O . LYS A 1 658 ? -15.102 16.483 -13.541 1.00 94.50 658 LYS A O 1
ATOM 5092 N N . ILE A 1 659 ? -15.023 15.902 -15.691 1.00 93.56 659 ILE A N 1
ATOM 5093 C CA . ILE A 1 659 ? -15.912 16.961 -16.191 1.00 93.56 659 ILE A CA 1
ATOM 5094 C C . ILE A 1 659 ? -17.298 16.396 -16.536 1.00 93.56 659 ILE A C 1
ATOM 5096 O O . ILE A 1 659 ? -18.305 17.081 -16.357 1.00 93.56 659 ILE A O 1
ATOM 5100 N N . GLN A 1 660 ? -17.371 15.177 -17.082 1.00 94.94 660 GLN A N 1
ATOM 5101 C CA . GLN A 1 660 ? -18.637 14.605 -17.570 1.00 94.94 660 GLN A CA 1
ATOM 5102 C C . GLN A 1 660 ? -19.409 13.810 -16.514 1.00 94.94 660 GLN A C 1
ATOM 5104 O O . GLN A 1 660 ? -20.632 13.690 -16.614 1.00 94.94 660 GLN A O 1
ATOM 5109 N N . THR A 1 661 ? -18.718 13.249 -15.527 1.00 96.56 661 THR A N 1
ATOM 5110 C CA . THR A 1 661 ? -19.320 12.530 -14.405 1.00 96.56 661 THR A CA 1
ATOM 5111 C C . THR A 1 661 ? -19.486 13.486 -13.229 1.00 96.56 661 THR A C 1
ATOM 5113 O O . THR A 1 661 ? -18.629 14.333 -13.008 1.00 96.56 661 THR A O 1
ATOM 5116 N N . SER A 1 662 ? -20.579 13.379 -12.467 1.00 96.38 662 SER A N 1
ATOM 5117 C CA . SER A 1 662 ? -20.718 14.201 -11.259 1.00 96.38 662 SER A CA 1
ATOM 5118 C C . SER A 1 662 ? -19.608 13.873 -10.264 1.00 96.38 662 SER A C 1
ATOM 5120 O O . SER A 1 662 ? -19.326 12.690 -10.052 1.00 96.38 662 SER A O 1
ATOM 5122 N N . ASP A 1 663 ? -19.053 14.895 -9.615 1.00 96.38 663 ASP A N 1
ATOM 5123 C CA . ASP A 1 663 ? -17.964 14.756 -8.645 1.00 96.38 663 ASP A CA 1
ATOM 5124 C C . ASP A 1 663 ? -18.269 13.699 -7.580 1.00 96.38 663 ASP A C 1
ATOM 5126 O O . ASP A 1 663 ? -17.447 12.823 -7.330 1.00 96.38 663 ASP A O 1
ATOM 5130 N N . THR A 1 664 ? -19.476 13.713 -7.010 1.00 95.75 664 THR A N 1
ATOM 5131 C CA . THR A 1 664 ? -19.895 12.735 -5.999 1.00 95.75 664 THR A CA 1
ATOM 5132 C C . THR A 1 664 ? -19.802 11.290 -6.505 1.00 95.75 664 THR A C 1
ATOM 5134 O O . THR A 1 664 ? -19.199 10.456 -5.833 1.00 95.75 664 THR A O 1
ATOM 5137 N N . ASP A 1 665 ? -20.331 10.978 -7.692 1.00 96.81 665 ASP A N 1
ATOM 5138 C CA . ASP A 1 665 ? -20.249 9.625 -8.269 1.00 96.81 665 ASP A CA 1
ATOM 5139 C C . ASP A 1 665 ? -18.801 9.226 -8.592 1.00 96.81 665 ASP A C 1
ATOM 5141 O O . ASP A 1 665 ? -18.381 8.106 -8.287 1.00 96.81 665 ASP A O 1
ATOM 5145 N N . LEU A 1 666 ? -18.020 10.152 -9.163 1.00 98.06 666 LEU A N 1
ATOM 5146 C CA . LEU A 1 666 ? -16.599 9.956 -9.464 1.00 98.06 666 LEU A CA 1
ATOM 5147 C C . LEU A 1 666 ? -15.805 9.598 -8.203 1.00 98.06 666 LEU A C 1
ATOM 5149 O O . LEU A 1 666 ? -15.032 8.639 -8.197 1.00 98.06 666 LEU A O 1
ATOM 5153 N N . LEU A 1 667 ? -16.019 10.346 -7.124 1.00 98.38 667 LEU A N 1
ATOM 5154 C CA . LEU A 1 667 ? -15.299 10.194 -5.866 1.00 98.38 667 LEU A CA 1
ATOM 5155 C C . LEU A 1 667 ? -15.799 8.996 -5.055 1.00 98.38 667 LEU A C 1
ATOM 5157 O O . LEU A 1 667 ? -14.981 8.338 -4.415 1.00 98.38 667 LEU A O 1
ATOM 5161 N N . LYS A 1 668 ? -17.091 8.636 -5.131 1.00 98.62 668 LYS A N 1
ATOM 5162 C CA . LYS A 1 668 ? -17.615 7.373 -4.577 1.00 98.62 668 LYS A CA 1
ATOM 5163 C C . LYS A 1 668 ? -16.943 6.171 -5.247 1.00 98.62 668 LYS A C 1
ATOM 5165 O O . LYS A 1 668 ? -16.464 5.286 -4.540 1.00 98.62 668 LYS A O 1
ATOM 5170 N N . ALA A 1 669 ? -16.833 6.156 -6.581 1.00 98.50 669 ALA A N 1
ATOM 5171 C CA . ALA A 1 669 ? -16.118 5.107 -7.317 1.00 98.50 669 ALA A CA 1
ATOM 5172 C C . ALA A 1 669 ? -14.624 5.062 -6.954 1.00 98.50 669 ALA A C 1
ATOM 5174 O O . ALA A 1 669 ? -14.080 4.000 -6.651 1.00 98.50 669 ALA A O 1
ATOM 5175 N N . TYR A 1 670 ? -13.977 6.226 -6.885 1.00 98.44 670 TYR A N 1
ATOM 5176 C CA . TYR A 1 670 ? -12.562 6.311 -6.546 1.00 98.44 670 TYR A CA 1
ATOM 5177 C C . TYR A 1 670 ? -12.276 5.902 -5.091 1.00 98.44 670 TYR A C 1
ATOM 5179 O O . TYR A 1 670 ? -11.313 5.178 -4.837 1.00 98.44 670 TYR A O 1
ATOM 5187 N N . PHE A 1 671 ? -13.135 6.254 -4.129 1.00 98.81 671 PHE A N 1
ATOM 5188 C CA . PHE A 1 671 ? -13.087 5.716 -2.763 1.00 98.81 671 PHE A CA 1
ATOM 5189 C C . PHE A 1 671 ? -13.262 4.192 -2.750 1.00 98.81 671 PHE A C 1
ATOM 5191 O O . PHE A 1 671 ? -12.563 3.494 -2.014 1.00 98.81 671 PHE A O 1
ATOM 5198 N N . ALA A 1 672 ? -14.144 3.657 -3.595 1.00 98.69 672 ALA A N 1
ATOM 5199 C CA . ALA A 1 672 ? -14.399 2.226 -3.687 1.00 98.69 672 ALA A CA 1
ATOM 5200 C C . ALA A 1 672 ? -13.139 1.417 -4.072 1.00 98.69 672 ALA A C 1
ATOM 5202 O O . ALA A 1 672 ? -12.965 0.299 -3.573 1.00 98.69 672 ALA A O 1
ATOM 5203 N N . ASP A 1 673 ? -12.236 1.998 -4.875 1.00 98.62 673 ASP A N 1
ATOM 5204 C CA . ASP A 1 673 ? -10.905 1.439 -5.166 1.00 98.62 673 ASP A CA 1
ATOM 5205 C C . ASP A 1 673 ? -9.954 1.500 -3.953 1.00 98.62 673 ASP A C 1
ATOM 5207 O O . ASP A 1 673 ? -9.137 0.596 -3.737 1.00 98.62 673 ASP A O 1
ATOM 5211 N N . HIS A 1 674 ? -10.044 2.554 -3.135 1.00 98.75 674 HIS A N 1
ATOM 5212 C CA . HIS A 1 674 ? -9.229 2.714 -1.923 1.00 98.75 674 HIS A CA 1
ATOM 5213 C C . HIS A 1 674 ? -9.670 1.752 -0.810 1.00 98.75 674 HIS A C 1
ATOM 5215 O O . HIS A 1 674 ? -8.833 1.257 -0.058 1.00 98.75 674 HIS A O 1
ATOM 5221 N N . ALA A 1 675 ? -10.959 1.422 -0.754 1.00 98.62 675 ALA A N 1
ATOM 5222 C CA . ALA A 1 675 ? -11.572 0.568 0.261 1.00 98.62 675 ALA A CA 1
ATOM 5223 C C . ALA A 1 675 ? -11.509 -0.947 -0.036 1.00 98.62 675 ALA A C 1
ATOM 5225 O O . ALA A 1 675 ? -12.161 -1.741 0.644 1.00 98.62 675 ALA A O 1
ATOM 5226 N N . VAL A 1 676 ? -10.740 -1.383 -1.041 1.00 98.50 676 VAL A N 1
ATOM 5227 C CA . VAL A 1 676 ? -10.574 -2.814 -1.346 1.00 98.50 676 VAL A CA 1
ATOM 5228 C C . VAL A 1 676 ? -9.750 -3.515 -0.271 1.00 98.50 676 VAL A C 1
ATOM 5230 O O . VAL A 1 676 ? -8.598 -3.161 -0.030 1.00 98.50 676 VAL A O 1
ATOM 5233 N N . TYR A 1 677 ? -10.323 -4.577 0.287 1.00 98.44 677 TYR A N 1
ATOM 5234 C CA . TYR A 1 677 ? -9.703 -5.445 1.282 1.00 98.44 677 TYR A CA 1
ATOM 5235 C C . TYR A 1 677 ? -9.919 -6.914 0.893 1.00 98.44 677 TYR A C 1
ATOM 5237 O O . TYR A 1 677 ? -11.057 -7.356 0.726 1.00 98.44 677 TYR A O 1
ATOM 5245 N N . ASN A 1 678 ? -8.830 -7.652 0.676 1.00 98.50 678 ASN A N 1
ATOM 5246 C CA . ASN A 1 678 ? -8.831 -8.951 -0.002 1.00 98.50 678 ASN A CA 1
ATOM 5247 C C . ASN A 1 678 ? -8.806 -10.147 0.959 1.00 98.50 678 ASN A C 1
ATOM 5249 O O . ASN A 1 678 ? -9.303 -11.213 0.599 1.00 98.50 678 ASN A O 1
ATOM 5253 N N . TYR A 1 679 ? -8.237 -10.014 2.159 1.00 98.06 679 TYR A N 1
ATOM 5254 C CA . TYR A 1 679 ? -8.053 -11.112 3.114 1.00 98.06 679 TYR A CA 1
ATOM 5255 C C . TYR A 1 679 ? -9.355 -11.458 3.859 1.00 98.06 679 TYR A C 1
ATOM 5257 O O . TYR A 1 679 ? -9.468 -11.331 5.074 1.00 98.06 679 TYR A O 1
ATOM 5265 N N . ARG A 1 680 ? -10.380 -11.857 3.102 1.00 97.38 680 ARG A N 1
ATOM 5266 C CA . ARG A 1 680 ? -11.730 -12.196 3.568 1.00 97.38 680 ARG A CA 1
ATOM 5267 C C . ARG A 1 680 ? -12.378 -13.231 2.654 1.00 97.38 680 ARG A C 1
ATOM 5269 O O . ARG A 1 680 ? -11.995 -13.379 1.494 1.00 97.38 680 ARG A O 1
ATOM 5276 N N . SER A 1 681 ? -13.396 -13.911 3.167 1.00 94.75 681 SER A N 1
ATOM 5277 C CA . SER A 1 681 ? -14.074 -15.017 2.470 1.00 94.75 681 SER A CA 1
ATOM 5278 C C . SER A 1 681 ? -15.100 -14.559 1.429 1.00 94.75 681 SER A C 1
ATOM 5280 O O . SER A 1 681 ? -15.372 -15.271 0.474 1.00 94.75 681 SER A O 1
ATOM 5282 N N . ILE A 1 682 ? -15.693 -13.375 1.593 1.00 95.25 682 ILE A N 1
ATOM 5283 C CA . ILE A 1 682 ? -16.649 -12.819 0.626 1.00 95.25 682 ILE A CA 1
ATOM 5284 C C . ILE A 1 682 ? -16.159 -11.445 0.219 1.00 95.25 682 ILE A C 1
ATOM 5286 O O . ILE A 1 682 ? -16.157 -10.547 1.050 1.00 95.25 682 ILE A O 1
ATOM 5290 N N . ASN A 1 683 ? -15.789 -11.270 -1.046 1.00 96.69 683 ASN A N 1
ATOM 5291 C CA . ASN A 1 683 ? -15.516 -9.966 -1.639 1.00 96.69 683 ASN A CA 1
ATOM 5292 C C . ASN A 1 683 ? -16.279 -9.883 -2.969 1.00 96.69 683 ASN A C 1
ATOM 5294 O O . ASN A 1 683 ? -15.934 -10.619 -3.892 1.00 96.69 683 ASN A O 1
ATOM 5298 N N . PRO A 1 684 ? -17.361 -9.090 -3.064 1.00 95.31 684 PRO A N 1
ATOM 5299 C CA . PRO A 1 684 ? -18.197 -9.065 -4.258 1.00 95.31 684 PRO A CA 1
ATOM 5300 C C . PRO A 1 684 ? -17.402 -8.726 -5.522 1.00 95.31 684 PRO A C 1
ATOM 5302 O O . PRO A 1 684 ? -16.614 -7.779 -5.534 1.00 95.31 684 PRO A O 1
ATOM 5305 N N . VAL A 1 685 ? -17.658 -9.482 -6.593 1.00 97.00 685 VAL A N 1
ATOM 5306 C CA . VAL A 1 685 ? -17.122 -9.202 -7.931 1.00 97.00 685 VAL A CA 1
ATOM 5307 C C . VAL A 1 685 ? -17.464 -7.768 -8.318 1.00 97.00 685 VAL A C 1
ATOM 5309 O O . VAL A 1 685 ? -18.613 -7.345 -8.162 1.00 97.00 685 VAL A O 1
ATOM 5312 N N . GLN A 1 686 ? -16.494 -7.020 -8.839 1.00 97.44 686 GLN A N 1
ATOM 5313 C CA . GLN A 1 686 ? -16.802 -5.726 -9.441 1.00 97.44 686 GLN A CA 1
ATOM 5314 C C . GLN A 1 686 ? -17.546 -5.928 -10.768 1.00 97.44 686 GLN A C 1
ATOM 5316 O O . GLN A 1 686 ? -17.096 -6.655 -11.652 1.00 97.44 686 GLN A O 1
ATOM 5321 N N . THR A 1 687 ? -18.709 -5.295 -10.894 1.00 95.56 687 THR A N 1
ATOM 5322 C CA . THR A 1 687 ? -19.655 -5.496 -12.002 1.00 95.56 687 THR A CA 1
ATOM 5323 C C . THR A 1 687 ? -19.130 -4.987 -13.340 1.00 95.56 687 THR A C 1
ATOM 5325 O O . THR A 1 687 ? -19.367 -5.632 -14.359 1.00 95.56 687 THR A O 1
ATOM 5328 N N . ASP A 1 688 ? -18.398 -3.875 -13.328 1.00 98.06 688 ASP A N 1
ATOM 5329 C CA . ASP A 1 688 ? -17.756 -3.276 -14.497 1.00 98.06 688 ASP A CA 1
ATOM 5330 C C . ASP A 1 688 ? -16.264 -3.037 -14.223 1.00 98.06 688 ASP A C 1
ATOM 5332 O O . ASP A 1 688 ? -15.885 -2.201 -13.404 1.00 98.06 688 ASP A O 1
ATOM 5336 N N . MET A 1 689 ? -15.406 -3.799 -14.900 1.00 97.38 689 MET A N 1
ATOM 5337 C CA . MET A 1 689 ? -13.940 -3.702 -14.818 1.00 97.38 689 MET A CA 1
ATOM 5338 C C . MET A 1 689 ? -13.348 -2.752 -15.872 1.00 97.38 689 MET A C 1
ATOM 5340 O O . MET A 1 689 ? -12.124 -2.620 -15.969 1.00 97.38 689 MET A O 1
ATOM 5344 N N . GLY A 1 690 ? -14.194 -2.121 -16.690 1.00 97.69 690 GLY A N 1
ATOM 5345 C CA . GLY A 1 690 ? -13.780 -1.235 -17.763 1.00 97.69 690 GLY A CA 1
ATOM 5346 C C . GLY A 1 690 ? -12.883 -1.934 -18.784 1.00 97.69 690 GLY A C 1
ATOM 5347 O O . GLY A 1 690 ? -13.219 -2.998 -19.300 1.00 97.69 690 GLY A O 1
ATOM 5348 N N . ASN A 1 691 ? -11.727 -1.346 -19.094 1.00 97.00 691 ASN A N 1
ATOM 5349 C CA . ASN A 1 691 ? -10.787 -1.901 -20.077 1.00 97.00 691 ASN A CA 1
ATOM 5350 C C . ASN A 1 691 ? -9.711 -2.835 -19.478 1.00 97.00 691 ASN A C 1
ATOM 5352 O O . ASN A 1 691 ? -8.743 -3.146 -20.172 1.00 97.00 691 ASN A O 1
ATOM 5356 N N . PHE A 1 692 ? -9.848 -3.271 -18.219 1.00 98.38 692 PHE A N 1
ATOM 5357 C CA . PHE A 1 692 ? -8.880 -4.169 -17.573 1.00 98.38 692 PHE A CA 1
ATOM 5358 C C . PHE A 1 692 ? -9.151 -5.665 -17.817 1.00 98.38 692 PHE A C 1
ATOM 5360 O O . PHE A 1 692 ? -8.232 -6.420 -18.134 1.00 98.38 692 PHE A O 1
ATOM 5367 N N . SER A 1 693 ? -10.390 -6.112 -17.609 1.00 97.94 693 SER A N 1
ATOM 5368 C CA . SER A 1 693 ? -10.799 -7.525 -17.663 1.00 97.94 693 SER A CA 1
ATOM 5369 C C . SER A 1 693 ? -12.318 -7.617 -17.835 1.00 97.94 693 SER A C 1
ATOM 5371 O O . SER A 1 693 ? -13.016 -6.626 -17.674 1.00 97.94 693 SER A O 1
ATOM 5373 N N . ARG A 1 694 ? -12.868 -8.795 -18.123 1.00 96.88 694 ARG A N 1
ATOM 5374 C CA . ARG A 1 694 ? -14.289 -9.099 -17.910 1.00 96.88 694 ARG A CA 1
ATOM 5375 C C . ARG A 1 694 ? -14.557 -9.371 -16.427 1.00 96.88 694 ARG A C 1
ATOM 5377 O O . ARG A 1 694 ? -13.645 -9.750 -15.694 1.00 96.88 694 ARG A O 1
ATOM 5384 N N . SER A 1 695 ? -15.815 -9.245 -16.009 1.00 96.06 695 SER A N 1
ATOM 5385 C CA . SER A 1 695 ? -16.261 -9.623 -14.657 1.00 96.06 695 SER A CA 1
ATOM 5386 C C . SER A 1 695 ? -16.812 -11.050 -14.578 1.00 96.06 695 SER A C 1
ATOM 5388 O O . SER A 1 695 ? -16.773 -11.669 -13.519 1.00 96.06 695 SER A O 1
ATOM 5390 N N . ASP A 1 696 ? -17.339 -11.584 -15.685 1.00 96.62 696 ASP A N 1
ATOM 5391 C CA . ASP A 1 696 ? -17.986 -12.899 -15.718 1.00 96.62 696 ASP A CA 1
ATOM 5392 C C . ASP A 1 696 ? -17.022 -14.009 -16.161 1.00 96.62 696 ASP A C 1
ATOM 5394 O O . ASP A 1 696 ? -16.658 -14.125 -17.335 1.00 96.62 696 ASP A O 1
ATOM 5398 N N . PHE A 1 697 ? -16.673 -14.868 -15.204 1.00 97.44 697 PHE A N 1
ATOM 5399 C CA . PHE A 1 697 ? -15.922 -16.108 -15.408 1.00 97.44 697 PHE A CA 1
ATOM 5400 C C . PHE A 1 697 ? -16.731 -17.354 -15.026 1.00 97.44 697 PHE A C 1
ATOM 5402 O O . PHE A 1 697 ? -16.166 -18.423 -14.827 1.00 97.44 697 PHE A O 1
ATOM 5409 N N . SER A 1 698 ? -18.061 -17.262 -14.946 1.00 95.31 698 SER A N 1
ATOM 5410 C CA . SER A 1 698 ? -18.928 -18.368 -14.501 1.00 95.31 698 SER A CA 1
ATOM 5411 C C . SER A 1 698 ? -18.871 -19.625 -15.384 1.00 95.31 698 SER A C 1
ATOM 5413 O O . SER A 1 698 ? -19.297 -20.702 -14.967 1.00 95.31 698 SER A O 1
ATOM 5415 N N . HIS A 1 699 ? -18.339 -19.505 -16.604 1.00 96.75 699 HIS A N 1
ATOM 5416 C CA . HIS A 1 699 ? -18.079 -20.622 -17.514 1.00 96.75 699 HIS A CA 1
ATOM 5417 C C . HIS A 1 699 ? -16.811 -21.417 -17.154 1.00 96.75 699 HIS A C 1
ATOM 5419 O O . HIS A 1 699 ? -16.652 -22.548 -17.617 1.00 96.75 699 HIS A O 1
ATOM 5425 N N . ILE A 1 700 ? -15.928 -20.858 -16.325 1.00 97.94 700 ILE A N 1
ATOM 5426 C CA . ILE A 1 700 ? -14.718 -21.517 -15.841 1.00 97.94 700 ILE A CA 1
ATOM 5427 C C . ILE A 1 700 ? -15.073 -22.415 -14.663 1.00 97.94 700 ILE A C 1
ATOM 5429 O O . ILE A 1 700 ? -15.698 -21.989 -13.697 1.00 97.94 700 ILE A O 1
ATOM 5433 N N . THR A 1 701 ? -14.635 -23.671 -14.723 1.00 97.12 701 THR A N 1
ATOM 5434 C CA . THR A 1 701 ? -14.681 -24.567 -13.563 1.00 97.12 701 THR A CA 1
ATOM 5435 C C . THR A 1 701 ? -13.383 -24.406 -12.773 1.00 97.12 701 THR A C 1
ATOM 5437 O O . THR A 1 701 ? -12.327 -24.693 -13.340 1.00 97.12 701 THR A O 1
ATOM 5440 N N . PRO A 1 702 ? -13.424 -23.972 -11.499 1.00 97.19 702 PRO A N 1
ATOM 5441 C CA . PRO A 1 702 ? -12.216 -23.834 -10.696 1.00 97.19 702 PRO A CA 1
ATOM 5442 C C . PRO A 1 702 ? -11.506 -25.176 -10.492 1.00 97.19 702 PRO A C 1
ATOM 5444 O O . PRO A 1 702 ? -12.148 -26.222 -10.356 1.00 97.19 702 PRO A O 1
ATOM 5447 N N . VAL A 1 703 ? -10.177 -25.142 -10.436 1.00 98.19 703 VAL A N 1
ATOM 5448 C CA . VAL A 1 703 ? -9.325 -26.321 -10.227 1.00 98.19 703 VAL A CA 1
ATOM 5449 C C . VAL A 1 703 ? -8.359 -26.107 -9.060 1.00 98.19 703 VAL A C 1
ATOM 5451 O O . VAL A 1 703 ? -8.252 -25.007 -8.514 1.00 98.19 703 VAL A O 1
ATOM 5454 N N . SER A 1 704 ? -7.656 -27.174 -8.673 1.00 98.38 704 SER A N 1
ATOM 5455 C CA . SER A 1 704 ? -6.522 -27.114 -7.746 1.00 98.38 704 SER A CA 1
ATOM 5456 C C . SER A 1 704 ? -5.249 -27.561 -8.454 1.00 98.38 704 SER A C 1
ATOM 5458 O O . SER A 1 704 ? -5.279 -28.503 -9.250 1.00 98.38 704 SER A O 1
ATOM 5460 N N . LYS A 1 705 ? -4.123 -26.916 -8.148 1.00 97.94 705 LYS A N 1
ATOM 5461 C CA . LYS A 1 705 ? -2.837 -27.161 -8.805 1.00 97.94 705 LYS A CA 1
ATOM 5462 C C . LYS A 1 705 ? -1.687 -26.981 -7.826 1.00 97.94 705 LYS A C 1
ATOM 5464 O O . LYS A 1 705 ? -1.630 -25.987 -7.111 1.00 97.94 705 LYS A O 1
ATOM 5469 N N . THR A 1 706 ? -0.757 -27.929 -7.822 1.00 98.62 706 THR A N 1
ATOM 5470 C CA . THR A 1 706 ? 0.548 -27.745 -7.181 1.00 98.62 706 THR A CA 1
ATOM 5471 C C . THR A 1 706 ? 1.536 -27.243 -8.220 1.00 98.62 706 THR A C 1
ATOM 5473 O O . THR A 1 706 ? 1.594 -27.790 -9.323 1.00 98.62 706 THR A O 1
ATOM 5476 N N . ILE A 1 707 ? 2.294 -26.209 -7.871 1.00 97.44 707 ILE A N 1
ATOM 5477 C CA . ILE A 1 707 ? 3.369 -25.667 -8.697 1.00 97.44 707 ILE A CA 1
ATOM 5478 C C . ILE A 1 707 ? 4.692 -25.744 -7.943 1.00 97.44 707 ILE A C 1
ATOM 5480 O O . ILE A 1 707 ? 4.741 -25.567 -6.724 1.00 97.44 707 ILE A O 1
ATOM 5484 N N . GLU A 1 708 ? 5.759 -25.960 -8.700 1.00 97.56 708 GLU A N 1
ATOM 5485 C CA . GLU A 1 708 ? 7.136 -25.863 -8.233 1.00 97.56 708 GLU A CA 1
ATOM 5486 C C . GLU A 1 708 ? 7.775 -24.646 -8.903 1.00 97.56 708 GLU A C 1
ATOM 5488 O O . GLU A 1 708 ? 7.703 -24.487 -10.124 1.00 97.56 708 GLU A O 1
ATOM 5493 N N . LEU A 1 709 ? 8.386 -23.778 -8.103 1.00 96.56 709 LEU A N 1
ATOM 5494 C CA . LEU A 1 709 ? 9.081 -22.584 -8.565 1.00 96.56 709 LEU A CA 1
ATOM 5495 C C . LEU A 1 709 ? 10.508 -22.576 -8.024 1.00 96.56 709 LEU A C 1
ATOM 5497 O O . LEU A 1 709 ? 10.764 -22.970 -6.889 1.00 96.56 709 LEU A O 1
ATOM 5501 N N . GLU A 1 710 ? 11.433 -22.062 -8.825 1.00 95.69 710 GLU A N 1
ATOM 5502 C CA . GLU A 1 710 ? 12.739 -21.627 -8.337 1.00 95.69 710 GLU A CA 1
ATOM 5503 C C . GLU A 1 710 ? 12.640 -20.152 -7.944 1.00 95.69 710 GLU A C 1
ATOM 5505 O O . GLU A 1 710 ? 12.244 -19.302 -8.754 1.00 95.69 710 GLU A O 1
ATOM 5510 N N . SER A 1 711 ? 12.971 -19.850 -6.690 1.00 96.75 711 SER A N 1
ATOM 5511 C CA . SER A 1 711 ? 12.849 -18.506 -6.148 1.00 96.75 711 SER A CA 1
ATOM 5512 C C . SER A 1 711 ? 13.771 -17.544 -6.895 1.00 96.75 711 SER A C 1
ATOM 5514 O O . SER A 1 711 ? 14.954 -17.814 -7.110 1.00 96.75 711 SER A O 1
ATOM 5516 N N . LYS A 1 712 ? 13.232 -16.393 -7.300 1.00 94.62 712 LYS A N 1
ATOM 5517 C CA . LYS A 1 712 ? 14.019 -15.267 -7.808 1.00 94.62 712 LYS A CA 1
ATOM 5518 C C . LYS A 1 712 ? 13.408 -13.952 -7.348 1.00 94.62 712 LYS A C 1
ATOM 5520 O O . LYS A 1 712 ? 12.209 -13.717 -7.490 1.00 94.62 712 LYS A O 1
ATOM 5525 N N . VAL A 1 713 ? 14.250 -13.063 -6.843 1.00 92.50 713 VAL A N 1
ATOM 5526 C CA . VAL A 1 713 ? 13.895 -11.684 -6.537 1.00 92.50 713 VAL A CA 1
ATOM 5527 C C . VAL A 1 713 ? 13.578 -10.977 -7.868 1.00 92.50 713 VAL A C 1
ATOM 5529 O O . VAL A 1 713 ? 14.306 -11.110 -8.850 1.00 92.50 713 VAL A O 1
ATOM 5532 N N . SER A 1 714 ? 12.507 -10.192 -7.980 1.00 89.56 714 SER A N 1
ATOM 5533 C CA . SER A 1 714 ? 11.575 -9.821 -6.904 1.00 89.56 714 SER A CA 1
ATOM 5534 C C . SER A 1 714 ? 10.334 -10.713 -6.811 1.00 89.56 714 SER A C 1
ATOM 5536 O O . SER A 1 714 ? 9.772 -10.812 -5.722 1.00 89.56 714 SER A O 1
ATOM 5538 N N . PHE A 1 715 ? 9.895 -11.326 -7.913 1.00 97.62 715 PHE A N 1
ATOM 5539 C CA . PHE A 1 715 ? 8.777 -12.269 -7.949 1.00 97.62 715 PHE A CA 1
ATOM 5540 C C . PHE A 1 715 ? 8.807 -13.128 -9.225 1.00 97.62 715 PHE A C 1
ATOM 5542 O O . PHE A 1 715 ? 9.615 -12.876 -10.115 1.00 97.62 715 PHE A O 1
ATOM 5549 N N . ARG A 1 716 ? 7.930 -14.134 -9.297 1.00 98.12 716 ARG A N 1
ATOM 5550 C CA . ARG A 1 716 ? 7.663 -14.992 -10.464 1.00 98.12 716 ARG A CA 1
ATOM 5551 C C . ARG A 1 716 ? 6.155 -15.150 -10.663 1.00 98.12 716 ARG A C 1
ATOM 5553 O O . ARG A 1 716 ? 5.425 -15.171 -9.665 1.00 98.12 716 ARG A O 1
ATOM 5560 N N . SER A 1 717 ? 5.697 -15.323 -11.902 1.00 98.25 717 SER A N 1
ATOM 5561 C CA . SER A 1 717 ? 4.324 -15.791 -12.149 1.00 98.25 717 SER A CA 1
ATOM 5562 C C . SER A 1 717 ? 4.109 -17.201 -11.591 1.00 98.25 717 SER A C 1
ATOM 5564 O O . SER A 1 717 ? 4.970 -18.076 -11.695 1.00 98.25 717 SER A O 1
ATOM 5566 N N . ALA A 1 718 ? 2.937 -17.418 -10.990 1.00 98.12 718 ALA A N 1
ATOM 5567 C CA . ALA A 1 718 ? 2.504 -18.723 -10.503 1.00 98.12 718 ALA A CA 1
ATOM 5568 C C . ALA A 1 718 ? 1.879 -19.599 -11.610 1.00 98.12 718 ALA A C 1
ATOM 5570 O O . ALA A 1 718 ? 1.644 -20.787 -11.391 1.00 98.12 718 ALA A O 1
ATOM 5571 N N . GLY A 1 719 ? 1.550 -19.027 -12.776 1.00 97.81 719 GLY A N 1
ATOM 5572 C CA . GLY A 1 719 ? 0.845 -19.735 -13.851 1.00 97.81 719 GLY A CA 1
ATOM 5573 C C . GLY A 1 719 ? -0.560 -20.222 -13.481 1.00 97.81 719 GLY A C 1
ATOM 5574 O O . GLY A 1 719 ? -1.038 -21.224 -14.019 1.00 97.81 719 GLY A O 1
ATOM 5575 N N . VAL A 1 720 ? -1.203 -19.527 -12.540 1.00 98.50 720 VAL A N 1
ATOM 5576 C CA . VAL A 1 720 ? -2.588 -19.740 -12.099 1.00 98.50 720 VAL A CA 1
ATOM 5577 C C . VAL A 1 720 ? -3.295 -18.393 -11.929 1.00 98.50 720 VAL A C 1
ATOM 5579 O O . VAL A 1 720 ? -2.650 -17.351 -11.801 1.00 98.50 720 VAL A O 1
ATOM 5582 N N . TYR A 1 721 ? -4.625 -18.411 -11.929 1.00 98.75 721 TYR A N 1
ATOM 5583 C CA . TYR A 1 721 ? -5.468 -17.218 -11.990 1.00 98.75 721 TYR A CA 1
ATOM 5584 C C . TYR A 1 721 ? -6.455 -17.176 -10.817 1.00 98.75 721 TYR A C 1
ATOM 5586 O O . TYR A 1 721 ? -7.167 -18.149 -10.569 1.00 98.75 721 TYR A O 1
ATOM 5594 N N . ALA A 1 722 ? -6.540 -16.051 -10.109 1.00 98.62 722 ALA A N 1
ATOM 5595 C CA . ALA A 1 722 ? -7.598 -15.803 -9.136 1.00 98.62 722 ALA A CA 1
ATOM 5596 C C . ALA A 1 722 ? -8.879 -15.405 -9.877 1.00 98.62 722 ALA A C 1
ATOM 5598 O O . ALA A 1 722 ? -8.893 -14.397 -10.583 1.00 98.62 722 ALA A O 1
ATOM 5599 N N . LEU A 1 723 ? -9.951 -16.184 -9.740 1.00 98.44 723 LEU A N 1
ATOM 5600 C CA . LEU A 1 723 ? -11.238 -15.828 -10.337 1.00 98.44 723 LEU A CA 1
ATOM 5601 C C . LEU A 1 723 ? -11.869 -14.670 -9.538 1.00 98.44 723 LEU A C 1
ATOM 5603 O O . LEU A 1 723 ? -11.806 -14.693 -8.306 1.00 98.44 723 LEU A O 1
ATOM 5607 N N . PRO A 1 724 ? -12.448 -13.647 -10.194 1.00 98.25 724 PRO A N 1
ATOM 5608 C CA . PRO A 1 724 ? -13.040 -12.518 -9.485 1.00 98.25 724 PRO A CA 1
ATOM 5609 C C . PRO A 1 724 ? -14.117 -12.986 -8.502 1.00 98.25 724 PRO A C 1
ATOM 5611 O O . PRO A 1 724 ? -14.998 -13.761 -8.864 1.00 98.25 724 PRO A O 1
ATOM 5614 N N . GLY A 1 725 ? -14.050 -12.501 -7.262 1.00 96.75 725 GLY A N 1
ATOM 5615 C CA . GLY A 1 725 ? -14.999 -12.782 -6.181 1.00 96.75 725 GLY A CA 1
ATOM 5616 C C . GLY A 1 725 ? -14.975 -14.200 -5.610 1.00 96.75 725 GLY A C 1
ATOM 5617 O O . GLY A 1 725 ? -15.741 -14.483 -4.690 1.00 96.75 725 GLY A O 1
ATOM 5618 N N . GLU A 1 726 ? -14.086 -15.065 -6.098 1.00 97.25 726 GLU A N 1
ATOM 5619 C CA . GLU A 1 726 ? -13.907 -16.431 -5.610 1.00 97.25 726 GLU A CA 1
ATOM 5620 C C . GLU A 1 726 ? -12.710 -16.515 -4.652 1.00 97.25 726 GLU A C 1
ATOM 5622 O O . GLU A 1 726 ? -11.642 -15.947 -4.903 1.00 97.25 726 GLU A O 1
ATOM 5627 N N . THR A 1 727 ? -12.876 -17.213 -3.525 1.00 98.25 727 THR A N 1
ATOM 5628 C CA . THR A 1 727 ? -11.808 -17.347 -2.523 1.00 98.25 727 THR A CA 1
ATOM 5629 C C . THR A 1 727 ? -10.735 -18.308 -3.009 1.00 98.25 727 THR A C 1
ATOM 5631 O O . THR A 1 727 ? -11.009 -19.492 -3.192 1.00 98.25 727 THR A O 1
ATOM 5634 N N . VAL A 1 728 ? -9.503 -17.825 -3.140 1.00 98.50 728 VAL A N 1
ATOM 5635 C CA . VAL A 1 728 ? -8.324 -18.650 -3.412 1.00 98.50 728 VAL A CA 1
ATOM 5636 C C . VAL A 1 728 ? -7.731 -19.118 -2.092 1.00 98.50 728 VAL A C 1
ATOM 5638 O O . VAL A 1 728 ? -7.568 -18.322 -1.162 1.00 98.50 728 VAL A O 1
ATOM 5641 N N . ARG A 1 729 ? -7.339 -20.393 -2.033 1.00 98.56 729 ARG A N 1
ATOM 5642 C CA . ARG A 1 729 ? -6.510 -20.926 -0.949 1.00 98.56 729 ARG A CA 1
ATOM 5643 C C . ARG A 1 729 ? -5.131 -21.290 -1.468 1.00 98.56 729 ARG A C 1
ATOM 5645 O O . ARG A 1 729 ? -5.008 -21.932 -2.508 1.00 98.56 729 ARG A O 1
ATOM 5652 N N . VAL A 1 730 ? -4.098 -20.895 -0.726 1.00 98.75 730 VAL A N 1
ATOM 5653 C CA . VAL A 1 730 ? -2.702 -21.221 -1.038 1.00 98.75 730 VAL A CA 1
ATOM 5654 C C . VAL A 1 730 ? -2.050 -21.876 0.168 1.00 98.75 730 VAL A C 1
ATOM 5656 O O . VAL A 1 730 ? -2.091 -21.321 1.265 1.00 98.75 730 VAL A O 1
ATOM 5659 N N . THR A 1 731 ? -1.422 -23.029 -0.035 1.00 98.69 731 THR A N 1
ATOM 5660 C CA . THR A 1 731 ? -0.650 -23.758 0.978 1.00 98.69 731 THR A CA 1
ATOM 5661 C C . THR A 1 731 ? 0.794 -23.896 0.519 1.00 98.69 731 THR A C 1
ATOM 5663 O O . THR A 1 731 ? 1.047 -24.314 -0.608 1.00 98.69 731 THR A O 1
ATOM 5666 N N . ARG A 1 732 ? 1.750 -23.580 1.396 1.00 98.25 732 ARG A N 1
ATOM 5667 C CA . ARG A 1 732 ? 3.178 -23.786 1.130 1.00 98.25 732 ARG A CA 1
ATOM 5668 C C . ARG A 1 732 ? 3.615 -25.162 1.616 1.00 98.25 732 ARG A C 1
ATOM 5670 O O . ARG A 1 732 ? 3.428 -25.477 2.788 1.00 98.25 732 ARG A O 1
ATOM 5677 N N . LEU A 1 733 ? 4.176 -25.963 0.716 1.00 98.31 733 LEU A N 1
ATOM 5678 C CA . LEU A 1 733 ? 4.496 -27.375 0.945 1.00 98.31 733 LEU A CA 1
ATOM 5679 C C . LEU A 1 733 ? 5.989 -27.634 1.184 1.00 98.31 733 LEU A C 1
ATOM 5681 O O . LEU A 1 733 ? 6.336 -28.620 1.834 1.00 98.31 733 LEU A O 1
ATOM 5685 N N . ASP A 1 734 ? 6.863 -26.747 0.710 1.00 97.56 734 ASP A N 1
ATOM 5686 C CA . ASP A 1 734 ? 8.305 -26.842 0.934 1.00 97.56 734 ASP A CA 1
ATOM 5687 C C . ASP A 1 734 ? 8.730 -26.311 2.314 1.00 97.56 734 ASP A C 1
ATOM 5689 O O . ASP A 1 734 ? 7.956 -25.667 3.025 1.00 97.56 734 ASP A O 1
ATOM 5693 N N . ASN A 1 735 ? 10.000 -26.546 2.656 1.00 95.50 735 ASN A N 1
ATOM 5694 C CA . ASN A 1 735 ? 10.654 -26.080 3.879 1.00 95.50 735 ASN A CA 1
ATOM 5695 C C . ASN A 1 735 ? 11.904 -25.219 3.622 1.00 95.50 735 ASN A C 1
ATOM 5697 O O . ASN A 1 735 ? 12.796 -25.163 4.472 1.00 95.50 735 ASN A O 1
ATOM 5701 N N . SER A 1 736 ? 12.006 -24.592 2.447 1.00 95.25 736 SER A N 1
ATOM 5702 C CA . SER A 1 736 ? 13.159 -23.760 2.102 1.00 95.25 736 SER A CA 1
ATOM 5703 C C . SER A 1 736 ? 13.192 -22.466 2.928 1.00 95.25 736 SER A C 1
ATOM 5705 O O . SER A 1 736 ? 12.156 -21.895 3.281 1.00 95.25 736 SER A O 1
ATOM 5707 N N . ASP A 1 737 ? 14.394 -21.982 3.239 1.00 94.81 737 ASP A N 1
ATOM 5708 C CA . ASP A 1 737 ? 14.603 -20.735 3.986 1.00 94.81 737 ASP A CA 1
ATOM 5709 C C . ASP A 1 737 ? 14.523 -19.517 3.049 1.00 94.81 737 ASP A C 1
ATOM 5711 O O . ASP A 1 737 ? 15.516 -18.867 2.732 1.00 94.81 737 ASP A O 1
ATOM 5715 N N . VAL A 1 738 ? 13.320 -19.280 2.522 1.00 96.50 738 VAL A N 1
ATOM 5716 C CA . VAL A 1 738 ? 12.978 -18.133 1.672 1.00 96.50 738 VAL A CA 1
ATOM 5717 C C . VAL A 1 738 ? 11.654 -17.531 2.124 1.00 96.50 738 VAL A C 1
ATOM 5719 O O . VAL A 1 738 ? 10.677 -18.242 2.403 1.00 96.50 738 VAL A O 1
ATOM 5722 N N . GLY A 1 739 ? 11.606 -16.207 2.200 1.00 96.94 739 GLY A N 1
ATOM 5723 C CA . GLY A 1 739 ? 10.379 -15.457 2.391 1.00 96.94 739 GLY A CA 1
ATOM 5724 C C . GLY A 1 739 ? 9.528 -15.533 1.131 1.00 96.94 739 GLY A C 1
ATOM 5725 O O . GLY A 1 739 ? 9.952 -15.115 0.058 1.00 96.94 739 GLY A O 1
ATOM 5726 N N . VAL A 1 740 ? 8.308 -16.052 1.268 1.00 98.44 740 VAL A N 1
ATOM 5727 C CA . VAL A 1 740 ? 7.350 -16.205 0.167 1.00 98.44 740 VAL A CA 1
ATOM 5728 C C . VAL A 1 740 ? 6.155 -15.300 0.423 1.00 98.44 740 VAL A C 1
ATOM 5730 O O . VAL A 1 740 ? 5.586 -15.319 1.518 1.00 98.44 740 VAL A O 1
ATOM 5733 N N . LYS A 1 741 ? 5.750 -14.512 -0.576 1.00 98.62 741 LYS A N 1
ATOM 5734 C CA . LYS A 1 741 ? 4.516 -13.714 -0.517 1.00 98.62 741 LYS A CA 1
ATOM 5735 C C . LYS A 1 741 ? 3.675 -13.900 -1.772 1.00 98.62 741 LYS A C 1
ATOM 5737 O O . LYS A 1 741 ? 4.216 -13.895 -2.871 1.00 98.62 741 LYS A O 1
ATOM 5742 N N . ILE A 1 742 ? 2.362 -14.002 -1.610 1.00 98.69 742 ILE A N 1
ATOM 5743 C CA . ILE A 1 742 ? 1.399 -14.152 -2.707 1.00 98.69 742 ILE A CA 1
ATOM 5744 C C . ILE A 1 742 ? 0.708 -12.815 -2.968 1.00 98.69 742 ILE A C 1
ATOM 5746 O O . ILE A 1 742 ? 0.396 -12.086 -2.024 1.00 98.69 742 ILE A O 1
ATOM 5750 N N . PHE A 1 743 ? 0.481 -12.484 -4.236 1.00 98.81 743 PHE A N 1
ATOM 5751 C CA . PHE A 1 743 ? -0.340 -11.342 -4.639 1.00 98.81 743 PHE A CA 1
ATOM 5752 C C . PHE A 1 743 ? -0.995 -11.574 -6.004 1.00 98.81 743 PHE A C 1
ATOM 5754 O O . PHE A 1 743 ? -0.582 -12.450 -6.762 1.00 98.81 743 PHE A O 1
ATOM 5761 N N . VAL A 1 744 ? -2.021 -10.783 -6.307 1.00 98.81 744 VAL A N 1
ATOM 5762 C CA . VAL A 1 744 ? -2.755 -10.791 -7.578 1.00 98.81 744 VAL A CA 1
ATOM 5763 C C . VAL A 1 744 ? -2.300 -9.602 -8.420 1.00 98.81 744 VAL A C 1
ATOM 5765 O O . VAL A 1 744 ? -2.158 -8.502 -7.877 1.00 98.81 744 VAL A O 1
ATOM 5768 N N . ASN A 1 745 ? -2.145 -9.814 -9.730 1.00 98.75 745 ASN A N 1
ATOM 5769 C CA . ASN A 1 745 ? -1.851 -8.800 -10.749 1.00 98.75 745 ASN A CA 1
ATOM 5770 C C . ASN A 1 745 ? -0.489 -8.094 -10.623 1.00 98.75 745 ASN A C 1
ATOM 5772 O O . ASN A 1 745 ? 0.199 -8.133 -9.601 1.00 98.75 745 ASN A O 1
ATOM 5776 N N . THR A 1 746 ? -0.090 -7.409 -11.696 1.00 98.50 746 THR A N 1
ATOM 5777 C CA . THR A 1 746 ? 1.226 -6.755 -11.826 1.00 98.50 746 THR A CA 1
ATOM 5778 C C . THR A 1 746 ? 1.145 -5.274 -12.194 1.00 98.50 746 THR A C 1
ATOM 5780 O O . THR A 1 746 ? 2.180 -4.603 -12.213 1.00 98.50 746 THR A O 1
ATOM 5783 N N . GLN A 1 747 ? -0.055 -4.741 -12.439 1.00 98.38 747 GLN A N 1
ATOM 5784 C CA . GLN A 1 747 ? -0.275 -3.349 -12.831 1.00 98.38 747 GLN A CA 1
ATOM 5785 C C . GLN A 1 747 ? 0.222 -2.383 -11.755 1.00 98.38 747 GLN A C 1
ATOM 5787 O O . GLN A 1 747 ? -0.027 -2.541 -10.555 1.00 98.38 747 GLN A O 1
ATOM 5792 N N . ARG A 1 748 ? 0.916 -1.340 -12.202 1.00 97.81 748 ARG A N 1
ATOM 5793 C CA . ARG A 1 748 ? 1.282 -0.187 -11.376 1.00 97.81 748 ARG A CA 1
ATOM 5794 C C . ARG A 1 748 ? 0.085 0.756 -11.287 1.00 97.81 748 ARG A C 1
ATOM 5796 O O . ARG A 1 748 ? -0.613 0.951 -12.274 1.00 97.81 748 ARG A O 1
ATOM 5803 N N . SER A 1 749 ? -0.157 1.366 -10.128 1.00 96.31 749 SER A N 1
ATOM 5804 C CA . SER A 1 749 ? -1.373 2.170 -9.892 1.00 96.31 749 SER A CA 1
ATOM 5805 C C . SER A 1 749 ? -1.526 3.373 -10.829 1.00 96.31 749 SER A C 1
ATOM 5807 O O . SER A 1 749 ? -2.647 3.778 -11.117 1.00 96.31 749 SER A O 1
ATOM 5809 N N . GLY A 1 750 ? -0.422 3.927 -11.339 1.00 95.94 750 GLY A N 1
ATOM 5810 C CA . GLY A 1 750 ? -0.466 5.015 -12.320 1.00 95.94 750 GLY A CA 1
ATOM 5811 C C . GLY A 1 750 ? -0.874 4.579 -13.732 1.00 95.94 750 GLY A C 1
ATOM 5812 O O . GLY A 1 750 ? -1.112 5.436 -14.569 1.00 95.94 750 GLY A O 1
ATOM 5813 N N . SER A 1 751 ? -1.010 3.272 -13.999 1.00 96.56 751 SER A N 1
ATOM 5814 C CA . SER A 1 751 ? -1.628 2.767 -15.237 1.00 96.56 751 SER A CA 1
ATOM 5815 C C . SER A 1 751 ? -3.133 3.033 -15.304 1.00 96.56 751 SER A C 1
ATOM 5817 O O . SER A 1 751 ? -3.740 2.785 -16.336 1.00 96.56 751 SER A O 1
ATOM 5819 N N . THR A 1 752 ? -3.746 3.552 -14.238 1.00 97.44 752 THR A N 1
ATOM 5820 C CA . THR A 1 752 ? -5.085 4.147 -14.284 1.00 97.44 752 THR A CA 1
ATOM 5821 C C . THR A 1 752 ? -4.933 5.661 -14.338 1.00 97.44 752 THR A C 1
ATOM 5823 O O . THR A 1 752 ? -4.465 6.267 -13.378 1.00 97.44 752 THR A O 1
ATOM 5826 N N . HIS A 1 753 ? -5.327 6.278 -15.451 1.00 96.44 753 HIS A N 1
ATOM 5827 C CA . HIS A 1 753 ? -5.207 7.722 -15.663 1.00 96.44 753 HIS A CA 1
ATOM 5828 C C . HIS A 1 753 ? -6.465 8.440 -15.172 1.00 96.44 753 HIS A C 1
ATOM 5830 O O . HIS A 1 753 ? -7.176 9.048 -15.965 1.00 96.44 753 HIS A O 1
ATOM 5836 N N . GLN A 1 754 ? -6.784 8.348 -13.874 1.00 96.06 754 GLN A N 1
ATOM 5837 C CA . GLN A 1 754 ? -8.102 8.772 -13.368 1.00 96.06 754 GLN A CA 1
ATOM 5838 C C . GLN A 1 754 ? -8.468 10.241 -13.666 1.00 96.06 754 GLN A C 1
ATOM 5840 O O . GLN A 1 754 ? -9.639 10.603 -13.657 1.00 96.06 754 GLN A O 1
ATOM 5845 N N . TRP A 1 755 ? -7.468 11.082 -13.941 1.00 95.75 755 TRP A N 1
ATOM 5846 C CA . TRP A 1 755 ? -7.643 12.501 -14.232 1.00 95.75 755 TRP A CA 1
ATOM 5847 C C . TRP A 1 755 ? -7.499 12.852 -15.719 1.00 95.75 755 TRP A C 1
ATOM 5849 O O . TRP A 1 755 ? -7.634 14.026 -16.057 1.00 95.75 755 TRP A O 1
ATOM 5859 N N . ALA A 1 756 ? -7.224 11.901 -16.616 1.00 94.88 756 ALA A N 1
ATOM 5860 C CA . ALA A 1 756 ? -7.244 12.165 -18.058 1.00 94.88 756 ALA A CA 1
ATOM 5861 C C . ALA A 1 756 ? -8.683 12.218 -18.593 1.00 94.88 756 ALA A C 1
ATOM 5863 O O . ALA A 1 756 ? -9.609 11.735 -17.942 1.00 94.88 756 ALA A O 1
ATOM 5864 N N . GLU A 1 757 ? -8.872 12.780 -19.790 1.00 94.00 757 GLU A N 1
ATOM 5865 C CA . GLU A 1 757 ? -10.176 12.782 -20.468 1.00 94.00 757 GLU A CA 1
ATOM 5866 C C . GLU A 1 757 ? -10.659 11.337 -20.696 1.00 94.00 757 GLU A C 1
ATOM 5868 O O . GLU A 1 757 ? -10.002 10.566 -21.397 1.00 94.00 757 GLU A O 1
ATOM 5873 N N . ASN A 1 758 ? -11.787 10.961 -20.081 1.00 94.00 758 ASN A N 1
ATOM 5874 C CA . ASN A 1 758 ? -12.294 9.578 -19.995 1.00 94.00 758 ASN A CA 1
ATOM 5875 C C . ASN A 1 758 ? -11.249 8.557 -19.493 1.00 94.00 758 ASN A C 1
ATOM 5877 O O . ASN A 1 758 ? -11.308 7.365 -19.812 1.00 94.00 758 ASN A O 1
ATOM 5881 N N . GLY A 1 759 ? -10.255 9.030 -18.740 1.00 94.69 759 GLY A N 1
ATOM 5882 C CA . GLY A 1 759 ? -9.085 8.253 -18.353 1.00 94.69 759 GLY A CA 1
ATOM 5883 C C . GLY A 1 759 ? -9.322 7.320 -17.173 1.00 94.69 759 GLY A C 1
ATOM 5884 O O . GLY A 1 759 ? -8.636 6.294 -17.063 1.00 94.69 759 GLY A O 1
ATOM 5885 N N . TYR A 1 760 ? -10.319 7.615 -16.328 1.00 98.12 760 TYR A N 1
ATOM 5886 C CA . TYR A 1 760 ? -10.757 6.688 -15.290 1.00 98.12 760 TYR A CA 1
ATOM 5887 C C . TYR A 1 760 ? -11.589 5.572 -15.926 1.00 98.12 760 TYR A C 1
ATOM 5889 O O . TYR A 1 760 ? -12.813 5.601 -15.961 1.00 98.12 760 TYR A O 1
ATOM 5897 N N . SER A 1 761 ? -10.890 4.611 -16.522 1.00 97.62 761 SER A N 1
ATOM 5898 C CA . SER A 1 761 ? -11.447 3.595 -17.424 1.00 97.62 761 SER A CA 1
ATOM 5899 C C . SER A 1 761 ? -11.355 2.171 -16.874 1.00 97.62 761 SER A C 1
ATOM 5901 O O . SER A 1 761 ? -11.679 1.224 -17.586 1.00 97.62 761 SER A O 1
ATOM 5903 N N . ARG A 1 762 ? -10.878 2.022 -15.635 1.00 98.31 762 ARG A N 1
ATOM 5904 C CA . ARG A 1 762 ? -10.632 0.764 -14.917 1.00 98.31 762 ARG A CA 1
ATOM 5905 C C . ARG A 1 762 ? -10.396 1.062 -13.426 1.00 98.31 762 ARG A C 1
ATOM 5907 O O . ARG A 1 762 ? -10.063 2.208 -13.108 1.00 98.31 762 ARG A O 1
ATOM 5914 N N . PRO A 1 763 ? -10.475 0.063 -12.528 1.00 98.44 763 PRO A N 1
ATOM 5915 C CA . PRO A 1 763 ? -10.095 0.235 -11.126 1.00 98.44 763 PRO A CA 1
ATOM 5916 C C . PRO A 1 763 ? -8.642 0.696 -10.960 1.00 98.44 763 PRO A C 1
ATOM 5918 O O . PRO A 1 763 ? -7.750 0.214 -11.657 1.00 98.44 763 PRO A O 1
ATOM 5921 N N . LYS A 1 764 ? -8.373 1.572 -9.987 1.00 97.69 764 LYS A N 1
ATOM 5922 C CA . LYS A 1 764 ? -7.042 2.155 -9.754 1.00 97.69 764 LYS A CA 1
ATOM 5923 C C . LYS A 1 764 ? -6.009 1.151 -9.243 1.00 97.69 764 LYS A C 1
ATOM 5925 O O . LYS A 1 764 ? -4.855 1.145 -9.677 1.00 97.69 764 LYS A O 1
ATOM 5930 N N . PHE A 1 765 ? -6.385 0.337 -8.260 1.00 98.19 765 PHE A N 1
ATOM 5931 C CA . PHE A 1 765 ? -5.450 -0.502 -7.509 1.00 98.19 765 PHE A CA 1
ATOM 5932 C C . PHE A 1 765 ? -5.613 -1.987 -7.833 1.00 98.19 765 PHE A C 1
ATOM 5934 O O . PHE A 1 765 ? -5.917 -2.802 -6.964 1.00 98.19 765 PHE A O 1
ATOM 5941 N N . LEU A 1 766 ? -5.371 -2.329 -9.095 1.00 98.44 766 LEU A N 1
ATOM 5942 C CA . LEU A 1 766 ? -5.524 -3.683 -9.637 1.00 98.44 766 LEU A CA 1
ATOM 5943 C C . LEU A 1 766 ? -4.604 -4.721 -8.983 1.00 98.44 766 LEU A C 1
ATOM 5945 O O . LEU A 1 766 ? -4.984 -5.882 -8.838 1.00 98.44 766 LEU A O 1
ATOM 5949 N N . LYS A 1 767 ? -3.401 -4.302 -8.576 1.00 98.44 767 LYS A N 1
ATOM 5950 C CA . LYS A 1 767 ? -2.449 -5.138 -7.843 1.00 98.44 767 LYS A CA 1
ATOM 5951 C C . LYS A 1 767 ? -2.821 -5.222 -6.363 1.00 98.44 767 LYS A C 1
ATOM 5953 O O . LYS A 1 767 ? -2.882 -4.197 -5.676 1.00 98.44 767 LYS A O 1
ATOM 5958 N N . SER A 1 768 ? -3.002 -6.443 -5.860 1.00 98.50 768 SER A N 1
ATOM 5959 C CA . SER A 1 768 ? -3.280 -6.661 -4.437 1.00 98.50 768 SER A CA 1
ATOM 5960 C C . SER A 1 768 ? -2.040 -6.387 -3.571 1.00 98.50 768 SER A C 1
ATOM 5962 O O . SER A 1 768 ? -0.901 -6.500 -4.046 1.00 98.50 768 SER A O 1
ATOM 5964 N N . PRO A 1 769 ? -2.219 -6.096 -2.271 1.00 98.00 769 PRO A N 1
ATOM 5965 C CA . PRO A 1 769 ? -1.135 -6.202 -1.298 1.00 98.00 769 PRO A CA 1
ATOM 5966 C C . PRO A 1 769 ? -0.505 -7.607 -1.291 1.00 98.00 769 PRO A C 1
ATOM 5968 O O . PRO A 1 769 ? -1.132 -8.588 -1.702 1.00 98.00 769 PRO A O 1
ATOM 5971 N N . GLN A 1 770 ? 0.748 -7.698 -0.833 1.00 97.88 770 GLN A N 1
ATOM 5972 C CA . GLN A 1 770 ? 1.500 -8.955 -0.763 1.00 97.88 770 GLN A CA 1
ATOM 5973 C C . GLN A 1 770 ? 1.301 -9.650 0.585 1.00 97.88 770 GLN A C 1
ATOM 5975 O O . GLN A 1 770 ? 1.639 -9.093 1.628 1.00 97.88 770 GLN A O 1
ATOM 5980 N N . MET A 1 771 ? 0.836 -10.897 0.556 1.00 97.50 771 MET A N 1
ATOM 5981 C CA . MET A 1 771 ? 0.494 -11.679 1.746 1.00 97.50 771 MET A CA 1
ATOM 5982 C C . MET A 1 771 ? 1.553 -12.757 1.997 1.00 97.50 771 MET A C 1
ATOM 5984 O O . MET A 1 771 ? 1.761 -13.634 1.161 1.00 97.50 771 MET A O 1
ATOM 5988 N N . ALA A 1 772 ? 2.246 -12.699 3.138 1.00 96.56 772 ALA A N 1
ATOM 5989 C CA . ALA A 1 772 ? 3.360 -13.606 3.438 1.00 96.56 772 ALA A CA 1
ATOM 5990 C C . ALA A 1 772 ? 2.912 -15.007 3.890 1.00 96.56 772 ALA A C 1
ATOM 5992 O O . ALA A 1 772 ? 2.080 -15.139 4.789 1.00 96.56 772 ALA A O 1
ATOM 5993 N N . ILE A 1 773 ? 3.534 -16.062 3.365 1.00 95.94 773 ILE A N 1
ATOM 5994 C CA . ILE A 1 773 ? 3.242 -17.457 3.719 1.00 95.94 773 ILE A CA 1
ATOM 5995 C C . ILE A 1 773 ? 4.491 -18.156 4.286 1.00 95.94 773 ILE A C 1
ATOM 5997 O O . ILE A 1 773 ? 5.532 -18.264 3.634 1.00 95.94 773 ILE A O 1
ATOM 6001 N N . LYS A 1 774 ? 4.392 -18.611 5.544 1.00 92.25 774 LYS A N 1
ATOM 6002 C CA . LYS A 1 774 ? 5.436 -19.411 6.208 1.00 92.25 774 LYS A CA 1
ATOM 6003 C C . LYS A 1 774 ? 5.432 -20.837 5.628 1.00 92.25 774 LYS A C 1
ATOM 6005 O O . LYS A 1 774 ? 4.399 -21.299 5.144 1.00 92.25 774 LYS A O 1
ATOM 6010 N N . SER A 1 775 ? 6.570 -21.530 5.683 1.00 93.06 775 SER A N 1
ATOM 6011 C CA . SER A 1 775 ? 6.676 -22.966 5.358 1.00 93.06 775 SER A CA 1
ATOM 6012 C C . SER A 1 775 ? 5.594 -23.773 6.091 1.00 93.06 775 SER A C 1
ATOM 6014 O O . SER A 1 775 ? 5.406 -23.585 7.291 1.00 93.06 775 SER A O 1
ATOM 6016 N N . GLY A 1 776 ? 4.872 -24.648 5.385 1.00 92.38 776 GLY A N 1
ATOM 6017 C CA . GLY A 1 776 ? 3.748 -25.428 5.929 1.00 92.38 776 GLY A CA 1
ATOM 6018 C C . GLY A 1 776 ? 2.462 -24.633 6.205 1.00 92.38 776 GLY A C 1
ATOM 6019 O O . GLY A 1 776 ? 1.435 -25.221 6.544 1.00 92.38 776 GLY A O 1
ATOM 6020 N N . GLY A 1 777 ? 2.493 -23.304 6.075 1.00 93.75 777 GLY A N 1
ATOM 6021 C CA . GLY A 1 777 ? 1.353 -22.426 6.316 1.00 93.75 777 GLY A CA 1
ATOM 6022 C C . GLY A 1 777 ? 0.339 -22.431 5.173 1.00 93.75 777 GLY A C 1
ATOM 6023 O O . GLY A 1 777 ? 0.609 -22.898 4.066 1.00 93.75 777 GLY A O 1
ATOM 6024 N N . SER A 1 778 ? -0.846 -21.878 5.437 1.00 97.50 778 SER A N 1
ATOM 6025 C CA . SER A 1 778 ? -1.875 -21.620 4.424 1.00 97.50 778 SER A CA 1
ATOM 6026 C C . SER A 1 778 ? -2.459 -20.220 4.579 1.00 97.50 778 SER A C 1
ATOM 6028 O O . SER A 1 778 ? -2.519 -19.703 5.693 1.00 97.50 778 SER A O 1
ATOM 6030 N N . ILE A 1 779 ? -2.911 -19.633 3.474 1.00 97.81 779 ILE A N 1
ATOM 6031 C CA . ILE A 1 779 ? -3.646 -18.362 3.441 1.00 97.81 779 ILE A CA 1
ATOM 6032 C C . ILE A 1 779 ? -4.891 -18.488 2.561 1.00 97.81 779 ILE A C 1
ATOM 6034 O O . ILE A 1 779 ? -4.901 -19.287 1.624 1.00 97.81 779 ILE A O 1
ATOM 6038 N N . ASN A 1 780 ? -5.908 -17.673 2.852 1.00 98.00 780 ASN A N 1
ATOM 6039 C CA . ASN A 1 780 ? -7.131 -17.552 2.059 1.00 98.00 780 ASN A CA 1
ATOM 6040 C C . ASN A 1 780 ? -7.408 -16.077 1.772 1.00 98.00 780 ASN A C 1
ATOM 6042 O O . ASN A 1 780 ? -7.312 -15.255 2.682 1.00 98.00 780 ASN A O 1
ATOM 6046 N N . PHE A 1 781 ? -7.770 -15.744 0.539 1.00 98.56 781 PHE A N 1
ATOM 6047 C CA . PHE A 1 781 ? -8.150 -14.381 0.168 1.00 98.56 781 PHE A CA 1
ATOM 6048 C C . PHE A 1 781 ? -9.083 -14.382 -1.045 1.00 98.56 781 PHE A C 1
ATOM 6050 O O . PHE A 1 781 ? -9.084 -15.316 -1.844 1.00 98.56 781 PHE A O 1
ATOM 6057 N N . THR A 1 782 ? -9.860 -13.313 -1.193 1.00 98.56 782 THR A N 1
ATOM 6058 C CA . THR A 1 782 ? -10.835 -13.128 -2.271 1.00 98.56 782 THR A CA 1
ATOM 6059 C C . THR A 1 782 ? -10.612 -11.762 -2.912 1.00 98.56 782 THR A C 1
ATOM 6061 O O . THR A 1 782 ? -10.786 -10.728 -2.263 1.00 98.56 782 THR A O 1
ATOM 6064 N N . SER A 1 783 ? -10.220 -11.749 -4.187 1.00 98.31 783 SER A N 1
ATOM 6065 C CA . SER A 1 783 ? -10.037 -10.510 -4.952 1.00 98.31 783 SER A CA 1
ATOM 6066 C C . SER A 1 783 ? -11.340 -10.126 -5.653 1.00 98.31 783 SER A C 1
ATOM 6068 O O . SER A 1 783 ? -11.902 -10.980 -6.338 1.00 98.31 783 SER A O 1
ATOM 6070 N N . PRO A 1 784 ? -11.807 -8.866 -5.577 1.00 98.25 784 PRO A N 1
ATOM 6071 C CA . PRO A 1 784 ? -12.987 -8.446 -6.328 1.00 98.25 784 PRO A CA 1
ATOM 6072 C C . PRO A 1 784 ? -12.706 -8.379 -7.831 1.00 98.25 784 PRO A C 1
ATOM 6074 O O . PRO A 1 784 ? -13.643 -8.464 -8.618 1.00 98.25 784 PRO A O 1
ATOM 6077 N N . TYR A 1 785 ? -11.430 -8.226 -8.209 1.00 98.50 785 TYR A N 1
ATOM 6078 C CA . TYR A 1 785 ? -10.967 -8.031 -9.582 1.00 98.50 785 TYR A CA 1
ATOM 6079 C C . TYR A 1 785 ? -10.560 -9.330 -10.267 1.00 98.50 785 TYR A C 1
ATOM 6081 O O . TYR A 1 785 ? -10.691 -9.438 -11.481 1.00 98.50 785 TYR A O 1
ATOM 6089 N N . GLY A 1 786 ? -10.057 -10.299 -9.495 1.00 98.25 786 GLY A N 1
ATOM 6090 C CA . GLY A 1 786 ? -9.362 -11.453 -10.051 1.00 98.25 786 GLY A CA 1
ATOM 6091 C C . GLY A 1 786 ? -8.083 -11.058 -10.794 1.00 98.25 786 GLY A C 1
ATOM 6092 O O . GLY A 1 786 ? -7.672 -9.893 -10.799 1.00 98.25 786 GLY A O 1
ATOM 6093 N N . GLY A 1 787 ? -7.420 -12.045 -11.393 1.00 98.56 787 GLY A N 1
ATOM 6094 C CA . GLY A 1 787 ? -6.196 -11.816 -12.156 1.00 98.56 787 GLY A CA 1
ATOM 6095 C C . GLY A 1 787 ? -5.116 -12.886 -11.999 1.00 98.56 787 GLY A C 1
ATOM 6096 O O . GLY A 1 787 ? -5.246 -13.774 -11.150 1.00 98.56 787 GLY A O 1
ATOM 6097 N N . PRO A 1 788 ? -4.018 -12.805 -12.774 1.00 98.75 788 PRO A N 1
ATOM 6098 C CA . PRO A 1 788 ? -2.884 -13.711 -12.628 1.00 98.75 788 PRO A CA 1
ATOM 6099 C C . PRO A 1 788 ? -2.245 -13.620 -11.236 1.00 98.75 788 PRO A C 1
ATOM 6101 O O . PRO A 1 788 ? -1.987 -12.525 -10.723 1.00 98.75 788 PRO A O 1
ATOM 6104 N N . LEU A 1 789 ? -1.958 -14.772 -10.631 1.00 98.88 789 LEU A N 1
ATOM 6105 C CA . LEU A 1 789 ? -1.311 -14.877 -9.323 1.00 98.88 789 LEU A CA 1
ATOM 6106 C C . LEU A 1 789 ? 0.213 -14.871 -9.449 1.00 98.88 789 LEU A C 1
ATOM 6108 O O . LEU A 1 789 ? 0.790 -15.505 -10.329 1.00 98.88 789 LEU A O 1
ATOM 6112 N N . GLN A 1 790 ? 0.859 -14.177 -8.519 1.00 98.81 790 GLN A N 1
ATOM 6113 C CA . GLN A 1 790 ? 2.297 -13.936 -8.499 1.00 98.81 790 GLN A CA 1
ATOM 6114 C C . GLN A 1 790 ? 2.893 -14.344 -7.147 1.00 98.81 790 GLN A C 1
ATOM 6116 O O . GLN A 1 790 ? 2.240 -14.228 -6.103 1.00 98.81 790 GLN A O 1
ATOM 6121 N N . VAL A 1 791 ? 4.158 -14.767 -7.157 1.00 98.69 791 VAL A N 1
ATOM 6122 C CA . VAL A 1 791 ? 4.900 -15.200 -5.966 1.00 98.69 791 VAL A CA 1
ATOM 6123 C C . VAL A 1 791 ? 6.160 -14.357 -5.807 1.00 98.69 791 VAL A C 1
ATOM 6125 O O . VAL A 1 791 ? 7.085 -14.461 -6.606 1.00 98.69 791 VAL A O 1
ATOM 6128 N N . ALA A 1 792 ? 6.201 -13.506 -4.784 1.00 98.38 792 ALA A N 1
ATOM 6129 C CA . ALA A 1 792 ? 7.375 -12.715 -4.430 1.00 98.38 792 ALA A CA 1
ATOM 6130 C C . ALA A 1 792 ? 8.320 -13.476 -3.498 1.00 98.38 792 ALA A C 1
ATOM 6132 O O . ALA A 1 792 ? 7.870 -14.165 -2.579 1.00 98.38 792 ALA A O 1
ATOM 6133 N N . PHE A 1 793 ? 9.620 -13.269 -3.717 1.00 97.75 793 PHE A N 1
ATOM 6134 C CA . PHE A 1 793 ? 10.710 -13.901 -2.976 1.00 97.75 793 PHE A CA 1
ATOM 6135 C C . PHE A 1 793 ? 11.707 -12.857 -2.461 1.00 97.75 793 PHE A C 1
ATOM 6137 O O . PHE A 1 793 ? 11.902 -11.817 -3.097 1.00 97.75 793 PHE A O 1
ATOM 6144 N N . ASP A 1 794 ? 12.360 -13.142 -1.335 1.00 95.62 794 ASP A N 1
ATOM 6145 C CA . ASP A 1 794 ? 13.458 -12.334 -0.776 1.00 95.62 794 ASP A CA 1
ATOM 6146 C C . ASP A 1 794 ? 14.859 -12.934 -1.009 1.00 95.62 794 ASP A C 1
ATOM 6148 O O . ASP A 1 794 ? 15.860 -12.252 -0.784 1.00 95.62 794 ASP A O 1
ATOM 6152 N N . ALA A 1 795 ? 14.929 -14.162 -1.531 1.00 95.25 795 ALA A N 1
ATOM 6153 C CA . ALA A 1 795 ? 16.159 -14.857 -1.891 1.00 95.25 795 ALA A CA 1
ATOM 6154 C C . ALA A 1 795 ? 16.018 -15.628 -3.216 1.00 95.25 795 ALA A C 1
ATOM 6156 O O . ALA A 1 795 ? 14.914 -15.945 -3.669 1.00 95.25 795 ALA A O 1
ATOM 6157 N N . ASN A 1 796 ? 17.157 -15.931 -3.838 1.00 94.81 796 ASN A N 1
ATOM 6158 C CA . ASN A 1 796 ? 17.245 -16.602 -5.135 1.00 94.81 796 ASN A CA 1
ATOM 6159 C C . ASN A 1 796 ? 17.612 -18.088 -5.000 1.00 94.81 796 ASN A C 1
ATOM 6161 O O . ASN A 1 796 ? 18.240 -18.476 -4.018 1.00 94.81 796 ASN A O 1
ATOM 6165 N N . ASP A 1 797 ? 17.305 -18.867 -6.038 1.00 94.38 797 ASP A N 1
ATOM 6166 C CA . ASP A 1 797 ? 17.823 -20.221 -6.285 1.00 94.38 797 ASP A CA 1
ATOM 6167 C C . ASP A 1 797 ? 17.418 -21.263 -5.227 1.00 94.38 797 ASP A C 1
ATOM 6169 O O . ASP A 1 797 ? 18.137 -22.231 -4.967 1.00 94.38 797 ASP A O 1
ATOM 6173 N N . LEU A 1 798 ? 16.247 -21.075 -4.612 1.00 96.88 798 LEU A N 1
ATOM 6174 C CA . LEU A 1 798 ? 15.646 -22.019 -3.672 1.00 96.88 798 LEU A CA 1
ATOM 6175 C C . LEU A 1 798 ? 14.349 -22.585 -4.251 1.00 96.88 798 LEU A C 1
ATOM 6177 O O . LEU A 1 798 ? 13.523 -21.856 -4.796 1.00 96.88 798 LEU A O 1
ATOM 6181 N N . ALA A 1 799 ? 14.168 -23.899 -4.135 1.00 97.75 799 ALA A N 1
ATOM 6182 C CA . ALA A 1 799 ? 12.951 -24.562 -4.587 1.00 97.75 799 ALA A CA 1
ATOM 6183 C C . ALA A 1 799 ? 11.789 -24.269 -3.628 1.00 97.75 799 ALA A C 1
ATOM 6185 O O . ALA A 1 799 ? 11.903 -24.491 -2.422 1.00 97.75 799 ALA A O 1
ATOM 6186 N N . VAL A 1 800 ? 10.671 -23.807 -4.182 1.00 98.38 800 VAL A N 1
ATOM 6187 C CA . VAL A 1 800 ? 9.435 -23.494 -3.462 1.00 98.38 800 VAL A CA 1
ATOM 6188 C C . VAL A 1 800 ? 8.288 -24.283 -4.076 1.00 98.38 800 VAL A C 1
ATOM 6190 O O . VAL A 1 800 ? 8.127 -24.303 -5.295 1.00 98.38 800 VAL A O 1
ATOM 6193 N N . GLU A 1 801 ? 7.477 -24.912 -3.231 1.00 98.62 801 GLU A N 1
ATOM 6194 C CA . GLU A 1 801 ? 6.332 -25.720 -3.652 1.00 98.62 801 GLU A CA 1
ATOM 6195 C C . GLU A 1 801 ? 5.053 -25.134 -3.049 1.00 98.62 801 GLU A C 1
ATOM 6197 O O . GLU A 1 801 ? 4.934 -24.961 -1.831 1.00 98.62 801 GLU A O 1
ATOM 6202 N N . LEU A 1 802 ? 4.087 -24.808 -3.909 1.00 98.75 802 LEU A N 1
ATOM 6203 C CA . LEU A 1 802 ? 2.834 -24.160 -3.525 1.00 98.75 802 LEU A CA 1
ATOM 6204 C C . LEU A 1 802 ? 1.646 -24.929 -4.094 1.00 98.75 802 LEU A C 1
ATOM 6206 O O . LEU A 1 802 ? 1.594 -25.216 -5.288 1.00 98.75 802 LEU A O 1
ATOM 6210 N N . HIS A 1 803 ? 0.665 -25.219 -3.246 1.00 98.75 803 HIS A N 1
ATOM 6211 C CA . HIS A 1 803 ? -0.620 -25.776 -3.642 1.00 98.75 803 HIS A CA 1
ATOM 6212 C C . HIS A 1 803 ? -1.683 -24.682 -3.664 1.00 98.75 803 HIS A C 1
ATOM 6214 O O . HIS A 1 803 ? -1.930 -24.042 -2.644 1.00 98.75 803 HIS A O 1
ATOM 6220 N N . PHE A 1 804 ? -2.308 -24.488 -4.820 1.00 98.75 804 PHE A N 1
ATOM 6221 C CA . PHE A 1 804 ? -3.402 -23.552 -5.036 1.00 98.75 804 PHE A CA 1
ATOM 6222 C C . PHE A 1 804 ? -4.719 -24.313 -5.172 1.00 98.75 804 PHE A C 1
ATOM 6224 O O . PHE A 1 804 ? -4.783 -25.317 -5.882 1.00 98.75 804 PHE A O 1
ATOM 6231 N N . GLU A 1 805 ? -5.774 -23.811 -4.540 1.00 98.69 805 GLU A N 1
ATOM 6232 C CA . GLU A 1 805 ? -7.141 -24.322 -4.651 1.00 98.69 805 GLU A CA 1
ATOM 6233 C C . GLU A 1 805 ? -8.086 -23.200 -5.100 1.00 98.69 805 GLU A C 1
ATOM 6235 O O . GLU A 1 805 ? -7.888 -22.035 -4.743 1.00 98.69 805 GLU A O 1
ATOM 6240 N N . ASN A 1 806 ? -9.132 -23.575 -5.844 1.00 97.81 806 ASN A N 1
ATOM 6241 C CA . ASN A 1 806 ? -10.158 -22.671 -6.377 1.00 97.81 806 ASN A CA 1
ATOM 6242 C C . 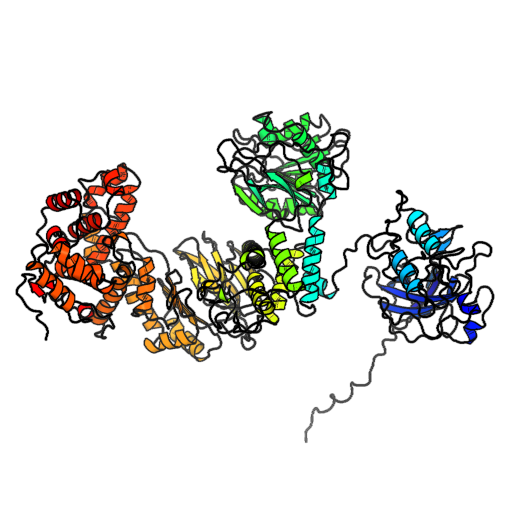ASN A 1 806 ? -9.601 -21.599 -7.337 1.00 97.81 806 ASN A C 1
ATOM 6244 O O . ASN A 1 806 ? -9.911 -20.414 -7.228 1.00 97.81 806 ASN A O 1
ATOM 6248 N N . ILE A 1 807 ? -8.757 -22.025 -8.282 1.00 98.56 807 ILE A N 1
ATOM 6249 C CA . ILE A 1 807 ? -8.103 -21.151 -9.268 1.00 98.56 807 ILE A CA 1
ATOM 6250 C C . ILE A 1 807 ? -8.559 -21.449 -10.702 1.00 98.56 807 ILE A C 1
ATOM 6252 O O . ILE A 1 807 ? -9.108 -22.513 -10.990 1.00 98.56 807 ILE A O 1
ATOM 6256 N N . GLY A 1 808 ? -8.311 -20.505 -11.608 1.00 98.25 808 GLY A N 1
ATOM 6257 C CA . GLY A 1 808 ? -8.341 -20.700 -13.057 1.00 98.25 808 GLY A CA 1
ATOM 6258 C C . GLY A 1 808 ? -6.945 -20.943 -13.646 1.00 98.25 808 GLY A C 1
ATOM 6259 O O . GLY A 1 808 ? -5.931 -20.702 -12.992 1.00 98.25 808 GLY A O 1
ATOM 6260 N N . GLU A 1 809 ? -6.888 -21.381 -14.903 1.00 97.50 809 GLU A N 1
ATOM 6261 C CA . GLU A 1 809 ? -5.645 -21.633 -15.642 1.00 97.50 809 GLU A CA 1
ATOM 6262 C C . GLU A 1 809 ? -5.627 -20.836 -16.952 1.00 97.50 809 GLU A C 1
ATOM 6264 O O . GLU A 1 809 ? -5.991 -21.348 -18.015 1.00 97.50 809 GLU A O 1
ATOM 6269 N N . HIS A 1 810 ? -5.191 -19.576 -16.875 1.00 98.44 810 HIS A N 1
ATOM 6270 C CA . HIS A 1 810 ? -5.000 -18.725 -18.049 1.00 98.44 810 HIS A CA 1
ATOM 6271 C C . HIS A 1 810 ? -3.886 -19.245 -18.965 1.00 98.44 810 HIS A C 1
ATOM 6273 O O . HIS A 1 810 ? -3.162 -20.191 -18.641 1.00 98.44 810 HIS A O 1
ATOM 6279 N N . ALA A 1 811 ? -3.751 -18.637 -20.145 1.00 98.69 811 ALA A N 1
ATOM 6280 C CA . ALA A 1 811 ? -2.635 -18.931 -21.033 1.00 98.69 811 ALA A CA 1
ATOM 6281 C C . ALA A 1 811 ? -1.319 -18.533 -20.342 1.00 98.69 811 ALA A C 1
ATOM 6283 O O . ALA A 1 811 ? -1.023 -17.348 -20.187 1.00 98.69 811 ALA A O 1
ATOM 6284 N N . HIS A 1 812 ? -0.540 -19.534 -19.937 1.00 98.56 812 HIS A N 1
ATOM 6285 C CA . HIS A 1 812 ? 0.762 -19.372 -19.305 1.00 98.56 812 HIS A CA 1
ATOM 6286 C C . HIS A 1 812 ? 1.795 -20.286 -19.975 1.00 98.56 812 HIS A C 1
ATOM 6288 O O . HIS A 1 812 ? 1.614 -21.503 -20.005 1.00 98.56 812 HIS A O 1
ATOM 6294 N N . TRP A 1 813 ? 2.869 -19.703 -20.507 1.00 98.62 813 TRP A N 1
ATOM 6295 C CA . TRP A 1 813 ? 3.964 -20.433 -21.148 1.00 98.62 813 TRP A CA 1
ATOM 6296 C C . TRP A 1 813 ? 5.225 -20.349 -20.294 1.00 98.62 813 TRP A C 1
ATOM 6298 O O . TRP A 1 813 ? 5.691 -19.242 -20.029 1.00 98.62 813 TRP A O 1
ATOM 6308 N N . ALA A 1 814 ? 5.801 -21.489 -19.906 1.00 96.69 814 ALA A N 1
ATOM 6309 C CA . ALA A 1 814 ? 7.075 -21.552 -19.184 1.00 96.69 814 ALA A CA 1
ATOM 6310 C C . ALA A 1 814 ? 8.165 -22.318 -19.939 1.00 96.69 814 ALA A C 1
ATOM 6312 O O . ALA A 1 814 ? 9.358 -22.072 -19.744 1.00 96.69 814 ALA A O 1
ATOM 6313 N N . SER A 1 815 ? 7.779 -23.262 -20.794 1.00 96.75 815 SER A N 1
ATOM 6314 C CA . SER A 1 815 ? 8.720 -23.950 -21.668 1.00 96.75 815 SER A CA 1
ATOM 6315 C C . SER A 1 815 ? 8.048 -24.445 -22.945 1.00 96.75 815 SER A C 1
ATOM 6317 O O . SER A 1 815 ? 6.827 -24.474 -23.052 1.00 96.75 815 SER A O 1
ATOM 6319 N N . SER A 1 816 ? 8.846 -24.919 -23.906 1.00 96.38 816 SER A N 1
ATOM 6320 C CA . SER A 1 816 ? 8.330 -25.486 -25.166 1.00 96.38 816 SER A CA 1
ATOM 6321 C C . SER A 1 816 ? 7.358 -26.668 -24.994 1.00 96.38 816 SER A C 1
ATOM 6323 O O . SER A 1 816 ? 6.645 -27.016 -25.931 1.00 96.38 816 SER A O 1
ATOM 6325 N N . THR A 1 817 ? 7.280 -27.284 -23.806 1.00 97.25 817 THR A N 1
ATOM 6326 C CA . THR A 1 817 ? 6.233 -28.275 -23.498 1.00 97.25 817 THR A CA 1
ATOM 6327 C C . THR A 1 817 ? 4.829 -27.679 -23.497 1.00 97.25 817 THR A C 1
ATOM 6329 O O . THR A 1 817 ? 3.864 -28.413 -23.702 1.00 97.25 817 THR A O 1
ATOM 6332 N N . ASP A 1 818 ? 4.727 -26.368 -23.296 1.00 97.56 818 ASP A N 1
ATOM 6333 C CA . ASP A 1 818 ? 3.476 -25.636 -23.138 1.00 97.56 818 ASP A CA 1
ATOM 6334 C C . ASP A 1 818 ? 3.001 -25.039 -24.468 1.00 97.56 818 ASP A C 1
ATOM 6336 O O . ASP A 1 818 ? 1.911 -24.483 -24.517 1.00 97.56 818 ASP A O 1
ATOM 6340 N N . ASP A 1 819 ? 3.772 -25.167 -25.561 1.00 97.62 819 ASP A N 1
ATOM 6341 C CA . ASP A 1 819 ? 3.479 -24.540 -26.860 1.00 97.62 819 ASP A CA 1
ATOM 6342 C C . ASP A 1 819 ? 2.032 -24.783 -27.316 1.00 97.62 819 ASP A C 1
ATOM 6344 O O . ASP A 1 819 ? 1.344 -23.841 -27.713 1.00 97.62 819 ASP A O 1
ATOM 6348 N N . SER A 1 820 ? 1.555 -26.032 -27.241 1.00 97.69 820 SER A N 1
ATOM 6349 C CA . SER A 1 820 ? 0.195 -26.378 -27.678 1.00 97.69 820 SER A CA 1
ATOM 6350 C C . SER A 1 820 ? -0.856 -25.823 -26.722 1.00 97.69 820 SER A C 1
ATOM 6352 O O . SER A 1 820 ? -1.753 -25.119 -27.170 1.00 97.69 820 SER A O 1
ATOM 6354 N N . ASP A 1 821 ? -0.727 -26.096 -25.419 1.00 98.00 821 ASP A N 1
ATOM 6355 C CA . ASP A 1 821 ? -1.707 -25.678 -24.405 1.00 98.00 821 ASP A CA 1
ATOM 6356 C C . ASP A 1 821 ? -1.826 -24.150 -24.333 1.00 98.00 821 ASP A C 1
ATOM 6358 O O . ASP A 1 821 ? -2.926 -23.603 -24.335 1.00 98.00 821 ASP A O 1
ATOM 6362 N N . PHE A 1 822 ? -0.693 -23.447 -24.371 1.00 98.62 822 PHE A N 1
ATOM 6363 C CA . PHE A 1 822 ? -0.645 -21.993 -24.429 1.00 98.62 822 PHE A CA 1
ATOM 6364 C C . PHE A 1 822 ? -1.350 -21.449 -25.673 1.00 98.62 822 PHE A C 1
ATOM 6366 O O . PHE A 1 822 ? -2.198 -20.566 -25.560 1.00 98.62 822 PHE A O 1
ATOM 6373 N N . THR A 1 823 ? -1.047 -21.989 -26.858 1.00 97.94 823 THR A N 1
ATOM 6374 C CA . THR A 1 823 ? -1.681 -21.556 -28.115 1.00 97.94 823 THR A CA 1
ATOM 6375 C C . THR A 1 823 ? -3.187 -21.827 -28.117 1.00 97.94 823 THR A C 1
ATOM 6377 O O . THR A 1 823 ? -3.973 -20.972 -28.542 1.00 97.94 823 THR A O 1
ATOM 6380 N N . ASP A 1 824 ? -3.602 -22.987 -27.607 1.00 98.38 824 ASP A N 1
ATOM 6381 C CA . ASP A 1 824 ? -5.005 -23.378 -27.511 1.00 98.38 824 ASP A CA 1
ATOM 6382 C C . ASP A 1 824 ? -5.764 -22.446 -26.550 1.00 98.38 824 ASP A C 1
ATOM 6384 O O . ASP A 1 824 ? -6.821 -21.924 -26.911 1.00 98.38 824 ASP A O 1
ATOM 6388 N N . LYS A 1 825 ? -5.192 -22.135 -25.378 1.00 98.50 825 LYS A N 1
ATOM 6389 C CA . LYS A 1 825 ? -5.768 -21.194 -24.399 1.00 98.50 825 LYS A CA 1
ATOM 6390 C C . LYS A 1 825 ? -5.806 -19.753 -24.906 1.00 98.50 825 LYS A C 1
ATOM 6392 O O . LYS A 1 825 ? -6.816 -19.071 -24.722 1.00 98.50 825 LYS A O 1
ATOM 6397 N N . LEU A 1 826 ? -4.758 -19.291 -25.596 1.00 98.12 826 LEU A N 1
ATOM 6398 C CA . LEU A 1 826 ? -4.770 -17.987 -26.268 1.00 98.12 826 LEU A CA 1
ATOM 6399 C C . LEU A 1 826 ? -5.886 -17.916 -27.311 1.00 98.12 826 LEU A C 1
ATOM 6401 O O . LEU A 1 826 ? -6.534 -16.881 -27.449 1.00 98.12 826 LEU A O 1
ATOM 6405 N N . THR A 1 827 ? -6.128 -19.000 -28.046 1.00 97.94 827 THR A N 1
ATOM 6406 C CA . THR A 1 827 ? -7.198 -19.060 -29.049 1.00 97.94 827 THR A CA 1
ATOM 6407 C C . THR A 1 827 ? -8.576 -19.087 -28.394 1.00 97.94 827 THR A C 1
ATOM 6409 O O . THR A 1 827 ? -9.459 -18.351 -28.833 1.00 97.94 827 THR A O 1
ATOM 6412 N N . ALA A 1 828 ? -8.748 -19.876 -27.328 1.00 98.12 828 ALA A N 1
ATOM 6413 C CA . ALA A 1 828 ? -9.993 -19.966 -26.570 1.00 98.12 828 ALA A CA 1
ATOM 6414 C C . ALA A 1 828 ? -10.416 -18.599 -26.009 1.00 98.12 828 ALA A C 1
ATOM 6416 O O . ALA A 1 828 ? -11.571 -18.208 -26.151 1.00 98.12 828 ALA A O 1
ATOM 6417 N N . GLY A 1 829 ? -9.466 -17.832 -25.458 1.00 97.62 829 GLY A N 1
ATOM 6418 C CA . GLY A 1 829 ? -9.745 -16.494 -24.928 1.00 97.62 829 GLY A CA 1
ATOM 6419 C C . GLY A 1 829 ? -10.675 -16.502 -23.713 1.00 97.62 829 GLY A C 1
ATOM 6420 O O . GLY A 1 829 ? -11.423 -15.548 -23.490 1.00 97.62 829 GLY A O 1
ATOM 6421 N N . ASP A 1 830 ? -10.616 -17.579 -22.933 1.00 98.06 830 ASP A N 1
ATOM 6422 C CA . ASP A 1 830 ? -11.360 -17.766 -21.684 1.00 98.06 830 ASP A CA 1
ATOM 6423 C C . ASP A 1 830 ? -10.920 -16.769 -20.587 1.00 98.06 830 ASP A C 1
ATOM 6425 O O . ASP A 1 830 ? -11.688 -16.465 -19.677 1.00 98.06 830 ASP A O 1
ATOM 6429 N N . TYR A 1 831 ? -9.718 -16.190 -20.724 1.00 98.50 831 TYR A N 1
ATOM 6430 C CA . TYR A 1 831 ? -9.130 -15.198 -19.817 1.00 98.50 831 TYR A CA 1
ATOM 6431 C C . TYR A 1 831 ? -8.618 -13.972 -20.573 1.00 98.50 831 TYR A C 1
ATOM 6433 O O . TYR A 1 831 ? -8.111 -14.107 -21.682 1.00 98.50 831 TYR A O 1
ATOM 6441 N N . ASP A 1 832 ? -8.688 -12.789 -19.956 1.00 98.31 832 ASP A N 1
ATOM 6442 C CA . ASP A 1 832 ? -8.262 -11.515 -20.570 1.00 98.31 832 ASP A CA 1
ATOM 6443 C C . ASP A 1 832 ? -6.767 -11.211 -20.417 1.00 98.31 832 ASP A C 1
ATOM 6445 O O . ASP A 1 832 ? -6.269 -10.222 -20.956 1.00 98.31 832 ASP A O 1
ATOM 6449 N N . TRP A 1 833 ? -6.041 -12.081 -19.716 1.00 98.69 833 TRP A N 1
ATOM 6450 C CA . TRP A 1 833 ? -4.616 -11.953 -19.433 1.00 98.69 833 TRP A CA 1
ATOM 6451 C C . TRP A 1 833 ? -3.869 -13.236 -19.786 1.00 98.69 833 TRP A C 1
ATOM 6453 O O . TRP A 1 833 ? -4.391 -14.341 -19.633 1.00 98.69 833 TRP A O 1
ATOM 6463 N N . ALA A 1 834 ? -2.631 -13.075 -20.241 1.00 98.81 834 ALA A N 1
ATOM 6464 C CA . ALA A 1 834 ? -1.725 -14.152 -20.604 1.00 98.81 834 ALA A CA 1
ATOM 6465 C C . ALA A 1 834 ? -0.294 -13.825 -20.159 1.00 98.81 834 ALA A C 1
ATOM 6467 O O . ALA A 1 834 ? 0.106 -12.657 -20.120 1.00 98.81 834 ALA A O 1
ATOM 6468 N N . GLU A 1 835 ? 0.483 -14.860 -19.849 1.00 98.88 835 GLU A N 1
ATOM 6469 C CA . GLU A 1 835 ? 1.852 -14.709 -19.356 1.00 98.88 835 GLU A CA 1
ATOM 6470 C C . GLU A 1 835 ? 2.837 -15.609 -20.102 1.00 98.88 835 GLU A C 1
ATOM 6472 O O . GLU A 1 835 ? 2.564 -16.779 -20.366 1.00 98.88 835 GLU A O 1
ATOM 6477 N N . LEU A 1 836 ? 4.003 -15.054 -20.427 1.00 98.69 836 LEU A N 1
ATOM 6478 C CA . LEU A 1 836 ? 5.138 -15.796 -20.969 1.00 98.69 836 LEU A CA 1
ATOM 6479 C C . LEU A 1 836 ? 6.323 -15.579 -20.039 1.00 98.69 836 LEU A C 1
ATOM 6481 O O . LEU A 1 836 ? 6.779 -14.447 -19.864 1.00 98.69 836 LEU A O 1
ATOM 6485 N N . VAL A 1 837 ? 6.825 -16.661 -19.453 1.00 97.56 837 VAL A N 1
ATOM 6486 C CA . VAL A 1 837 ? 7.922 -16.616 -18.488 1.00 97.56 837 VAL A CA 1
ATOM 6487 C C . VAL A 1 837 ? 9.173 -17.301 -19.021 1.00 97.56 837 VAL A C 1
ATOM 6489 O O . VAL A 1 837 ? 9.131 -18.349 -19.662 1.00 97.56 837 VAL A O 1
ATOM 6492 N N . THR A 1 838 ? 10.319 -16.685 -18.749 1.00 96.38 838 THR A N 1
ATOM 6493 C CA . THR A 1 838 ? 11.656 -17.197 -19.072 1.00 96.38 838 THR A CA 1
ATOM 6494 C C . THR A 1 838 ? 12.554 -17.092 -17.832 1.00 96.38 838 THR A C 1
ATOM 6496 O O . THR A 1 838 ? 12.186 -16.415 -16.871 1.00 96.38 838 THR A O 1
ATOM 6499 N N . PRO A 1 839 ? 13.755 -17.700 -17.815 1.00 93.44 839 PRO A N 1
ATOM 6500 C CA . PRO A 1 839 ? 14.648 -17.606 -16.657 1.00 93.44 839 PRO A CA 1
ATOM 6501 C C . PRO A 1 839 ? 15.090 -16.181 -16.275 1.00 93.44 839 PRO A C 1
ATOM 6503 O O . PRO A 1 839 ? 15.444 -15.957 -15.122 1.00 93.44 839 PRO A O 1
ATOM 6506 N N . GLY A 1 840 ? 15.116 -15.235 -17.223 1.00 93.69 840 GLY A N 1
ATOM 6507 C CA . GLY A 1 840 ? 15.580 -13.857 -16.991 1.00 93.69 840 GLY A CA 1
ATOM 6508 C C . GLY A 1 840 ? 14.516 -12.772 -17.179 1.00 93.69 840 GLY A C 1
ATOM 6509 O O . GLY A 1 840 ? 14.717 -11.638 -16.737 1.00 93.69 840 GLY A O 1
ATOM 6510 N N . PHE A 1 841 ? 13.392 -13.097 -17.824 1.00 96.81 841 PHE A N 1
ATOM 6511 C CA . PHE A 1 841 ? 12.376 -12.118 -18.205 1.00 96.81 841 PHE A CA 1
ATOM 6512 C C . PHE A 1 841 ? 10.951 -12.694 -18.219 1.00 96.81 841 PHE A C 1
ATOM 6514 O O . PHE A 1 841 ? 10.742 -13.796 -18.729 1.00 96.81 841 PHE A O 1
ATOM 6521 N N . GLU A 1 842 ? 9.969 -11.937 -17.734 1.00 98.38 842 GLU A N 1
ATOM 6522 C CA . GLU A 1 842 ? 8.548 -12.310 -17.748 1.00 98.38 842 GLU A CA 1
ATOM 6523 C C . GLU A 1 842 ? 7.678 -11.222 -18.394 1.00 98.38 842 GLU A C 1
ATOM 6525 O O . GLU A 1 842 ? 7.847 -10.024 -18.153 1.00 98.38 842 GLU A O 1
ATOM 6530 N N . VAL A 1 843 ? 6.738 -11.654 -19.232 1.00 98.69 843 VAL A N 1
ATOM 6531 C CA . VAL A 1 843 ? 5.776 -10.801 -19.938 1.00 98.69 843 VAL A CA 1
ATOM 6532 C C . VAL A 1 843 ? 4.398 -11.036 -19.338 1.00 98.69 843 VAL A C 1
ATOM 6534 O O . VAL A 1 843 ? 3.870 -12.141 -19.447 1.00 98.69 843 VAL A O 1
ATOM 6537 N N . HIS A 1 844 ? 3.804 -9.993 -18.762 1.00 98.75 844 HIS A N 1
ATOM 6538 C CA . HIS A 1 844 ? 2.433 -9.984 -18.256 1.00 98.75 844 HIS A CA 1
ATOM 6539 C C . HIS A 1 844 ? 1.587 -9.137 -19.207 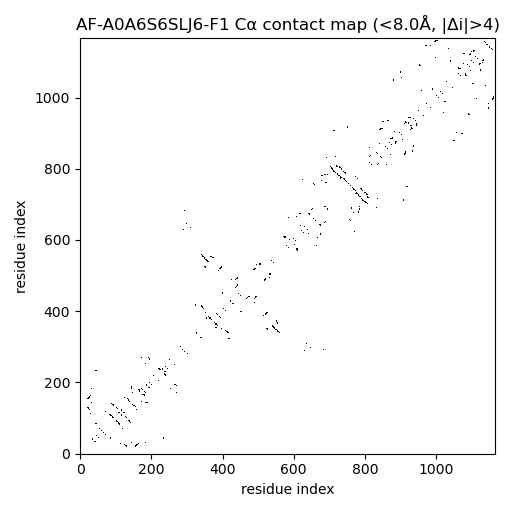1.00 98.75 844 HIS A C 1
ATOM 6541 O O . HIS A 1 844 ? 1.780 -7.928 -19.322 1.00 98.75 844 HIS A O 1
ATOM 6547 N N . SER A 1 845 ? 0.687 -9.759 -19.959 1.00 98.75 845 SER A N 1
ATOM 6548 C CA . SER A 1 845 ? 0.066 -9.102 -21.107 1.00 98.75 845 SER A CA 1
ATOM 6549 C C . SER A 1 845 ? -1.434 -9.279 -21.100 1.00 98.75 845 SER A C 1
ATOM 6551 O O . SER A 1 845 ? -1.941 -10.364 -20.814 1.00 98.75 845 SER A O 1
ATOM 6553 N N . THR A 1 846 ? -2.140 -8.242 -21.543 1.00 98.75 846 THR A N 1
ATOM 6554 C CA . THR A 1 846 ? -3.511 -8.430 -22.029 1.00 98.75 846 THR A CA 1
ATOM 6555 C C . THR A 1 846 ? -3.520 -9.498 -23.129 1.00 98.75 846 THR A C 1
ATOM 6557 O O . THR A 1 846 ? -2.543 -9.647 -23.879 1.00 98.75 846 THR A O 1
ATOM 6560 N N . LEU A 1 847 ? -4.611 -10.255 -23.220 1.00 98.56 847 LEU A N 1
ATOM 6561 C CA . LEU A 1 847 ? -4.762 -11.379 -24.144 1.00 98.56 847 LEU A CA 1
ATOM 6562 C C . LEU A 1 847 ? -4.461 -10.972 -25.591 1.00 98.56 847 LEU A C 1
ATOM 6564 O O . LEU A 1 847 ? -3.701 -11.650 -26.282 1.00 98.56 847 LEU A O 1
ATOM 6568 N N . ASP A 1 848 ? -5.029 -9.855 -26.042 1.00 98.31 848 ASP A N 1
ATOM 6569 C CA . ASP A 1 848 ? -4.896 -9.406 -27.429 1.00 98.31 848 ASP A CA 1
ATOM 6570 C C . ASP A 1 848 ? -3.463 -8.999 -27.772 1.00 98.31 848 ASP A C 1
ATOM 6572 O O . ASP A 1 848 ? -2.944 -9.393 -28.818 1.00 98.31 848 ASP A O 1
ATOM 6576 N N . LYS A 1 849 ? -2.772 -8.312 -26.857 1.00 98.69 849 LYS A N 1
ATOM 6577 C CA . LYS A 1 849 ? -1.353 -7.992 -27.040 1.00 98.69 849 LYS A CA 1
ATOM 6578 C C . LYS A 1 849 ? -0.473 -9.239 -27.015 1.00 98.69 849 LYS A C 1
ATOM 6580 O O . LYS A 1 849 ? 0.476 -9.310 -27.787 1.00 98.69 849 LYS A O 1
ATOM 6585 N N . MET A 1 850 ? -0.805 -10.254 -26.211 1.00 98.81 850 MET A N 1
ATOM 6586 C CA . MET A 1 850 ? -0.039 -11.506 -26.206 1.00 98.81 850 MET A CA 1
ATOM 6587 C C . MET A 1 850 ? -0.231 -12.267 -27.520 1.00 98.81 850 MET A C 1
ATOM 6589 O O . MET A 1 850 ? 0.730 -12.793 -28.077 1.00 98.81 850 MET A O 1
ATOM 6593 N N . ARG A 1 851 ? -1.457 -12.294 -28.058 1.00 98.62 851 ARG A N 1
ATOM 6594 C CA . ARG A 1 851 ? -1.742 -12.875 -29.380 1.00 98.62 851 ARG A CA 1
ATOM 6595 C C . ARG A 1 851 ? -0.934 -12.187 -30.475 1.00 98.62 851 ARG A C 1
ATOM 6597 O O . ARG A 1 851 ? -0.360 -12.876 -31.319 1.00 98.62 851 ARG A O 1
ATOM 6604 N N . GLU A 1 852 ? -0.864 -10.857 -30.453 1.00 98.62 852 GLU A N 1
ATOM 6605 C CA . GLU A 1 852 ? -0.039 -10.084 -31.384 1.00 98.62 852 GLU A CA 1
ATOM 6606 C C . GLU A 1 852 ? 1.450 -10.425 -31.225 1.00 98.62 852 GLU A C 1
ATOM 6608 O O . GLU A 1 852 ? 2.101 -10.779 -32.210 1.00 98.62 852 GLU A O 1
ATOM 6613 N N . SER A 1 853 ? 1.974 -10.418 -29.994 1.00 98.44 853 SER A N 1
ATOM 6614 C CA . SER A 1 853 ? 3.363 -10.790 -29.701 1.00 98.44 853 SER A CA 1
ATOM 6615 C C . SER A 1 853 ? 3.710 -12.189 -30.209 1.00 98.44 853 SER A C 1
ATOM 6617 O O . SER A 1 853 ? 4.711 -12.357 -30.898 1.00 98.44 853 SER A O 1
ATOM 6619 N N . VAL A 1 854 ? 2.889 -13.202 -29.928 1.00 98.12 854 VAL A N 1
ATOM 6620 C CA . VAL A 1 854 ? 3.146 -14.579 -30.383 1.00 98.12 854 VAL A CA 1
ATOM 6621 C C . VAL A 1 854 ? 3.057 -14.685 -31.903 1.00 98.12 854 VAL A C 1
ATOM 6623 O O . VAL A 1 854 ? 3.906 -15.324 -32.519 1.00 98.12 854 VAL A O 1
ATOM 6626 N N . THR A 1 855 ? 2.076 -14.025 -32.526 1.00 97.56 855 THR A N 1
ATOM 6627 C CA . THR A 1 855 ? 1.903 -14.039 -33.988 1.00 97.56 855 THR A CA 1
ATOM 6628 C C . THR A 1 855 ? 3.106 -13.425 -34.701 1.00 97.56 855 THR A C 1
ATOM 6630 O O . THR A 1 855 ? 3.601 -14.000 -35.669 1.00 97.56 855 THR A O 1
ATOM 6633 N N . ASN A 1 856 ? 3.620 -12.298 -34.198 1.00 96.00 856 ASN A N 1
ATOM 6634 C CA . ASN A 1 856 ? 4.781 -11.606 -34.766 1.00 96.00 856 ASN A CA 1
ATOM 6635 C C . ASN A 1 856 ? 6.075 -12.435 -34.703 1.00 96.00 856 ASN A C 1
ATOM 6637 O O . ASN A 1 856 ? 7.010 -12.162 -35.453 1.00 96.00 856 ASN A O 1
ATOM 6641 N N . TRP A 1 857 ? 6.124 -13.445 -33.832 1.00 95.56 857 TRP A N 1
ATOM 6642 C CA . TRP A 1 857 ? 7.285 -14.313 -33.628 1.00 95.56 857 TRP A CA 1
ATOM 6643 C C . TRP A 1 857 ? 7.010 -15.784 -33.961 1.00 95.56 857 TRP A C 1
ATOM 6645 O O . TRP A 1 857 ? 7.824 -16.644 -33.634 1.00 95.56 857 TRP A O 1
ATOM 6655 N N . GLU A 1 858 ? 5.907 -16.066 -34.660 1.00 94.75 858 GLU A N 1
ATOM 6656 C CA . GLU A 1 858 ? 5.458 -17.378 -35.158 1.00 94.75 858 GLU A CA 1
ATOM 6657 C C . GLU A 1 858 ? 5.090 -18.421 -34.086 1.00 94.75 858 GLU A C 1
ATOM 6659 O O . GLU A 1 858 ? 4.145 -19.186 -34.283 1.00 94.75 858 GLU A O 1
ATOM 6664 N N . SER A 1 859 ? 5.811 -18.483 -32.964 1.00 96.25 859 SER A N 1
ATOM 6665 C CA . SER A 1 859 ? 5.551 -19.407 -31.859 1.00 96.25 859 SER A CA 1
ATOM 6666 C C . SER A 1 859 ? 5.985 -18.823 -30.507 1.00 96.25 859 SER A C 1
ATOM 6668 O O . SER A 1 859 ? 6.911 -18.005 -30.452 1.00 96.25 859 SER A O 1
ATOM 6670 N N . PRO A 1 860 ? 5.369 -19.256 -29.390 1.00 97.38 860 PRO A N 1
ATOM 6671 C CA . PRO A 1 860 ? 5.771 -18.805 -28.058 1.00 97.38 860 PRO A CA 1
ATOM 6672 C C . PRO A 1 860 ? 7.202 -19.236 -27.697 1.00 97.38 860 PRO A C 1
ATOM 6674 O O . PRO A 1 860 ? 7.942 -18.445 -27.117 1.00 97.38 860 PRO A O 1
ATOM 6677 N N . ALA A 1 861 ? 7.648 -20.428 -28.115 1.00 98.12 861 ALA A N 1
ATOM 6678 C CA . ALA A 1 861 ? 9.032 -20.863 -27.926 1.00 98.12 861 ALA A CA 1
ATOM 6679 C C . ALA A 1 861 ? 10.050 -19.966 -28.645 1.00 98.12 861 ALA A C 1
ATOM 6681 O O . ALA A 1 861 ? 11.083 -19.626 -28.064 1.00 98.12 861 ALA A O 1
ATOM 6682 N N . ASN A 1 862 ? 9.762 -19.546 -29.882 1.00 97.50 862 ASN A N 1
ATOM 6683 C CA . ASN A 1 862 ? 10.633 -18.622 -30.607 1.00 97.50 862 ASN A CA 1
ATOM 6684 C C . ASN A 1 862 ? 10.622 -17.236 -29.947 1.00 97.50 862 ASN A C 1
ATOM 6686 O O . ASN A 1 862 ? 11.685 -16.664 -29.717 1.00 97.50 862 ASN A O 1
ATOM 6690 N N . LEU A 1 863 ? 9.449 -16.730 -29.546 1.00 98.44 863 LEU A N 1
ATOM 6691 C CA . LEU A 1 863 ? 9.337 -15.491 -28.773 1.00 98.44 863 LEU A CA 1
ATOM 6692 C C . LEU A 1 863 ? 10.202 -15.543 -27.500 1.00 98.44 863 LEU A C 1
ATOM 6694 O O . LEU A 1 863 ? 10.995 -14.635 -27.260 1.00 98.44 863 LEU A O 1
ATOM 6698 N N . ALA A 1 864 ? 10.123 -16.622 -26.719 1.00 98.38 864 ALA A N 1
ATOM 6699 C CA . ALA A 1 864 ? 10.910 -16.811 -25.501 1.00 98.38 864 ALA A CA 1
ATOM 6700 C C . ALA A 1 864 ? 12.426 -16.909 -25.755 1.00 98.38 864 ALA A C 1
ATOM 6702 O O . ALA A 1 864 ? 13.218 -16.289 -25.039 1.00 98.38 864 ALA A O 1
ATOM 6703 N N . GLU A 1 865 ? 12.848 -17.644 -26.790 1.00 97.62 865 GLU A N 1
ATOM 6704 C CA . GLU A 1 865 ? 14.257 -17.738 -27.191 1.00 97.62 865 GLU A CA 1
ATOM 6705 C C . GLU A 1 865 ? 14.815 -16.353 -27.548 1.00 97.62 865 GLU A C 1
ATOM 6707 O O . GLU A 1 865 ? 15.879 -15.950 -27.063 1.00 97.62 865 GLU A O 1
ATOM 6712 N N . LYS A 1 866 ? 14.072 -15.592 -28.362 1.00 97.75 866 LYS A N 1
ATOM 6713 C CA . LYS A 1 866 ? 14.479 -14.251 -28.790 1.00 97.75 866 LYS A CA 1
ATOM 6714 C C . LYS A 1 866 ? 14.446 -13.254 -27.641 1.00 97.75 866 LYS A C 1
ATOM 6716 O O . LYS A 1 866 ? 15.355 -12.430 -27.571 1.00 97.75 866 LYS A O 1
ATOM 6721 N N . THR A 1 867 ? 13.514 -13.376 -26.695 1.00 98.31 867 THR A N 1
ATOM 6722 C CA . THR A 1 867 ? 13.535 -12.620 -25.430 1.00 98.31 867 THR A CA 1
ATOM 6723 C C . THR A 1 867 ? 14.842 -12.852 -24.680 1.00 98.31 867 THR A C 1
ATOM 6725 O O . THR A 1 867 ? 15.553 -11.899 -24.356 1.00 98.31 867 THR A O 1
ATOM 6728 N N . MET A 1 868 ? 15.225 -14.112 -24.458 1.00 98.00 868 MET A N 1
ATOM 6729 C CA . MET A 1 868 ? 16.452 -14.420 -23.723 1.00 98.00 868 MET A CA 1
ATOM 6730 C C . MET A 1 868 ? 17.712 -13.946 -24.455 1.00 98.00 868 MET A C 1
ATOM 6732 O O . MET A 1 868 ? 18.652 -13.491 -23.804 1.00 98.00 868 MET A O 1
ATOM 6736 N N . ARG A 1 869 ? 17.750 -13.998 -25.793 1.00 97.31 869 ARG A N 1
ATOM 6737 C CA . ARG A 1 869 ? 18.907 -13.534 -26.574 1.00 97.31 869 ARG A CA 1
ATOM 6738 C C . ARG A 1 869 ? 18.980 -12.009 -26.696 1.00 97.31 869 ARG A C 1
ATOM 6740 O O . ARG A 1 869 ? 20.023 -11.437 -26.390 1.00 97.31 869 ARG A O 1
ATOM 6747 N N . HIS A 1 870 ? 17.917 -11.356 -27.155 1.00 97.44 870 HIS A N 1
ATOM 6748 C CA . HIS A 1 870 ? 17.961 -9.958 -27.604 1.00 97.44 870 HIS A CA 1
ATOM 6749 C C . HIS A 1 870 ? 17.472 -8.947 -26.569 1.00 97.44 870 HIS A C 1
ATOM 6751 O O . HIS A 1 870 ? 17.869 -7.789 -26.645 1.00 97.44 870 HIS A O 1
ATOM 6757 N N . LEU A 1 871 ? 16.689 -9.376 -25.578 1.00 97.19 871 LEU A N 1
ATOM 6758 C CA . LEU A 1 871 ? 16.204 -8.499 -24.514 1.00 97.19 871 LEU A CA 1
ATOM 6759 C C . LEU A 1 871 ? 16.951 -8.738 -23.192 1.00 97.19 871 LEU A C 1
ATOM 6761 O O . LEU A 1 871 ? 17.377 -7.788 -22.544 1.00 97.19 871 LEU A O 1
ATOM 6765 N N . HIS A 1 872 ? 17.161 -9.997 -22.793 1.00 97.31 872 HIS A N 1
ATOM 6766 C CA . HIS A 1 872 ? 17.901 -10.319 -21.567 1.00 97.31 872 HIS A CA 1
ATOM 6767 C C . HIS A 1 872 ? 19.416 -10.306 -21.795 1.00 97.31 872 HIS A C 1
ATOM 6769 O O . HIS A 1 872 ? 20.122 -9.480 -21.238 1.00 97.31 872 HIS A O 1
ATOM 6775 N N . ASN A 1 873 ? 19.955 -11.192 -22.624 1.00 98.25 873 ASN A N 1
ATOM 6776 C CA . ASN A 1 873 ? 21.403 -11.389 -22.712 1.00 98.25 873 ASN A CA 1
ATOM 6777 C C . ASN A 1 873 ? 22.155 -10.147 -23.235 1.00 98.25 873 ASN A C 1
ATOM 6779 O O . ASN A 1 873 ? 22.980 -9.575 -22.521 1.00 98.25 873 ASN A O 1
ATOM 6783 N N . LEU A 1 874 ? 21.876 -9.709 -24.467 1.00 98.06 874 LEU A N 1
ATOM 6784 C CA . LEU A 1 874 ? 22.686 -8.688 -25.146 1.00 98.06 874 LEU A CA 1
ATOM 6785 C C . LEU A 1 874 ? 22.694 -7.310 -24.448 1.00 98.06 874 LEU A C 1
ATOM 6787 O O . LEU A 1 874 ? 23.791 -6.765 -24.280 1.00 98.06 874 LEU A O 1
ATOM 6791 N N . PRO A 1 875 ? 21.560 -6.749 -23.979 1.00 97.88 875 PRO A N 1
ATOM 6792 C CA . PRO A 1 875 ? 21.573 -5.514 -23.194 1.00 97.88 875 PRO A CA 1
ATOM 6793 C C . PRO A 1 875 ? 22.397 -5.616 -21.909 1.00 97.88 875 PRO A C 1
ATOM 6795 O O . PRO A 1 875 ? 23.135 -4.686 -21.587 1.00 97.88 875 PRO A O 1
ATOM 6798 N N . HIS A 1 876 ? 22.337 -6.745 -21.194 1.00 97.94 876 HIS A N 1
ATOM 6799 C CA . HIS A 1 876 ? 23.090 -6.921 -19.950 1.00 97.94 876 HIS A CA 1
ATOM 6800 C C . HIS A 1 876 ? 24.586 -7.187 -20.184 1.00 97.94 876 HIS A C 1
ATOM 6802 O O . HIS A 1 876 ? 25.407 -6.700 -19.405 1.00 97.94 876 HIS A O 1
ATOM 6808 N N . VAL A 1 877 ? 24.960 -7.849 -21.288 1.00 98.00 877 VAL A N 1
ATOM 6809 C CA . VAL A 1 877 ? 26.359 -7.896 -21.760 1.00 98.00 877 VAL A CA 1
ATOM 6810 C C . VAL A 1 877 ? 26.871 -6.481 -22.008 1.00 98.00 877 VAL A C 1
ATOM 6812 O O . VAL A 1 877 ? 27.933 -6.111 -21.510 1.00 98.00 877 VAL A O 1
ATOM 6815 N N . LEU A 1 878 ? 26.101 -5.661 -22.730 1.00 97.75 878 LEU A N 1
ATOM 6816 C CA . LEU A 1 878 ? 26.466 -4.273 -23.014 1.00 97.75 878 LEU A CA 1
ATOM 6817 C C . LEU A 1 878 ? 26.492 -3.404 -21.745 1.00 97.75 878 LEU A C 1
ATOM 6819 O O . LEU A 1 878 ? 27.237 -2.430 -21.675 1.00 97.75 878 LEU A O 1
ATOM 6823 N N . ALA A 1 879 ? 25.721 -3.778 -20.722 1.00 97.62 879 ALA A N 1
ATOM 6824 C CA . ALA A 1 879 ? 25.758 -3.172 -19.396 1.00 97.62 879 ALA A CA 1
ATOM 6825 C C . ALA A 1 879 ? 26.876 -3.723 -18.482 1.00 97.62 879 ALA A C 1
ATOM 6827 O O . ALA A 1 879 ? 26.986 -3.317 -17.321 1.00 97.62 879 ALA A O 1
ATOM 6828 N N . GLY A 1 880 ? 27.721 -4.631 -18.983 1.00 97.12 880 GLY A N 1
ATOM 6829 C CA . GLY A 1 880 ? 28.877 -5.178 -18.274 1.00 97.12 880 GLY A CA 1
ATOM 6830 C C . GLY A 1 880 ? 28.524 -6.077 -17.086 1.00 97.12 880 GLY A C 1
ATOM 6831 O O . GLY A 1 880 ? 29.247 -6.053 -16.091 1.00 97.12 880 GLY A O 1
ATOM 6832 N N . PHE A 1 881 ? 27.401 -6.795 -17.142 1.00 97.94 881 PHE A N 1
ATOM 6833 C CA . PHE A 1 881 ? 27.023 -7.792 -16.134 1.00 97.94 881 PHE A CA 1
ATOM 6834 C C . PHE A 1 881 ? 27.500 -9.199 -16.517 1.00 97.94 881 PHE A C 1
ATOM 6836 O O . PHE A 1 881 ? 27.733 -9.499 -17.688 1.00 97.94 881 PHE A O 1
ATOM 6843 N N . GLN A 1 882 ? 27.578 -10.075 -15.517 1.00 96.75 882 GLN A N 1
ATOM 6844 C CA . GLN A 1 882 ? 27.590 -11.532 -15.676 1.00 96.75 882 GLN A CA 1
ATOM 6845 C C . GLN A 1 882 ? 26.352 -12.135 -14.996 1.00 96.75 882 GLN A C 1
ATOM 6847 O O . GLN A 1 882 ? 25.648 -11.437 -14.272 1.00 96.75 882 GLN A O 1
ATOM 6852 N N . GLY A 1 883 ? 26.080 -13.422 -15.202 1.00 94.50 883 GLY A N 1
ATOM 6853 C CA . GLY A 1 883 ? 24.991 -14.127 -14.516 1.00 94.50 883 GLY A CA 1
ATOM 6854 C C . GLY A 1 883 ? 24.216 -15.082 -15.425 1.00 94.50 883 GLY A C 1
ATOM 6855 O O . GLY A 1 883 ? 24.589 -15.275 -16.589 1.00 94.50 883 GLY A O 1
ATOM 6856 N N . PRO A 1 884 ? 23.138 -15.699 -14.915 1.00 91.62 884 PRO A N 1
ATOM 6857 C CA . PRO A 1 884 ? 22.326 -16.649 -15.663 1.00 91.62 884 PRO A CA 1
ATOM 6858 C C . PRO A 1 884 ? 21.790 -16.057 -16.971 1.00 91.62 884 PRO A C 1
ATOM 6860 O O . PRO A 1 884 ? 21.184 -14.986 -17.008 1.00 91.62 884 PRO A O 1
ATOM 6863 N N . GLY A 1 885 ? 22.023 -16.765 -18.078 1.00 93.81 885 GLY A N 1
ATOM 6864 C CA . GLY A 1 885 ? 21.588 -16.336 -19.410 1.00 93.81 885 GLY A CA 1
ATOM 6865 C C . GLY A 1 885 ? 22.371 -15.160 -20.011 1.00 93.81 885 GLY A C 1
ATOM 6866 O O . GLY A 1 885 ? 22.049 -14.754 -21.125 1.00 93.81 885 GLY A O 1
ATOM 6867 N N . ILE A 1 886 ? 23.403 -14.639 -19.337 1.00 97.44 886 ILE A N 1
ATOM 6868 C CA . ILE A 1 886 ? 24.265 -13.559 -19.839 1.00 97.44 886 ILE A CA 1
ATOM 6869 C C . ILE A 1 886 ? 25.567 -14.165 -20.365 1.00 97.44 886 ILE A C 1
ATOM 6871 O O . ILE A 1 886 ? 26.231 -14.956 -19.697 1.00 97.44 886 ILE A O 1
ATOM 6875 N N . SER A 1 887 ? 25.936 -13.826 -21.599 1.00 96.94 887 SER A N 1
ATOM 6876 C CA . SER A 1 887 ? 27.113 -14.410 -22.250 1.00 96.94 887 SER A CA 1
ATOM 6877 C C . SER A 1 887 ? 28.429 -13.891 -21.670 1.00 96.94 887 SER A C 1
ATOM 6879 O O . SER A 1 887 ? 28.634 -12.688 -21.525 1.00 96.94 887 SER A O 1
ATOM 6881 N N . VAL A 1 888 ? 29.371 -14.806 -21.429 1.00 97.50 888 VAL A N 1
ATOM 6882 C CA . VAL A 1 888 ? 30.752 -14.464 -21.066 1.00 97.50 888 VAL A CA 1
ATOM 6883 C C . VAL A 1 888 ? 31.500 -14.020 -22.323 1.00 97.50 888 VAL A C 1
ATOM 6885 O O . VAL A 1 888 ? 31.860 -14.841 -23.165 1.00 97.50 888 VAL A O 1
ATOM 6888 N N . VAL A 1 889 ? 31.736 -12.714 -22.454 1.00 97.69 889 VAL A N 1
ATOM 6889 C CA . VAL A 1 889 ? 32.515 -12.133 -23.558 1.00 97.69 889 VAL A CA 1
ATOM 6890 C C . VAL A 1 889 ? 33.956 -11.908 -23.106 1.00 97.69 889 VAL A C 1
ATOM 6892 O O . VAL A 1 889 ? 34.187 -11.127 -22.179 1.00 97.69 889 VAL A O 1
ATOM 6895 N N . SER A 1 890 ? 34.921 -12.582 -23.745 1.00 97.62 890 SER A N 1
ATOM 6896 C CA . SER A 1 890 ? 36.338 -12.555 -23.342 1.00 97.62 890 SER A CA 1
ATOM 6897 C C . SER A 1 890 ? 36.893 -11.136 -23.279 1.00 97.62 890 SER A C 1
ATOM 6899 O O . SER A 1 890 ? 37.474 -10.754 -22.277 1.00 97.62 890 SER A O 1
ATOM 6901 N N . GLU A 1 891 ? 36.604 -10.306 -24.280 1.00 96.12 891 GLU A N 1
ATOM 6902 C CA . GLU A 1 891 ? 37.088 -8.924 -24.346 1.00 96.12 891 GLU A CA 1
ATOM 6903 C C . GLU A 1 891 ? 36.672 -8.044 -23.145 1.00 96.12 891 GLU A C 1
ATOM 6905 O O . GLU A 1 891 ? 37.388 -7.105 -22.778 1.00 96.12 891 GLU A O 1
ATOM 6910 N N . VAL A 1 892 ? 35.522 -8.332 -22.530 1.00 97.81 892 VAL A N 1
ATOM 6911 C CA . VAL A 1 892 ? 35.018 -7.620 -21.344 1.00 97.81 892 VAL A CA 1
ATOM 6912 C C . VAL A 1 892 ? 35.627 -8.202 -20.066 1.00 97.81 892 VAL A C 1
ATOM 6914 O O . VAL A 1 892 ? 36.078 -7.455 -19.199 1.00 97.81 892 VAL A O 1
ATOM 6917 N N . HIS A 1 893 ? 35.681 -9.533 -19.960 1.00 98.00 893 HIS A N 1
ATOM 6918 C CA . HIS A 1 893 ? 36.197 -10.227 -18.775 1.00 98.00 893 HIS A CA 1
ATOM 6919 C C . HIS A 1 893 ? 37.716 -10.092 -18.635 1.00 98.00 893 HIS A C 1
ATOM 6921 O O . HIS A 1 893 ? 38.210 -9.872 -17.530 1.00 98.00 893 HIS A O 1
ATOM 6927 N N . ASP A 1 894 ? 38.448 -10.150 -19.746 1.00 97.62 894 ASP A N 1
ATOM 6928 C CA . ASP A 1 894 ? 39.896 -9.959 -19.779 1.00 97.62 894 ASP A CA 1
ATOM 6929 C C . ASP A 1 894 ? 40.260 -8.526 -19.374 1.00 97.62 894 ASP A C 1
ATOM 6931 O O . ASP A 1 894 ? 41.198 -8.335 -18.604 1.00 97.62 894 ASP A O 1
ATOM 6935 N N . PHE A 1 895 ? 39.478 -7.526 -19.807 1.00 98.06 895 PHE A N 1
ATOM 6936 C CA . PHE A 1 895 ? 39.638 -6.139 -19.359 1.00 98.06 895 PHE A CA 1
ATOM 6937 C C . PHE A 1 895 ? 39.447 -6.014 -17.842 1.00 98.06 895 PHE A C 1
ATOM 6939 O O . PHE A 1 895 ? 40.309 -5.466 -17.153 1.00 98.06 895 PHE A O 1
ATOM 6946 N N . ALA A 1 896 ? 38.354 -6.559 -17.300 1.00 98.12 896 ALA A N 1
ATOM 6947 C CA . ALA A 1 896 ? 38.110 -6.522 -15.861 1.00 98.12 896 ALA A CA 1
ATOM 6948 C C . ALA A 1 896 ? 39.251 -7.203 -15.081 1.00 98.12 896 ALA A C 1
ATOM 6950 O O . ALA A 1 896 ? 39.810 -6.612 -14.158 1.00 98.12 896 ALA A O 1
ATOM 6951 N N . ALA A 1 897 ? 39.678 -8.394 -15.511 1.00 98.00 897 ALA A N 1
ATOM 6952 C CA . ALA A 1 897 ? 40.771 -9.132 -14.885 1.00 98.00 897 ALA A CA 1
ATOM 6953 C C . ALA A 1 897 ? 42.115 -8.385 -14.958 1.00 98.00 897 ALA A C 1
ATOM 6955 O O . ALA A 1 897 ? 42.832 -8.308 -13.959 1.00 98.00 897 ALA A O 1
ATOM 6956 N N . GLN A 1 898 ? 42.447 -7.801 -16.113 1.00 97.44 898 GLN A N 1
ATOM 6957 C CA . GLN A 1 898 ? 43.679 -7.036 -16.322 1.00 97.44 898 GLN A CA 1
ATOM 6958 C C . GLN A 1 898 ? 43.773 -5.824 -15.389 1.00 97.44 898 GLN A C 1
ATOM 6960 O O . GLN A 1 898 ? 44.863 -5.485 -14.924 1.00 97.44 898 GLN A O 1
ATOM 6965 N N . HIS A 1 899 ? 42.638 -5.187 -15.107 1.00 97.31 899 HIS A N 1
ATOM 6966 C CA . HIS A 1 899 ? 42.561 -3.996 -14.267 1.00 97.31 899 HIS A CA 1
ATOM 6967 C C . HIS A 1 899 ? 42.191 -4.289 -12.805 1.00 97.31 899 HIS A C 1
ATOM 6969 O O . HIS A 1 899 ? 42.086 -3.355 -12.012 1.00 97.31 899 HIS A O 1
ATOM 6975 N N . GLY A 1 900 ? 42.048 -5.566 -12.427 1.00 96.44 900 GLY A N 1
ATOM 6976 C CA . GLY A 1 900 ? 41.689 -5.971 -11.066 1.00 96.44 900 GLY A CA 1
ATOM 6977 C C . GLY A 1 900 ? 40.286 -5.522 -10.649 1.00 96.44 900 GLY A C 1
ATOM 6978 O O . GLY A 1 900 ? 40.084 -5.175 -9.489 1.00 96.44 900 GLY A O 1
ATOM 6979 N N . LEU A 1 901 ? 39.350 -5.489 -11.598 1.00 97.50 901 LEU A N 1
ATOM 6980 C CA . LEU A 1 901 ? 37.971 -5.037 -11.429 1.00 97.50 901 LEU A CA 1
ATOM 6981 C C . LEU A 1 901 ? 37.015 -6.226 -11.335 1.00 97.50 901 LEU A C 1
ATOM 6983 O O . LEU A 1 901 ? 37.209 -7.253 -11.991 1.00 97.50 901 LEU A O 1
ATOM 6987 N N . THR A 1 902 ? 35.950 -6.062 -10.557 1.00 96.25 902 THR A N 1
ATOM 6988 C CA . THR A 1 902 ? 34.902 -7.079 -10.420 1.00 96.25 902 THR A CA 1
ATOM 6989 C C . THR A 1 902 ? 33.771 -6.846 -11.421 1.00 96.25 902 THR A C 1
ATOM 6991 O O . THR A 1 902 ? 33.319 -5.719 -11.620 1.00 96.25 902 THR A O 1
ATOM 6994 N N . ILE A 1 903 ? 33.280 -7.923 -12.040 1.00 97.00 903 ILE A N 1
ATOM 6995 C CA . ILE A 1 903 ? 32.052 -7.897 -12.844 1.00 97.00 903 ILE A CA 1
ATOM 6996 C C . ILE A 1 903 ? 30.881 -8.265 -11.935 1.00 97.00 903 ILE A C 1
ATOM 6998 O O . ILE A 1 903 ? 30.878 -9.320 -11.302 1.00 97.00 903 ILE A O 1
ATOM 7002 N N . GLU A 1 904 ? 29.890 -7.381 -11.855 1.00 96.19 904 GLU A N 1
ATOM 7003 C CA . GLU A 1 904 ? 28.698 -7.602 -11.037 1.00 96.19 904 GLU A CA 1
ATOM 7004 C C . GLU A 1 904 ? 27.824 -8.712 -11.638 1.00 96.19 904 GLU A C 1
ATOM 7006 O O . GLU A 1 904 ? 27.619 -8.770 -12.855 1.00 96.19 904 GLU A O 1
ATOM 7011 N N . THR A 1 905 ? 27.304 -9.588 -10.778 1.00 95.00 905 THR A N 1
ATOM 7012 C CA . THR A 1 905 ? 26.376 -10.649 -11.175 1.00 95.00 905 THR A CA 1
ATOM 7013 C C . THR A 1 905 ? 24.937 -10.147 -11.096 1.00 95.00 905 THR A C 1
ATOM 7015 O O . THR A 1 905 ? 24.483 -9.728 -10.032 1.00 95.00 905 THR A O 1
ATOM 7018 N N . LEU A 1 906 ? 24.201 -10.215 -12.206 1.00 92.12 906 LEU A N 1
ATOM 7019 C CA . LEU A 1 906 ? 22.766 -9.961 -12.238 1.00 92.12 906 LEU A CA 1
ATOM 7020 C C . LEU A 1 906 ? 22.000 -11.266 -12.004 1.00 92.12 906 LEU A C 1
ATOM 7022 O O . LEU A 1 906 ? 21.978 -12.143 -12.861 1.00 92.12 906 LEU A O 1
ATOM 7026 N N . GLU A 1 907 ? 21.308 -11.339 -10.872 1.00 88.50 907 GLU A N 1
ATOM 7027 C CA . GLU A 1 907 ? 20.495 -12.497 -10.467 1.00 88.50 907 GLU A CA 1
ATOM 7028 C C . GLU A 1 907 ? 18.995 -12.160 -10.363 1.00 88.50 907 GLU A C 1
ATOM 7030 O O . GLU A 1 907 ? 18.251 -12.797 -9.619 1.00 88.50 907 GLU A O 1
ATOM 7035 N N . LYS A 1 908 ? 18.540 -11.104 -11.050 1.00 87.25 908 LYS A N 1
ATOM 7036 C CA . LYS A 1 908 ? 17.167 -10.589 -10.947 1.00 87.25 908 LYS A CA 1
ATOM 7037 C C . LYS A 1 908 ? 16.367 -10.866 -12.217 1.00 87.25 908 LYS A C 1
ATOM 7039 O O . LYS A 1 908 ? 16.848 -10.568 -13.308 1.00 87.25 908 LYS A O 1
ATOM 7044 N N . VAL A 1 909 ? 15.118 -11.304 -12.058 1.00 92.88 909 VAL A N 1
ATOM 7045 C CA . VAL A 1 909 ? 14.146 -11.385 -13.159 1.00 92.88 909 VAL A CA 1
ATOM 7046 C C . VAL A 1 909 ? 13.574 -9.993 -13.460 1.00 92.88 909 VAL A C 1
ATOM 7048 O O . VAL A 1 909 ? 13.285 -9.185 -12.562 1.00 92.88 909 VAL A O 1
ATOM 7051 N N . LYS A 1 910 ? 13.480 -9.670 -14.748 1.00 95.12 910 LYS A N 1
ATOM 7052 C CA . LYS A 1 910 ? 12.865 -8.438 -15.253 1.00 95.12 910 LYS A CA 1
ATOM 7053 C C . LYS A 1 910 ? 11.460 -8.742 -15.763 1.00 95.12 910 LYS A C 1
ATOM 7055 O O . LYS A 1 910 ? 11.213 -9.814 -16.293 1.00 95.12 910 LYS A O 1
ATOM 7060 N N . HIS A 1 911 ? 10.556 -7.794 -15.605 1.00 97.75 911 HIS A N 1
ATOM 7061 C CA . HIS A 1 911 ? 9.146 -7.964 -15.913 1.00 97.75 911 HIS A CA 1
ATOM 7062 C C . HIS A 1 911 ? 8.671 -6.830 -16.816 1.00 97.75 911 HIS A C 1
ATOM 7064 O O . HIS A 1 911 ? 9.192 -5.709 -16.739 1.00 97.75 911 HIS A O 1
ATOM 7070 N N . MET A 1 912 ? 7.645 -7.099 -17.618 1.00 97.88 912 MET A N 1
ATOM 7071 C CA . MET A 1 912 ? 6.898 -6.051 -18.305 1.00 97.88 912 MET A CA 1
ATOM 7072 C C . MET A 1 912 ? 5.398 -6.282 -18.296 1.00 97.88 912 MET A C 1
ATOM 7074 O O . MET A 1 912 ? 4.942 -7.422 -18.331 1.00 97.88 912 MET A O 1
ATOM 7078 N N . ASN A 1 913 ? 4.657 -5.179 -18.267 1.00 98.69 913 ASN A N 1
ATOM 7079 C CA . ASN A 1 913 ? 3.220 -5.139 -18.454 1.00 98.69 913 ASN A CA 1
ATOM 7080 C C . ASN A 1 913 ? 2.906 -4.628 -19.867 1.00 98.69 913 ASN A C 1
ATOM 7082 O O . ASN A 1 913 ? 3.056 -3.437 -20.150 1.00 98.69 913 ASN A O 1
ATOM 7086 N N . ALA A 1 914 ? 2.427 -5.507 -20.743 1.00 98.44 914 ALA A N 1
ATOM 7087 C CA . ALA A 1 914 ? 1.842 -5.121 -22.024 1.00 98.44 914 ALA A CA 1
ATOM 7088 C C . ALA A 1 914 ? 0.359 -4.762 -21.802 1.00 98.44 914 ALA A C 1
ATOM 7090 O O . ALA A 1 914 ? -0.547 -5.586 -21.956 1.00 98.44 914 ALA A O 1
ATOM 7091 N N . ASP A 1 915 ? 0.128 -3.509 -21.396 1.00 97.94 915 ASP A N 1
ATOM 7092 C CA . ASP A 1 915 ? -1.147 -2.936 -20.931 1.00 97.94 915 ASP A CA 1
ATOM 7093 C C . ASP A 1 915 ? -1.128 -1.390 -21.054 1.00 97.94 915 ASP A C 1
ATOM 7095 O O . ASP A 1 915 ? -0.388 -0.846 -21.859 1.00 97.94 915 ASP A O 1
ATOM 7099 N N . GLN A 1 916 ? -1.960 -0.653 -20.334 1.00 96.19 916 GLN A N 1
ATOM 7100 C CA . GLN A 1 916 ? -1.891 0.789 -20.176 1.00 96.19 916 GLN A CA 1
ATOM 7101 C C . GLN A 1 916 ? -0.598 1.181 -19.440 1.00 96.19 916 GLN A C 1
ATOM 7103 O O . GLN A 1 916 ? -0.283 0.624 -18.386 1.00 96.19 916 GLN A O 1
ATOM 7108 N N . ALA A 1 917 ? 0.184 2.110 -19.999 1.00 96.06 917 ALA A N 1
ATOM 7109 C CA . ALA A 1 917 ? 1.446 2.525 -19.388 1.00 96.06 917 ALA A CA 1
ATOM 7110 C C . ALA A 1 917 ? 1.220 3.509 -18.233 1.00 96.06 917 ALA A C 1
ATOM 7112 O O . ALA A 1 917 ? 0.386 4.398 -18.326 1.00 96.06 917 ALA A O 1
ATOM 7113 N N . THR A 1 918 ? 2.019 3.406 -17.168 1.00 95.31 918 THR A N 1
ATOM 7114 C CA . THR A 1 918 ? 1.951 4.337 -16.023 1.00 95.31 918 THR A CA 1
ATOM 7115 C C . THR A 1 918 ? 2.265 5.792 -16.391 1.00 95.31 918 THR A C 1
ATOM 7117 O O . THR A 1 918 ? 1.788 6.724 -15.750 1.00 95.31 918 THR A O 1
ATOM 7120 N N . CYS A 1 919 ? 3.123 6.001 -17.382 1.00 91.62 919 CYS A N 1
ATOM 7121 C CA . CYS A 1 919 ? 3.553 7.313 -17.833 1.00 91.62 919 CYS A CA 1
ATOM 7122 C C . CYS A 1 919 ? 3.915 7.244 -19.316 1.00 91.62 919 CYS A C 1
ATOM 7124 O O . CYS A 1 919 ? 4.412 6.219 -19.781 1.00 91.62 919 CYS A O 1
ATOM 7126 N N . GLY A 1 920 ? 3.661 8.324 -20.060 1.00 91.38 920 GLY A N 1
ATOM 7127 C CA . GLY A 1 920 ? 3.900 8.350 -21.504 1.00 91.38 920 GLY A CA 1
ATOM 7128 C C . GLY A 1 920 ? 3.240 7.173 -22.234 1.00 91.38 920 GLY A C 1
ATOM 7129 O O . GLY A 1 920 ? 2.188 6.684 -21.834 1.00 91.38 920 GLY A O 1
ATOM 7130 N N . TYR A 1 921 ? 3.872 6.712 -23.314 1.00 94.00 921 TYR A N 1
ATOM 7131 C CA . TYR A 1 921 ? 3.424 5.517 -24.044 1.00 94.00 921 TYR A CA 1
ATOM 7132 C C . TYR A 1 921 ? 4.103 4.224 -23.543 1.00 94.00 921 TYR A C 1
ATOM 7134 O O . TYR A 1 921 ? 3.603 3.120 -23.766 1.00 94.00 921 TYR A O 1
ATOM 7142 N N . GLY A 1 922 ? 5.228 4.377 -22.842 1.00 95.06 922 GLY A N 1
ATOM 7143 C CA . GLY A 1 922 ? 5.957 3.348 -22.115 1.00 95.06 922 GLY A CA 1
ATOM 7144 C C . GLY A 1 922 ? 6.609 3.973 -20.886 1.00 95.06 922 GLY A C 1
ATOM 7145 O O . GLY A 1 922 ? 7.005 5.139 -20.920 1.00 95.06 922 GLY A O 1
ATOM 7146 N N . CYS A 1 923 ? 6.654 3.222 -19.789 1.00 95.31 923 CYS A N 1
ATOM 7147 C CA . CYS A 1 923 ? 7.103 3.728 -18.501 1.00 95.31 923 CYS A CA 1
ATOM 7148 C C . CYS A 1 923 ? 8.050 2.743 -17.822 1.00 95.31 923 CYS A C 1
ATOM 7150 O O . CYS A 1 923 ? 7.619 1.694 -17.332 1.00 95.31 923 CYS A O 1
ATOM 7152 N N . SER A 1 924 ? 9.326 3.117 -17.737 1.00 93.94 924 SER A N 1
ATOM 7153 C CA . SER A 1 924 ? 10.370 2.324 -17.090 1.00 93.94 924 SER A CA 1
ATOM 7154 C C . SER A 1 924 ? 10.018 1.889 -15.662 1.00 93.94 924 SER A C 1
ATOM 7156 O O . SER A 1 924 ? 9.254 2.535 -14.933 1.00 93.94 924 SER A O 1
ATOM 7158 N N . GLY A 1 925 ? 10.572 0.745 -15.265 1.00 93.75 925 GLY A N 1
ATOM 7159 C CA . GLY A 1 925 ? 10.295 0.101 -13.988 1.00 93.75 925 GLY A CA 1
ATOM 7160 C C . GLY A 1 925 ? 10.661 -1.380 -14.005 1.00 93.75 925 GLY A C 1
ATOM 7161 O O . GLY A 1 925 ? 11.293 -1.878 -14.935 1.00 93.75 925 GLY A O 1
ATOM 7162 N N . ASN A 1 926 ? 10.272 -2.095 -12.951 1.00 94.81 926 ASN A N 1
ATOM 7163 C CA . ASN A 1 926 ? 10.244 -3.554 -12.958 1.00 94.81 926 ASN A CA 1
ATOM 7164 C C . ASN A 1 926 ? 8.998 -4.040 -12.185 1.00 94.81 926 ASN A C 1
ATOM 7166 O O . ASN A 1 926 ? 9.092 -4.202 -10.963 1.00 94.81 926 ASN A O 1
ATOM 7170 N N . PRO A 1 927 ? 7.840 -4.207 -12.851 1.00 96.75 927 PRO A N 1
ATOM 7171 C CA . PRO A 1 927 ? 7.663 -4.168 -14.309 1.00 96.75 927 PRO A CA 1
ATOM 7172 C C . PRO A 1 927 ? 7.826 -2.774 -14.934 1.00 96.75 927 PRO A C 1
ATOM 7174 O O . PRO A 1 927 ? 7.512 -1.773 -14.285 1.00 96.75 927 PRO A O 1
ATOM 7177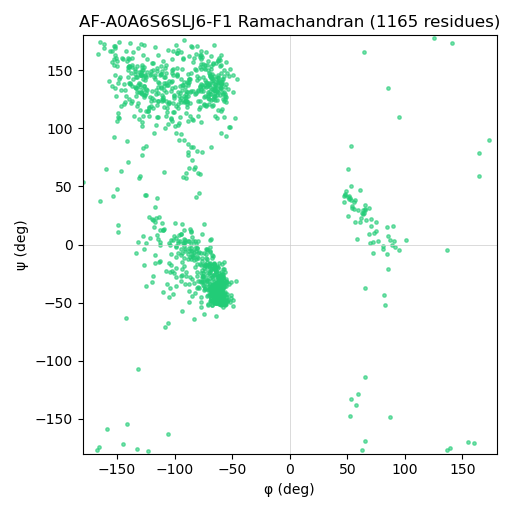 N N . TYR A 1 928 ? 8.327 -2.704 -16.172 1.00 97.19 928 TYR A N 1
ATOM 7178 C CA . TYR A 1 928 ? 8.024 -1.554 -17.034 1.00 97.19 928 TYR A CA 1
ATOM 7179 C C . TYR A 1 928 ? 6.657 -1.769 -17.689 1.00 97.19 928 TYR A C 1
ATOM 7181 O O . TYR A 1 928 ? 6.258 -2.912 -17.899 1.00 97.19 928 TYR A O 1
ATOM 7189 N N . ASP A 1 929 ? 5.938 -0.697 -18.014 1.00 96.81 929 ASP A N 1
ATOM 7190 C CA . ASP A 1 929 ? 4.587 -0.785 -18.589 1.00 96.81 929 ASP A CA 1
ATOM 7191 C C . ASP A 1 929 ? 4.559 -0.174 -19.989 1.00 96.81 929 ASP A C 1
ATOM 7193 O O . ASP A 1 929 ? 5.234 0.830 -20.216 1.00 96.81 929 ASP A O 1
ATOM 7197 N N . ALA A 1 930 ? 3.777 -0.735 -20.912 1.00 97.69 930 ALA A N 1
ATOM 7198 C CA . ALA A 1 930 ? 3.760 -0.286 -22.301 1.00 97.69 930 ALA A CA 1
ATOM 7199 C C . ALA A 1 930 ? 2.427 -0.511 -23.029 1.00 97.69 930 ALA A C 1
ATOM 7201 O O . ALA A 1 930 ? 1.881 -1.618 -23.039 1.00 97.69 930 ALA A O 1
ATOM 7202 N N . TYR A 1 931 ? 1.975 0.516 -23.765 1.00 97.69 931 TYR A N 1
ATOM 7203 C CA . TYR A 1 931 ? 0.754 0.469 -24.583 1.00 97.69 931 TYR A CA 1
ATOM 7204 C C . TYR A 1 931 ? 0.835 -0.470 -25.796 1.00 97.69 931 TYR A C 1
ATOM 7206 O O . TYR A 1 931 ? -0.201 -0.778 -26.383 1.00 97.69 931 TYR A O 1
ATOM 7214 N N . TRP A 1 932 ? 2.017 -0.966 -26.160 1.00 98.19 932 TRP A N 1
ATOM 7215 C CA . TRP A 1 932 ? 2.225 -1.860 -27.304 1.00 98.19 932 TRP A CA 1
ATOM 7216 C C . TRP A 1 932 ? 2.287 -3.343 -26.911 1.00 98.19 932 TRP A C 1
ATOM 7218 O O . TRP A 1 932 ? 2.433 -3.691 -25.739 1.00 98.19 932 TRP A O 1
ATOM 7228 N N . ALA A 1 933 ? 2.163 -4.222 -27.909 1.00 98.38 933 ALA A N 1
ATOM 7229 C CA . ALA A 1 933 ? 2.463 -5.642 -27.772 1.00 98.38 933 ALA A CA 1
ATOM 7230 C C . ALA A 1 933 ? 3.978 -5.862 -27.663 1.00 98.38 933 ALA A C 1
ATOM 7232 O O . ALA A 1 933 ? 4.757 -5.263 -28.404 1.00 98.38 933 ALA A O 1
ATOM 7233 N N . PHE A 1 934 ? 4.394 -6.731 -26.745 1.00 98.50 934 PHE A N 1
ATOM 7234 C CA . PHE A 1 934 ? 5.800 -6.999 -26.450 1.00 98.50 934 PHE A CA 1
ATOM 7235 C C . PHE A 1 934 ? 6.582 -7.522 -27.669 1.00 98.50 934 PHE A C 1
ATOM 7237 O O . PHE A 1 934 ? 6.104 -8.410 -28.386 1.00 98.50 934 PHE A O 1
ATOM 7244 N N . SER A 1 935 ? 7.810 -7.026 -27.860 1.00 97.31 935 SER A N 1
ATOM 7245 C CA . SER A 1 935 ? 8.749 -7.515 -28.872 1.00 97.31 935 SER A CA 1
ATOM 7246 C C . SER A 1 935 ? 10.200 -7.585 -28.347 1.00 97.31 935 SER A C 1
ATOM 7248 O O . SER A 1 935 ? 10.767 -6.563 -27.960 1.00 97.31 935 SER A O 1
ATOM 7250 N N . PRO A 1 936 ? 10.883 -8.746 -28.423 1.00 96.81 936 PRO A N 1
ATOM 7251 C CA . PRO A 1 936 ? 12.283 -8.917 -28.015 1.00 96.81 936 PRO A CA 1
ATOM 7252 C C . PRO A 1 936 ? 13.301 -7.992 -28.686 1.00 96.81 936 PRO A C 1
ATOM 7254 O O . PRO A 1 936 ? 14.387 -7.782 -28.151 1.00 96.81 936 PRO A O 1
ATOM 7257 N N . THR A 1 937 ? 12.980 -7.479 -29.874 1.00 96.06 937 THR A N 1
ATOM 7258 C CA . THR A 1 937 ? 13.813 -6.530 -30.628 1.00 96.06 937 THR A CA 1
ATOM 7259 C C . THR A 1 937 ? 13.136 -5.169 -30.779 1.00 96.06 937 THR A C 1
ATOM 7261 O O . THR A 1 937 ? 13.629 -4.319 -31.524 1.00 96.06 937 THR A O 1
ATOM 7264 N N . GLY A 1 938 ? 12.008 -4.944 -30.098 1.00 95.81 938 GLY A N 1
ATOM 7265 C CA . GLY A 1 938 ? 11.284 -3.678 -30.103 1.00 95.81 938 GLY A CA 1
ATOM 7266 C C . GLY A 1 938 ? 12.162 -2.538 -29.593 1.00 95.81 938 GLY A C 1
ATOM 7267 O O . GLY A 1 938 ? 12.934 -2.704 -28.646 1.00 95.81 938 GLY A O 1
ATOM 7268 N N . HIS A 1 939 ? 12.078 -1.360 -30.228 1.00 95.00 939 HIS A N 1
ATOM 7269 C CA . HIS A 1 939 ? 12.823 -0.204 -29.720 1.00 95.00 939 HIS A CA 1
ATOM 7270 C C . HIS A 1 939 ? 12.375 0.151 -28.303 1.00 95.00 939 HIS A C 1
ATOM 7272 O O . HIS A 1 939 ? 13.221 0.235 -27.420 1.00 95.00 939 HIS A O 1
ATOM 7278 N N . GLY A 1 940 ? 11.059 0.301 -28.110 1.00 94.62 940 GLY A N 1
ATOM 7279 C CA . GLY A 1 940 ? 10.455 0.665 -26.832 1.00 94.62 940 GLY A CA 1
ATOM 7280 C C . GLY A 1 940 ? 10.803 -0.323 -25.722 1.00 94.62 940 GLY A C 1
ATOM 7281 O O . GLY A 1 940 ? 11.332 0.092 -24.701 1.00 94.62 940 GLY A O 1
ATOM 7282 N N . ASP A 1 941 ? 10.616 -1.627 -25.941 1.00 96.94 941 ASP A N 1
ATOM 7283 C CA . ASP A 1 941 ? 10.877 -2.655 -24.918 1.00 96.94 941 ASP A CA 1
ATOM 7284 C C . ASP A 1 941 ? 12.326 -2.627 -24.400 1.00 96.94 941 ASP A C 1
ATOM 7286 O O . ASP A 1 941 ? 12.575 -2.649 -23.191 1.00 96.94 941 ASP A O 1
ATOM 7290 N N . ILE A 1 942 ? 13.307 -2.517 -25.304 1.00 96.44 942 ILE A N 1
ATOM 7291 C CA . ILE A 1 942 ? 14.720 -2.435 -24.906 1.00 96.44 942 ILE A CA 1
ATOM 7292 C C . ILE A 1 942 ? 15.064 -1.044 -24.347 1.00 96.44 942 ILE A C 1
ATOM 7294 O O . ILE A 1 942 ? 15.921 -0.941 -23.469 1.00 96.44 942 ILE A O 1
ATOM 7298 N N . HIS A 1 943 ? 14.423 0.027 -24.827 1.00 94.50 943 HIS A N 1
ATOM 7299 C CA . HIS A 1 943 ? 14.606 1.385 -24.302 1.00 94.50 943 HIS A CA 1
ATOM 7300 C C . HIS A 1 943 ? 14.164 1.472 -22.835 1.00 94.50 943 HIS A C 1
ATOM 7302 O O . HIS A 1 943 ? 14.942 1.927 -21.993 1.00 94.50 943 HIS A O 1
ATOM 7308 N N . GLU A 1 944 ? 12.974 0.956 -22.511 1.00 94.94 944 GLU A N 1
ATOM 7309 C CA . GLU A 1 944 ? 12.441 0.938 -21.144 1.00 94.94 944 GLU A CA 1
ATOM 7310 C C . GLU A 1 944 ? 13.270 0.050 -20.211 1.00 94.94 944 GLU A C 1
ATOM 7312 O O . GLU A 1 944 ? 13.557 0.435 -19.074 1.00 94.94 944 GLU A O 1
ATOM 7317 N N . LEU A 1 945 ? 13.743 -1.106 -20.697 1.00 94.81 945 LEU A N 1
ATOM 7318 C CA . LEU A 1 945 ? 14.735 -1.908 -19.976 1.00 94.81 945 LEU A CA 1
ATOM 7319 C C . LEU A 1 945 ? 16.030 -1.110 -19.742 1.00 94.81 945 LEU A C 1
ATOM 7321 O O . LEU A 1 945 ? 16.609 -1.153 -18.653 1.00 94.81 945 LEU A O 1
ATOM 7325 N N . GLY A 1 946 ? 16.472 -0.375 -20.764 1.00 94.06 946 GLY A N 1
ATOM 7326 C CA . GLY A 1 946 ? 17.689 0.427 -20.785 1.00 94.06 946 GLY A CA 1
ATOM 7327 C C . GLY A 1 946 ? 17.723 1.522 -19.722 1.00 94.06 946 GLY A C 1
ATOM 7328 O O . GLY A 1 946 ? 18.800 1.800 -19.194 1.00 94.06 946 GLY A O 1
ATOM 7329 N N . HIS A 1 947 ? 16.575 2.078 -19.326 1.00 92.56 947 HIS A N 1
ATOM 7330 C CA . HIS A 1 947 ? 16.484 3.007 -18.190 1.00 92.56 947 HIS A CA 1
ATOM 7331 C C . HIS A 1 947 ? 16.956 2.375 -16.870 1.00 92.56 947 HIS A C 1
ATOM 7333 O O . HIS A 1 947 ? 17.546 3.044 -16.024 1.00 92.56 947 HIS A O 1
ATOM 7339 N N . GLY A 1 948 ? 16.774 1.061 -16.699 1.00 90.75 948 GLY A N 1
ATOM 7340 C CA . GLY A 1 948 ? 17.316 0.322 -15.556 1.00 90.75 948 GLY A CA 1
ATOM 7341 C C . GLY A 1 948 ? 18.820 0.035 -15.645 1.00 90.75 948 GLY A C 1
ATOM 7342 O O . GLY A 1 948 ? 19.407 -0.421 -14.661 1.00 90.75 948 GLY A O 1
ATOM 7343 N N . LEU A 1 949 ? 19.435 0.261 -16.809 1.00 93.31 949 LEU A N 1
ATOM 7344 C CA . LEU A 1 949 ? 20.843 -0.022 -17.084 1.00 93.31 949 LEU A CA 1
ATOM 7345 C C . LEU A 1 949 ? 21.681 1.253 -17.158 1.00 93.31 949 LEU A C 1
ATOM 7347 O O . LEU A 1 949 ? 22.839 1.228 -16.761 1.00 93.31 949 LEU A O 1
ATOM 7351 N N . GLU A 1 950 ? 21.132 2.359 -17.655 1.00 91.12 950 GLU A N 1
ATOM 7352 C CA . GLU A 1 950 ? 21.877 3.590 -17.904 1.00 91.12 950 GLU A CA 1
ATOM 7353 C C . GLU A 1 950 ? 22.524 4.213 -16.656 1.00 91.12 950 GLU A C 1
ATOM 7355 O O . GLU A 1 950 ? 22.069 4.064 -15.519 1.00 91.12 950 GLU A O 1
ATOM 7360 N N . LYS A 1 951 ? 23.608 4.963 -16.883 1.00 91.31 951 LYS A N 1
ATOM 7361 C CA . LYS A 1 951 ? 24.304 5.737 -15.851 1.00 91.31 951 LYS A CA 1
ATOM 7362 C C . LYS A 1 951 ? 24.424 7.180 -16.303 1.00 91.31 951 LYS A C 1
ATOM 7364 O O . LYS A 1 951 ? 24.948 7.466 -17.377 1.00 91.31 951 LYS A O 1
ATOM 7369 N N . SER A 1 952 ? 24.005 8.110 -15.444 1.00 88.94 952 SER A N 1
ATOM 7370 C CA . SER A 1 952 ? 24.094 9.550 -15.723 1.00 88.94 952 SER A CA 1
ATOM 7371 C C . SER A 1 952 ? 25.522 10.022 -15.999 1.00 88.94 952 SER A C 1
ATOM 7373 O O . SER A 1 952 ? 25.715 10.990 -16.727 1.00 88.94 952 SER A O 1
ATOM 7375 N N . ARG A 1 953 ? 26.524 9.309 -15.471 1.00 90.81 953 ARG A N 1
ATOM 7376 C CA . ARG A 1 953 ? 27.949 9.587 -15.675 1.00 90.81 953 ARG A CA 1
ATOM 7377 C C . ARG A 1 953 ? 28.396 9.480 -17.136 1.00 90.81 953 ARG A C 1
ATOM 7379 O O . ARG A 1 953 ? 29.406 10.072 -17.488 1.00 90.81 953 ARG A O 1
ATOM 7386 N N . PHE A 1 954 ? 27.644 8.775 -17.982 1.00 91.00 954 PHE A N 1
ATOM 7387 C CA . PHE A 1 954 ? 27.967 8.620 -19.404 1.00 91.00 954 PHE A CA 1
ATOM 7388 C C . PHE A 1 954 ? 27.562 9.822 -20.262 1.00 91.00 954 PHE A C 1
ATOM 7390 O O . PHE A 1 954 ? 27.840 9.847 -21.459 1.00 91.00 954 PHE A O 1
ATOM 7397 N N . ARG A 1 955 ? 26.915 10.824 -19.657 1.00 87.94 955 ARG A N 1
ATOM 7398 C CA . ARG A 1 955 ? 26.474 12.051 -20.321 1.00 87.94 955 ARG A CA 1
ATOM 7399 C C . ARG A 1 955 ? 27.440 13.187 -20.026 1.00 87.94 955 ARG A C 1
ATOM 7401 O O . ARG A 1 955 ? 27.714 13.470 -18.857 1.00 87.94 955 ARG A O 1
ATOM 7408 N N . PHE A 1 956 ? 27.902 13.873 -21.069 1.00 88.31 956 PHE A N 1
ATOM 7409 C CA . PHE A 1 956 ? 28.604 15.142 -20.897 1.00 88.31 956 PHE A CA 1
ATOM 7410 C C . PHE A 1 956 ? 27.662 16.198 -20.291 1.00 88.31 956 PHE A C 1
ATOM 7412 O O . PHE A 1 956 ? 26.436 16.107 -20.350 1.00 88.31 956 PHE A O 1
ATOM 7419 N N . SER A 1 957 ? 28.246 17.193 -19.637 1.00 84.06 957 SER A N 1
ATOM 7420 C CA . SER A 1 957 ? 27.524 18.221 -18.888 1.00 84.06 957 SER A CA 1
ATOM 7421 C C . SER A 1 957 ? 26.621 19.031 -19.822 1.00 84.06 957 SER A C 1
ATOM 7423 O O . SER A 1 957 ? 27.068 19.498 -20.865 1.00 84.06 957 SER A O 1
ATOM 7425 N N . GLY A 1 958 ? 25.356 19.213 -19.435 1.00 77.38 958 GLY A N 1
ATOM 7426 C CA . GLY A 1 958 ? 24.353 19.931 -20.234 1.00 77.38 958 GLY A CA 1
ATOM 7427 C C . GLY A 1 958 ? 23.575 19.064 -21.229 1.00 77.38 958 GLY A C 1
ATOM 7428 O O . GLY A 1 958 ? 22.701 19.582 -21.914 1.00 77.38 958 GLY A O 1
ATOM 7429 N N . TRP A 1 959 ? 23.856 17.761 -21.307 1.00 81.88 959 TRP A N 1
ATOM 7430 C CA . TRP A 1 959 ? 23.139 16.827 -22.178 1.00 81.88 959 TRP A CA 1
ATOM 7431 C C . TRP A 1 959 ? 21.884 16.240 -21.509 1.00 81.88 959 TRP A C 1
ATOM 7433 O O . TRP A 1 959 ? 21.884 15.944 -20.310 1.00 81.88 959 TRP A O 1
ATOM 7443 N N . GLU A 1 960 ? 20.815 16.050 -22.289 1.00 74.94 960 GLU A N 1
ATOM 7444 C CA . GLU A 1 960 ? 19.559 15.438 -21.824 1.00 74.94 960 GLU A CA 1
ATOM 7445 C C . GLU A 1 960 ? 19.684 13.937 -21.494 1.00 74.94 960 GLU A C 1
ATOM 7447 O O . GLU A 1 960 ? 20.644 13.270 -21.873 1.00 74.94 960 GLU A O 1
ATOM 7452 N N . GLY A 1 961 ? 18.720 13.396 -20.740 1.00 69.00 961 GLY A N 1
ATOM 7453 C CA . GLY A 1 961 ? 18.799 12.041 -20.182 1.00 69.00 961 GLY A CA 1
ATOM 7454 C C . GLY A 1 961 ? 18.600 10.888 -21.166 1.00 69.00 961 GLY A C 1
ATOM 7455 O O . GLY A 1 961 ? 19.296 9.887 -21.051 1.00 69.00 961 GLY A O 1
ATOM 7456 N N . HIS A 1 962 ? 17.705 11.031 -22.147 1.00 69.81 962 HIS A N 1
ATOM 7457 C CA . HIS A 1 962 ? 17.229 9.911 -22.977 1.00 69.81 962 HIS A CA 1
ATOM 7458 C C . HIS A 1 962 ? 18.244 9.363 -23.997 1.00 69.81 962 HIS A C 1
ATOM 7460 O O . HIS A 1 962 ? 17.966 8.382 -24.680 1.00 69.81 962 HIS A O 1
ATOM 7466 N N . SER A 1 963 ? 19.433 9.956 -24.122 1.00 76.00 963 SER A N 1
ATOM 7467 C CA . SER A 1 963 ? 20.463 9.477 -25.049 1.00 76.00 963 SER A CA 1
ATOM 7468 C C . SER A 1 963 ? 21.137 8.182 -24.588 1.00 76.00 963 SER A C 1
ATOM 7470 O O . SER A 1 963 ? 21.560 7.380 -25.416 1.00 76.00 963 SER A O 1
ATOM 7472 N N . THR A 1 964 ? 21.239 7.923 -23.283 1.00 87.00 964 THR A N 1
ATOM 7473 C CA . THR A 1 964 ? 22.075 6.822 -22.774 1.00 87.00 964 THR A CA 1
ATOM 7474 C C . THR A 1 964 ? 21.415 5.443 -22.740 1.00 87.00 964 THR A C 1
ATOM 7476 O O . THR A 1 964 ? 22.106 4.454 -22.488 1.00 87.00 964 THR A O 1
ATOM 7479 N N . THR A 1 965 ? 20.121 5.346 -23.050 1.00 90.69 965 THR A N 1
ATOM 7480 C CA . THR A 1 965 ? 19.372 4.078 -23.141 1.00 90.69 965 THR A CA 1
ATOM 7481 C C . THR A 1 965 ? 19.374 3.480 -24.549 1.00 90.69 965 THR A C 1
ATOM 7483 O O . THR A 1 965 ? 19.442 2.264 -24.728 1.00 90.69 965 THR A O 1
ATOM 7486 N N . ASN A 1 966 ? 19.366 4.321 -25.580 1.00 92.56 966 ASN A N 1
ATOM 7487 C CA . ASN A 1 966 ? 19.258 3.889 -26.973 1.00 92.56 966 ASN A CA 1
ATOM 7488 C C . ASN A 1 966 ? 20.340 2.894 -27.445 1.00 92.56 966 ASN A C 1
ATOM 7490 O O . ASN A 1 966 ? 19.989 1.967 -28.187 1.00 92.56 966 ASN A O 1
ATOM 7494 N N . PRO A 1 967 ? 21.618 2.989 -27.011 1.00 94.44 967 PRO A N 1
ATOM 7495 C CA . PRO A 1 967 ? 22.646 2.030 -27.412 1.00 94.44 967 PRO A CA 1
ATOM 7496 C C . PRO A 1 967 ? 22.306 0.561 -27.120 1.00 94.44 967 PRO A C 1
ATOM 7498 O O . PRO A 1 967 ? 22.675 -0.297 -27.918 1.00 94.44 967 PRO A O 1
ATOM 7501 N N . TYR A 1 968 ? 21.565 0.247 -26.047 1.00 96.38 968 TYR A N 1
ATOM 7502 C CA . TYR A 1 968 ? 21.163 -1.140 -25.754 1.00 96.38 968 TYR A CA 1
ATOM 7503 C C . TYR A 1 968 ? 20.213 -1.696 -26.822 1.00 96.38 968 TYR A C 1
ATOM 7505 O O . TYR A 1 968 ? 20.350 -2.850 -27.240 1.00 96.38 968 TYR A O 1
ATOM 7513 N N . SER A 1 969 ? 19.281 -0.864 -27.300 1.00 96.06 969 SER A N 1
ATOM 7514 C CA . SER A 1 969 ? 18.351 -1.223 -28.376 1.00 96.06 969 SER A CA 1
ATOM 7515 C C . SER A 1 969 ? 19.094 -1.426 -29.692 1.00 96.06 969 SER A C 1
ATOM 7517 O O . SER A 1 969 ? 18.919 -2.445 -30.360 1.00 96.06 969 SER A O 1
ATOM 7519 N N . TYR A 1 970 ? 19.979 -0.491 -30.041 1.00 96.19 970 TYR A N 1
ATOM 7520 C CA . TYR A 1 970 ? 20.738 -0.542 -31.291 1.00 96.19 970 TYR A CA 1
ATOM 7521 C C . TYR A 1 970 ? 21.688 -1.728 -31.349 1.00 96.19 970 TYR A C 1
ATOM 7523 O O . TYR A 1 970 ? 21.721 -2.434 -32.354 1.00 96.19 970 TYR A O 1
ATOM 7531 N N . TYR A 1 971 ? 22.406 -1.994 -30.258 1.00 96.50 971 TYR A N 1
ATOM 7532 C CA . TYR A 1 971 ? 23.281 -3.152 -30.171 1.00 96.50 971 TYR A CA 1
ATOM 7533 C C . TYR A 1 971 ? 22.491 -4.443 -30.385 1.00 96.50 971 TYR A C 1
ATOM 7535 O O . TYR A 1 971 ? 22.824 -5.219 -31.278 1.00 96.50 971 TYR A O 1
ATOM 7543 N N . SER A 1 972 ? 21.390 -4.637 -29.659 1.00 97.19 972 SER A N 1
ATOM 7544 C CA . SER A 1 972 ? 20.586 -5.862 -29.749 1.00 97.19 972 SER A CA 1
ATOM 7545 C C . SER A 1 972 ? 20.005 -6.089 -31.147 1.00 97.19 972 SER A C 1
ATOM 7547 O O . SER A 1 972 ? 20.063 -7.208 -31.661 1.00 97.19 972 SER A O 1
ATOM 7549 N N . LYS A 1 973 ? 19.529 -5.022 -31.804 1.00 96.75 973 LYS A N 1
ATOM 7550 C CA . LYS A 1 973 ? 19.057 -5.053 -33.198 1.00 96.75 973 LYS A CA 1
ATOM 7551 C C . LYS A 1 973 ? 20.181 -5.331 -34.192 1.00 96.75 973 LYS A C 1
ATOM 7553 O O . LYS A 1 973 ? 19.997 -6.127 -35.108 1.00 96.75 973 LYS A O 1
ATOM 7558 N N . SER A 1 974 ? 21.355 -4.731 -33.992 1.00 95.56 974 SER A N 1
ATOM 7559 C CA . SER A 1 974 ? 22.516 -4.976 -34.854 1.00 95.56 974 SER A CA 1
ATOM 7560 C C . SER A 1 974 ? 22.986 -6.428 -34.784 1.00 95.56 974 SER A C 1
ATOM 7562 O O . SER A 1 974 ? 23.316 -7.025 -35.806 1.00 95.56 974 SER A O 1
ATOM 7564 N N . GLN A 1 975 ? 22.961 -7.033 -33.593 1.00 96.31 975 GLN A N 1
ATOM 7565 C CA . GLN A 1 975 ? 23.293 -8.445 -33.424 1.00 96.31 975 GLN A CA 1
ATOM 7566 C C . GLN A 1 975 ? 22.203 -9.341 -34.024 1.00 96.31 975 GLN A C 1
ATOM 7568 O O . GLN A 1 975 ? 22.535 -10.306 -34.701 1.00 96.31 975 GLN A O 1
ATOM 7573 N N . TYR A 1 976 ? 20.918 -8.993 -33.884 1.00 96.31 976 TYR A N 1
ATOM 7574 C CA . TYR A 1 976 ? 19.833 -9.724 -34.549 1.00 96.31 976 TYR A CA 1
ATOM 7575 C C . TYR A 1 976 ? 19.975 -9.727 -36.080 1.00 96.31 976 TYR A C 1
ATOM 7577 O O . TYR A 1 976 ? 19.848 -10.782 -36.708 1.00 96.31 976 TYR A O 1
ATOM 7585 N N . TYR A 1 977 ? 20.320 -8.582 -36.679 1.00 96.06 977 TYR A N 1
ATOM 7586 C CA . TYR A 1 977 ? 20.635 -8.490 -38.106 1.00 96.06 977 TYR A CA 1
ATOM 7587 C C . TYR A 1 977 ? 21.839 -9.364 -38.479 1.00 96.06 977 TYR A C 1
ATOM 7589 O O . TYR A 1 977 ? 21.748 -10.161 -39.409 1.00 96.06 977 TYR A O 1
ATOM 7597 N N . LYS A 1 978 ? 22.946 -9.289 -37.726 1.00 94.56 978 LYS A N 1
ATOM 7598 C CA . LYS A 1 978 ? 24.135 -10.130 -37.964 1.00 94.56 978 LYS A CA 1
ATOM 7599 C C . LYS A 1 978 ? 23.826 -11.629 -37.873 1.00 94.56 978 LYS A C 1
ATOM 7601 O O . LYS A 1 978 ? 24.385 -12.415 -38.633 1.00 94.56 978 LYS A O 1
ATOM 7606 N N . GLU A 1 979 ? 22.963 -12.024 -36.942 1.00 95.12 979 GLU A N 1
ATOM 7607 C CA . GLU A 1 979 ? 22.623 -13.424 -36.673 1.00 95.12 979 GLU A CA 1
ATOM 7608 C C . GLU A 1 979 ? 21.617 -14.001 -37.676 1.00 95.12 979 GLU A C 1
ATOM 7610 O O . GLU A 1 979 ? 21.663 -15.198 -37.961 1.00 95.12 979 GLU A O 1
ATOM 7615 N N . THR A 1 980 ? 20.709 -13.178 -38.210 1.00 94.19 980 THR A N 1
ATOM 7616 C CA . THR A 1 980 ? 19.545 -13.672 -38.969 1.00 94.19 980 THR A CA 1
ATOM 7617 C C . THR A 1 980 ? 19.374 -13.069 -40.363 1.00 94.19 980 THR A C 1
ATOM 7619 O O . THR A 1 980 ? 18.643 -13.629 -41.176 1.00 94.19 980 THR A O 1
ATOM 7622 N N . GLY A 1 981 ? 20.019 -11.938 -40.653 1.00 94.38 981 GLY A N 1
ATOM 7623 C CA . GLY A 1 981 ? 19.830 -11.157 -41.877 1.00 94.38 981 GLY A CA 1
ATOM 7624 C C . GLY A 1 981 ? 18.550 -10.312 -41.916 1.00 94.38 981 GLY A C 1
ATOM 7625 O O . GLY A 1 981 ? 18.294 -9.679 -42.938 1.00 94.38 981 GLY A O 1
ATOM 7626 N N . HIS A 1 982 ? 17.742 -10.283 -40.849 1.00 91.94 982 HIS A N 1
ATOM 7627 C CA . HIS A 1 982 ? 16.542 -9.441 -40.787 1.00 91.94 982 HIS A CA 1
ATOM 7628 C C . HIS A 1 982 ? 16.910 -7.976 -40.575 1.00 91.94 982 HIS A C 1
ATOM 7630 O O . HIS A 1 982 ? 17.621 -7.643 -39.626 1.00 91.94 982 HIS A O 1
ATOM 7636 N N . GLU A 1 983 ? 16.398 -7.110 -41.448 1.00 92.81 983 GLU A N 1
ATOM 7637 C CA . GLU A 1 983 ? 16.670 -5.673 -41.426 1.00 92.81 983 GLU A CA 1
ATOM 7638 C C . GLU A 1 983 ? 16.310 -5.045 -40.065 1.00 92.81 983 GLU A C 1
ATOM 7640 O O . GLU A 1 983 ? 15.176 -5.200 -39.599 1.00 92.81 983 GLU A O 1
ATOM 7645 N N . PRO A 1 984 ? 17.252 -4.339 -39.411 1.00 93.00 984 PRO A N 1
ATOM 7646 C CA . PRO A 1 984 ? 16.995 -3.699 -38.132 1.00 93.00 984 PRO A CA 1
ATOM 7647 C C . PRO A 1 984 ? 16.248 -2.375 -38.331 1.00 93.00 984 PRO A C 1
ATOM 7649 O O . PRO A 1 984 ? 16.669 -1.532 -39.116 1.00 93.00 984 PRO A O 1
ATOM 7652 N N . ASP A 1 985 ? 15.185 -2.154 -37.557 1.00 90.31 985 ASP A N 1
ATOM 7653 C CA . ASP A 1 985 ? 14.474 -0.870 -37.502 1.00 90.31 985 ASP A CA 1
ATOM 7654 C C . ASP A 1 985 ? 15.114 0.045 -36.444 1.00 90.31 985 ASP A C 1
ATOM 7656 O O . ASP A 1 985 ? 14.755 0.008 -35.262 1.00 90.31 985 ASP A O 1
ATOM 7660 N N . CYS A 1 986 ? 16.149 0.792 -36.826 1.00 92.56 986 CYS A N 1
ATOM 7661 C CA . CYS A 1 986 ? 16.867 1.714 -35.943 1.00 92.56 986 CYS A CA 1
ATOM 7662 C C . CYS A 1 986 ? 16.463 3.170 -36.184 1.00 92.56 986 CYS A C 1
ATOM 7664 O O . CYS A 1 986 ? 16.095 3.554 -37.288 1.00 92.56 986 CYS A O 1
ATOM 7666 N N . GLN A 1 987 ? 16.529 3.997 -35.136 1.00 94.12 987 GLN A N 1
ATOM 7667 C CA . GLN A 1 987 ? 16.192 5.411 -35.274 1.00 94.12 987 GLN A CA 1
ATOM 7668 C C . GLN A 1 987 ? 17.247 6.124 -36.127 1.00 94.12 987 GLN A C 1
ATOM 7670 O O . GLN A 1 987 ? 18.441 5.867 -35.993 1.00 94.12 987 GLN A O 1
ATOM 7675 N N . ASN A 1 988 ? 16.812 7.075 -36.950 1.00 94.94 988 ASN A N 1
ATOM 7676 C CA . ASN A 1 988 ? 17.720 7.859 -37.778 1.00 94.94 988 ASN A CA 1
ATOM 7677 C C . ASN A 1 988 ? 18.645 8.738 -36.928 1.00 94.94 988 ASN A C 1
ATOM 7679 O O . ASN A 1 988 ? 18.179 9.545 -36.118 1.00 94.94 988 ASN A O 1
ATOM 7683 N N . LEU A 1 989 ? 19.949 8.633 -37.172 1.00 95.06 989 LEU A N 1
ATOM 7684 C CA . LEU A 1 989 ? 20.978 9.459 -36.556 1.00 95.06 989 LEU A CA 1
ATOM 7685 C C . LEU A 1 989 ? 21.575 10.468 -37.556 1.00 95.06 989 LEU A C 1
ATOM 7687 O O . LEU A 1 989 ? 21.749 10.164 -38.737 1.00 95.06 989 LEU A O 1
ATOM 7691 N N . PRO A 1 990 ? 21.918 11.686 -37.100 1.00 95.38 990 PRO A N 1
ATOM 7692 C CA . PRO A 1 990 ? 22.282 12.811 -37.964 1.00 95.38 990 PRO A CA 1
ATOM 7693 C C . PRO A 1 990 ? 23.744 12.805 -38.472 1.00 95.38 990 PRO A C 1
ATOM 7695 O O . PRO A 1 990 ? 24.361 13.871 -38.521 1.00 95.38 990 PRO A O 1
ATOM 7698 N N . PHE A 1 991 ? 24.308 11.653 -38.866 1.00 96.38 991 PHE A N 1
ATOM 7699 C CA . PHE A 1 991 ? 25.743 11.495 -39.186 1.00 96.38 991 PHE A CA 1
ATOM 7700 C C . PHE A 1 991 ? 26.304 12.557 -40.149 1.00 96.38 991 PHE A C 1
ATOM 7702 O O . PHE A 1 991 ? 27.279 13.224 -39.805 1.00 96.38 991 PHE A O 1
ATOM 7709 N N . GLU A 1 992 ? 25.676 12.768 -41.311 1.00 95.81 992 GLU A N 1
ATOM 7710 C CA . GLU A 1 992 ? 26.147 13.744 -42.307 1.00 95.81 992 GLU A CA 1
ATOM 7711 C C . GLU A 1 992 ? 26.153 15.176 -41.756 1.00 95.81 992 GLU A C 1
ATOM 7713 O O . GLU A 1 992 ? 27.144 15.899 -41.863 1.00 95.81 992 GLU A O 1
ATOM 7718 N N . SER A 1 993 ? 25.045 15.603 -41.143 1.00 94.81 993 SER A N 1
ATOM 7719 C CA . SER A 1 993 ? 24.932 16.967 -40.615 1.00 94.81 993 SER A CA 1
ATOM 7720 C C . SER A 1 993 ? 25.930 17.228 -39.483 1.00 94.81 993 SER A C 1
ATOM 7722 O O . SER A 1 993 ? 26.545 18.291 -39.441 1.00 94.81 993 SER A O 1
ATOM 7724 N N . VAL A 1 994 ? 26.160 16.237 -38.617 1.00 95.50 994 VAL A N 1
ATOM 7725 C CA . VAL A 1 994 ? 27.162 16.309 -37.551 1.00 95.50 994 VAL A CA 1
ATOM 7726 C C . VAL A 1 994 ? 28.572 16.389 -38.139 1.00 95.50 994 VAL A C 1
ATOM 7728 O O . VAL A 1 994 ? 29.344 17.255 -37.725 1.00 95.50 994 VAL A O 1
ATOM 7731 N N . PHE A 1 995 ? 28.900 15.563 -39.139 1.00 96.50 995 PHE A N 1
ATOM 7732 C CA . PHE A 1 995 ? 30.176 15.650 -39.851 1.00 96.50 995 PHE A CA 1
ATOM 7733 C C . PHE A 1 995 ? 30.388 17.033 -40.472 1.00 96.50 995 PHE A C 1
ATOM 7735 O O . PHE A 1 995 ? 31.440 17.635 -40.269 1.00 96.50 995 PHE A O 1
ATOM 7742 N N . ASN A 1 996 ? 29.391 17.563 -41.183 1.00 95.50 996 ASN A N 1
ATOM 7743 C CA . ASN A 1 996 ? 29.488 18.865 -41.841 1.00 95.50 996 ASN A CA 1
ATOM 7744 C C . ASN A 1 996 ? 29.738 19.998 -40.833 1.00 95.50 996 ASN A C 1
ATOM 7746 O O . ASN A 1 996 ? 30.573 20.869 -41.081 1.00 95.50 996 ASN A O 1
ATOM 7750 N N . THR A 1 997 ? 29.089 19.966 -39.667 1.00 95.31 997 THR A N 1
ATOM 7751 C CA . THR A 1 997 ? 29.329 20.945 -38.595 1.00 95.31 997 THR A CA 1
ATOM 7752 C C . THR A 1 997 ? 30.735 20.813 -38.000 1.00 95.31 997 THR A C 1
ATOM 7754 O O . THR A 1 997 ? 31.418 21.824 -37.821 1.00 95.31 997 THR A O 1
ATOM 7757 N N . LEU A 1 998 ? 31.217 19.587 -37.759 1.00 95.44 998 LEU A N 1
ATOM 7758 C CA . LEU A 1 998 ? 32.589 19.334 -37.293 1.00 95.44 998 LEU A CA 1
ATOM 7759 C C . LEU A 1 998 ? 33.631 19.795 -38.317 1.00 95.44 998 LEU A C 1
ATOM 7761 O O . LEU A 1 998 ? 34.578 20.492 -37.957 1.00 95.44 998 LEU A O 1
ATOM 7765 N N . LYS A 1 999 ? 33.432 19.469 -39.598 1.00 95.31 999 LYS A N 1
ATOM 7766 C CA . LYS A 1 999 ? 34.275 19.914 -40.714 1.00 95.31 999 LYS A CA 1
ATOM 7767 C C . LYS A 1 999 ? 34.361 21.438 -40.749 1.00 95.31 999 LYS A C 1
ATOM 7769 O O . LYS A 1 999 ? 35.462 21.978 -40.792 1.00 95.31 999 LYS A O 1
ATOM 7774 N N . ASN A 1 1000 ? 33.220 22.126 -40.719 1.00 95.06 1000 ASN A N 1
ATOM 7775 C CA . ASN A 1 1000 ? 33.189 23.585 -40.798 1.00 95.06 1000 ASN A CA 1
ATOM 7776 C C . ASN A 1 1000 ? 33.900 24.237 -39.610 1.00 95.06 1000 ASN A C 1
ATOM 7778 O O . ASN A 1 1000 ? 34.649 25.188 -39.816 1.00 95.06 1000 ASN A O 1
ATOM 7782 N N . SER A 1 1001 ? 33.758 23.670 -38.405 1.00 95.56 1001 SER A N 1
ATOM 7783 C CA . SER A 1 1001 ? 34.393 24.194 -37.189 1.00 95.56 1001 SER A CA 1
ATOM 7784 C C . SER A 1 1001 ? 35.919 24.295 -37.288 1.00 95.56 1001 SER A C 1
ATOM 7786 O O . SER A 1 1001 ? 36.505 25.200 -36.705 1.00 95.56 1001 SER A O 1
ATOM 7788 N N . ILE A 1 1002 ? 36.572 23.420 -38.066 1.00 93.88 1002 ILE A N 1
ATOM 7789 C CA . ILE A 1 1002 ? 38.035 23.425 -38.242 1.00 93.88 1002 ILE A CA 1
ATOM 7790 C C . ILE A 1 1002 ? 38.535 24.723 -38.889 1.00 93.88 1002 ILE A C 1
ATOM 7792 O O . ILE A 1 1002 ? 39.670 25.129 -38.643 1.00 93.88 1002 ILE A O 1
ATOM 7796 N N . ASN A 1 1003 ? 37.704 25.366 -39.711 1.00 93.62 1003 ASN A N 1
ATOM 7797 C CA . ASN A 1 1003 ? 38.064 26.582 -40.439 1.00 93.62 1003 ASN A CA 1
ATOM 7798 C C . ASN A 1 1003 ? 37.722 27.872 -39.671 1.00 93.62 1003 ASN A C 1
ATOM 7800 O O . ASN A 1 1003 ? 37.937 28.961 -40.202 1.00 93.62 1003 ASN A O 1
ATOM 7804 N N . GLU A 1 1004 ? 37.189 27.762 -38.454 1.00 95.50 1004 GLU A N 1
ATOM 7805 C CA . GLU A 1 1004 ? 36.778 28.895 -37.624 1.00 95.50 1004 GLU A CA 1
ATOM 7806 C C . GLU A 1 1004 ? 37.894 29.320 -36.659 1.00 95.50 1004 GLU A C 1
ATOM 7808 O O . GLU A 1 1004 ? 38.696 28.501 -36.208 1.00 95.50 1004 GLU A O 1
ATOM 7813 N N . ASP A 1 1005 ? 37.923 30.606 -36.294 1.00 92.94 1005 ASP A N 1
ATOM 7814 C CA . ASP A 1 1005 ? 38.902 31.145 -35.334 1.00 92.94 1005 ASP A CA 1
ATOM 7815 C C . ASP A 1 1005 ? 38.696 30.586 -33.908 1.00 92.94 1005 ASP A C 1
ATOM 7817 O O . ASP A 1 1005 ? 39.654 30.448 -33.145 1.00 92.94 1005 ASP A O 1
ATOM 7821 N N . ASP A 1 1006 ? 37.449 30.247 -33.557 1.00 92.56 1006 ASP A N 1
ATOM 7822 C CA . ASP A 1 1006 ? 37.060 29.572 -32.311 1.00 92.56 1006 ASP A CA 1
ATOM 7823 C C . ASP A 1 1006 ? 36.214 28.318 -32.621 1.00 92.56 1006 ASP A C 1
ATOM 7825 O O . ASP A 1 1006 ? 34.978 28.369 -32.578 1.00 92.56 1006 ASP A O 1
ATOM 7829 N N . PRO A 1 1007 ? 36.859 27.177 -32.940 1.00 91.75 1007 PRO A N 1
ATOM 7830 C CA . PRO A 1 1007 ? 36.160 25.932 -33.259 1.00 91.75 1007 PRO A CA 1
ATOM 7831 C C . PRO A 1 1007 ? 35.243 25.450 -32.128 1.00 91.75 1007 PRO A C 1
ATOM 7833 O O . PRO A 1 1007 ? 34.146 24.952 -32.380 1.00 91.75 1007 PRO A O 1
ATOM 7836 N N . THR A 1 1008 ? 35.660 25.626 -30.869 1.00 88.38 1008 THR A N 1
ATOM 7837 C CA . THR A 1 1008 ? 34.872 25.213 -29.700 1.00 88.38 1008 THR A CA 1
ATOM 7838 C C . THR A 1 1008 ? 33.616 26.068 -29.568 1.00 88.38 1008 THR A C 1
ATOM 7840 O O . THR A 1 1008 ? 32.522 25.518 -29.445 1.00 88.38 1008 THR A O 1
ATOM 7843 N N . GLY A 1 1009 ? 33.738 27.398 -29.641 1.00 89.88 1009 GLY A N 1
ATOM 7844 C CA . GLY A 1 1009 ? 32.592 28.311 -29.618 1.00 89.88 1009 GLY A CA 1
ATOM 7845 C C . GLY A 1 1009 ? 31.624 28.083 -30.784 1.00 89.88 1009 GLY A C 1
ATOM 7846 O O . GLY A 1 1009 ? 30.403 28.123 -30.592 1.00 89.88 1009 GLY A O 1
ATOM 7847 N N . TYR A 1 1010 ? 32.149 27.756 -31.971 1.00 93.88 1010 TYR A N 1
ATOM 7848 C CA . TYR A 1 1010 ? 31.339 27.357 -33.122 1.00 93.88 1010 TYR A CA 1
ATOM 7849 C C . TYR A 1 1010 ? 30.528 26.090 -32.824 1.00 93.88 1010 TYR A C 1
ATOM 7851 O O . TYR A 1 1010 ? 29.310 26.090 -32.984 1.00 93.88 1010 TYR A O 1
ATOM 7859 N N . LEU A 1 1011 ? 31.159 25.023 -32.325 1.00 92.88 1011 LEU A N 1
ATOM 7860 C CA . LEU A 1 1011 ? 30.458 23.775 -32.000 1.00 92.88 1011 LEU A CA 1
ATOM 7861 C C . LEU A 1 1011 ? 29.444 23.949 -30.870 1.00 92.88 1011 LEU A C 1
ATOM 7863 O O . LEU A 1 1011 ? 28.367 23.361 -30.923 1.00 92.88 1011 LEU A O 1
ATOM 7867 N N . GLN A 1 1012 ? 29.731 24.794 -29.882 1.00 88.12 1012 GLN A N 1
ATOM 7868 C CA . GLN A 1 1012 ? 28.743 25.138 -28.861 1.00 88.12 1012 GLN A CA 1
ATOM 7869 C C . GLN A 1 1012 ? 27.511 25.819 -29.474 1.00 88.12 1012 GLN A C 1
ATOM 7871 O O . GLN A 1 1012 ? 26.391 25.486 -29.102 1.00 88.12 1012 GLN A O 1
ATOM 7876 N N . SER A 1 1013 ? 27.702 26.698 -30.460 1.00 89.81 1013 SER A N 1
ATOM 7877 C CA . SER A 1 1013 ? 26.613 27.453 -31.097 1.00 89.81 1013 SER A CA 1
ATOM 7878 C C . SER A 1 1013 ? 25.836 26.652 -32.148 1.00 89.81 1013 SER A C 1
ATOM 7880 O O . SER A 1 1013 ? 24.633 26.826 -32.275 1.00 89.81 1013 SER A O 1
ATOM 7882 N N . TYR A 1 1014 ? 26.500 25.789 -32.921 1.00 90.50 1014 TYR A N 1
ATOM 7883 C CA . TYR A 1 1014 ? 25.907 25.148 -34.106 1.00 90.50 1014 TYR A CA 1
ATOM 7884 C C . TYR A 1 1014 ? 25.710 23.637 -33.978 1.00 90.50 1014 TYR A C 1
ATOM 7886 O O . TYR A 1 1014 ? 24.974 23.059 -34.776 1.00 90.50 1014 TYR A O 1
ATOM 7894 N N . LEU A 1 1015 ? 26.333 22.998 -32.986 1.00 90.06 1015 LEU A N 1
ATOM 7895 C CA . LEU A 1 1015 ? 26.061 21.610 -32.627 1.00 90.06 1015 LEU A CA 1
ATOM 7896 C C . LEU A 1 1015 ? 25.302 21.576 -31.298 1.00 90.06 1015 LEU A C 1
ATOM 7898 O O . LEU A 1 1015 ? 24.099 21.337 -31.286 1.00 90.06 1015 LEU A O 1
ATOM 7902 N N . TRP A 1 1016 ? 25.963 21.894 -30.183 1.00 88.19 1016 TRP A N 1
ATOM 7903 C CA . TRP A 1 1016 ? 25.434 21.586 -28.849 1.00 88.19 1016 TRP A CA 1
ATOM 7904 C C . TRP A 1 1016 ? 24.242 22.424 -28.405 1.00 88.19 1016 TRP A C 1
ATOM 7906 O O . TRP A 1 1016 ? 23.385 21.888 -27.710 1.00 88.19 1016 TRP A O 1
ATOM 7916 N N . GLN A 1 1017 ? 24.122 23.679 -28.843 1.00 83.00 1017 GLN A N 1
ATOM 7917 C CA . GLN A 1 1017 ? 22.943 24.502 -28.555 1.00 83.00 1017 GLN A CA 1
ATOM 7918 C C . GLN A 1 1017 ? 21.638 23.884 -29.090 1.00 83.00 1017 GLN A C 1
ATOM 7920 O O . GLN A 1 1017 ? 20.578 24.103 -28.507 1.00 83.00 1017 GLN A O 1
ATOM 7925 N N . PHE A 1 1018 ? 21.713 23.126 -30.187 1.00 78.38 1018 PHE A N 1
ATOM 7926 C CA . PHE A 1 1018 ? 20.560 22.513 -30.852 1.00 78.38 1018 PHE A CA 1
ATOM 7927 C C . PHE A 1 1018 ? 20.550 20.981 -30.749 1.00 78.38 1018 PHE A C 1
ATOM 7929 O O . PHE A 1 1018 ? 19.641 20.339 -31.278 1.00 78.38 1018 PHE A O 1
ATOM 7936 N N . SER A 1 1019 ? 21.551 20.389 -30.092 1.00 81.44 1019 SER A N 1
ATOM 7937 C CA . SER A 1 1019 ? 21.658 18.943 -29.926 1.00 81.44 1019 SER A CA 1
ATOM 7938 C C . SER A 1 1019 ? 20.567 18.417 -29.000 1.00 81.44 1019 SER A C 1
ATOM 7940 O O . SER A 1 1019 ? 20.429 18.863 -27.863 1.00 81.44 1019 SER A O 1
ATOM 7942 N N . ASN A 1 1020 ? 19.866 17.388 -29.463 1.00 85.12 1020 ASN A N 1
ATOM 7943 C CA . ASN A 1 1020 ? 19.042 16.517 -28.632 1.00 85.12 1020 ASN A CA 1
ATOM 7944 C C . ASN A 1 1020 ? 19.757 15.166 -28.456 1.00 85.12 1020 ASN A C 1
ATOM 7946 O O . ASN A 1 1020 ? 20.961 15.038 -28.706 1.00 85.12 1020 ASN A O 1
ATOM 7950 N N . TRP A 1 1021 ? 19.030 14.142 -28.027 1.00 89.38 1021 TRP A N 1
ATOM 7951 C CA . TRP A 1 1021 ? 19.550 12.805 -27.793 1.00 89.38 1021 TRP A CA 1
ATOM 7952 C C . TRP A 1 1021 ? 20.279 12.220 -29.013 1.00 89.38 1021 TRP A C 1
ATOM 7954 O O . TRP A 1 1021 ? 21.254 11.489 -28.846 1.00 89.38 1021 TRP A O 1
ATOM 7964 N N . SER A 1 1022 ? 19.864 12.552 -30.240 1.00 91.69 1022 SER A N 1
ATOM 7965 C CA . SER A 1 1022 ? 20.386 11.927 -31.462 1.00 91.69 1022 SER A CA 1
ATOM 7966 C C . SER A 1 1022 ? 21.843 12.307 -31.750 1.00 91.69 1022 SER A C 1
ATOM 7968 O O . SER A 1 1022 ? 22.658 11.431 -32.048 1.00 91.69 1022 SER A O 1
ATOM 7970 N N . GLN A 1 1023 ? 22.231 13.577 -31.579 1.00 91.81 1023 GLN A N 1
ATOM 7971 C CA . GLN A 1 1023 ? 23.628 14.018 -31.724 1.00 91.81 1023 GLN A CA 1
ATOM 7972 C C . GLN A 1 1023 ? 24.521 13.426 -30.627 1.00 91.81 1023 GLN A C 1
ATOM 7974 O O . GLN A 1 1023 ? 25.660 13.039 -30.890 1.00 91.81 1023 GLN A O 1
ATOM 7979 N N . GLN A 1 1024 ? 23.992 13.320 -29.408 1.00 89.25 1024 GLN A N 1
ATOM 7980 C CA . GLN A 1 1024 ? 24.714 12.768 -28.261 1.00 89.25 1024 GLN A CA 1
ATOM 7981 C C . GLN A 1 1024 ? 25.041 11.287 -28.481 1.00 89.25 1024 GLN A C 1
ATOM 7983 O O . GLN A 1 1024 ? 26.194 10.878 -28.351 1.00 89.25 1024 GLN A O 1
ATOM 7988 N N . VAL A 1 1025 ? 24.048 10.496 -28.903 1.00 92.00 1025 VAL A N 1
ATOM 7989 C CA . VAL A 1 1025 ? 24.255 9.080 -29.238 1.00 92.00 1025 VAL A CA 1
ATOM 7990 C C . VAL A 1 1025 ? 25.179 8.917 -30.440 1.00 92.00 1025 VAL A C 1
ATOM 7992 O O . VAL A 1 1025 ? 26.017 8.017 -30.437 1.00 92.00 1025 VAL A O 1
ATOM 7995 N N . THR A 1 1026 ? 25.093 9.812 -31.429 1.00 94.50 1026 THR A N 1
ATOM 7996 C CA . THR A 1 1026 ? 26.010 9.813 -32.579 1.00 94.50 1026 THR A CA 1
ATOM 7997 C C . THR A 1 1026 ? 27.461 9.952 -32.122 1.00 94.50 1026 THR A C 1
ATOM 7999 O O . THR A 1 1026 ? 28.300 9.166 -32.553 1.00 94.50 1026 THR A O 1
ATOM 8002 N N . MET A 1 1027 ? 27.771 10.879 -31.205 1.00 93.31 1027 MET A N 1
ATOM 8003 C CA . MET A 1 1027 ? 29.129 11.012 -30.655 1.00 93.31 1027 MET A CA 1
ATOM 8004 C C . MET A 1 1027 ? 29.584 9.726 -29.952 1.00 93.31 1027 MET A C 1
ATOM 8006 O O . MET A 1 1027 ? 30.712 9.278 -30.164 1.00 93.31 1027 MET A O 1
ATOM 8010 N N . THR A 1 1028 ? 28.715 9.106 -29.150 1.00 93.25 1028 THR A N 1
ATOM 8011 C CA . THR A 1 1028 ? 29.032 7.847 -28.460 1.00 93.25 1028 THR A CA 1
ATOM 8012 C C . THR A 1 1028 ? 29.327 6.715 -29.444 1.00 93.25 1028 THR A C 1
ATOM 8014 O O . THR A 1 1028 ? 30.352 6.049 -29.308 1.00 93.25 1028 THR A O 1
ATOM 8017 N N . ILE A 1 1029 ? 28.493 6.532 -30.470 1.00 96.12 1029 ILE A N 1
ATOM 8018 C CA . ILE A 1 1029 ? 28.703 5.518 -31.514 1.00 96.12 1029 ILE A CA 1
ATOM 8019 C C . ILE A 1 1029 ? 29.987 5.802 -32.305 1.00 96.12 1029 ILE A C 1
ATOM 8021 O O . ILE A 1 1029 ? 30.740 4.880 -32.601 1.00 96.12 1029 ILE A O 1
ATOM 8025 N N . GLN A 1 1030 ? 30.306 7.066 -32.583 1.00 97.19 1030 GLN A N 1
ATOM 8026 C CA . GLN A 1 1030 ? 31.554 7.438 -33.253 1.00 97.19 1030 GLN A CA 1
ATOM 8027 C C . GLN A 1 1030 ? 32.797 7.082 -32.416 1.00 97.19 1030 GLN A C 1
ATOM 8029 O O . GLN A 1 1030 ? 33.782 6.606 -32.974 1.00 97.19 1030 GLN A O 1
ATOM 8034 N N . MET A 1 1031 ? 32.756 7.232 -31.083 1.00 96.81 1031 MET A N 1
ATOM 8035 C CA . MET A 1 1031 ? 33.836 6.741 -30.206 1.00 96.81 1031 MET A CA 1
ATOM 8036 C C . MET A 1 1031 ? 33.953 5.208 -30.243 1.00 96.81 1031 MET A C 1
ATOM 8038 O O . MET A 1 1031 ? 35.059 4.674 -30.289 1.00 96.81 1031 MET A O 1
ATOM 8042 N N . MET A 1 1032 ? 32.826 4.490 -30.273 1.00 97.25 1032 MET A N 1
ATOM 8043 C CA . MET A 1 1032 ? 32.807 3.026 -30.413 1.00 97.25 1032 MET A CA 1
ATOM 8044 C C . MET A 1 1032 ? 33.441 2.578 -31.740 1.00 97.25 1032 MET A C 1
ATOM 8046 O O . MET A 1 1032 ? 34.291 1.688 -31.755 1.00 97.25 1032 MET A O 1
ATOM 8050 N N . MET A 1 1033 ? 33.076 3.231 -32.846 1.00 97.94 1033 MET A N 1
ATOM 8051 C CA . MET A 1 1033 ? 33.639 2.971 -34.173 1.00 97.94 1033 MET A CA 1
ATOM 8052 C C . MET A 1 1033 ? 35.140 3.289 -34.228 1.00 97.94 1033 MET A C 1
ATOM 8054 O O . MET A 1 1033 ? 35.908 2.493 -34.764 1.00 97.94 1033 MET A O 1
ATOM 8058 N N . ALA A 1 1034 ? 35.580 4.395 -33.615 1.00 97.06 1034 ALA A N 1
ATOM 8059 C CA . ALA A 1 1034 ? 36.994 4.771 -33.537 1.00 97.06 1034 ALA A CA 1
ATOM 8060 C C . ALA A 1 1034 ? 37.836 3.725 -32.800 1.00 97.06 1034 ALA A C 1
ATOM 8062 O O . ALA A 1 1034 ? 38.884 3.306 -33.297 1.00 97.06 1034 ALA A O 1
ATOM 8063 N N . ALA A 1 1035 ? 37.354 3.264 -31.644 1.00 97.75 1035 ALA A N 1
ATOM 8064 C CA . ALA A 1 1035 ? 38.022 2.222 -30.877 1.00 97.75 1035 ALA A CA 1
ATOM 8065 C C . ALA A 1 1035 ? 38.129 0.906 -31.668 1.00 97.75 1035 ALA A C 1
ATOM 8067 O O . ALA A 1 1035 ? 39.189 0.282 -31.665 1.00 97.75 1035 ALA A O 1
ATOM 8068 N N . GLN A 1 1036 ? 37.075 0.510 -32.390 1.00 97.88 1036 GLN A N 1
ATOM 8069 C CA . GLN A 1 1036 ? 37.117 -0.696 -33.219 1.00 97.88 1036 GLN A CA 1
ATOM 8070 C C . GLN A 1 1036 ? 38.070 -0.553 -34.411 1.00 97.88 1036 GLN A C 1
ATOM 8072 O O . GLN A 1 1036 ? 38.860 -1.449 -34.697 1.00 97.88 1036 GLN A O 1
ATOM 8077 N N . HIS A 1 1037 ? 38.037 0.593 -35.093 1.00 97.00 1037 HIS A N 1
ATOM 8078 C CA . HIS A 1 1037 ? 38.890 0.862 -36.249 1.00 97.00 1037 HIS A CA 1
ATOM 8079 C C . HIS A 1 1037 ? 40.384 0.805 -35.917 1.00 97.00 1037 HIS A C 1
ATOM 8081 O O . HIS A 1 1037 ? 41.173 0.314 -36.721 1.00 97.00 1037 HIS A O 1
ATOM 8087 N N . GLN A 1 1038 ? 40.769 1.293 -34.737 1.00 97.00 1038 GLN A N 1
ATOM 8088 C CA . GLN A 1 1038 ? 42.154 1.260 -34.261 1.00 97.00 1038 GLN A CA 1
ATOM 8089 C C . GLN A 1 1038 ? 42.516 -0.053 -33.546 1.00 97.00 1038 GLN A C 1
ATOM 8091 O O . GLN A 1 1038 ? 43.547 -0.105 -32.879 1.00 97.00 1038 GLN A O 1
ATOM 8096 N N . GLU A 1 1039 ? 41.675 -1.089 -33.661 1.00 96.75 1039 GLU A N 1
ATOM 8097 C CA . GLU A 1 1039 ? 41.851 -2.409 -33.032 1.00 96.75 1039 GLU A CA 1
ATOM 8098 C C . GLU A 1 1039 ? 42.006 -2.344 -31.498 1.00 96.75 1039 GLU A C 1
ATOM 8100 O O . GLU A 1 1039 ? 42.495 -3.277 -30.862 1.00 96.75 1039 GLU A O 1
ATOM 8105 N N . ALA A 1 1040 ? 41.573 -1.236 -30.887 1.00 96.50 1040 ALA A N 1
ATOM 8106 C CA . ALA A 1 1040 ? 41.524 -1.057 -29.440 1.00 96.50 1040 ALA A CA 1
ATOM 8107 C C . ALA A 1 1040 ? 40.357 -1.837 -28.816 1.00 96.50 1040 ALA A C 1
ATOM 8109 O O . ALA A 1 1040 ? 40.423 -2.231 -27.648 1.00 96.50 1040 ALA A O 1
ATOM 8110 N N . LEU A 1 1041 ? 39.302 -2.062 -29.607 1.00 97.06 1041 LEU A N 1
ATOM 8111 C CA . LEU A 1 1041 ? 38.215 -2.985 -29.308 1.00 97.06 1041 LEU A CA 1
ATOM 8112 C C . LEU A 1 1041 ? 37.956 -3.935 -30.487 1.00 97.06 1041 LEU A C 1
ATOM 8114 O O . LEU A 1 1041 ? 38.083 -3.531 -31.640 1.00 97.06 1041 LEU A O 1
ATOM 8118 N N . ILE A 1 1042 ? 37.565 -5.179 -30.208 1.00 95.56 1042 ILE A N 1
ATOM 8119 C CA . ILE A 1 1042 ? 37.129 -6.155 -31.219 1.00 95.56 1042 ILE A CA 1
ATOM 8120 C C . ILE A 1 1042 ? 35.701 -5.828 -31.658 1.00 95.56 1042 ILE A C 1
ATOM 8122 O O . ILE A 1 1042 ? 35.434 -5.737 -32.855 1.00 95.56 1042 ILE A O 1
ATOM 8126 N N . ASP A 1 1043 ? 34.796 -5.635 -30.695 1.00 95.62 1043 ASP A N 1
ATOM 8127 C CA . ASP A 1 1043 ? 33.460 -5.085 -30.938 1.00 95.62 1043 ASP A CA 1
ATOM 8128 C C . ASP A 1 1043 ? 33.346 -3.726 -30.237 1.00 95.62 1043 ASP A C 1
ATOM 8130 O O . ASP A 1 1043 ? 33.298 -3.629 -29.008 1.00 95.62 1043 ASP A O 1
ATOM 8134 N N . GLY A 1 1044 ? 33.304 -2.656 -31.030 1.00 97.06 1044 GLY A N 1
ATOM 8135 C CA . GLY A 1 1044 ? 33.292 -1.281 -30.542 1.00 97.06 1044 GLY A CA 1
ATOM 8136 C C . GLY A 1 1044 ? 32.126 -0.981 -29.601 1.00 97.06 1044 GLY A C 1
ATOM 8137 O O . GLY A 1 1044 ? 32.280 -0.158 -28.695 1.00 97.06 1044 GLY A O 1
ATOM 8138 N N . TRP A 1 1045 ? 30.988 -1.674 -29.742 1.00 97.00 1045 TRP A N 1
ATOM 8139 C CA . TRP A 1 1045 ? 29.850 -1.520 -28.829 1.00 97.00 1045 TRP A CA 1
ATOM 8140 C C . TRP A 1 1045 ? 30.238 -1.824 -27.373 1.00 97.00 1045 TRP A C 1
ATOM 8142 O O . TRP A 1 1045 ? 29.771 -1.150 -26.450 1.00 97.00 1045 TRP A O 1
ATOM 8152 N N . LEU A 1 1046 ? 31.158 -2.771 -27.153 1.00 97.69 1046 LEU A N 1
ATOM 8153 C CA . LEU A 1 1046 ? 31.592 -3.218 -25.824 1.00 97.69 1046 LEU A CA 1
ATOM 8154 C C . LEU A 1 1046 ? 32.408 -2.175 -25.047 1.00 97.69 1046 LEU A C 1
ATOM 8156 O O . LEU A 1 1046 ? 32.697 -2.391 -23.866 1.00 97.69 1046 LEU A O 1
ATOM 8160 N N . LEU A 1 1047 ? 32.691 -1.006 -25.639 1.00 97.94 1047 LEU A N 1
ATOM 8161 C CA . LEU A 1 1047 ? 33.118 0.172 -24.882 1.00 97.94 1047 LEU A CA 1
ATOM 8162 C C . LEU A 1 1047 ? 32.157 0.446 -23.718 1.00 97.94 1047 LEU A C 1
ATOM 8164 O O . LEU A 1 1047 ? 32.598 0.699 -22.598 1.00 97.94 1047 LEU A O 1
ATOM 8168 N N . LEU A 1 1048 ? 30.846 0.345 -23.961 1.00 97.06 1048 LEU A N 1
ATOM 8169 C CA . LEU A 1 1048 ? 29.842 0.627 -22.937 1.00 97.06 1048 LEU A CA 1
ATOM 8170 C C . LEU A 1 1048 ? 29.910 -0.380 -21.779 1.00 97.06 1048 LEU A C 1
ATOM 8172 O O . LEU A 1 1048 ? 29.816 0.021 -20.620 1.00 97.06 1048 LEU A O 1
ATOM 8176 N N . ALA A 1 1049 ? 30.184 -1.656 -22.072 1.00 98.19 1049 ALA A N 1
ATOM 8177 C CA . ALA A 1 1049 ? 30.342 -2.695 -21.055 1.00 98.19 1049 ALA A CA 1
ATOM 8178 C C . ALA A 1 1049 ? 31.532 -2.403 -20.129 1.00 98.19 1049 ALA A C 1
ATOM 8180 O O . ALA A 1 1049 ? 31.405 -2.474 -18.905 1.00 98.19 1049 ALA A O 1
ATOM 8181 N N . ARG A 1 1050 ? 32.677 -2.001 -20.700 1.00 98.25 1050 ARG A N 1
ATOM 8182 C CA . ARG A 1 1050 ? 33.864 -1.603 -19.924 1.00 98.25 1050 ARG A CA 1
ATOM 8183 C C . ARG A 1 1050 ? 33.605 -0.353 -19.083 1.00 98.25 1050 ARG A C 1
ATOM 8185 O O . ARG A 1 1050 ? 33.985 -0.319 -17.914 1.00 98.25 1050 ARG A O 1
ATOM 8192 N N . LEU A 1 1051 ? 32.920 0.650 -19.641 1.00 98.12 1051 LEU A N 1
ATOM 8193 C CA . LEU A 1 1051 ? 32.552 1.868 -18.911 1.00 98.12 1051 LEU A CA 1
ATOM 8194 C C . LEU A 1 1051 ? 31.631 1.576 -17.726 1.00 98.12 1051 LEU A C 1
ATOM 8196 O O . LEU A 1 1051 ? 31.820 2.158 -16.663 1.00 98.12 1051 LEU A O 1
ATOM 8200 N N . HIS A 1 1052 ? 30.679 0.657 -17.869 1.00 98.19 1052 HIS A N 1
ATOM 8201 C CA . HIS A 1 1052 ? 29.824 0.216 -16.764 1.00 98.19 1052 HIS A CA 1
ATOM 8202 C C . HIS A 1 1052 ? 30.588 -0.427 -15.618 1.00 98.19 1052 HIS A C 1
ATOM 8204 O O . HIS A 1 1052 ? 30.342 -0.094 -14.459 1.00 98.19 1052 HIS A O 1
ATOM 8210 N N . ILE A 1 1053 ? 31.528 -1.319 -15.935 1.00 98.50 1053 ILE A N 1
ATOM 8211 C CA . ILE A 1 1053 ? 32.385 -1.956 -14.929 1.00 98.50 1053 ILE A CA 1
ATOM 8212 C C . ILE A 1 1053 ? 33.197 -0.886 -14.190 1.00 98.50 1053 ILE A C 1
ATOM 8214 O O . ILE A 1 1053 ? 33.194 -0.851 -12.961 1.00 98.50 1053 ILE A O 1
ATOM 8218 N N . LEU A 1 1054 ? 33.813 0.047 -14.927 1.00 98.44 1054 LEU A N 1
ATOM 8219 C CA . LEU A 1 1054 ? 34.538 1.171 -14.332 1.00 98.44 1054 LEU A CA 1
ATOM 8220 C C . LEU A 1 1054 ? 33.634 2.046 -13.456 1.00 98.44 1054 LEU A C 1
ATOM 8222 O O . LEU A 1 1054 ? 34.048 2.445 -12.376 1.00 98.44 1054 LEU A O 1
ATOM 8226 N N . GLU A 1 1055 ? 32.412 2.353 -13.892 1.00 97.69 1055 GLU A N 1
ATOM 8227 C CA . GLU A 1 1055 ? 31.471 3.219 -13.168 1.00 97.69 1055 GLU A CA 1
ATOM 8228 C C . GLU A 1 1055 ? 31.083 2.634 -11.807 1.00 97.69 1055 GLU A C 1
ATOM 8230 O O . GLU A 1 1055 ? 31.156 3.327 -10.785 1.00 97.69 1055 GLU A O 1
ATOM 8235 N N . ARG A 1 1056 ? 30.733 1.343 -11.787 1.00 97.44 1056 ARG A N 1
ATOM 8236 C CA . ARG A 1 1056 ? 30.347 0.628 -10.568 1.00 97.44 1056 ARG A CA 1
ATOM 8237 C C . ARG A 1 1056 ? 31.505 0.513 -9.586 1.00 97.44 1056 ARG A C 1
ATOM 8239 O O . ARG A 1 1056 ? 31.368 0.921 -8.431 1.00 97.44 1056 ARG A O 1
ATOM 8246 N N . GLU A 1 1057 ? 32.660 0.055 -10.060 1.00 97.69 1057 GLU A N 1
ATOM 8247 C CA . GLU A 1 1057 ? 33.860 -0.089 -9.233 1.00 97.69 1057 GLU A CA 1
ATOM 8248 C C . GLU A 1 1057 ? 34.361 1.279 -8.738 1.00 97.69 1057 GLU A C 1
ATOM 8250 O O . GLU A 1 1057 ? 34.770 1.415 -7.586 1.00 97.69 1057 GLU A O 1
ATOM 8255 N N . PHE A 1 1058 ? 34.245 2.336 -9.552 1.00 97.88 1058 PHE A N 1
ATOM 8256 C CA . PHE A 1 1058 ? 34.562 3.707 -9.148 1.00 97.88 1058 PHE A CA 1
ATOM 8257 C C . PHE A 1 1058 ? 33.648 4.206 -8.022 1.00 97.88 1058 PHE A C 1
ATOM 8259 O O . PHE A 1 1058 ? 34.109 4.870 -7.089 1.00 97.88 1058 PHE A O 1
ATOM 8266 N N . ASN A 1 1059 ? 32.351 3.894 -8.067 1.00 96.31 1059 ASN A N 1
ATOM 8267 C CA . ASN A 1 1059 ? 31.436 4.245 -6.982 1.00 96.31 1059 ASN A CA 1
ATOM 8268 C C . ASN A 1 1059 ? 31.737 3.468 -5.695 1.00 96.31 1059 ASN A C 1
ATOM 8270 O O . ASN A 1 1059 ? 31.758 4.088 -4.629 1.00 96.31 1059 ASN A O 1
ATOM 8274 N N . GLY A 1 1060 ? 32.047 2.171 -5.788 1.00 95.62 1060 GLY A N 1
ATOM 8275 C CA . GLY A 1 1060 ? 32.481 1.362 -4.643 1.00 95.62 1060 GLY A CA 1
ATOM 8276 C C . GLY A 1 1060 ? 33.798 1.854 -4.030 1.00 95.62 1060 GLY A C 1
ATOM 8277 O O . GLY A 1 1060 ? 33.919 1.983 -2.807 1.00 95.62 1060 GLY A O 1
ATOM 8278 N N . ALA A 1 1061 ? 34.764 2.232 -4.871 1.00 97.12 1061 ALA A N 1
ATOM 8279 C CA . ALA A 1 1061 ? 36.067 2.734 -4.443 1.00 97.12 1061 ALA A CA 1
ATOM 8280 C C . ALA A 1 1061 ? 35.964 4.024 -3.611 1.00 97.12 1061 ALA A C 1
ATOM 8282 O O . ALA A 1 1061 ? 36.718 4.215 -2.659 1.00 97.12 1061 ALA A O 1
ATOM 8283 N N . LYS A 1 1062 ? 34.999 4.903 -3.911 1.00 97.00 1062 LYS A N 1
ATOM 8284 C CA . LYS A 1 1062 ? 34.820 6.187 -3.204 1.00 97.00 1062 LYS A CA 1
ATOM 8285 C C . LYS A 1 1062 ? 34.267 6.069 -1.777 1.00 97.00 1062 LYS A C 1
ATOM 8287 O O . LYS A 1 1062 ? 34.136 7.096 -1.097 1.00 97.00 1062 LYS A O 1
ATOM 8292 N N . ALA A 1 1063 ? 33.912 4.869 -1.317 1.00 95.62 1063 ALA A N 1
ATOM 8293 C CA . ALA A 1 1063 ? 33.340 4.671 0.012 1.00 95.62 1063 ALA A CA 1
ATOM 8294 C C . ALA A 1 1063 ? 34.297 5.128 1.129 1.00 95.62 1063 ALA A C 1
ATOM 8296 O O . ALA A 1 1063 ? 33.868 5.775 2.085 1.00 95.62 1063 ALA A O 1
ATOM 8297 N N . ASN A 1 1064 ? 35.597 4.849 0.994 1.00 96.88 1064 ASN A N 1
ATOM 8298 C CA . ASN A 1 1064 ? 36.624 5.236 1.961 1.00 96.88 1064 ASN A CA 1
ATOM 8299 C C . ASN A 1 1064 ? 38.018 5.327 1.308 1.00 96.88 1064 ASN A C 1
ATOM 8301 O O . ASN A 1 1064 ? 38.221 4.857 0.191 1.00 96.88 1064 ASN A O 1
ATOM 8305 N N . GLU A 1 1065 ? 38.978 5.926 2.019 1.00 97.56 1065 GLU A N 1
ATOM 8306 C CA . GLU A 1 1065 ? 40.343 6.156 1.517 1.00 97.56 1065 GLU A CA 1
ATOM 8307 C C . GLU A 1 1065 ? 41.077 4.851 1.177 1.00 97.56 1065 GLU A C 1
ATOM 8309 O O . GLU A 1 1065 ? 41.797 4.783 0.189 1.00 97.56 1065 GLU A O 1
ATOM 8314 N N . THR A 1 1066 ? 40.877 3.794 1.968 1.00 97.62 1066 THR A N 1
ATOM 8315 C CA . THR A 1 1066 ? 41.535 2.498 1.756 1.00 97.62 1066 THR A CA 1
ATOM 8316 C C . THR A 1 1066 ? 41.098 1.854 0.445 1.00 97.62 1066 THR A C 1
ATOM 8318 O O . THR A 1 1066 ? 41.951 1.430 -0.333 1.00 97.62 1066 THR A O 1
ATOM 8321 N N . ASN A 1 1067 ? 39.791 1.822 0.175 1.00 96.88 1067 ASN A N 1
ATOM 8322 C CA . ASN A 1 1067 ? 39.255 1.311 -1.085 1.00 96.88 1067 ASN A CA 1
ATOM 8323 C C . ASN A 1 1067 ? 39.741 2.163 -2.261 1.00 96.88 1067 ASN A C 1
ATOM 8325 O O . ASN A 1 1067 ? 40.180 1.623 -3.275 1.00 96.88 1067 ASN A O 1
ATOM 8329 N N . TRP A 1 1068 ? 39.713 3.490 -2.110 1.00 98.31 1068 TRP A N 1
ATOM 8330 C CA . TRP A 1 1068 ? 40.159 4.408 -3.151 1.00 98.31 1068 TRP A CA 1
ATOM 8331 C C . TRP A 1 1068 ? 41.624 4.187 -3.528 1.00 98.31 1068 TRP A C 1
ATOM 8333 O O . TRP A 1 1068 ? 41.929 3.970 -4.698 1.00 98.31 1068 TRP A O 1
ATOM 8343 N N . GLU A 1 1069 ? 42.531 4.178 -2.551 1.00 97.94 1069 GLU A N 1
ATOM 8344 C CA . GLU A 1 1069 ? 43.961 3.989 -2.804 1.00 97.94 1069 GLU A CA 1
ATOM 8345 C C . GLU A 1 1069 ? 44.274 2.616 -3.412 1.00 97.94 1069 GLU A C 1
ATOM 8347 O O . GLU A 1 1069 ? 45.165 2.514 -4.257 1.00 97.94 1069 GLU A O 1
ATOM 8352 N N . ALA A 1 1070 ? 43.522 1.576 -3.039 1.00 96.94 1070 ALA A N 1
ATOM 8353 C CA . ALA A 1 1070 ? 43.673 0.243 -3.614 1.00 96.94 1070 ALA A CA 1
ATOM 8354 C C . ALA A 1 1070 ? 43.204 0.165 -5.078 1.00 96.94 1070 ALA A C 1
ATOM 8356 O O . ALA A 1 1070 ? 43.828 -0.523 -5.884 1.00 96.94 1070 ALA A O 1
ATOM 8357 N N . MET A 1 1071 ? 42.121 0.866 -5.432 1.00 97.88 1071 MET A N 1
ATOM 8358 C CA . MET A 1 1071 ? 41.433 0.685 -6.718 1.00 97.88 1071 MET A CA 1
ATOM 8359 C C . MET A 1 1071 ? 41.746 1.769 -7.755 1.00 97.88 1071 MET A C 1
ATOM 8361 O O . MET A 1 1071 ? 41.628 1.513 -8.953 1.00 97.88 1071 MET A O 1
ATOM 8365 N N . LYS A 1 1072 ? 42.178 2.972 -7.346 1.00 97.75 1072 LYS A N 1
ATOM 8366 C CA . LYS A 1 1072 ? 42.341 4.123 -8.258 1.00 97.75 1072 LYS A CA 1
ATOM 8367 C C . LYS A 1 1072 ? 43.254 3.845 -9.453 1.00 97.75 1072 LYS A C 1
ATOM 8369 O O . LYS A 1 1072 ? 43.031 4.408 -10.519 1.00 97.75 1072 LYS A O 1
ATOM 8374 N N . GLY A 1 1073 ? 44.244 2.962 -9.302 1.00 96.94 1073 GLY A N 1
ATOM 8375 C CA . GLY A 1 1073 ? 45.110 2.533 -10.402 1.00 96.94 1073 GLY A CA 1
ATOM 8376 C C . GLY A 1 1073 ? 44.380 1.697 -11.454 1.00 96.94 1073 GLY A C 1
ATOM 8377 O O . GLY A 1 1073 ? 44.461 2.003 -12.641 1.00 96.94 1073 GLY A O 1
ATOM 8378 N N . GLY A 1 1074 ? 43.618 0.690 -11.018 1.00 96.88 1074 GLY A N 1
ATOM 8379 C CA . GLY A 1 1074 ? 42.785 -0.142 -11.895 1.00 96.88 1074 GLY A CA 1
ATOM 8380 C C . GLY A 1 1074 ? 41.677 0.647 -12.594 1.00 96.88 1074 GLY A C 1
ATOM 8381 O O . GLY A 1 1074 ? 41.312 0.329 -13.720 1.00 96.88 1074 GLY A O 1
ATOM 8382 N N . LEU A 1 1075 ? 41.209 1.730 -11.967 1.00 98.12 1075 LEU A N 1
ATOM 8383 C CA . LEU A 1 1075 ? 40.174 2.623 -12.494 1.00 98.12 1075 LEU A CA 1
ATOM 8384 C C . LEU A 1 1075 ? 40.689 3.705 -13.463 1.00 98.12 1075 LEU A C 1
ATOM 8386 O O . LEU A 1 1075 ? 39.874 4.399 -14.064 1.00 98.12 1075 LEU A O 1
ATOM 8390 N N . GLY A 1 1076 ? 42.007 3.899 -13.589 1.00 97.81 1076 GLY A N 1
ATOM 8391 C CA . GLY A 1 1076 ? 42.589 4.964 -14.422 1.00 97.81 1076 GLY A CA 1
ATOM 8392 C C . GLY A 1 1076 ? 42.710 6.338 -13.736 1.00 97.81 1076 GLY A C 1
ATOM 8393 O O . GLY A 1 1076 ? 42.954 7.347 -14.387 1.00 97.81 1076 GLY A O 1
ATOM 8394 N N . PHE A 1 1077 ? 42.584 6.413 -12.411 1.00 98.38 1077 PHE A N 1
ATOM 8395 C CA . PHE A 1 1077 ? 42.602 7.664 -11.635 1.00 98.38 1077 PHE A CA 1
ATOM 8396 C C . PHE A 1 1077 ? 43.783 7.740 -10.648 1.00 98.38 1077 PHE A C 1
ATOM 8398 O O . PHE A 1 1077 ? 43.676 8.344 -9.582 1.00 98.38 1077 PHE A O 1
ATOM 8405 N N . SER A 1 1078 ? 44.933 7.145 -10.983 1.00 96.69 1078 SER A N 1
ATOM 8406 C CA . SER A 1 1078 ? 46.117 7.046 -10.105 1.00 96.69 1078 SER A CA 1
ATOM 8407 C C . SER A 1 1078 ? 46.578 8.371 -9.483 1.00 96.69 1078 SER A C 1
ATOM 8409 O O . SER A 1 1078 ? 47.109 8.375 -8.371 1.00 96.69 1078 SER A O 1
ATOM 8411 N N . THR A 1 1079 ? 46.393 9.495 -10.183 1.00 96.69 1079 THR A N 1
ATOM 8412 C CA . THR A 1 1079 ? 46.825 10.827 -9.724 1.00 96.69 1079 THR A CA 1
ATOM 8413 C C . THR A 1 1079 ? 45.793 11.548 -8.853 1.00 96.69 1079 THR A C 1
ATOM 8415 O O . THR A 1 1079 ? 46.085 12.636 -8.348 1.00 96.69 1079 THR A O 1
ATOM 8418 N N . TYR A 1 1080 ? 44.597 10.982 -8.680 1.00 98.12 1080 TYR A N 1
ATOM 8419 C CA . TYR A 1 1080 ? 43.502 11.585 -7.925 1.00 98.12 1080 TYR A CA 1
ATOM 8420 C C . TYR A 1 1080 ? 43.502 11.117 -6.466 1.00 98.12 1080 TYR A C 1
ATOM 8422 O O . TYR A 1 1080 ? 43.649 9.932 -6.157 1.00 98.12 1080 TYR A O 1
ATOM 8430 N N . THR A 1 1081 ? 43.282 12.062 -5.561 1.00 98.06 1081 THR A N 1
ATOM 8431 C CA . THR A 1 1081 ? 42.869 11.802 -4.176 1.00 98.06 1081 THR A CA 1
ATOM 8432 C C . THR A 1 1081 ? 41.378 11.465 -4.115 1.00 98.06 1081 THR A C 1
ATOM 8434 O O . THR A 1 1081 ? 40.620 11.800 -5.030 1.00 98.06 1081 THR A O 1
ATOM 8437 N N . LEU A 1 1082 ? 40.916 10.865 -3.012 1.00 97.75 1082 LEU A N 1
ATOM 8438 C CA . LEU A 1 1082 ? 39.491 10.574 -2.822 1.00 97.75 1082 LEU A CA 1
ATOM 8439 C C . LEU A 1 1082 ? 38.621 11.840 -2.885 1.00 97.75 1082 LEU A C 1
ATOM 8441 O O . LEU A 1 1082 ? 37.521 11.822 -3.438 1.00 97.75 1082 LEU A O 1
ATOM 8445 N N . ALA A 1 1083 ? 39.106 12.950 -2.321 1.00 97.69 1083 ALA A N 1
ATOM 8446 C CA . ALA A 1 1083 ? 38.390 14.222 -2.330 1.00 97.69 1083 ALA A CA 1
ATOM 8447 C C . ALA A 1 1083 ? 38.203 14.758 -3.759 1.00 97.69 1083 ALA A C 1
ATOM 8449 O O . ALA A 1 1083 ? 37.098 15.155 -4.124 1.00 97.69 1083 ALA A O 1
ATOM 8450 N N . GLU A 1 1084 ? 39.253 14.707 -4.584 1.00 97.44 1084 GLU A N 1
ATOM 8451 C CA . GLU A 1 1084 ? 39.168 15.081 -6.000 1.00 97.44 1084 GLU A CA 1
ATOM 8452 C C . GLU A 1 1084 ? 38.246 14.123 -6.768 1.00 97.44 1084 GLU A C 1
ATOM 8454 O O . GLU A 1 1084 ? 37.435 14.567 -7.575 1.00 97.44 1084 GLU A O 1
ATOM 8459 N N . ALA A 1 1085 ? 38.302 12.820 -6.476 1.00 96.50 1085 ALA A N 1
ATOM 8460 C CA . ALA A 1 1085 ? 37.452 11.827 -7.124 1.00 96.50 1085 ALA A CA 1
ATOM 8461 C C . ALA A 1 1085 ? 35.957 12.020 -6.823 1.00 96.50 1085 ALA A C 1
ATOM 8463 O O . ALA A 1 1085 ? 35.103 11.818 -7.688 1.00 96.50 1085 ALA A O 1
ATOM 8464 N N . LYS A 1 1086 ? 35.625 12.444 -5.599 1.00 95.62 1086 LYS A N 1
ATOM 8465 C CA . LYS A 1 1086 ? 34.255 12.808 -5.205 1.00 95.62 1086 LYS A CA 1
ATOM 8466 C C . LYS A 1 1086 ? 33.765 14.098 -5.870 1.00 95.62 1086 LYS A C 1
ATOM 8468 O O . LYS A 1 1086 ? 32.557 14.261 -6.004 1.00 95.62 1086 LYS A O 1
ATOM 8473 N N . ALA A 1 1087 ? 34.675 14.975 -6.294 1.00 95.38 1087 ALA A N 1
ATOM 8474 C CA . ALA A 1 1087 ? 34.370 16.254 -6.937 1.00 95.38 1087 ALA A CA 1
ATOM 8475 C C . ALA A 1 1087 ? 34.433 16.217 -8.480 1.00 95.38 1087 ALA A C 1
ATOM 8477 O O . ALA A 1 1087 ? 34.237 17.250 -9.119 1.00 95.38 1087 ALA A O 1
ATOM 8478 N N . LEU A 1 1088 ? 34.717 15.056 -9.083 1.00 93.9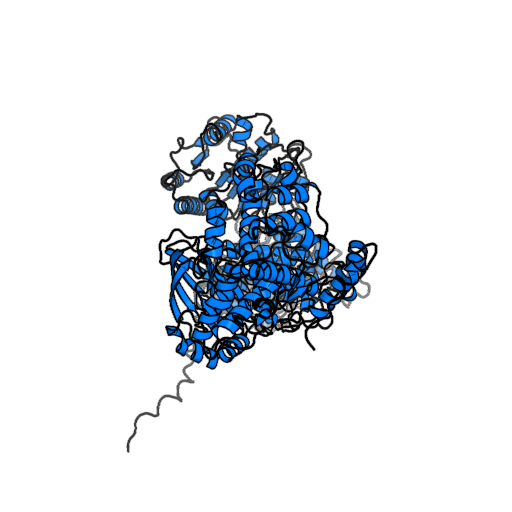4 1088 LEU A N 1
ATOM 8479 C CA . LEU A 1 1088 ? 34.833 14.892 -10.535 1.00 93.94 1088 LEU A CA 1
ATOM 8480 C C . LEU A 1 1088 ? 33.538 15.255 -11.272 1.00 93.94 1088 LEU A C 1
ATOM 8482 O O . LEU A 1 1088 ? 32.451 14.798 -10.912 1.00 93.94 1088 LEU A O 1
ATOM 8486 N N . THR A 1 1089 ? 33.682 16.008 -12.361 1.00 94.62 1089 THR A N 1
ATOM 8487 C CA . THR A 1 1089 ? 32.598 16.244 -13.321 1.00 94.62 1089 THR A CA 1
ATOM 8488 C C . THR A 1 1089 ? 32.389 15.013 -14.205 1.00 94.62 1089 THR A C 1
ATOM 8490 O O . THR A 1 1089 ? 33.276 14.163 -14.340 1.00 94.62 1089 THR A O 1
ATOM 8493 N N . ASN A 1 1090 ? 31.225 14.921 -14.855 1.00 92.94 1090 ASN A N 1
ATOM 8494 C CA . ASN A 1 1090 ? 30.985 13.857 -15.830 1.00 92.94 1090 ASN A CA 1
ATOM 8495 C C . ASN A 1 1090 ? 31.957 13.937 -17.013 1.00 92.94 1090 ASN A C 1
ATOM 8497 O O . ASN A 1 1090 ? 32.438 12.903 -17.463 1.00 92.94 1090 ASN A O 1
ATOM 8501 N N . ASN A 1 1091 ? 32.282 15.146 -17.482 1.00 94.50 1091 ASN A N 1
ATOM 8502 C CA . ASN A 1 1091 ? 33.201 15.349 -18.605 1.00 94.50 1091 ASN A CA 1
ATOM 8503 C C . ASN A 1 1091 ? 34.593 14.798 -18.291 1.00 94.50 1091 ASN A C 1
ATOM 8505 O O . ASN A 1 1091 ? 35.156 14.052 -19.091 1.00 94.50 1091 ASN A O 1
ATOM 8509 N N . ASP A 1 1092 ? 35.122 15.131 -17.110 1.00 97.25 1092 ASP A N 1
ATOM 8510 C CA . ASP A 1 1092 ? 36.425 14.652 -16.660 1.00 97.25 1092 ASP A CA 1
ATOM 8511 C C . ASP A 1 1092 ? 36.427 13.129 -16.538 1.00 97.25 1092 ASP A C 1
ATOM 8513 O O . ASP A 1 1092 ? 37.346 12.465 -17.020 1.00 97.25 1092 ASP A O 1
ATOM 8517 N N . TRP A 1 1093 ? 35.379 12.569 -15.925 1.00 97.12 1093 TRP A N 1
ATOM 8518 C CA . TRP A 1 1093 ? 35.273 11.126 -15.769 1.00 97.12 1093 TRP A CA 1
ATOM 8519 C C . TRP A 1 1093 ? 35.175 10.416 -17.117 1.00 97.12 1093 TRP A C 1
ATOM 8521 O O . TRP A 1 1093 ? 35.866 9.421 -17.312 1.00 97.12 1093 TRP A O 1
ATOM 8531 N N . MET A 1 1094 ? 34.369 10.925 -18.052 1.00 95.69 1094 MET A N 1
ATOM 8532 C CA . MET A 1 1094 ? 34.213 10.331 -19.378 1.00 95.69 1094 MET A CA 1
ATOM 8533 C C . MET A 1 1094 ? 35.500 10.372 -20.187 1.00 95.69 1094 MET A C 1
ATOM 8535 O O . MET A 1 1094 ? 35.863 9.372 -20.802 1.00 95.69 1094 MET A O 1
ATOM 8539 N N . MET A 1 1095 ? 36.217 11.493 -20.153 1.00 96.31 1095 MET A N 1
ATOM 8540 C CA . MET A 1 1095 ? 37.477 11.640 -20.874 1.00 96.31 1095 MET A CA 1
ATOM 8541 C C . MET A 1 1095 ? 38.547 10.675 -20.342 1.00 96.31 1095 MET A C 1
ATOM 8543 O O . MET A 1 1095 ? 39.185 9.974 -21.134 1.00 96.31 1095 MET A O 1
ATOM 8547 N N . VAL A 1 1096 ? 38.689 10.561 -19.015 1.00 98.44 1096 VAL A N 1
ATOM 8548 C CA . VAL A 1 1096 ? 39.614 9.596 -18.397 1.00 98.44 1096 VAL A CA 1
ATOM 8549 C C . VAL A 1 1096 ? 39.170 8.157 -18.666 1.00 98.44 1096 VAL A C 1
ATOM 8551 O O . VAL A 1 1096 ? 39.972 7.343 -19.116 1.00 98.44 1096 VAL A O 1
ATOM 8554 N N . SER A 1 1097 ? 37.893 7.844 -18.443 1.00 98.12 1097 SER A N 1
ATOM 8555 C CA . SER A 1 1097 ? 37.394 6.465 -18.457 1.00 98.12 1097 SER A CA 1
ATOM 8556 C C . SER A 1 1097 ? 37.282 5.883 -19.858 1.00 98.12 1097 SER A C 1
ATOM 8558 O O . SER A 1 1097 ? 37.592 4.713 -20.027 1.00 98.12 1097 SER A O 1
ATOM 8560 N N . VAL A 1 1098 ? 36.914 6.664 -20.882 1.00 98.12 1098 VAL A N 1
ATOM 8561 C CA . VAL A 1 1098 ? 36.958 6.183 -22.279 1.00 98.12 1098 VAL A CA 1
ATOM 8562 C C . VAL A 1 1098 ? 38.395 5.942 -22.711 1.00 98.12 1098 VAL A C 1
ATOM 8564 O O . VAL A 1 1098 ? 38.675 4.925 -23.346 1.00 98.12 1098 VAL A O 1
ATOM 8567 N N . SER A 1 1099 ? 39.319 6.827 -22.323 1.00 98.50 1099 SER A N 1
ATOM 8568 C CA . SER A 1 1099 ? 40.733 6.647 -22.651 1.00 98.50 1099 SER A CA 1
ATOM 8569 C C . SER A 1 1099 ? 41.307 5.390 -21.993 1.00 98.50 1099 SER A C 1
ATOM 8571 O O . SER A 1 1099 ? 41.973 4.587 -22.639 1.00 98.50 1099 SER A O 1
ATOM 8573 N N . HIS A 1 1100 ? 40.975 5.169 -20.720 1.00 98.44 1100 HIS A N 1
ATOM 8574 C CA . HIS A 1 1100 ? 41.372 3.982 -19.964 1.00 98.44 1100 HIS A CA 1
ATOM 8575 C C . HIS A 1 1100 ? 40.713 2.695 -20.480 1.00 98.44 1100 HIS A C 1
ATOM 8577 O O . HIS A 1 1100 ? 41.387 1.688 -20.664 1.00 98.44 1100 HIS A O 1
ATOM 8583 N N . ALA A 1 1101 ? 39.412 2.729 -20.782 1.00 98.19 1101 ALA A N 1
ATOM 8584 C CA . ALA A 1 1101 ? 38.656 1.569 -21.259 1.00 98.19 1101 ALA A CA 1
ATOM 8585 C C . ALA A 1 1101 ? 39.083 1.092 -22.654 1.00 98.19 1101 ALA A C 1
ATOM 8587 O O . ALA A 1 1101 ? 38.924 -0.087 -22.970 1.00 98.19 1101 ALA A O 1
ATOM 8588 N N . THR A 1 1102 ? 39.592 1.992 -23.496 1.00 98.06 1102 THR A N 1
ATOM 8589 C CA . THR A 1 1102 ? 40.036 1.676 -24.864 1.00 98.06 1102 THR A CA 1
ATOM 8590 C C . THR A 1 1102 ? 41.548 1.516 -24.980 1.00 98.06 1102 THR A C 1
ATOM 8592 O O . THR A 1 1102 ? 42.017 0.860 -25.900 1.00 98.06 1102 THR A O 1
ATOM 8595 N N . GLY A 1 1103 ? 42.336 2.115 -24.085 1.00 97.50 1103 GLY A N 1
ATOM 8596 C CA . GLY A 1 1103 ? 43.779 2.236 -24.288 1.00 97.50 1103 GLY A CA 1
ATOM 8597 C C . GLY A 1 1103 ? 44.152 3.232 -25.395 1.00 97.50 1103 GLY A C 1
ATOM 8598 O O . GLY A 1 1103 ? 45.245 3.137 -25.951 1.00 97.50 1103 GLY A O 1
ATOM 8599 N N . LEU A 1 1104 ? 43.257 4.171 -25.729 1.00 98.44 1104 LEU A N 1
ATOM 8600 C CA . LEU A 1 1104 ? 43.499 5.279 -26.657 1.00 98.44 1104 LEU A CA 1
ATOM 8601 C C . LEU A 1 1104 ? 43.428 6.614 -25.914 1.00 98.44 1104 LEU A C 1
ATOM 8603 O O . LEU A 1 1104 ? 42.700 6.766 -24.943 1.00 98.44 1104 LEU A O 1
ATOM 8607 N N . ASP A 1 1105 ? 44.140 7.625 -26.388 1.00 98.38 1105 ASP A N 1
ATOM 8608 C CA . ASP A 1 1105 ? 44.050 8.982 -25.856 1.00 98.38 1105 ASP A CA 1
ATOM 8609 C C . ASP A 1 1105 ? 42.946 9.781 -26.573 1.00 98.38 1105 ASP A C 1
ATOM 8611 O O . ASP A 1 1105 ? 43.108 10.217 -27.719 1.00 98.38 1105 ASP A O 1
ATOM 8615 N N . TYR A 1 1106 ? 41.824 9.997 -25.875 1.00 97.62 1106 TYR A N 1
ATOM 8616 C CA . TYR A 1 1106 ? 40.644 10.701 -26.393 1.00 97.62 1106 TYR A CA 1
ATOM 8617 C C . TYR A 1 1106 ? 40.660 12.220 -26.187 1.00 97.62 1106 TYR A C 1
ATOM 8619 O O . TYR A 1 1106 ? 39.701 12.888 -26.576 1.00 97.62 1106 TYR A O 1
ATOM 8627 N N . ARG A 1 1107 ? 41.726 12.819 -25.637 1.00 96.81 1107 ARG A N 1
ATOM 8628 C CA . ARG A 1 1107 ? 41.752 14.267 -25.336 1.00 96.81 1107 ARG A CA 1
ATOM 8629 C C . ARG A 1 1107 ? 41.487 15.122 -26.570 1.00 96.81 1107 ARG A C 1
ATOM 8631 O O . ARG A 1 1107 ? 40.642 16.014 -26.558 1.00 96.81 1107 ARG A O 1
ATOM 8638 N N . ASN A 1 1108 ? 42.201 14.831 -27.655 1.00 93.44 1108 ASN A N 1
ATOM 8639 C CA . ASN A 1 1108 ? 42.044 15.548 -28.920 1.00 93.44 1108 ASN A CA 1
ATOM 8640 C C . ASN A 1 1108 ? 40.710 15.238 -29.603 1.00 93.44 1108 ASN A C 1
ATOM 8642 O O . ASN A 1 1108 ? 40.176 16.101 -30.292 1.00 93.44 1108 ASN A O 1
ATOM 8646 N N . TYR A 1 1109 ? 40.197 14.022 -29.420 1.00 94.62 1109 TYR A N 1
ATOM 8647 C CA . TYR A 1 1109 ? 38.938 13.586 -30.006 1.00 94.62 1109 TYR A CA 1
ATOM 8648 C C . TYR A 1 1109 ? 37.755 14.285 -29.329 1.00 94.62 1109 TYR A C 1
ATOM 8650 O O . TYR A 1 1109 ? 36.962 14.933 -29.989 1.00 94.62 1109 TYR A O 1
ATOM 8658 N N . ILE A 1 1110 ? 37.675 14.269 -28.000 1.00 94.31 1110 ILE A N 1
ATOM 8659 C CA . ILE A 1 1110 ? 36.595 14.930 -27.251 1.00 94.31 1110 ILE A CA 1
ATOM 8660 C C . ILE A 1 1110 ? 36.615 16.454 -27.471 1.00 94.31 1110 ILE A C 1
ATOM 8662 O O . ILE A 1 1110 ? 35.559 17.053 -27.678 1.00 94.31 1110 ILE A O 1
ATOM 8666 N N . ARG A 1 1111 ? 37.804 17.074 -27.548 1.00 91.38 1111 ARG A N 1
ATOM 8667 C CA . ARG A 1 1111 ? 37.940 18.495 -27.924 1.00 91.38 1111 ARG A CA 1
ATOM 8668 C C . ARG A 1 1111 ? 37.489 18.789 -29.352 1.00 91.38 1111 ARG A C 1
ATOM 8670 O O . ARG A 1 1111 ? 36.918 19.848 -29.587 1.00 91.38 1111 ARG A O 1
ATOM 8677 N N . LEU A 1 1112 ? 37.715 17.872 -30.297 1.00 91.31 1112 LEU A N 1
ATOM 8678 C CA . LEU A 1 1112 ? 37.216 18.004 -31.671 1.00 91.31 1112 LEU A CA 1
ATOM 8679 C C . LEU A 1 1112 ? 35.687 18.071 -31.713 1.00 91.31 1112 LEU A C 1
ATOM 8681 O O . LEU A 1 1112 ? 35.130 18.745 -32.566 1.00 91.31 1112 LEU A O 1
ATOM 8685 N N . TRP A 1 1113 ? 35.021 17.424 -30.760 1.00 92.25 1113 TRP A N 1
ATOM 8686 C CA . TRP A 1 1113 ? 33.579 17.505 -30.567 1.00 92.25 1113 TRP A CA 1
ATOM 8687 C C . TRP A 1 1113 ? 33.154 18.699 -29.699 1.00 92.25 1113 TRP A C 1
ATOM 8689 O O . TRP A 1 1113 ? 32.006 18.766 -29.284 1.00 92.25 1113 TRP A O 1
ATOM 8699 N N . GLY A 1 1114 ? 34.036 19.658 -29.406 1.00 90.00 1114 GLY A N 1
ATOM 8700 C CA . GLY A 1 1114 ? 33.701 20.887 -28.677 1.00 90.00 1114 GLY A CA 1
ATOM 8701 C C . GLY A 1 1114 ? 33.394 20.689 -27.189 1.00 90.00 1114 GLY A C 1
ATOM 8702 O O . GLY A 1 1114 ? 32.810 21.580 -26.573 1.00 90.00 1114 GLY A O 1
ATOM 8703 N N . GLN A 1 1115 ? 33.756 19.538 -26.615 1.00 90.38 1115 GLN A N 1
ATOM 8704 C CA . GLN A 1 1115 ? 33.604 19.245 -25.189 1.00 90.38 1115 GLN A CA 1
ATOM 8705 C C . GLN A 1 1115 ? 34.902 19.554 -24.435 1.00 90.38 1115 GLN A C 1
ATOM 8707 O O . GLN A 1 1115 ? 35.993 19.206 -24.894 1.00 90.38 1115 GLN A O 1
ATOM 8712 N N . ASP A 1 1116 ? 34.776 20.187 -23.266 1.00 90.06 1116 ASP A N 1
ATOM 8713 C CA . ASP A 1 1116 ? 35.911 20.564 -22.416 1.00 90.06 1116 ASP A CA 1
ATOM 8714 C C . ASP A 1 1116 ? 35.970 19.737 -21.123 1.00 90.06 1116 ASP A C 1
ATOM 8716 O O . ASP A 1 1116 ? 34.972 19.153 -20.686 1.00 90.06 1116 ASP A O 1
ATOM 8720 N N . PHE A 1 1117 ? 37.159 19.679 -20.529 1.00 94.19 1117 PHE A N 1
ATOM 8721 C CA . PHE A 1 1117 ? 37.495 18.907 -19.333 1.00 94.19 1117 PHE A CA 1
ATOM 8722 C C . PHE A 1 1117 ? 38.662 19.566 -18.587 1.00 94.19 1117 PHE A C 1
ATOM 8724 O O . PHE A 1 1117 ? 39.427 20.353 -19.143 1.00 94.19 1117 PHE A O 1
ATOM 8731 N N . SER A 1 1118 ? 38.817 19.258 -17.302 1.00 96.50 1118 SER A N 1
ATOM 8732 C CA . SER A 1 1118 ? 39.807 19.921 -16.458 1.00 96.50 1118 SER A CA 1
ATOM 8733 C C . SER A 1 1118 ? 41.252 19.583 -16.841 1.00 96.50 1118 SER A C 1
ATOM 8735 O O . SER A 1 1118 ? 41.574 18.487 -17.306 1.00 96.50 1118 SER A O 1
ATOM 8737 N N . ALA A 1 1119 ? 42.170 20.505 -16.533 1.00 96.81 1119 ALA A N 1
ATOM 8738 C CA . ALA A 1 1119 ? 43.610 20.289 -16.695 1.00 96.81 1119 ALA A CA 1
ATOM 8739 C C . ALA A 1 1119 ? 44.128 19.077 -15.893 1.00 96.81 1119 ALA A C 1
ATOM 8741 O O . ALA A 1 1119 ? 45.110 18.444 -16.277 1.00 96.81 1119 ALA A O 1
ATOM 8742 N N . LYS A 1 1120 ? 43.466 18.737 -14.778 1.00 97.00 1120 LYS A N 1
ATOM 8743 C CA . LYS A 1 1120 ? 43.796 17.554 -13.974 1.00 97.00 1120 LYS A CA 1
ATOM 8744 C C . LYS A 1 1120 ? 43.467 16.271 -14.735 1.00 97.00 1120 LYS A C 1
ATOM 8746 O O . LYS A 1 1120 ? 44.309 15.379 -14.800 1.00 97.00 1120 LYS A O 1
ATOM 8751 N N . ALA A 1 1121 ? 42.283 16.209 -15.340 1.00 97.69 1121 ALA A N 1
ATOM 8752 C CA . ALA A 1 1121 ? 41.879 15.082 -16.166 1.00 97.69 1121 ALA A CA 1
ATOM 8753 C C . ALA A 1 1121 ? 42.804 14.969 -17.395 1.00 97.69 1121 ALA A C 1
ATOM 8755 O O . ALA A 1 1121 ? 43.276 13.883 -17.729 1.00 97.69 1121 ALA A O 1
ATOM 8756 N N . GLU A 1 1122 ? 43.139 16.101 -18.024 1.00 97.69 1122 GLU A N 1
ATOM 8757 C CA . GLU A 1 1122 ? 44.071 16.152 -19.157 1.00 97.69 1122 GLU A CA 1
ATOM 8758 C C . GLU A 1 1122 ? 45.456 15.588 -18.812 1.00 97.69 1122 GLU A C 1
ATOM 8760 O O . GLU A 1 1122 ? 46.021 14.831 -19.606 1.00 97.69 1122 GLU A O 1
ATOM 8765 N N . ALA A 1 1123 ? 45.995 15.938 -17.640 1.00 97.88 1123 ALA A N 1
ATOM 8766 C CA . ALA A 1 1123 ? 47.262 15.406 -17.148 1.00 97.88 1123 ALA A CA 1
ATOM 8767 C C . ALA A 1 1123 ? 47.172 13.901 -16.855 1.00 97.88 1123 ALA A C 1
ATOM 8769 O O . ALA A 1 1123 ? 48.056 13.152 -17.258 1.00 97.88 1123 ALA A O 1
ATOM 8770 N N . GLN A 1 1124 ? 46.075 13.441 -16.244 1.00 98.12 1124 GLN A N 1
ATOM 8771 C CA . GLN A 1 1124 ? 45.858 12.019 -15.970 1.00 98.12 1124 GLN A CA 1
ATOM 8772 C C . GLN A 1 1124 ? 45.869 11.168 -17.247 1.00 98.12 1124 GLN A C 1
ATOM 8774 O O . GLN A 1 1124 ? 46.490 10.107 -17.256 1.00 98.12 1124 GLN A O 1
ATOM 8779 N N . VAL A 1 1125 ? 45.223 11.620 -18.327 1.00 98.31 1125 VAL A N 1
ATOM 8780 C CA . VAL A 1 1125 ? 45.252 10.887 -19.605 1.00 98.31 1125 VAL A CA 1
ATOM 8781 C C . VAL A 1 1125 ? 46.594 11.027 -20.321 1.00 98.31 1125 VAL A C 1
ATOM 8783 O O . VAL A 1 1125 ? 47.037 10.081 -20.969 1.00 98.31 1125 VAL A O 1
ATOM 8786 N N . ALA A 1 1126 ? 47.297 12.155 -20.161 1.00 97.69 1126 ALA A N 1
ATOM 8787 C CA . ALA A 1 1126 ? 48.671 12.291 -20.650 1.00 97.69 1126 ALA A CA 1
ATOM 8788 C C . ALA A 1 1126 ? 49.592 11.207 -20.074 1.00 97.69 1126 ALA A C 1
ATOM 8790 O O . ALA A 1 1126 ? 50.393 10.622 -20.806 1.00 97.69 1126 ALA A O 1
ATOM 8791 N N . ASP A 1 1127 ? 49.448 10.938 -18.775 1.00 97.25 1127 ASP A N 1
ATOM 8792 C CA . ASP A 1 1127 ? 50.279 9.995 -18.029 1.00 97.25 1127 ASP A CA 1
ATOM 8793 C C . ASP A 1 1127 ? 50.068 8.535 -18.462 1.00 97.25 1127 ASP A C 1
ATOM 8795 O O . ASP A 1 1127 ? 50.960 7.710 -18.257 1.00 97.25 1127 ASP A O 1
ATOM 8799 N N . PHE A 1 1128 ? 48.940 8.202 -19.103 1.00 97.88 1128 PHE A N 1
ATOM 8800 C CA . PHE A 1 1128 ? 48.720 6.867 -19.670 1.00 97.88 1128 PHE A CA 1
ATOM 8801 C C . PHE A 1 1128 ? 49.658 6.547 -20.840 1.00 97.88 1128 PHE A C 1
ATOM 8803 O O . PHE A 1 1128 ? 49.942 5.377 -21.093 1.00 97.88 1128 PHE A O 1
ATOM 8810 N N . ALA A 1 1129 ? 50.142 7.572 -21.554 1.00 96.94 1129 ALA A N 1
ATOM 8811 C CA . ALA A 1 1129 ? 50.979 7.436 -22.749 1.00 96.94 1129 ALA A CA 1
ATOM 8812 C C . ALA A 1 1129 ? 50.365 6.545 -23.856 1.00 96.94 1129 ALA A C 1
ATOM 8814 O O . ALA A 1 1129 ? 51.084 5.869 -24.596 1.00 96.94 1129 ALA A O 1
ATOM 8815 N N . TYR A 1 1130 ? 49.036 6.557 -23.977 1.00 98.06 1130 TYR A N 1
ATOM 8816 C CA . TYR A 1 1130 ? 48.301 5.837 -25.015 1.00 98.06 1130 TYR A CA 1
ATOM 8817 C C . TYR A 1 1130 ? 48.413 6.503 -26.397 1.00 98.06 1130 TYR A C 1
ATOM 8819 O O . TYR A 1 1130 ? 48.598 7.721 -26.486 1.00 98.06 1130 TYR A O 1
ATOM 8827 N N . PRO A 1 1131 ? 48.309 5.730 -27.497 1.00 97.94 1131 PRO A N 1
ATOM 8828 C CA . PRO A 1 1131 ? 48.214 6.300 -28.838 1.00 97.94 1131 PRO A CA 1
ATOM 8829 C C . PRO A 1 1131 ? 46.940 7.155 -28.982 1.00 97.94 1131 PRO A C 1
ATOM 8831 O O . PRO A 1 1131 ? 45.905 6.807 -28.415 1.00 97.94 1131 PRO A O 1
ATOM 8834 N N . PRO A 1 1132 ? 46.980 8.270 -29.733 1.00 97.25 1132 PRO A N 1
ATOM 8835 C CA . PRO A 1 1132 ? 45.821 9.145 -29.888 1.00 97.25 1132 PRO A CA 1
ATOM 8836 C C . PRO A 1 1132 ? 44.681 8.461 -30.649 1.00 97.25 1132 PRO A C 1
ATOM 8838 O O . PRO A 1 1132 ? 44.920 7.770 -31.644 1.00 97.25 1132 PRO A O 1
ATOM 8841 N N . ALA A 1 1133 ? 43.444 8.725 -30.225 1.00 96.62 1133 ALA A N 1
ATOM 8842 C CA . ALA A 1 1133 ? 42.266 8.430 -31.032 1.00 96.62 1133 ALA A CA 1
ATOM 8843 C C . ALA A 1 1133 ? 42.304 9.269 -32.325 1.00 96.62 1133 ALA A C 1
ATOM 8845 O O . ALA A 1 1133 ? 42.536 10.486 -32.290 1.00 96.62 1133 ALA A O 1
ATOM 8846 N N . GLU A 1 1134 ? 42.132 8.622 -33.477 1.00 93.75 1134 GLU A N 1
ATOM 8847 C CA . GLU A 1 1134 ? 42.266 9.269 -34.783 1.00 93.75 1134 GLU A CA 1
ATOM 8848 C C . GLU A 1 1134 ? 41.150 10.292 -35.036 1.00 93.75 1134 GLU A C 1
ATOM 8850 O O . GLU A 1 1134 ? 39.990 10.093 -34.683 1.00 93.75 1134 GLU A O 1
ATOM 8855 N N . ARG A 1 1135 ? 41.489 11.407 -35.699 1.00 91.56 1135 ARG A N 1
ATOM 8856 C CA . ARG A 1 1135 ? 40.533 12.466 -36.077 1.00 91.56 1135 ARG A CA 1
ATOM 8857 C C . ARG A 1 1135 ? 39.747 12.087 -37.335 1.00 91.56 1135 ARG A C 1
ATOM 8859 O O . ARG A 1 1135 ? 39.853 12.737 -38.377 1.00 91.56 1135 ARG A O 1
ATOM 8866 N N . ARG A 1 1136 ? 38.999 10.995 -37.237 1.00 93.88 1136 ARG A N 1
ATOM 8867 C CA . ARG A 1 1136 ? 38.152 10.450 -38.299 1.00 93.88 1136 ARG A CA 1
ATOM 8868 C C . ARG A 1 1136 ? 36.692 10.508 -37.892 1.00 93.88 1136 ARG A C 1
ATOM 8870 O O . ARG A 1 1136 ? 36.372 10.404 -36.713 1.00 93.88 1136 ARG A O 1
ATOM 8877 N N . PHE A 1 1137 ? 35.837 10.660 -38.891 1.00 96.56 1137 PHE A N 1
ATOM 8878 C CA . PHE A 1 1137 ? 34.402 10.483 -38.767 1.00 96.56 1137 PHE A CA 1
ATOM 8879 C C . PHE A 1 1137 ? 33.999 9.234 -39.545 1.00 96.56 1137 PHE A C 1
ATOM 8881 O O . PHE A 1 1137 ? 34.315 9.108 -40.729 1.00 96.56 1137 PHE A O 1
ATOM 8888 N N . PHE A 1 1138 ? 33.327 8.304 -38.887 1.00 97.25 1138 PHE A N 1
ATOM 8889 C CA . PHE A 1 1138 ? 32.878 7.050 -39.475 1.00 97.25 1138 PHE A CA 1
ATOM 8890 C C . PHE A 1 1138 ? 31.557 7.259 -40.200 1.00 97.25 1138 PHE A C 1
ATOM 8892 O O . PHE A 1 1138 ? 30.644 7.912 -39.695 1.00 97.25 1138 PHE A O 1
ATOM 8899 N N . VAL A 1 1139 ? 31.491 6.753 -41.422 1.00 96.69 1139 VAL A N 1
ATOM 8900 C CA . VAL A 1 1139 ? 30.430 7.076 -42.369 1.00 96.69 1139 VAL A CA 1
ATOM 8901 C C . VAL A 1 1139 ? 29.316 6.058 -42.221 1.00 96.69 1139 VAL A C 1
ATOM 8903 O O . VAL A 1 1139 ? 29.554 4.856 -42.307 1.00 96.69 1139 VAL A O 1
ATOM 8906 N N . SER A 1 1140 ? 28.098 6.551 -42.035 1.00 96.44 1140 SER A N 1
ATOM 8907 C CA . SER A 1 1140 ? 26.899 5.729 -42.010 1.00 96.44 1140 SER A CA 1
ATOM 8908 C C . SER A 1 1140 ? 25.719 6.519 -42.562 1.00 96.44 1140 SER A C 1
ATOM 8910 O O . SER A 1 1140 ? 25.596 7.722 -42.318 1.00 96.44 1140 SER A O 1
ATOM 8912 N N . SER A 1 1141 ? 24.855 5.835 -43.305 1.00 94.56 1141 SER A N 1
ATOM 8913 C CA . SER A 1 1141 ? 23.489 6.283 -43.559 1.00 94.56 1141 SER A CA 1
ATOM 8914 C C . SER A 1 1141 ? 22.714 6.436 -42.234 1.00 94.56 1141 SER A C 1
ATOM 8916 O O . SER A 1 1141 ? 23.159 5.930 -41.200 1.00 94.56 1141 SER A O 1
ATOM 8918 N N . PRO A 1 1142 ? 21.568 7.145 -42.210 1.00 94.81 1142 PRO A N 1
ATOM 8919 C CA . PRO A 1 1142 ? 20.889 7.479 -40.956 1.00 94.81 1142 PRO A CA 1
ATOM 8920 C C . PRO A 1 1142 ? 20.596 6.292 -40.023 1.00 94.81 1142 PRO A C 1
ATOM 8922 O O . PRO A 1 1142 ? 20.682 6.461 -38.811 1.00 94.81 1142 PRO A O 1
ATOM 8925 N N . ASP A 1 1143 ? 20.306 5.104 -40.555 1.00 93.62 1143 ASP A N 1
ATOM 8926 C CA . ASP A 1 1143 ? 20.018 3.865 -39.815 1.00 93.62 1143 ASP A CA 1
ATOM 8927 C C . ASP A 1 1143 ? 21.046 2.738 -40.066 1.00 93.62 1143 ASP A C 1
ATOM 8929 O O . ASP A 1 1143 ? 21.048 1.714 -39.371 1.00 93.62 1143 ASP A O 1
ATOM 8933 N N . GLY A 1 1144 ? 21.957 2.911 -41.028 1.00 94.81 1144 GLY A N 1
ATOM 8934 C CA . GLY A 1 1144 ? 22.891 1.871 -41.467 1.00 94.81 1144 GLY A CA 1
ATOM 8935 C C . GLY A 1 1144 ? 23.925 1.441 -40.426 1.00 94.81 1144 GLY A C 1
ATOM 8936 O O . GLY A 1 1144 ? 24.490 0.350 -40.523 1.00 94.81 1144 GLY A O 1
ATOM 8937 N N . TYR A 1 1145 ? 24.127 2.228 -39.370 1.00 94.88 1145 TYR A N 1
ATOM 8938 C CA . TYR A 1 1145 ? 25.030 1.899 -38.265 1.00 94.88 1145 TYR A CA 1
ATOM 8939 C C . TYR A 1 1145 ? 24.590 0.620 -37.535 1.00 94.88 1145 TYR A C 1
ATOM 8941 O O . TYR A 1 1145 ? 25.424 -0.136 -37.036 1.00 94.88 1145 TYR A O 1
ATOM 8949 N N . CYS A 1 1146 ? 23.286 0.316 -37.533 1.00 93.94 1146 CYS A N 1
ATOM 8950 C CA . CYS A 1 1146 ? 22.762 -0.953 -37.027 1.00 93.94 1146 CYS A CA 1
ATOM 8951 C C . CYS A 1 1146 ? 23.041 -2.140 -37.959 1.00 93.94 1146 CYS A C 1
ATOM 8953 O O . CYS A 1 1146 ? 23.023 -3.283 -37.510 1.00 93.94 1146 CYS A O 1
ATOM 8955 N N . LYS A 1 1147 ? 23.349 -1.890 -39.234 1.00 95.00 1147 LYS A N 1
ATOM 8956 C CA . LYS A 1 1147 ? 23.750 -2.906 -40.222 1.00 95.00 1147 LYS A CA 1
ATOM 8957 C C . LYS A 1 1147 ? 25.268 -3.106 -40.268 1.00 95.00 1147 LYS A C 1
ATOM 8959 O O . LYS A 1 1147 ? 25.751 -4.001 -40.957 1.00 95.00 1147 LYS A O 1
ATOM 8964 N N . GLY A 1 1148 ? 26.013 -2.306 -39.501 1.00 92.69 1148 GLY A N 1
ATOM 8965 C CA . GLY A 1 1148 ? 27.470 -2.354 -39.403 1.00 92.69 1148 GLY A CA 1
ATOM 8966 C C . GLY A 1 1148 ? 28.206 -1.288 -40.218 1.00 92.69 1148 GLY A C 1
ATOM 8967 O O . GLY A 1 1148 ? 29.435 -1.300 -40.210 1.00 92.69 1148 GLY A O 1
ATOM 8968 N N . GLU A 1 1149 ? 27.507 -0.362 -40.883 1.00 95.19 1149 GLU A N 1
ATOM 8969 C CA . GLU A 1 1149 ? 28.162 0.779 -41.538 1.00 95.19 1149 GLU A CA 1
ATOM 8970 C C . GLU A 1 1149 ? 28.956 1.606 -40.518 1.00 95.19 1149 GLU A C 1
ATOM 8972 O O . GLU A 1 1149 ? 28.532 1.780 -39.373 1.00 95.19 1149 GLU A O 1
ATOM 8977 N N . GLY A 1 1150 ? 30.144 2.067 -40.909 1.00 94.00 1150 GLY A N 1
ATOM 8978 C CA . GLY A 1 1150 ? 31.093 2.761 -40.039 1.00 94.00 1150 GLY A CA 1
ATOM 8979 C C . GLY A 1 1150 ? 31.935 1.798 -39.195 1.00 94.00 1150 GLY A C 1
ATOM 8980 O O . GLY A 1 1150 ? 33.155 1.945 -39.131 1.00 94.00 1150 GLY A O 1
ATOM 8981 N N . PHE A 1 1151 ? 31.325 0.755 -38.617 1.00 95.06 1151 PHE A N 1
ATOM 8982 C CA . PHE A 1 1151 ? 32.046 -0.333 -37.933 1.00 95.06 1151 PHE A CA 1
ATOM 8983 C C . PHE A 1 1151 ? 32.856 -1.216 -38.901 1.00 95.06 1151 PHE A C 1
ATOM 8985 O O . PHE A 1 1151 ? 33.824 -1.859 -38.495 1.00 95.06 1151 PHE A O 1
ATOM 8992 N N . ASP A 1 1152 ? 32.505 -1.214 -40.185 1.00 92.12 1152 ASP A N 1
ATOM 8993 C CA . ASP A 1 1152 ? 33.275 -1.805 -41.287 1.00 92.12 1152 ASP A CA 1
ATOM 8994 C C . ASP A 1 1152 ? 34.584 -1.052 -41.611 1.00 92.12 1152 ASP A C 1
ATOM 8996 O O . ASP A 1 1152 ? 35.382 -1.505 -42.434 1.00 92.12 1152 ASP A O 1
ATOM 9000 N N . GLY A 1 1153 ? 34.820 0.087 -40.952 1.00 89.69 1153 GLY A N 1
ATOM 9001 C CA . GLY A 1 1153 ? 35.993 0.931 -41.130 1.00 89.69 1153 GLY A CA 1
ATOM 9002 C C . GLY A 1 1153 ? 35.824 2.020 -42.188 1.00 89.69 1153 GLY A C 1
ATOM 9003 O O . GLY A 1 1153 ? 36.779 2.765 -42.417 1.00 89.69 1153 GLY A O 1
ATOM 9004 N N . THR A 1 1154 ? 34.651 2.167 -42.812 1.00 94.81 1154 THR A N 1
ATOM 9005 C CA . THR A 1 1154 ? 34.384 3.252 -43.768 1.00 94.81 1154 THR A CA 1
ATOM 9006 C C . THR A 1 1154 ? 34.359 4.601 -43.040 1.00 94.81 1154 THR A C 1
ATOM 9008 O O . THR A 1 1154 ? 33.559 4.825 -42.132 1.00 94.81 1154 THR A O 1
ATOM 9011 N N . ASN A 1 1155 ? 35.260 5.518 -43.406 1.00 95.94 1155 ASN A N 1
ATOM 9012 C CA . ASN A 1 1155 ? 35.446 6.785 -42.695 1.00 95.94 1155 ASN A CA 1
ATOM 9013 C C . ASN A 1 1155 ? 36.024 7.905 -43.579 1.00 95.94 1155 ASN A C 1
ATOM 9015 O O . ASN A 1 1155 ? 36.555 7.656 -44.662 1.00 95.94 1155 ASN A O 1
ATOM 9019 N N . VAL A 1 1156 ? 35.957 9.135 -43.070 1.00 95.50 1156 VAL A N 1
ATOM 9020 C CA . VAL A 1 1156 ? 36.480 10.367 -43.676 1.00 95.50 1156 VAL A CA 1
ATOM 9021 C C . VAL A 1 1156 ? 37.301 11.153 -42.643 1.00 95.50 1156 VAL A C 1
ATOM 9023 O O . VAL A 1 1156 ? 37.032 11.084 -41.441 1.00 95.50 1156 VAL A O 1
ATOM 9026 N N . LEU A 1 1157 ? 38.339 11.882 -43.072 1.00 93.38 1157 LEU A N 1
ATOM 9027 C CA . LEU A 1 1157 ? 39.120 12.724 -42.157 1.00 93.38 1157 LEU A CA 1
ATOM 9028 C C . LEU A 1 1157 ? 38.361 14.012 -41.827 1.00 93.38 1157 LEU A C 1
ATOM 9030 O O . LEU A 1 1157 ? 37.816 14.670 -42.711 1.00 93.38 1157 LEU A O 1
ATOM 9034 N N . ILE A 1 1158 ? 38.399 14.424 -40.559 1.00 92.00 1158 ILE A N 1
ATOM 9035 C CA . ILE A 1 1158 ? 37.873 15.726 -40.133 1.00 92.00 1158 ILE A CA 1
ATOM 9036 C C . ILE A 1 1158 ? 39.004 16.757 -40.271 1.00 92.00 1158 ILE A C 1
ATOM 9038 O O . ILE A 1 1158 ? 39.676 17.108 -39.301 1.00 92.00 1158 ILE A O 1
ATOM 9042 N N . ASP A 1 1159 ? 39.268 17.180 -41.511 1.00 90.94 1159 ASP A N 1
ATOM 9043 C CA . ASP A 1 1159 ? 40.377 18.082 -41.872 1.00 90.94 1159 ASP A CA 1
ATOM 9044 C C . ASP A 1 1159 ? 39.932 19.472 -42.363 1.00 90.94 1159 ASP A C 1
ATOM 9046 O O . ASP A 1 1159 ? 40.766 20.299 -42.728 1.00 90.94 1159 ASP A O 1
ATOM 9050 N N . GLY A 1 1160 ? 38.621 19.732 -42.369 1.00 90.94 1160 GLY A N 1
ATOM 9051 C CA . GLY A 1 1160 ? 38.028 20.984 -42.845 1.00 90.94 1160 GLY A CA 1
ATOM 9052 C C . GLY A 1 1160 ? 37.862 21.083 -44.365 1.00 90.94 1160 GLY A C 1
ATOM 9053 O O . GLY A 1 1160 ? 37.330 22.084 -44.844 1.00 90.94 1160 GLY A O 1
ATOM 9054 N N . THR A 1 1161 ? 38.271 20.064 -45.133 1.00 91.31 1161 THR A N 1
ATOM 9055 C CA . THR A 1 1161 ? 38.277 20.096 -46.607 1.00 91.31 1161 THR A CA 1
ATOM 9056 C C . THR A 1 1161 ? 37.506 18.952 -47.263 1.00 91.31 1161 THR A C 1
ATOM 9058 O O . THR A 1 1161 ? 36.843 19.195 -48.269 1.00 91.31 1161 THR A O 1
ATOM 9061 N N . GLN A 1 1162 ? 37.524 17.740 -46.698 1.00 91.62 1162 GLN A N 1
ATOM 9062 C CA . GLN A 1 1162 ? 36.847 16.572 -47.284 1.00 91.62 1162 GLN A CA 1
ATOM 9063 C C . GLN A 1 1162 ? 35.319 16.684 -47.212 1.00 91.62 1162 GLN A C 1
ATOM 9065 O O . GLN A 1 1162 ? 34.773 17.156 -46.218 1.00 91.62 1162 GLN A O 1
ATOM 9070 N N . ASP A 1 1163 ? 34.621 16.294 -48.278 1.00 91.06 1163 ASP A N 1
ATOM 9071 C CA . ASP A 1 1163 ? 33.152 16.271 -48.345 1.00 91.06 1163 ASP A CA 1
ATOM 9072 C C . ASP A 1 1163 ? 32.579 14.944 -47.821 1.00 91.06 1163 ASP A C 1
ATOM 9074 O O . ASP A 1 1163 ? 33.303 13.953 -47.697 1.00 91.06 1163 ASP A O 1
ATOM 9078 N N . TRP A 1 1164 ? 31.283 14.939 -47.490 1.00 93.12 1164 TRP A N 1
ATOM 9079 C CA . TRP A 1 1164 ? 30.572 13.726 -47.085 1.00 93.12 1164 TRP A CA 1
ATOM 9080 C C . TRP A 1 1164 ? 30.608 12.690 -48.226 1.00 93.12 1164 TRP A C 1
ATOM 9082 O O . TRP A 1 1164 ? 30.306 13.048 -49.364 1.00 93.12 1164 TRP A O 1
ATOM 9092 N N . PRO A 1 1165 ? 31.020 11.433 -47.973 1.00 88.00 1165 PRO A N 1
ATOM 9093 C CA . PRO A 1 1165 ? 31.343 10.486 -49.044 1.00 88.00 1165 PRO A CA 1
ATOM 9094 C C . PRO A 1 1165 ? 30.173 9.596 -49.506 1.00 88.00 1165 PRO A C 1
ATOM 9096 O O . PRO A 1 1165 ? 30.406 8.698 -50.315 1.00 88.00 1165 PRO A O 1
ATOM 9099 N N . LEU A 1 1166 ? 28.951 9.805 -48.999 1.00 81.38 1166 LEU A N 1
ATOM 9100 C CA . LEU A 1 1166 ? 27.733 9.155 -49.504 1.00 81.38 1166 LEU A CA 1
ATOM 9101 C C . LEU A 1 1166 ? 26.918 10.161 -50.330 1.00 81.38 1166 LEU A C 1
ATOM 9103 O O . LEU A 1 1166 ? 26.846 11.329 -49.951 1.00 81.38 1166 LEU A O 1
ATOM 9107 N N . ASP A 1 1167 ? 26.329 9.688 -51.431 1.00 62.66 1167 ASP A N 1
ATOM 9108 C CA . ASP A 1 1167 ? 25.459 10.471 -52.328 1.00 62.66 1167 ASP A CA 1
ATOM 9109 C C . ASP A 1 1167 ? 24.012 10.579 -51.821 1.00 62.66 1167 ASP A C 1
ATOM 9111 O O . ASP A 1 1167 ? 23.483 9.561 -51.306 1.00 62.66 1167 ASP A O 1
#

pLDDT: mean 92.32, std 11.06, range [27.25, 98.88]

Nearest PDB structures (foldseek):
  5kdv-assembly1_A  TM=7.727E-01  e=7.975E-54  Pseudomonas aeruginosa PAO1
  5kdx-assembly1_A  TM=7.756E-01  e=2.049E-52  Pseudomonas aeruginosa PAO1
  7jtv-assembly2_A  TM=7.961E-01  e=1.204E-51  Pseudomonas aeruginosa PAO1
  6wdv-assembly1_A  TM=3.702E-01  e=9.583E-01  Danio rerio
  6eg2-assembly1_A-2  TM=3.901E-01  e=2.692E+00  Escherichia coli O157:H7

Secondary structure (DSSP, 8-state):
-------SSS--SS---------EEEEEE--BTTTEETTTTEE--HHHHTT-S-SB-TTSSTTT------B--HHHHT--GGGSEEEEEEEEEEETT--SS-SEEEEEEEETTSBEE-TTT--S-EEETT--SEEEEEEEE-SSB--EEPPPEEE-SSPEEEETTPPPTT--SSEEETTEEEBPB--SS-SSEEESSSTT-HHHHHHHHHHH-TT-TT--TT--EESS-TT-SS-SSEE-SSSTT-SHHHHHHHHHT-TT-TT--TTPEEE-TT-S--S----HHHHHHHHHT--TT--HHHHHHHHHHHHHHHHTTTHHHHHHHTT--TTSPPPTTS-S--SEEE---SS-EEEE--TTTEEEEEE--EESTTS-----EEEEEEESSSEEEEESS-HHHHHHH-TTSB-HHHHHHHHHHHHHHHT-S-TTTS-EEEEEES--BSSS-BHHHHHHHHHHHHSTTTEEEPPTTTTSGGGHHHHHTT--SEEEE-----TT--HHHHHHHHHHHHHTT--EEEE--SSS--HHHHHHHHHTT-EEEEESTTT-EEEEEE-GGGTTTPPPHHHHHHHHHHHHHHHT-----GGG-BTTB-TT-TTHIIIIIHHHHHHHHHHHHHHHHT--GGGSS--HHHHHHHHHHHHHHTT--S-B-TTTS-HHHHHHHHHHHHT---SSS--PPPS--TTS--S--TTSPPEEEEEEEE--SSEEEEEEEEPTTPEEEEEE----S--EEEEE----GGGS-TTSTT-B-S-S--SPPPEEE-TT-EEEEE-SS-EEEEEEESSSS-EEEEEEEEEE--EEESSGGGHHHHHHHHHHT-SSEEEEE-SSEEEEEEHHHHHHHHHHTSSHHHHHHHIIIIIIIHHHHHTT-BSTT----HHHHHHHHHHTPPPPB----EEEEESS-SSSSEE-SSSEEESSPP-TT-HHHHHHHHHTT--GGGSPTT--GGGTTHHHHHHHHHHHHHHH-PPP-PPP--HHHHHHHHHHHTTSS-HHHHHIIIIITT--HHHHHHHHHHHHHHHHHTTS-SSGGGHHHHHHHHHHHHHHHTTSHHHHHHHTTTTT-TT--HHHHHT--HHHHHHHHHHHHHTSB-HHHHHHTT----HHHHHHHHHH-PPBPP-EEE---TTGGGGTTTTTS-EEE-SSSPPPS--

Sequence (1167 aa):
MPIYRVLFATLLLASLSQSVFAEISIQAKAILQGAYDPGNSLMRDDLRNKSLLPTEQPYGNPPFNYAGNETLTAELLDSDGGTAIVDWVLLDIYVAGNTNEPAARKAALLQRNGLIVDSQTGSTQLTFPDIKADVYQVAVRHRNHLTTLSQAIELSQATTSLDFTQTETSDTTRYVSQNKAMLWAGNTDTNNQIVASGPDNDSNTLFTRVLTDSENASQIANFTLRGYDATDLNMDGSTLFAGPGNDINLLQANVLLHPGNTATSLNYIVTTASESTIGITPPEAVEQALASGSVKKVSSAELLDATLETITDNQNLLFDAKTQLFNLNTDGAARNDGSSLTNIDWNPTHDATMLLSTYGMNTPVLVTNSAADGYTTYEKEIGIIGEDTSRYMVLGGNPMRNYRRDDTSLNEQMHQFLENSLSWLTTRNDLKSTPSNVVIAHMNDSYYFPDERAVREWLDQRYPGQVSYNAADTCDDIALAACLDIAPDLLIISQHMHDESDTDTIADTVKVAMSQGIPVLYMHLDGGITELGRTLFSQFNVSYQWDNYWKKLKLSAFDPTQSIQAVPAEISQIQTMLNHFDAEDYAFDWDSCDGENCSEITGLETEFQQGADAVRSMMTALDTAKLNIFEEKGFRLQKLLALLGDSYRQQTSFPMDKIQTSDTDLLKAYFADHAVYNYRSINPVQTDMGNFSRSDFSHITPVSKTIELESKVSFRSAGVYALPGETVRVTRLDNSDVGVKIFVNTQRSGSTHQWAENGYSRPKFLKSPQMAIKSGGSINFTSPYGGPLQVAFDANDLAVELHFENIGEHAHWASSTDDSDFTDKLTAGDYDWAELVTPGFEVHSTLDKMRESVTNWESPANLAEKTMRHLHNLPHVLAGFQGPGISVVSEVHDFAAQHGLTIETLEKVKHMNADQATCGYGCSGNPYDAYWAFSPTGHGDIHELGHGLEKSRFRFSGWEGHSTTNPYSYYSKSQYYKETGHEPDCQNLPFESVFNTLKNSINEDDPTGYLQSYLWQFSNWSQQVTMTIQMMMAAQHQEALIDGWLLLARLHILEREFNGAKANETNWEAMKGGLGFSTYTLAEAKALTNNDWMMVSVSHATGLDYRNYIRLWGQDFSAKAEAQVADFAYPPAERRFFVSSPDGYCKGEGFDGTNVLIDGTQDWPLD